Protein AF-0000000074624729 (afdb_homodimer)

Secondary structure (DSSP, 8-state):
------EESSPPPTT--HHHHHTTTS-HHHHHHHHHHHHHHHHHH---TT-----HHHHHHHHHHHHHHHHEEESSGGGGG----SSEEESHHHHS-HHHHHHHHHH--SS-TTS---SS--TTTTTHHHHHHHHHHHHHHEE--SEEEEEEEEEE--S--TT-EE-TTSSS-EEEEEEEEEETTT--EEEEEE-----TT--TTHHHHHHHHHHGGGTTS--EEEE-TTT--HHHHHHHHHTT-EEEEE--TTSTT--GGGSTTT----TT-EEEEEETTEEEEEEESSSEEEEEESS--TT-EEEEEEE-TTS-EEEEEEEHHHHHHHHHTTHHHHHHHHHHTT------SSHHHHHHHHHHHHHHHHHHHHHHHHSHHHHHHH-SSSHHHHHHHHHHHTT---SS----------SS----EEE-TT---EE-HHHHHTT----EESEEETTT--B--GGGHHHHHHHHHH-/------EESSPPPTT--HHHHHTTTS-HHHHHHHHHHHHHHHHHH---TT-----HHHHHHHHHHHHHHHHEEESSGGGGG----SSEEESHHHHS-HHHHHHHHHH--SS-TTS---SS--TTTTTHHHHHHHHHHHHHHEE--SEEEEEEEEEE--S--TT-EE-TTSSS-EEEEEEEEEETTT--EEEEEE-----TT--TTHHHHHHHHHHGGGTTS--EEEE-TTT--HHHHHHHHHTT-EEEEE--TTSTT--GGGSTTT----TT-EEEEEETTEEEEEEESSSEEEEEESS--TT-EEEEEEE-TTS-EEEEEEEHHHHHHHHHTTHHHHHHHHHHTT------SSHHHHHHHHHHHHHHHHHHHHHHHHSHHHHHHH-SSSHHHHHHHHHHHTT---SS----------S-----EEE-TT---EE-HHHHHTT----EESEEETTT--B--GGGHHHHHHHHHH-

Foldseek 3Di:
DQQQPWAFPDFDDLPDALVVLLCLQVPPVQLVLQLVQLQVQCVVVPHDPPDDRDDSLRVLQLVLVQLVCLVPPDPDPCVQVDQQDPPDHHCNCFLPNPVNSVSSVVSGFNADPPPDDPDDPDPCRRCVNVQVSNLVSLQNGTGARAFKEKDKDFQADDADAPQWAACPVDPRGTGWIKIFIFFQPQLRTNHIDTDRDDDPPPPVCVLLVRVCVRCVVPFQVQHEYEYEQVNDADVSQVVCVVRNYKYKYWHDLPGPPDDPCQGPVNDDDDALDKDWDDDQQKIWMWGHHVHIIIMIIRHFDQPAWDWDWDDDPPDDTDIGIGGPSVVVNVRRNCSNVSLNVQLVSRQNDDDDNDRVVSVVSSSSSSSSSNSLSNSCRSNVVSCCVQVVDCVSSNSSSPVSSPPRTYPDDPPSQNLFDLDPPQFDKDFAPVQDWDAAPQCVVVVNPGDTARIAGPRRRGGHDPVCSVVVNVVSNVD/DQQQPWAFPDFDDLPDALVVLLCLQVPPVQLVLQLVQLQVQCVVVPHDPPDDRDDSLRVLLLVLVQLVCLVPPDPDPCVQVDQQDPVDHHCNCFLPNPVNSVSSVVSGFNADPPPDDPDDPDPCRRCVNVQVSNLVSLQNGTGARAFKEKDKDFQADDADAPQWAACPVDPRGTGWIKIFIFFQPQLRTNHIDTDRDDDPPPPVCVLLVRVCVRCVVPFQVQHEYEYEQVNDDDVSQVVCVVRNYKYKYWHDLPGPPDDPCQGPVNDDDDALDKDWDDDQQKIWMWGHHVHIIIMIIRHFDQPAWDWDWDDDPPDDTDIGIGGPSVVVNVRRNCSNVSLCVQLVSRQNDDDDNDRVVSVVSSSSSSSSSNSLSNSCRSNVVSCCVQVVDCVSSNSSSCVSSPPRTDPDDPPSQNLFDLDPDQFDKDFAPVQDWDAAPQCVVVVNPGDTARIAGPRRRGGHDPVCSVVVNVVSNVD

pLDDT: mean 85.06, std 15.03, range [32.66, 98.69]

Sequence (950 aa):
MSTVNGGAAVQHPEDAQPSQYFNLFWTDEWWNHLVMETNRYANVQGPPEKWLPVTVADLKAFMGLILAMGILSTGVLTDYWRTSKRLFQTQFGKVMPRDRFLMIWRYLHLADNAAPQAGNPDRLAKLRPMITHFNEVFNKNYTPYRDVSIDESMVKFKGRLAFRQYMPGKPIKWGVKVWALSESTTGYMSCFQVYTGREAGQEQGLAHRVVKDLVAPFHHTGMRVYMDNFYTGVPLLRDLSALGLGACGTVRSNRKFLPADLLPKKVQLQKHQYKTAQAGHLTFSVWLDTKAVCVLSNFHDPAQTGTVSRRSGLQEQQQIVVPLALADYQSHMMGVDLTDQMIGYYMPNHRSRKWWRRIFTHLTMVSVHNAYVVAKDSNYEFTKKNWPNFKAFEDLADELTFGVKANRDPPLNHAPRPGKEHHRLVKRRDGLSKVCIVCKAKGIKQKVTVYNCIICDLPIHVKCLQDHQQRMLRMMSTVNGGAAVQHPEDAQPSQYFNLFWTDEWWNHLVMETNRYANVQGPPEKWLPVTVADLKAFMGLILAMGILSTGVLTDYWRTSKRLFQTQFGKVMPRDRFLMIWRYLHLADNAAPQAGNPDRLAKLRPMITHFNEVFNKNYTPYRDVSIDESMVKFKGRLAFRQYMPGKPIKWGVKVWALSESTTGYMSCFQVYTGREAGQEQGLAHRVVKDLVAPFHHTGMRVYMDNFYTGVPLLRDLSALGLGACGTVRSNRKFLPADLLPKKVQLQKHQYKTAQAGHLTFSVWLDTKAVCVLSNFHDPAQTGTVSRRSGLQEQQQIVVPLALADYQSHMMGVDLTDQMIGYYMPNHRSRKWWRRIFTHLTMVSVHNAYVVAKDSNYEFTKKNWPNFKAFEDLADELTFGVKANRDPPLNHAPRPGKEHHRLVKRRDGLSKVCIVCKAKGIKQKVTVYNCIICDLPIHVKCLQDHQQRMLRM

Radius of gyration: 32.38 Å; Cα contacts (8 Å, |Δi|>4): 1712; chains: 2; bounding box: 90×72×69 Å

Solvent-accessible surface area (backbone atoms only — not comparable to full-atom values): 51413 Å² total; per-residue (Å²): 124,71,73,48,85,41,42,50,66,67,80,64,63,80,82,59,51,54,54,63,43,34,37,64,62,62,28,72,66,55,45,50,50,37,32,51,25,17,42,50,46,29,60,73,71,57,57,61,88,83,64,68,83,61,44,61,64,51,50,35,28,52,50,13,51,51,49,43,36,18,53,48,36,58,86,46,81,68,56,48,55,44,46,56,49,81,62,44,44,50,40,46,24,44,41,42,42,61,68,57,52,53,48,47,64,69,32,60,34,62,39,66,85,82,55,81,71,80,76,74,83,58,90,49,54,61,47,42,58,55,55,54,49,49,41,50,35,32,47,64,48,36,39,69,56,46,54,25,6,46,42,77,43,66,42,69,46,82,66,94,54,93,39,55,39,80,36,83,92,43,94,54,32,41,10,40,43,28,39,30,35,7,21,22,88,78,15,40,55,38,31,69,47,78,52,71,58,84,58,90,90,53,57,84,51,43,50,50,48,52,51,54,61,60,45,53,91,48,60,62,35,55,38,32,41,23,35,46,46,82,52,40,46,58,68,50,39,52,51,37,45,75,40,35,28,33,35,36,24,34,34,55,82,83,50,71,90,59,65,69,76,62,28,69,92,65,39,89,68,53,79,63,35,68,52,68,48,73,60,89,57,36,21,41,34,33,34,22,60,100,54,75,45,35,37,39,25,44,70,52,61,79,85,40,67,30,61,44,80,45,70,57,82,98,46,70,77,40,80,41,70,39,50,28,64,55,31,49,43,72,69,30,52,46,1,40,59,43,31,52,51,63,38,55,69,42,49,58,80,74,89,65,87,53,69,66,56,46,52,52,51,48,53,50,38,49,43,49,51,38,21,49,52,40,44,37,67,53,32,43,71,54,34,55,70,71,34,68,69,61,45,43,59,54,50,28,22,49,57,35,30,54,90,45,61,28,91,55,72,58,71,72,40,54,54,55,71,49,60,88,65,78,70,42,74,37,73,40,86,82,68,55,67,35,63,12,55,58,43,53,74,70,64,46,84,89,48,61,15,45,22,19,24,73,72,36,67,40,32,32,37,83,85,38,43,64,58,44,47,50,48,38,64,71,88,124,71,74,50,85,41,43,51,66,65,80,63,63,80,82,58,50,54,54,63,43,36,37,63,63,62,28,73,68,53,44,49,48,38,32,52,26,17,41,50,46,31,60,72,72,59,57,61,89,83,64,68,80,61,45,60,65,50,51,34,27,52,50,14,51,50,50,42,35,18,53,44,38,58,84,46,81,70,57,47,52,45,45,60,47,80,63,42,44,53,39,46,24,45,42,41,42,61,68,59,50,53,49,48,65,69,32,59,35,62,39,65,84,80,54,78,71,79,73,74,82,58,90,49,54,60,48,42,59,56,54,54,50,49,42,49,36,32,46,64,48,37,39,70,55,47,54,25,8,47,43,77,43,66,44,68,44,83,63,94,54,93,38,53,40,79,38,83,92,43,94,56,34,42,10,39,42,28,40,32,34,7,21,23,88,79,16,42,56,38,30,69,47,77,52,72,58,84,56,89,88,54,57,84,52,43,49,50,50,51,52,52,62,61,46,53,90,46,62,62,34,54,36,31,40,22,36,46,46,81,53,40,46,58,70,52,40,53,50,36,46,75,40,35,28,33,36,35,24,34,33,54,83,82,51,71,92,58,65,71,76,60,28,70,94,66,40,90,67,53,80,63,34,68,53,69,49,72,61,89,57,35,23,41,34,33,34,23,60,98,54,74,45,36,36,40,25,43,69,52,60,77,85,41,66,29,60,45,79,45,70,57,82,98,45,69,78,39,80,43,70,38,51,29,63,56,32,50,42,71,68,30,52,45,0,39,58,43,30,52,53,62,39,54,69,42,50,58,80,74,89,64,86,53,69,68,57,46,52,51,52,47,55,51,38,48,43,50,50,37,21,50,51,40,44,37,66,56,31,42,72,56,33,55,71,69,33,67,69,63,46,43,59,51,49,29,21,47,58,34,29,55,91,44,60,28,92,54,71,57,72,74,41,55,55,56,70,51,60,86,67,76,70,43,74,38,73,38,88,82,66,55,66,34,60,13,55,59,43,54,73,70,64,48,83,90,50,62,15,44,22,19,24,72,73,38,67,40,33,32,37,82,84,37,42,63,58,43,47,49,48,40,65,73,86

Structure (mmCIF, N/CA/C/O backbone):
data_AF-0000000074624729-model_v1
#
loop_
_entity.id
_entity.type
_entity.pdbx_description
1 polymer 'PiggyBac transposable element-derived protein domain-containing protein'
#
loop_
_atom_site.group_PDB
_atom_site.id
_atom_site.type_symbol
_atom_site.label_atom_id
_atom_site.label_alt_id
_atom_site.label_comp_id
_atom_site.label_asym_id
_atom_site.label_entity_id
_atom_site.label_seq_id
_atom_site.pdbx_PDB_ins_code
_atom_site.Cartn_x
_atom_site.Cartn_y
_atom_site.Cartn_z
_atom_site.occupancy
_atom_site.B_iso_or_equiv
_atom_site.auth_seq_id
_atom_site.auth_comp_id
_atom_site.auth_asym_id
_atom_site.auth_atom_id
_atom_site.pdbx_PDB_model_num
ATOM 1 N N . MET A 1 1 ? 12.352 33.719 28.453 1 33.94 1 MET A N 1
ATOM 2 C CA . MET A 1 1 ? 11.891 33.25 27.156 1 33.94 1 MET A CA 1
ATOM 3 C C . MET A 1 1 ? 10.375 33.094 27.141 1 33.94 1 MET A C 1
ATOM 5 O O . MET A 1 1 ? 9.82 32.406 28.016 1 33.94 1 MET A O 1
ATOM 9 N N . SER A 1 2 ? 9.695 34.031 26.688 1 41.84 2 SER A N 1
ATOM 10 C CA . SER A 1 2 ? 8.234 34.062 26.719 1 41.84 2 SER A CA 1
ATOM 11 C C . SER A 1 2 ? 7.637 32.75 26.219 1 41.84 2 SER A C 1
ATOM 13 O O . SER A 1 2 ? 8.086 32.188 25.219 1 41.84 2 SER A O 1
ATOM 15 N N . THR A 1 3 ? 7.234 31.891 27.094 1 49.84 3 THR A N 1
ATOM 16 C CA . THR A 1 3 ? 6.664 30.562 26.875 1 49.84 3 THR A CA 1
ATOM 17 C C . THR A 1 3 ? 5.477 30.625 25.922 1 49.84 3 THR A C 1
ATOM 19 O O . THR A 1 3 ? 4.594 31.469 26.078 1 49.84 3 THR A O 1
ATOM 22 N N . VAL A 1 4 ? 5.68 30.359 24.672 1 57.16 4 VAL A N 1
ATOM 23 C CA . VAL A 1 4 ? 4.605 30.281 23.688 1 57.16 4 VAL A CA 1
ATOM 24 C C . VAL A 1 4 ? 3.377 29.625 24.312 1 57.16 4 VAL A C 1
ATOM 26 O O . VAL A 1 4 ? 3.49 28.609 25.016 1 57.16 4 VAL A O 1
ATOM 29 N N . ASN A 1 5 ? 2.342 30.375 24.594 1 75 5 ASN A N 1
ATOM 30 C CA . ASN A 1 5 ? 1.051 29.797 24.969 1 75 5 ASN A CA 1
ATOM 31 C C . ASN A 1 5 ? 0.425 29.047 23.797 1 75 5 ASN A C 1
ATOM 33 O O . ASN A 1 5 ? -0.152 29.656 22.891 1 75 5 ASN A O 1
ATOM 37 N N . GLY A 1 6 ? 0.816 27.734 23.609 1 87.12 6 GLY A N 1
ATOM 38 C CA . GLY A 1 6 ? 0.307 26.891 22.547 1 87.12 6 GLY A CA 1
ATOM 39 C C . GLY A 1 6 ? -1.122 26.438 22.766 1 87.12 6 GLY A C 1
ATOM 40 O O . GLY A 1 6 ? -1.669 26.625 23.859 1 87.12 6 GLY A O 1
ATOM 41 N N . GLY A 1 7 ? -1.724 26.125 21.625 1 92.19 7 GLY A N 1
ATOM 42 C CA . GLY A 1 7 ? -3.061 25.547 21.703 1 92.19 7 GLY A CA 1
ATOM 43 C C . GLY A 1 7 ? -4 26.094 20.641 1 92.19 7 GLY A C 1
ATOM 44 O O . GLY A 1 7 ? -3.582 26.844 19.75 1 92.19 7 GLY A O 1
ATOM 45 N N . ALA A 1 8 ? -5.285 25.656 20.812 1 94.69 8 ALA A N 1
ATOM 46 C CA . ALA A 1 8 ? -6.32 26.047 19.859 1 94.69 8 ALA A CA 1
ATOM 47 C C . ALA A 1 8 ? -6.648 27.531 19.984 1 94.69 8 ALA A C 1
ATOM 49 O O . ALA A 1 8 ? -6.703 28.078 21.094 1 94.69 8 ALA A O 1
ATOM 50 N N . ALA A 1 9 ? -6.832 28.234 18.859 1 94.06 9 ALA A N 1
ATOM 51 C CA . ALA A 1 9 ? -7.168 29.656 18.844 1 94.06 9 ALA A CA 1
ATOM 52 C C . ALA A 1 9 ? -8.617 29.891 19.266 1 94.06 9 ALA A C 1
ATOM 54 O O . ALA A 1 9 ? -8.953 30.938 19.812 1 94.06 9 ALA A O 1
ATOM 55 N N . VAL A 1 10 ? -9.484 28.922 18.922 1 90.5 10 VAL A N 1
ATOM 56 C CA . VAL A 1 10 ? -10.906 29.031 19.219 1 90.5 10 VAL A CA 1
ATOM 57 C C . VAL A 1 10 ? -11.336 27.828 20.078 1 90.5 10 VAL A C 1
ATOM 59 O O . VAL A 1 10 ? -10.922 26.703 19.828 1 90.5 10 VAL A O 1
ATOM 62 N N . GLN A 1 11 ? -12.078 28.141 21.094 1 88.62 11 GLN A N 1
ATOM 63 C CA . GLN A 1 11 ? -12.625 27.078 21.938 1 88.62 11 GLN A CA 1
ATOM 64 C C . GLN A 1 11 ? -14.055 26.734 21.531 1 88.62 11 GLN A C 1
ATOM 66 O O . GLN A 1 11 ? -14.914 27.625 21.453 1 88.62 11 GLN A O 1
ATOM 71 N N . HIS A 1 12 ? -14.234 25.516 21.234 1 90.44 12 HIS A N 1
ATOM 72 C CA . HIS A 1 12 ? -15.555 25.016 20.859 1 90.44 12 HIS A CA 1
ATOM 73 C C . HIS A 1 12 ? -16.281 24.438 22.062 1 90.44 12 HIS A C 1
ATOM 75 O O . HIS A 1 12 ? -15.648 24.031 23.031 1 90.44 12 HIS A O 1
ATOM 81 N N . PRO A 1 13 ? -17.641 24.469 21.922 1 88.75 13 PRO A N 1
ATOM 82 C CA . PRO A 1 13 ? -18.391 23.797 22.984 1 88.75 13 PRO A CA 1
ATOM 83 C C . PRO A 1 13 ? -18.125 22.297 23.031 1 88.75 13 PRO A C 1
ATOM 85 O O . PRO A 1 13 ? -17.625 21.719 22.062 1 88.75 13 PRO A O 1
ATOM 88 N N . GLU A 1 14 ? -18.391 21.719 24.125 1 84.19 14 GLU A N 1
ATOM 89 C CA . GLU A 1 14 ? -18.125 20.297 24.344 1 84.19 14 GLU A CA 1
ATOM 90 C C . GLU A 1 14 ? -18.891 19.422 23.375 1 84.19 14 GLU A C 1
ATOM 92 O O . GLU A 1 14 ? -18.406 18.344 22.984 1 84.19 14 GLU A O 1
ATOM 97 N N . ASP A 1 15 ? -19.984 19.875 22.984 1 83 15 ASP A N 1
ATOM 98 C CA . ASP A 1 15 ? -20.828 19.031 22.125 1 83 15 ASP A CA 1
ATOM 99 C C . ASP A 1 15 ? -20.625 19.391 20.656 1 83 15 ASP A C 1
ATOM 101 O O . ASP A 1 15 ? -21.438 19.031 19.797 1 83 15 ASP A O 1
ATOM 105 N N . ALA A 1 16 ? -19.531 20.141 20.453 1 89.88 16 ALA A N 1
ATOM 106 C CA . ALA A 1 16 ? -19.25 20.516 19.078 1 89.88 16 ALA A CA 1
ATOM 107 C C . ALA A 1 16 ? -19.031 19.266 18.219 1 89.88 16 ALA A C 1
ATOM 109 O O . ALA A 1 16 ? -18.422 18.297 18.656 1 89.88 16 ALA A O 1
ATOM 110 N N . GLN A 1 17 ? -19.531 19.359 17.016 1 89.12 17 GLN A N 1
ATOM 111 C CA . GLN A 1 17 ? -19.406 18.266 16.062 1 89.12 17 GLN A CA 1
ATOM 112 C C . GLN A 1 17 ? -18.125 18.391 15.25 1 89.12 17 GLN A C 1
ATOM 114 O O . GLN A 1 17 ? -17.547 19.469 15.148 1 89.12 17 GLN A O 1
ATOM 119 N N . PRO A 1 18 ? -17.688 17.266 14.664 1 91.12 18 PRO A N 1
ATOM 120 C CA . PRO A 1 18 ? -16.453 17.281 13.875 1 91.12 18 PRO A CA 1
ATOM 121 C C . PRO A 1 18 ? -16.484 18.312 12.758 1 91.12 18 PRO A C 1
ATOM 123 O O . PRO A 1 18 ? -15.461 18.938 12.461 1 91.12 18 PRO A O 1
ATOM 126 N N . SER A 1 19 ? -17.609 18.547 12.203 1 92.94 19 SER A N 1
ATOM 127 C CA . SER A 1 19 ? -17.719 19.5 11.102 1 92.94 19 SER A CA 1
ATOM 128 C C . SER A 1 19 ? -17.422 20.922 11.57 1 92.94 19 SER A C 1
ATOM 130 O O . SER A 1 19 ? -16.891 21.734 10.805 1 92.94 19 SER A O 1
ATOM 132 N N . GLN A 1 20 ? -17.734 21.203 12.789 1 93.62 20 GLN A N 1
ATOM 133 C CA . GLN A 1 20 ? -17.469 22.531 13.32 1 93.62 20 GLN A CA 1
ATOM 134 C C . GLN A 1 20 ? -15.977 22.812 13.43 1 93.62 20 GLN A C 1
ATOM 136 O O . GLN A 1 20 ? -15.523 23.922 13.18 1 93.62 20 GLN A O 1
ATOM 141 N N . TYR A 1 21 ? -15.266 21.797 13.828 1 94.88 21 TYR A N 1
ATOM 142 C CA . TYR A 1 21 ? -13.812 21.938 13.859 1 94.88 21 TYR A CA 1
ATOM 143 C C . TYR A 1 21 ? -13.234 21.969 12.445 1 94.88 21 TYR A C 1
ATOM 145 O O . TYR A 1 21 ? -12.305 22.719 12.164 1 94.88 21 TYR A O 1
ATOM 153 N N . PHE A 1 22 ? -13.812 21.141 11.586 1 96.69 22 PHE A N 1
ATOM 154 C CA . PHE A 1 22 ? -13.383 21.062 10.195 1 96.69 22 PHE A CA 1
ATOM 155 C C . PHE A 1 22 ? -13.578 22.406 9.508 1 96.69 22 PHE A C 1
ATOM 157 O O . PHE A 1 22 ? -12.766 22.812 8.68 1 96.69 22 PHE A O 1
ATOM 164 N N . ASN A 1 23 ? -14.516 23.156 9.898 1 96.19 23 ASN A N 1
ATOM 165 C CA . ASN A 1 23 ? -14.867 24.438 9.305 1 96.19 23 ASN A CA 1
ATOM 166 C C . ASN A 1 23 ? -13.828 25.516 9.633 1 96.19 23 ASN A C 1
ATOM 168 O O . ASN A 1 23 ? -13.781 26.562 8.984 1 96.19 23 ASN A O 1
ATOM 172 N N . LEU A 1 24 ? -13.055 25.234 10.57 1 97.19 24 LEU A N 1
ATOM 173 C CA . LEU A 1 24 ? -11.953 26.156 10.852 1 97.19 24 LEU A CA 1
ATOM 174 C C . LEU A 1 24 ? -10.977 26.203 9.68 1 97.19 24 LEU A C 1
ATOM 176 O O . LEU A 1 24 ? -10.312 27.219 9.461 1 97.19 24 LEU A O 1
ATOM 180 N N . PHE A 1 25 ? -10.883 25.141 8.984 1 98.19 25 PHE A N 1
ATOM 181 C CA . PHE A 1 25 ? -9.914 25.016 7.902 1 98.19 25 PHE A CA 1
ATOM 182 C C . PHE A 1 25 ? -10.602 25.109 6.547 1 98.19 25 PHE A C 1
ATOM 184 O O . PHE A 1 25 ? -10.102 25.781 5.633 1 98.19 25 PHE A O 1
ATOM 191 N N . TRP A 1 26 ? -11.625 24.359 6.418 1 98.31 26 TRP A N 1
ATOM 192 C CA . TRP A 1 26 ? -12.461 24.5 5.234 1 98.31 26 TRP A CA 1
ATOM 193 C C . TRP A 1 26 ? -13.539 25.562 5.453 1 98.31 26 TRP A C 1
ATOM 195 O O . TRP A 1 26 ? -14.711 25.234 5.641 1 98.31 26 TRP A O 1
ATOM 205 N N . THR A 1 27 ? -13.141 26.797 5.312 1 98 27 THR A N 1
ATOM 206 C CA . THR A 1 27 ? -13.961 27.969 5.641 1 98 27 THR A CA 1
ATOM 207 C C . THR A 1 27 ? -15.039 28.188 4.578 1 98 27 THR A C 1
ATOM 209 O O . THR A 1 27 ? -14.961 27.625 3.484 1 98 27 THR A O 1
ATOM 212 N N . ASP A 1 28 ? -15.992 29 4.945 1 96.88 28 ASP A N 1
ATOM 213 C CA . ASP A 1 28 ? -17.031 29.359 3.98 1 96.88 28 ASP A CA 1
ATOM 214 C C . ASP A 1 28 ? -16.422 30.031 2.746 1 96.88 28 ASP A C 1
ATOM 216 O O . ASP A 1 28 ? -16.875 29.797 1.624 1 96.88 28 ASP A O 1
ATOM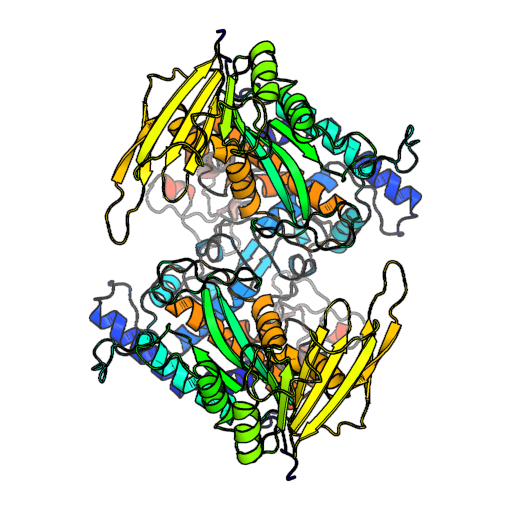 220 N N . GLU A 1 29 ? -15.445 30.812 2.998 1 97.25 29 GLU A N 1
ATOM 221 C CA . GLU A 1 29 ? -14.758 31.469 1.891 1 97.25 29 GLU A CA 1
ATOM 222 C C . GLU A 1 29 ? -14.117 30.453 0.949 1 97.25 29 GLU A C 1
ATOM 224 O O . GLU A 1 29 ? -14.203 30.594 -0.273 1 97.25 29 GLU A O 1
ATOM 229 N N . TRP A 1 30 ? -13.5 29.469 1.503 1 98 30 TRP A N 1
ATOM 230 C CA . TRP A 1 30 ? -12.836 28.469 0.69 1 98 30 TRP A CA 1
ATOM 231 C C . TRP A 1 30 ? -13.852 27.641 -0.085 1 98 30 TRP A C 1
ATOM 233 O O . TRP A 1 30 ? -13.664 27.359 -1.271 1 98 30 TRP A O 1
ATOM 243 N N . TRP A 1 31 ? -14.977 27.234 0.569 1 97.75 31 TRP A N 1
ATOM 244 C CA . TRP A 1 31 ? -16.047 26.516 -0.118 1 97.75 31 TRP A CA 1
ATOM 245 C C . TRP A 1 31 ? -16.562 27.328 -1.307 1 97.75 31 TRP A C 1
ATOM 247 O O . TRP A 1 31 ? -16.703 26.781 -2.41 1 97.75 31 TRP A O 1
ATOM 257 N N . ASN A 1 32 ? -16.781 28.547 -1.042 1 97.69 32 ASN A N 1
ATOM 258 C CA . ASN A 1 32 ? -17.312 29.422 -2.096 1 97.69 32 ASN A CA 1
ATOM 259 C C . ASN A 1 32 ? -16.312 29.578 -3.24 1 97.69 32 ASN A C 1
ATOM 261 O O . ASN A 1 32 ? -16.703 29.609 -4.406 1 97.69 32 ASN A O 1
ATOM 265 N N . HIS A 1 33 ? -15.133 29.719 -2.844 1 97.94 33 HIS A N 1
ATOM 266 C CA . HIS A 1 33 ? -14.086 29.812 -3.857 1 97.94 33 HIS A CA 1
ATOM 267 C C . HIS A 1 33 ? -14.086 28.578 -4.75 1 97.94 33 HIS A C 1
ATOM 269 O O . HIS A 1 33 ? -13.984 28.688 -5.977 1 97.94 33 HIS A O 1
ATOM 275 N N . LEU A 1 34 ? -14.18 27.406 -4.191 1 97.81 34 LEU A N 1
ATOM 276 C CA . LEU A 1 34 ? -14.188 26.156 -4.941 1 97.81 34 LEU A CA 1
ATOM 277 C C . LEU A 1 34 ? -15.391 26.078 -5.867 1 97.81 34 LEU A C 1
ATOM 279 O O . LEU A 1 34 ? -15.281 25.609 -7.004 1 97.81 34 LEU A O 1
ATOM 283 N N . VAL A 1 35 ? -16.516 26.484 -5.32 1 97.75 35 VAL A N 1
ATOM 284 C CA . VAL A 1 35 ? -17.734 26.5 -6.117 1 97.75 35 VAL A CA 1
ATOM 285 C C . VAL A 1 35 ? -17.547 27.391 -7.34 1 97.75 35 VAL A C 1
ATOM 287 O O . VAL A 1 35 ? -17.844 26.984 -8.461 1 97.75 35 VAL A O 1
ATOM 290 N N . MET A 1 36 ? -17.047 28.531 -7.102 1 97.56 36 MET A N 1
ATOM 291 C CA . MET A 1 36 ? -16.875 29.516 -8.164 1 97.56 36 MET A CA 1
ATOM 292 C C . MET A 1 36 ? -15.93 29 -9.242 1 97.56 36 MET A C 1
ATOM 294 O O . MET A 1 36 ? -16.266 29.031 -10.43 1 97.56 36 MET A O 1
ATOM 298 N N . GLU A 1 37 ? -14.781 28.5 -8.898 1 97.25 37 GLU A N 1
ATOM 299 C CA . GLU A 1 37 ? -13.766 28.062 -9.852 1 97.25 37 GLU A CA 1
ATOM 300 C C . GLU A 1 37 ? -14.203 26.797 -10.578 1 97.25 37 GLU A C 1
ATOM 302 O O . GLU A 1 37 ? -13.898 26.625 -11.758 1 97.25 37 GLU A O 1
ATOM 307 N N . THR A 1 38 ? -14.875 25.891 -9.914 1 96.94 38 THR A N 1
ATOM 308 C CA . THR A 1 38 ? -15.375 24.656 -10.531 1 96.94 38 THR A CA 1
ATOM 309 C C . THR A 1 38 ? -16.406 24.984 -11.602 1 96.94 38 THR A C 1
ATOM 311 O O . THR A 1 38 ? -16.344 24.453 -12.719 1 96.94 38 THR A O 1
ATOM 314 N N . ASN A 1 39 ? -17.344 25.844 -11.188 1 96.38 39 ASN A N 1
ATOM 315 C CA . ASN A 1 39 ? -18.375 26.25 -12.148 1 96.38 39 ASN A CA 1
ATOM 316 C C . ASN A 1 39 ? -17.781 27.031 -13.312 1 96.38 39 ASN A C 1
ATOM 318 O O . ASN A 1 39 ? -18.172 26.844 -14.461 1 96.38 39 ASN A O 1
ATOM 322 N N . ARG A 1 40 ? -16.875 27.859 -13.062 1 95.38 40 ARG A N 1
ATOM 323 C CA . ARG A 1 40 ? -16.203 28.609 -14.117 1 95.38 40 ARG A CA 1
ATOM 324 C C . ARG A 1 40 ? -15.508 27.656 -15.102 1 95.38 40 ARG A C 1
ATOM 326 O O . ARG A 1 40 ? -15.625 27.828 -16.312 1 95.38 40 ARG A O 1
ATOM 333 N N . TYR A 1 41 ? -14.797 26.766 -14.594 1 94.31 41 TYR A N 1
ATOM 334 C CA . TYR A 1 41 ? -14.07 25.828 -15.422 1 94.31 41 TYR A CA 1
ATOM 335 C C . TYR A 1 41 ? -15.031 25 -16.281 1 94.31 41 TYR A C 1
ATOM 337 O O . TYR A 1 41 ? -14.781 24.781 -17.469 1 94.31 41 TYR A O 1
ATOM 345 N N . ALA A 1 42 ? -16.062 24.469 -15.617 1 94 42 ALA A N 1
ATOM 346 C CA . ALA A 1 42 ? -17.078 23.719 -16.359 1 94 42 ALA A CA 1
ATOM 347 C C . ALA A 1 42 ? -17.625 24.562 -17.516 1 94 42 ALA A C 1
ATOM 349 O O . ALA A 1 42 ? -17.781 24.047 -18.641 1 94 42 ALA A O 1
ATOM 350 N N . ASN A 1 43 ? -17.891 25.766 -17.266 1 91.31 43 ASN A N 1
ATOM 351 C CA . ASN A 1 43 ? -18.438 26.672 -18.266 1 91.31 43 ASN A CA 1
ATOM 352 C C . ASN A 1 43 ? -17.469 26.875 -19.422 1 91.31 43 ASN A C 1
ATOM 354 O O . ASN A 1 43 ? -17.875 26.938 -20.594 1 91.31 43 ASN A O 1
ATOM 358 N N . VAL A 1 44 ? -16.266 27.047 -19.141 1 90.06 44 VAL A N 1
ATOM 359 C CA . VAL A 1 44 ? -15.242 27.281 -20.141 1 90.06 44 VAL A CA 1
ATOM 360 C C . VAL A 1 44 ? -15.07 26.031 -21 1 90.06 44 VAL A C 1
ATOM 362 O O . VAL A 1 44 ? -14.859 26.125 -22.219 1 90.06 44 VAL A O 1
ATOM 365 N N . GLN A 1 45 ? -15.102 24.859 -20.391 1 88.75 45 GLN A N 1
ATOM 366 C CA . GLN A 1 45 ? -14.883 23.594 -21.094 1 88.75 45 GLN A CA 1
ATOM 367 C C . GLN A 1 45 ? -16.109 23.203 -21.906 1 88.75 45 GLN A C 1
ATOM 369 O O . GLN A 1 45 ? -16.016 22.406 -22.859 1 88.75 45 GLN A O 1
ATOM 374 N N . GLY A 1 46 ? -17.203 23.828 -21.734 1 84.69 46 GLY A N 1
ATOM 375 C CA . GLY A 1 46 ? -18.438 23.438 -22.391 1 84.69 46 GLY A CA 1
ATOM 376 C C . GLY A 1 46 ? -19.016 22.156 -21.844 1 84.69 46 GLY A C 1
ATOM 377 O O . GLY A 1 46 ? -18.922 21.094 -22.484 1 84.69 46 GLY A O 1
ATOM 378 N N . PRO A 1 47 ? -19.625 22.312 -20.703 1 73.56 47 PRO A N 1
ATOM 379 C CA . PRO A 1 47 ? -20.078 21.094 -20.016 1 73.56 47 PRO A CA 1
ATOM 380 C C . PRO A 1 47 ? -21.219 20.406 -20.75 1 73.56 47 PRO A C 1
ATOM 382 O O . PRO A 1 47 ? -21.906 21.031 -21.562 1 73.56 47 PRO A O 1
ATOM 385 N N . PRO A 1 48 ? -21.25 19.109 -20.469 1 81.44 48 PRO A N 1
ATOM 386 C CA . PRO A 1 48 ? -22.391 18.375 -21.047 1 81.44 48 PRO A CA 1
ATOM 387 C C . PRO A 1 48 ? -23.734 18.922 -20.609 1 81.44 48 PRO A C 1
ATOM 389 O O . PRO A 1 48 ? -23.812 19.719 -19.672 1 81.44 48 PRO A O 1
ATOM 392 N N . GLU A 1 49 ? -24.75 18.609 -21.344 1 79.06 49 GLU A N 1
ATOM 393 C CA . GLU A 1 49 ? -26.109 19.078 -21.109 1 79.06 49 GLU A CA 1
ATOM 394 C C . GLU A 1 49 ? -26.578 18.734 -19.703 1 79.06 49 GLU A C 1
ATOM 396 O O . GLU A 1 49 ? -27.312 19.516 -19.078 1 79.06 49 GLU A O 1
ATOM 401 N N . LYS A 1 50 ? -26 17.719 -19.172 1 84.75 50 LYS A N 1
ATOM 402 C CA . LYS A 1 50 ? -26.469 17.25 -17.875 1 84.75 50 LYS A CA 1
ATOM 403 C C . LYS A 1 50 ? -25.734 17.938 -16.734 1 84.75 50 LYS A C 1
ATOM 405 O O . LYS A 1 50 ? -26.062 17.734 -15.562 1 84.75 50 LYS A O 1
ATOM 410 N N . TRP A 1 51 ? -24.953 18.875 -17.031 1 90.62 51 TRP A N 1
ATOM 411 C CA . TRP A 1 51 ? -24.203 19.562 -15.992 1 90.62 51 TRP A CA 1
ATOM 412 C C . TRP A 1 51 ? -25.094 20.547 -15.234 1 90.62 51 TRP A C 1
ATOM 414 O O . TRP A 1 51 ? -25.812 21.344 -15.844 1 90.62 51 TRP A O 1
ATOM 424 N N . LEU A 1 52 ? -25.125 20.438 -13.953 1 91.38 52 LEU A N 1
ATOM 425 C CA . LEU A 1 52 ? -25.734 21.406 -13.039 1 91.38 52 LEU A CA 1
ATOM 426 C C . LEU A 1 52 ? -24.656 22.109 -12.219 1 91.38 52 LEU A C 1
ATOM 428 O O . LEU A 1 52 ? -23.812 21.469 -11.602 1 91.38 52 LEU A O 1
ATOM 432 N N . PRO A 1 53 ? -24.688 23.453 -12.352 1 95 53 PRO A N 1
ATOM 433 C CA . PRO A 1 53 ? -23.703 24.156 -11.523 1 95 53 PRO A CA 1
ATOM 434 C C . PRO A 1 53 ? -23.703 23.656 -10.078 1 95 53 PRO A C 1
ATOM 436 O O . PRO A 1 53 ? -24.766 23.375 -9.508 1 95 53 PRO A O 1
ATOM 439 N N . VAL A 1 54 ? -22.516 23.578 -9.555 1 96.31 54 VAL A N 1
ATOM 440 C CA . VAL A 1 54 ? -22.391 23.016 -8.211 1 96.31 54 VAL A CA 1
ATOM 441 C C . VAL A 1 54 ? -22.656 24.109 -7.172 1 96.31 54 VAL A C 1
ATOM 443 O O . VAL A 1 54 ? -22.391 25.281 -7.41 1 96.31 54 VAL A O 1
ATOM 446 N N . THR A 1 55 ? -23.219 23.734 -6.051 1 95.81 55 THR A N 1
ATOM 447 C CA . THR A 1 55 ? -23.406 24.578 -4.871 1 95.81 55 THR A CA 1
ATOM 448 C C . THR A 1 55 ? -22.469 24.141 -3.748 1 95.81 55 THR A C 1
ATOM 450 O O . THR A 1 55 ? -21.766 23.141 -3.871 1 95.81 55 THR A O 1
ATOM 453 N N . VAL A 1 56 ? -22.469 24.938 -2.719 1 95.56 56 VAL A N 1
ATOM 454 C CA . VAL A 1 56 ? -21.672 24.578 -1.556 1 95.56 56 VAL A CA 1
ATOM 455 C C . VAL A 1 56 ? -22.125 23.234 -1.006 1 95.56 56 VAL A C 1
ATOM 457 O O . VAL A 1 56 ? -21.297 22.406 -0.623 1 95.56 56 VAL A O 1
ATOM 460 N N . ALA A 1 57 ? -23.406 23 -1.003 1 93.69 57 ALA A N 1
ATOM 461 C CA . ALA A 1 57 ? -23.953 21.734 -0.508 1 93.69 57 ALA A CA 1
ATOM 462 C C . ALA A 1 57 ? -23.484 20.562 -1.356 1 93.69 57 ALA A C 1
ATOM 464 O O . ALA A 1 57 ? -23.172 19.5 -0.828 1 93.69 57 ALA A O 1
ATOM 465 N N . ASP A 1 58 ? -23.406 20.797 -2.65 1 94.31 58 ASP A N 1
ATOM 466 C CA . ASP A 1 58 ? -22.922 19.75 -3.561 1 94.31 58 ASP A CA 1
ATOM 467 C C . ASP A 1 58 ? -21.469 19.391 -3.268 1 94.31 58 ASP A C 1
ATOM 469 O O . ASP A 1 58 ? -21.125 18.219 -3.217 1 94.31 58 ASP A O 1
ATOM 473 N N . LEU A 1 59 ? -20.703 20.406 -3.088 1 97 59 LEU A N 1
ATOM 474 C CA . LEU A 1 59 ? -19.266 20.172 -2.883 1 97 59 LEU A CA 1
ATOM 475 C C . LEU A 1 59 ? -19.016 19.562 -1.51 1 97 59 LEU A C 1
ATOM 477 O O . LEU A 1 59 ? -18.094 18.75 -1.349 1 97 59 LEU A O 1
ATOM 481 N N . LYS A 1 60 ? -19.812 19.984 -0.521 1 95.81 60 LYS A N 1
ATOM 482 C CA . LYS A 1 60 ? -19.703 19.344 0.788 1 95.81 60 LYS A CA 1
ATOM 483 C C . LYS A 1 60 ? -20.047 17.859 0.705 1 95.81 60 LYS A C 1
ATOM 485 O O . LYS A 1 60 ? -19.312 17.031 1.25 1 95.81 60 LYS A O 1
ATOM 490 N N . ALA A 1 61 ? -21.062 17.531 0 1 94.81 61 ALA A N 1
ATOM 491 C CA . ALA A 1 61 ? -21.453 16.125 -0.188 1 94.81 61 ALA A CA 1
ATOM 492 C C . ALA A 1 61 ? -20.375 15.367 -0.952 1 94.81 61 ALA A C 1
ATOM 494 O O . ALA A 1 61 ? -20.031 14.234 -0.599 1 94.81 61 ALA A O 1
ATOM 495 N N . PHE A 1 62 ? -19.906 16.047 -1.983 1 96 62 PHE A N 1
ATOM 496 C CA . PHE A 1 62 ? -18.828 15.484 -2.791 1 96 62 PHE A CA 1
ATOM 497 C C . PHE A 1 62 ? -17.625 15.156 -1.927 1 96 62 PHE A C 1
ATOM 499 O O . PHE A 1 62 ? -17.078 14.055 -2 1 96 62 PHE A O 1
ATOM 506 N N . MET A 1 63 ? -17.234 16.062 -1.073 1 95.75 63 MET A N 1
ATOM 507 C CA . MET A 1 63 ? -16.094 15.875 -0.18 1 95.75 63 MET A CA 1
ATOM 508 C C . MET A 1 63 ? -16.391 14.797 0.857 1 95.75 63 MET A C 1
ATOM 510 O O . MET A 1 63 ? -15.508 14.016 1.212 1 95.75 63 MET A O 1
ATOM 514 N N . GLY A 1 64 ? -17.594 14.844 1.39 1 94 64 GLY A N 1
ATOM 515 C CA . GLY A 1 64 ? -18 13.797 2.318 1 94 64 GLY A CA 1
ATOM 516 C C . GLY A 1 64 ? -17.859 12.398 1.741 1 94 64 GLY A C 1
ATOM 517 O O . GLY A 1 64 ? -17.422 11.477 2.43 1 94 64 GLY A O 1
ATOM 518 N N . LEU A 1 65 ? -18.25 12.242 0.493 1 93 65 LEU A N 1
ATOM 519 C CA . LEU A 1 65 ? -18.125 10.953 -0.178 1 93 65 LEU A CA 1
ATOM 520 C C . LEU A 1 65 ? -16.672 10.562 -0.353 1 93 65 LEU A C 1
ATOM 522 O O . LEU A 1 65 ? -16.312 9.391 -0.196 1 93 65 LEU A O 1
ATOM 526 N N . ILE A 1 66 ? -15.852 11.523 -0.651 1 93.62 66 ILE A N 1
ATOM 527 C CA . ILE A 1 66 ? -14.422 11.266 -0.787 1 93.62 66 ILE A CA 1
ATOM 528 C C . ILE A 1 66 ? -13.859 10.766 0.544 1 93.62 66 ILE A C 1
ATOM 530 O O . ILE A 1 66 ? -13.094 9.805 0.582 1 93.62 66 ILE A O 1
ATOM 534 N N . LEU A 1 67 ? -14.203 11.406 1.611 1 92 67 LEU A N 1
ATOM 535 C CA . LEU A 1 67 ? -13.773 10.969 2.934 1 92 67 LEU A CA 1
ATOM 536 C C . LEU A 1 67 ? -14.273 9.562 3.236 1 92 67 LEU A C 1
ATOM 538 O O . LEU A 1 67 ? -13.539 8.742 3.789 1 92 67 LEU A O 1
ATOM 542 N N . ALA A 1 68 ? -15.5 9.305 2.826 1 89.25 68 ALA A N 1
ATOM 543 C CA . ALA A 1 68 ? -16.094 7.988 3.055 1 89.25 68 ALA A CA 1
ATOM 544 C C . ALA A 1 68 ? -15.32 6.902 2.316 1 89.25 68 ALA A C 1
ATOM 546 O O . ALA A 1 68 ? -15.227 5.766 2.791 1 89.25 68 ALA A O 1
ATOM 547 N N . MET A 1 69 ? -14.789 7.266 1.198 1 89.88 69 MET A N 1
ATOM 548 C CA . MET A 1 69 ? -14.008 6.312 0.418 1 89.88 69 MET A CA 1
ATOM 549 C C . MET A 1 69 ? -12.734 5.918 1.163 1 89.88 69 MET A C 1
ATOM 551 O O . MET A 1 69 ? -12.148 4.871 0.883 1 89.88 69 MET A O 1
ATOM 555 N N . GLY A 1 70 ? -12.281 6.727 2.074 1 87.44 70 GLY A N 1
ATOM 556 C CA . GLY A 1 70 ? -11.156 6.383 2.924 1 87.44 70 GLY A CA 1
ATOM 557 C C . GLY A 1 70 ? -11.508 5.383 4.008 1 87.44 70 GLY A C 1
ATOM 558 O O . GLY A 1 70 ? -10.641 4.652 4.492 1 87.44 70 GLY A O 1
ATOM 559 N N . ILE A 1 71 ? -12.734 5.367 4.328 1 82.94 71 ILE A N 1
ATOM 560 C CA . ILE A 1 71 ? -13.219 4.473 5.375 1 82.94 71 ILE A CA 1
ATOM 561 C C . ILE A 1 71 ? -13.508 3.096 4.785 1 82.94 71 ILE A C 1
ATOM 563 O O . ILE A 1 71 ? -13.164 2.072 5.383 1 82.94 71 ILE A O 1
ATOM 567 N N . LEU A 1 72 ? -14.172 3.1 3.66 1 82.62 72 LEU A N 1
ATOM 568 C CA . LEU A 1 72 ? -14.477 1.896 2.891 1 82.62 72 LEU A CA 1
ATOM 569 C C . LEU A 1 72 ? -13.875 1.981 1.493 1 82.62 72 LEU A C 1
ATOM 571 O O . LEU A 1 72 ? -14.273 2.824 0.688 1 82.62 72 LEU A O 1
ATOM 575 N N . SER A 1 73 ? -13.008 1.103 1.29 1 84.38 73 SER A N 1
ATOM 576 C CA . SER A 1 73 ? -12.305 1.199 0.013 1 84.38 73 SER A CA 1
ATOM 577 C C . SER A 1 73 ? -12.703 0.06 -0.921 1 84.38 73 SER A C 1
ATOM 579 O O . SER A 1 73 ? -12.859 -1.083 -0.485 1 84.38 73 SER A O 1
ATOM 581 N N . THR A 1 74 ? -12.953 0.448 -2.141 1 81.88 74 THR A N 1
ATOM 582 C CA . THR A 1 74 ? -13.211 -0.507 -3.213 1 81.88 74 THR A CA 1
ATOM 583 C C . THR A 1 74 ? -12.148 -0.4 -4.301 1 81.88 74 THR A C 1
ATOM 585 O O . THR A 1 74 ? -11.469 0.622 -4.41 1 81.88 74 THR A O 1
ATOM 588 N N . GLY A 1 75 ? -11.969 -1.404 -5.039 1 75.75 75 GLY A N 1
ATOM 589 C CA . GLY A 1 75 ? -10.977 -1.398 -6.102 1 75.75 75 GLY A CA 1
ATOM 590 C C . GLY A 1 75 ? -11.336 -0.469 -7.246 1 75.75 75 GLY A C 1
ATOM 591 O O . GLY A 1 75 ? -10.453 0.113 -7.879 1 75.75 75 GLY A O 1
ATOM 592 N N . VAL A 1 76 ? -12.562 -0.387 -7.473 1 78.06 76 VAL A N 1
ATOM 593 C CA . VAL A 1 76 ? -13.047 0.453 -8.562 1 78.06 76 VAL A CA 1
ATOM 594 C C . VAL A 1 76 ? -13.977 1.531 -8.008 1 78.06 76 VAL A C 1
ATOM 596 O O . VAL A 1 76 ? -14.836 1.25 -7.164 1 78.06 76 VAL A O 1
ATOM 599 N N . LEU A 1 77 ? -13.781 2.76 -8.5 1 84.94 77 LEU A N 1
ATOM 600 C CA . LEU A 1 77 ? -14.516 3.906 -7.988 1 84.94 77 LEU A CA 1
ATOM 601 C C . LEU A 1 77 ? -16.016 3.713 -8.18 1 84.94 77 LEU A C 1
ATOM 603 O O . LEU A 1 77 ? -16.812 4.043 -7.289 1 84.94 77 LEU A O 1
ATOM 607 N N . THR A 1 78 ? -16.5 3.174 -9.297 1 84.06 78 THR A N 1
ATOM 608 C CA . THR A 1 78 ? -17.906 3.09 -9.625 1 84.06 78 THR A CA 1
ATOM 609 C C . THR A 1 78 ? -18.594 2.029 -8.766 1 84.06 78 THR A C 1
ATOM 611 O O . THR A 1 78 ? -19.828 1.991 -8.688 1 84.06 78 THR A O 1
ATOM 614 N N . ASP A 1 79 ? -17.859 1.243 -8.102 1 81.75 79 ASP A N 1
ATOM 615 C CA . ASP A 1 79 ? -18.406 0.177 -7.277 1 81.75 79 ASP A CA 1
ATOM 616 C C . ASP A 1 79 ? -19.141 0.747 -6.059 1 81.75 79 ASP A C 1
ATOM 618 O O . ASP A 1 79 ? -20.016 0.09 -5.484 1 81.75 79 ASP A O 1
ATOM 622 N N . TYR A 1 80 ? -18.766 1.914 -5.73 1 84.62 80 TYR A N 1
ATOM 623 C CA . TYR A 1 80 ? -19.453 2.549 -4.605 1 84.62 80 TYR A CA 1
ATOM 624 C C . TYR A 1 80 ? -20.938 2.748 -4.902 1 84.62 80 TYR A C 1
ATOM 626 O O . TYR A 1 80 ? -21.75 2.826 -3.98 1 84.62 80 TYR A O 1
ATOM 634 N N . TRP A 1 81 ? -21.266 2.848 -6.156 1 86.81 81 TRP A N 1
ATOM 635 C CA . TRP A 1 81 ? -22.656 3.104 -6.551 1 86.81 81 TRP A CA 1
ATOM 636 C C . TRP A 1 81 ? -23.312 1.832 -7.066 1 86.81 81 TRP A C 1
ATOM 638 O O . TRP A 1 81 ? -24.484 1.852 -7.469 1 86.81 81 TRP A O 1
ATOM 648 N N . ARG A 1 82 ? -22.531 0.795 -7.141 1 78.56 82 ARG A N 1
ATOM 649 C CA . ARG A 1 82 ? -23.094 -0.456 -7.637 1 78.56 82 ARG A CA 1
ATOM 650 C C . ARG A 1 82 ? -24.141 -1.001 -6.68 1 78.56 82 ARG A C 1
ATOM 652 O O . ARG A 1 82 ? -23.938 -1.009 -5.465 1 78.56 82 ARG A O 1
ATOM 659 N N . THR A 1 83 ? -25.297 -1.373 -7.137 1 68.19 83 THR A N 1
ATOM 660 C CA . THR A 1 83 ? -26.406 -1.82 -6.301 1 68.19 83 THR A CA 1
ATOM 661 C C . THR A 1 83 ? -26.516 -3.342 -6.328 1 68.19 83 THR A C 1
ATOM 663 O O . THR A 1 83 ? -27.234 -3.93 -5.512 1 68.19 83 THR A O 1
ATOM 666 N N . SER A 1 84 ? -26.094 -3.988 -7.324 1 56.53 84 SER A N 1
ATOM 667 C CA . SER A 1 84 ? -26.281 -5.422 -7.516 1 56.53 84 SER A CA 1
ATOM 668 C C . SER A 1 84 ? -25.422 -6.23 -6.547 1 56.53 84 SER A C 1
ATOM 670 O O . SER A 1 84 ? -25.625 -7.441 -6.402 1 56.53 84 SER A O 1
ATOM 672 N N . LYS A 1 85 ? -24.641 -5.605 -5.617 1 58.62 85 LYS A N 1
ATOM 673 C CA . LYS A 1 85 ? -23.672 -6.492 -4.969 1 58.62 85 LYS A CA 1
ATOM 674 C C . LYS A 1 85 ? -24.219 -7.012 -3.639 1 58.62 85 LYS A C 1
ATOM 676 O O . LYS A 1 85 ? -24.75 -6.242 -2.84 1 58.62 85 LYS A O 1
ATOM 681 N N . ARG A 1 86 ? -24.25 -8.406 -3.555 1 60.25 86 ARG A N 1
ATOM 682 C CA . ARG A 1 86 ? -24.797 -9.117 -2.402 1 60.25 86 ARG A CA 1
ATOM 683 C C . ARG A 1 86 ? -23.938 -8.898 -1.164 1 60.25 86 ARG A C 1
ATOM 685 O O . ARG A 1 86 ? -24.438 -8.883 -0.042 1 60.25 86 ARG A O 1
ATOM 692 N N . LEU A 1 87 ? -22.656 -8.516 -1.407 1 67.06 87 LEU A N 1
ATOM 693 C CA . LEU A 1 87 ? -21.828 -8.57 -0.216 1 67.06 87 LEU A CA 1
ATOM 694 C C . LEU A 1 87 ? -21.844 -7.242 0.533 1 67.06 87 LEU A C 1
ATOM 696 O O . LEU A 1 87 ? -21.641 -7.203 1.746 1 67.06 87 LEU A O 1
ATOM 700 N N . PHE A 1 88 ? -22.125 -6.105 -0.194 1 71.69 88 PHE A N 1
ATOM 701 C CA . PHE A 1 88 ? -22.156 -4.828 0.507 1 71.69 88 PHE A CA 1
ATOM 702 C C . PHE A 1 88 ? -23.062 -3.834 -0.21 1 71.69 88 PHE A C 1
ATOM 704 O O . PHE A 1 88 ? -23.375 -4.012 -1.39 1 71.69 88 PHE A O 1
ATOM 711 N N . GLN A 1 89 ? -23.594 -3.031 0.578 1 73.31 89 GLN A N 1
ATOM 712 C CA . GLN A 1 89 ? -24.359 -1.892 0.064 1 73.31 89 GLN A CA 1
ATOM 713 C C . GLN A 1 89 ? -23.844 -0.583 0.663 1 73.31 89 GLN A C 1
ATOM 715 O O . GLN A 1 89 ? -23.469 -0.536 1.835 1 73.31 89 GLN A O 1
ATOM 720 N N . THR A 1 90 ? -23.719 0.391 -0.299 1 77.81 90 THR A N 1
ATOM 721 C CA . THR A 1 90 ? -23.328 1.708 0.187 1 77.81 90 THR A CA 1
ATOM 722 C C . THR A 1 90 ? -24.453 2.717 0 1 77.81 90 THR A C 1
ATOM 724 O O . THR A 1 90 ? -25.406 2.457 -0.728 1 77.81 90 THR A O 1
ATOM 727 N N . GLN A 1 91 ? -24.344 3.799 0.688 1 79.56 91 GLN A N 1
ATOM 728 C CA . GLN A 1 91 ? -25.344 4.859 0.585 1 79.56 91 GLN A CA 1
ATOM 729 C C . GLN A 1 91 ? -24.891 5.961 -0.364 1 79.56 91 GLN A C 1
ATOM 731 O O . GLN A 1 91 ? -25.469 7.047 -0.389 1 79.56 91 GLN A O 1
ATOM 736 N N . PHE A 1 92 ? -23.906 5.715 -1.138 1 86.38 92 PHE A N 1
ATOM 737 C CA . PHE A 1 92 ? -23.328 6.738 -2.002 1 86.38 92 PHE A CA 1
ATOM 738 C C . PHE A 1 92 ? -24.359 7.246 -3 1 86.38 92 PHE A C 1
ATOM 740 O O . PHE A 1 92 ? -24.469 8.453 -3.225 1 86.38 92 PHE A O 1
ATOM 747 N N . GLY A 1 93 ? -25.125 6.285 -3.521 1 86.31 93 GLY A N 1
ATOM 748 C CA . GLY A 1 93 ? -26.125 6.652 -4.5 1 86.31 93 GLY A CA 1
ATOM 749 C C . GLY A 1 93 ? -27.25 7.492 -3.918 1 86.31 93 GLY A C 1
ATOM 750 O O . GLY A 1 93 ? -27.859 8.297 -4.621 1 86.31 93 GLY A O 1
ATOM 751 N N . LYS A 1 94 ? -27.547 7.324 -2.674 1 83.5 94 LYS A N 1
ATOM 752 C CA . LYS A 1 94 ? -28.578 8.102 -1.993 1 83.5 94 LYS A CA 1
ATOM 753 C C . LYS A 1 94 ? -28.094 9.531 -1.733 1 83.5 94 LYS A C 1
ATOM 755 O O . LYS A 1 94 ? -28.906 10.461 -1.677 1 83.5 94 LYS A O 1
ATOM 760 N N . VAL A 1 95 ? -26.844 9.695 -1.577 1 88.75 95 VAL A N 1
ATOM 761 C CA . VAL A 1 95 ? -26.266 11.008 -1.319 1 88.75 95 VAL A CA 1
ATOM 762 C C . VAL A 1 95 ? -26.109 11.773 -2.633 1 88.75 95 VAL A C 1
ATOM 764 O O . VAL A 1 95 ? -26.516 12.93 -2.744 1 88.75 95 VAL A O 1
ATOM 767 N N . MET A 1 96 ? -25.516 11.117 -3.645 1 91.44 96 MET A N 1
ATOM 768 C CA . MET A 1 96 ? -25.219 11.719 -4.941 1 91.44 96 MET A CA 1
ATOM 769 C C . MET A 1 96 ? -25.141 10.656 -6.031 1 91.44 96 MET A C 1
ATOM 771 O O . MET A 1 96 ? -24.438 9.656 -5.875 1 91.44 96 MET A O 1
ATOM 775 N N . PRO A 1 97 ? -25.906 10.898 -7.109 1 91.38 97 PRO A N 1
ATOM 776 C CA . PRO A 1 97 ? -25.766 9.93 -8.203 1 91.38 97 PRO A CA 1
ATOM 777 C C . PRO A 1 97 ? -24.328 9.812 -8.711 1 91.38 97 PRO A C 1
ATOM 779 O O . PRO A 1 97 ? -23.578 10.781 -8.664 1 91.38 97 PRO A O 1
ATOM 782 N N . ARG A 1 98 ? -24.016 8.625 -9.219 1 92.44 98 ARG A N 1
ATOM 783 C CA . ARG A 1 98 ? -22.688 8.312 -9.711 1 92.44 98 ARG A CA 1
ATOM 784 C C . ARG A 1 98 ? -22.234 9.328 -10.75 1 92.44 98 ARG A C 1
ATOM 786 O O . ARG A 1 98 ? -21.141 9.898 -10.641 1 92.44 98 ARG A O 1
ATOM 793 N N . ASP A 1 99 ? -23.094 9.594 -11.727 1 90.94 99 ASP A N 1
ATOM 794 C CA . ASP A 1 99 ? -22.734 10.469 -12.828 1 90.94 99 ASP A CA 1
ATOM 795 C C . ASP A 1 99 ? -22.5 11.898 -12.344 1 90.94 99 ASP A C 1
ATOM 797 O O . ASP A 1 99 ? -21.641 12.609 -12.867 1 90.94 99 ASP A O 1
ATOM 801 N N . ARG A 1 100 ? -23.312 12.336 -11.422 1 92.81 100 ARG A N 1
ATOM 802 C CA . ARG A 1 100 ? -23.125 13.664 -10.836 1 92.81 100 ARG A CA 1
ATOM 803 C C . ARG A 1 100 ? -21.781 13.758 -10.125 1 92.81 100 ARG A C 1
ATOM 805 O O . ARG A 1 100 ? -21.062 14.742 -10.281 1 92.81 100 ARG A O 1
ATOM 812 N N . PHE A 1 101 ? -21.453 12.773 -9.352 1 94.88 101 PHE A N 1
ATOM 813 C CA . PHE A 1 101 ? -20.172 12.734 -8.664 1 94.88 101 PHE A CA 1
ATOM 814 C C . PHE A 1 101 ? -19.016 12.797 -9.656 1 94.88 101 PHE A C 1
ATOM 816 O O . PHE A 1 101 ? -18.078 13.578 -9.484 1 94.88 101 PHE A O 1
ATOM 823 N N . LEU A 1 102 ? -19.109 11.953 -10.664 1 93.19 102 LEU A N 1
ATOM 824 C CA . LEU A 1 102 ? -18.047 11.883 -11.664 1 93.19 102 LEU A CA 1
ATOM 825 C C . LEU A 1 102 ? -17.922 13.203 -12.414 1 93.19 102 LEU A C 1
ATOM 827 O O . LEU A 1 102 ? -16.812 13.602 -12.781 1 93.19 102 LEU A O 1
ATOM 831 N N . MET A 1 103 ? -18.984 13.844 -12.648 1 93.69 103 MET A N 1
ATOM 832 C CA . MET A 1 103 ? -18.953 15.148 -13.312 1 93.69 103 MET A CA 1
ATOM 833 C C . MET A 1 103 ? -18.266 16.188 -12.43 1 93.69 103 MET A C 1
ATOM 835 O O . MET A 1 103 ? -17.438 16.969 -12.906 1 93.69 103 MET A O 1
ATOM 839 N N . ILE A 1 104 ? -18.625 16.188 -11.18 1 95.06 104 ILE A N 1
ATOM 840 C CA . ILE A 1 104 ? -17.984 17.125 -10.25 1 95.06 104 ILE A CA 1
ATOM 841 C C . ILE A 1 104 ? -16.484 16.844 -10.195 1 95.06 104 ILE A C 1
ATOM 843 O O . ILE A 1 104 ? -15.672 17.781 -10.219 1 95.06 104 ILE A O 1
ATOM 847 N N . TRP A 1 105 ? -16.156 15.602 -10.141 1 93.44 105 TRP A N 1
ATOM 848 C CA . TRP A 1 105 ? -14.75 15.203 -10.125 1 93.44 105 TRP A CA 1
ATOM 849 C C . TRP A 1 105 ? -14.023 15.703 -11.359 1 93.44 105 TRP A C 1
ATOM 851 O O . TRP A 1 105 ? -12.883 16.188 -11.273 1 93.44 105 TRP A O 1
ATOM 861 N N . ARG A 1 106 ? -14.602 15.641 -12.43 1 92.44 106 ARG A N 1
ATOM 862 C CA . ARG A 1 106 ? -14.031 16.047 -13.711 1 92.44 106 ARG A CA 1
ATOM 863 C C . ARG A 1 106 ? -13.805 17.547 -13.758 1 92.44 106 ARG A C 1
ATOM 865 O O . ARG A 1 106 ? -12.789 18.016 -14.273 1 92.44 106 ARG A O 1
ATOM 872 N N . TYR A 1 107 ? -14.703 18.297 -13.234 1 94.25 107 TYR A N 1
ATOM 873 C CA . TYR A 1 107 ? -14.664 19.734 -13.438 1 94.25 107 TYR A CA 1
ATOM 874 C C . TYR A 1 107 ? -14.148 20.453 -12.195 1 94.25 107 TYR A C 1
ATOM 876 O O . TYR A 1 107 ? -13.992 21.672 -12.203 1 94.25 107 TYR A O 1
ATOM 884 N N . LEU A 1 108 ? -13.891 19.688 -11.148 1 95.56 108 LEU A N 1
ATOM 885 C CA . LEU A 1 108 ? -13.312 20.297 -9.953 1 95.56 108 LEU A CA 1
ATOM 886 C C . LEU A 1 108 ? -12.078 21.125 -10.312 1 95.56 108 LEU A C 1
ATOM 888 O O . LEU A 1 108 ? -11.188 20.656 -11.016 1 95.56 108 LEU A O 1
ATOM 892 N N . HIS A 1 109 ? -12.07 22.328 -9.891 1 95.88 109 HIS A N 1
ATOM 893 C CA . HIS A 1 109 ? -10.977 23.266 -10.195 1 95.88 109 HIS A CA 1
ATOM 894 C C . HIS A 1 109 ? -10.734 24.219 -9.031 1 95.88 109 HIS A C 1
ATOM 896 O O . HIS A 1 109 ? -11.672 24.609 -8.344 1 95.88 109 HIS A O 1
ATOM 902 N N . LEU A 1 110 ? -9.5 24.609 -8.875 1 96.06 110 LEU A N 1
ATOM 903 C CA . LEU A 1 110 ? -9.141 25.375 -7.688 1 96.06 110 LEU A CA 1
ATOM 904 C C . LEU A 1 110 ? -8.688 26.781 -8.062 1 96.06 110 LEU A C 1
ATOM 906 O O . LEU A 1 110 ? -8.578 27.656 -7.199 1 96.06 110 LEU A O 1
ATOM 910 N N . ALA A 1 111 ? -8.367 26.953 -9.359 1 93.62 111 ALA A N 1
ATOM 911 C CA . ALA A 1 111 ? -7.828 28.234 -9.781 1 93.62 111 ALA A CA 1
ATOM 912 C C . ALA A 1 111 ? -8.375 28.641 -11.148 1 93.62 111 ALA A C 1
ATOM 914 O O . ALA A 1 111 ? -8.859 27.797 -11.906 1 93.62 111 ALA A O 1
ATOM 915 N N . ASP A 1 112 ? -8.266 29.891 -11.344 1 87.88 112 ASP A N 1
ATOM 916 C CA . ASP A 1 112 ? -8.656 30.422 -12.648 1 87.88 112 ASP A CA 1
ATOM 917 C C . ASP A 1 112 ? -7.555 30.188 -13.68 1 87.88 112 ASP A C 1
ATOM 919 O O . ASP A 1 112 ? -6.457 30.734 -13.562 1 87.88 112 ASP A O 1
ATOM 923 N N . ASN A 1 113 ? -7.867 29.391 -14.672 1 80.81 113 ASN A N 1
ATOM 924 C CA . ASN A 1 113 ? -6.887 29.078 -15.703 1 80.81 113 ASN A CA 1
ATOM 925 C C . ASN A 1 113 ? -6.496 30.328 -16.5 1 80.81 113 ASN A C 1
ATOM 927 O O . ASN A 1 113 ? -5.438 30.359 -17.125 1 80.81 113 ASN A O 1
ATOM 931 N N . ALA A 1 114 ? -7.391 31.281 -16.531 1 73.31 114 ALA A N 1
ATOM 932 C CA . ALA A 1 114 ? -7.164 32.469 -17.328 1 73.31 114 ALA A CA 1
ATOM 933 C C . ALA A 1 114 ? -6.344 33.5 -16.562 1 73.31 114 ALA A C 1
ATOM 935 O O . ALA A 1 114 ? -5.891 34.5 -17.141 1 73.31 114 ALA A O 1
ATOM 936 N N . ALA A 1 115 ? -6.141 33.219 -15.352 1 69.19 115 ALA A N 1
ATOM 937 C CA . ALA A 1 115 ? -5.402 34.188 -14.562 1 69.19 115 ALA A CA 1
ATOM 938 C C . ALA A 1 115 ? -3.951 34.312 -15.031 1 69.19 115 ALA A C 1
ATOM 940 O O . ALA A 1 115 ? -3.32 33.281 -15.328 1 69.19 115 ALA A O 1
ATOM 941 N N . PRO A 1 116 ? -3.539 35.594 -15.438 1 62.25 116 PRO A N 1
ATOM 942 C CA . PRO A 1 116 ? -2.166 35.781 -15.906 1 62.25 116 PRO A CA 1
ATOM 943 C C . PRO A 1 116 ? -1.124 35.219 -14.938 1 62.25 116 PRO A C 1
ATOM 945 O O . PRO A 1 116 ? -1.317 35.312 -13.719 1 62.25 116 PRO A O 1
ATOM 948 N N . GLN A 1 117 ? -0.365 34.281 -15.367 1 59.84 117 GLN A N 1
ATOM 949 C CA . GLN A 1 117 ? 0.718 33.812 -14.508 1 59.84 117 GLN A CA 1
ATOM 950 C C . GLN A 1 117 ? 1.866 34.812 -14.477 1 59.84 117 GLN A C 1
ATOM 952 O O . GLN A 1 117 ? 2.277 35.312 -15.523 1 59.84 117 GLN A O 1
ATOM 957 N N . ALA A 1 118 ? 1.834 35.625 -13.438 1 45.03 118 ALA A N 1
ATOM 958 C CA . ALA A 1 118 ? 2.928 36.594 -13.289 1 45.03 118 ALA A CA 1
ATOM 959 C C . ALA A 1 118 ? 4.281 35.906 -13.312 1 45.03 118 ALA A C 1
ATOM 961 O O . ALA A 1 118 ? 4.562 35.062 -12.461 1 45.03 118 ALA A O 1
ATOM 962 N N . GLY A 1 119 ? 5.172 36.125 -14.367 1 50.16 119 GLY A N 1
ATOM 963 C CA . GLY A 1 119 ? 6.57 35.781 -14.562 1 50.16 119 GLY A CA 1
ATOM 964 C C . GLY A 1 119 ? 6.781 34.312 -14.883 1 50.16 119 GLY A C 1
ATOM 965 O O . GLY A 1 119 ? 5.984 33.719 -15.602 1 50.16 119 GLY A O 1
ATOM 966 N N . ASN A 1 120 ? 7.793 33.656 -14.141 1 58.22 120 ASN A N 1
ATOM 967 C CA . ASN A 1 120 ? 8.234 32.281 -14.273 1 58.22 120 ASN A CA 1
ATOM 968 C C . ASN A 1 120 ? 7.102 31.297 -14 1 58.22 120 ASN A C 1
ATOM 970 O O . ASN A 1 120 ? 6.297 31.5 -13.094 1 58.22 120 ASN A O 1
ATOM 974 N N . PRO A 1 121 ? 6.805 30.406 -14.977 1 69.69 121 PRO A N 1
ATOM 975 C CA . PRO A 1 121 ? 5.648 29.516 -14.891 1 69.69 121 PRO A CA 1
ATOM 976 C C . PRO A 1 121 ? 5.543 28.812 -13.539 1 69.69 121 PRO A C 1
ATOM 978 O O . PRO A 1 121 ? 6.504 28.188 -13.086 1 69.69 121 PRO A O 1
ATOM 981 N N . ASP A 1 122 ? 4.652 29.312 -12.758 1 84.12 122 ASP A N 1
ATOM 982 C CA . ASP A 1 122 ? 4.336 28.656 -11.5 1 84.12 122 ASP A CA 1
ATOM 983 C C . ASP A 1 122 ? 3.805 27.234 -11.734 1 84.12 122 ASP A C 1
ATOM 985 O O . ASP A 1 122 ? 2.658 27.062 -12.156 1 84.12 122 ASP A O 1
ATOM 989 N N . ARG A 1 123 ? 4.625 26.281 -11.461 1 88.06 123 ARG A N 1
ATOM 990 C CA . ARG A 1 123 ? 4.266 24.891 -11.664 1 88.06 123 ARG A CA 1
ATOM 991 C C . ARG A 1 123 ? 3.107 24.484 -10.766 1 88.06 123 ARG A C 1
ATOM 993 O O . ARG A 1 123 ? 2.467 23.453 -10.992 1 88.06 123 ARG A O 1
ATOM 1000 N N . LEU A 1 124 ? 2.855 25.391 -9.766 1 92.62 124 LEU A N 1
ATOM 1001 C CA . LEU A 1 124 ? 1.792 25.078 -8.82 1 92.62 124 LEU A CA 1
ATOM 1002 C C . LEU A 1 124 ? 0.603 26.016 -9 1 92.62 124 LEU A C 1
ATOM 1004 O O . LEU A 1 124 ? -0.207 26.188 -8.086 1 92.62 124 LEU A O 1
ATOM 1008 N N . ALA A 1 125 ? 0.474 26.625 -10.094 1 91 125 ALA A N 1
ATOM 1009 C CA . ALA A 1 125 ? -0.56 27.625 -10.344 1 91 125 ALA A CA 1
ATOM 1010 C C . ALA A 1 125 ? -1.948 27.078 -10.047 1 91 125 ALA A C 1
ATOM 1012 O O . ALA A 1 125 ? -2.783 27.766 -9.453 1 91 125 ALA A O 1
ATOM 1013 N N . LYS A 1 126 ? -2.215 25.891 -10.414 1 90.75 126 LYS A N 1
ATOM 1014 C CA . LYS A 1 126 ? -3.52 25.266 -10.227 1 90.75 126 LYS A CA 1
ATOM 1015 C C . LYS A 1 126 ? -3.85 25.094 -8.75 1 90.75 126 LYS A C 1
ATOM 1017 O O . LYS A 1 126 ? -5.023 25.094 -8.367 1 90.75 126 LYS A O 1
ATOM 1022 N N . LEU A 1 127 ? -2.844 24.969 -7.891 1 94.81 127 LEU A N 1
ATOM 1023 C CA . LEU A 1 127 ? -3.029 24.672 -6.473 1 94.81 127 LEU A CA 1
ATOM 1024 C C . LEU A 1 127 ? -2.752 25.906 -5.621 1 94.81 127 LEU A C 1
ATOM 1026 O O . LEU A 1 127 ? -2.959 25.891 -4.406 1 94.81 127 LEU A O 1
ATOM 1030 N N . ARG A 1 128 ? -2.32 26.969 -6.168 1 94.38 128 ARG A N 1
ATOM 1031 C CA . ARG A 1 128 ? -1.81 28.125 -5.438 1 94.38 128 ARG A CA 1
ATOM 1032 C C . ARG A 1 128 ? -2.852 28.656 -4.461 1 94.38 128 ARG A C 1
ATOM 1034 O O . ARG A 1 128 ? -2.545 28.906 -3.295 1 94.38 128 ARG A O 1
ATOM 1041 N N . PRO A 1 129 ? -4.113 28.797 -4.914 1 96.06 129 PRO A N 1
ATOM 1042 C CA . PRO A 1 129 ? -5.113 29.281 -3.959 1 96.06 129 PRO A CA 1
ATOM 1043 C C . PRO A 1 129 ? -5.266 28.375 -2.748 1 96.06 129 PRO A C 1
ATOM 1045 O O . PRO A 1 129 ? -5.43 28.844 -1.622 1 96.06 129 PRO A O 1
ATOM 1048 N N . MET A 1 130 ? -5.188 27.109 -2.961 1 97.38 130 MET A N 1
ATOM 1049 C CA . MET A 1 130 ? -5.328 26.141 -1.875 1 97.38 130 MET A CA 1
ATOM 1050 C C . MET A 1 130 ? -4.125 26.188 -0.939 1 97.38 130 MET A C 1
ATOM 1052 O O . MET A 1 130 ? -4.281 26.203 0.283 1 97.38 130 MET A O 1
ATOM 1056 N N . ILE A 1 131 ? -2.977 26.25 -1.506 1 97.31 131 ILE A N 1
ATOM 1057 C CA . ILE A 1 131 ? -1.734 26.297 -0.74 1 97.31 131 ILE A CA 1
ATOM 1058 C C . ILE A 1 131 ? -1.717 27.547 0.138 1 97.31 131 ILE A C 1
ATOM 1060 O O . ILE A 1 131 ? -1.41 27.469 1.33 1 97.31 131 ILE A O 1
ATOM 1064 N N . THR A 1 132 ? -2.068 28.625 -0.453 1 96.75 132 THR A N 1
ATOM 1065 C CA . THR A 1 132 ? -2.107 29.891 0.277 1 96.75 132 THR A CA 1
ATOM 1066 C C . THR A 1 132 ? -3.137 29.828 1.402 1 96.75 132 THR A C 1
ATOM 1068 O O . THR A 1 132 ? -2.836 30.188 2.545 1 96.75 132 THR A O 1
ATOM 1071 N N . HIS A 1 133 ? -4.289 29.375 1.07 1 97.94 133 HIS A N 1
ATOM 1072 C CA . HIS A 1 133 ? -5.375 29.297 2.039 1 97.94 133 HIS A CA 1
ATOM 1073 C C . HIS A 1 133 ? -4.992 28.422 3.23 1 97.94 133 HIS A C 1
ATOM 1075 O O . HIS A 1 133 ? -5.113 28.859 4.383 1 97.94 133 HIS A O 1
ATOM 1081 N N . PHE A 1 134 ? -4.504 27.234 2.996 1 98.31 134 PHE A N 1
ATOM 1082 C CA . PHE A 1 134 ? -4.273 26.281 4.082 1 98.31 134 PHE A CA 1
ATOM 1083 C C . PHE A 1 134 ? -3.068 26.703 4.914 1 98.31 134 PHE A C 1
ATOM 1085 O O . PHE A 1 134 ? -3.041 26.484 6.129 1 98.31 134 PHE A O 1
ATOM 1092 N N . ASN A 1 135 ? -2.051 27.281 4.32 1 97.94 135 ASN A N 1
ATOM 1093 C CA . ASN A 1 135 ? -0.948 27.797 5.121 1 97.94 135 ASN A CA 1
ATOM 1094 C C . ASN A 1 135 ? -1.416 28.891 6.07 1 97.94 135 ASN A C 1
ATOM 1096 O O . ASN A 1 135 ? -0.921 29 7.195 1 97.94 135 ASN A O 1
ATOM 1100 N N . GLU A 1 136 ? -2.33 29.641 5.621 1 97.56 136 GLU A N 1
ATOM 1101 C CA . GLU A 1 136 ? -2.871 30.703 6.457 1 97.56 136 GLU A CA 1
ATOM 1102 C C . GLU A 1 136 ? -3.719 30.141 7.594 1 97.56 136 GLU A C 1
ATOM 1104 O O . GLU A 1 136 ? -3.49 30.469 8.758 1 97.56 136 GLU A O 1
ATOM 1109 N N . VAL A 1 137 ? -4.648 29.297 7.273 1 97.94 137 VAL A N 1
ATOM 1110 C CA . VAL A 1 137 ? -5.621 28.844 8.266 1 97.94 137 VAL A CA 1
ATOM 1111 C C . VAL A 1 137 ? -4.965 27.844 9.219 1 97.94 137 VAL A C 1
ATOM 1113 O O . VAL A 1 137 ? -5.352 27.75 10.383 1 97.94 137 VAL A O 1
ATOM 1116 N N . PHE A 1 138 ? -3.986 27.031 8.773 1 98.19 138 PHE A N 1
ATOM 1117 C CA . PHE A 1 138 ? -3.27 26.125 9.656 1 98.19 138 PHE A CA 1
ATOM 1118 C C . PHE A 1 138 ? -2.568 26.875 10.773 1 98.19 138 PHE A C 1
ATOM 1120 O O . PHE A 1 138 ? -2.596 26.453 11.93 1 98.19 138 PHE A O 1
ATOM 1127 N N . ASN A 1 139 ? -2.012 28.031 10.422 1 95.56 139 ASN A N 1
ATOM 1128 C CA . ASN A 1 139 ? -1.3 28.844 11.398 1 95.56 139 ASN A CA 1
ATOM 1129 C C . ASN A 1 139 ? -2.264 29.609 12.297 1 95.56 139 ASN A C 1
ATOM 1131 O O . ASN A 1 139 ? -2.002 29.812 13.484 1 95.56 139 ASN A O 1
ATOM 1135 N N . LYS A 1 140 ? -3.291 30 11.766 1 95.94 140 LYS A N 1
ATOM 1136 C CA . LYS A 1 140 ? -4.242 30.875 12.445 1 95.94 140 LYS A CA 1
ATOM 1137 C C . LYS A 1 140 ? -4.996 30.125 13.539 1 95.94 140 LYS A C 1
ATOM 1139 O O . LYS A 1 140 ? -5.281 30.672 14.602 1 95.94 140 LYS A O 1
ATOM 1144 N N . ASN A 1 141 ? -5.262 28.859 13.336 1 97.06 141 ASN A N 1
ATOM 1145 C CA . ASN A 1 141 ? -6.254 28.172 14.156 1 97.06 141 ASN A CA 1
ATOM 1146 C C . ASN A 1 141 ? -5.602 27.375 15.281 1 97.06 141 ASN A C 1
ATOM 1148 O O . ASN A 1 141 ? -6.281 26.906 16.203 1 97.06 141 ASN A O 1
ATOM 1152 N N . TYR A 1 142 ? -4.312 27.219 15.227 1 96.81 142 TYR A N 1
ATOM 1153 C CA . TYR A 1 142 ? -3.613 26.438 16.25 1 96.81 142 TYR A CA 1
ATOM 1154 C C . TYR A 1 142 ? -2.141 26.828 16.312 1 96.81 142 TYR A C 1
ATOM 1156 O O . TYR A 1 142 ? -1.496 27.031 15.281 1 96.81 142 TYR A O 1
ATOM 1164 N N . THR A 1 143 ? -1.683 27 17.484 1 95.06 143 THR A N 1
ATOM 1165 C CA . THR A 1 143 ? -0.266 27.25 17.734 1 95.06 143 THR A CA 1
ATOM 1166 C C . THR A 1 143 ? 0.367 26.078 18.469 1 95.06 143 THR A C 1
ATOM 1168 O O . THR A 1 143 ? -0.067 25.719 19.562 1 95.06 143 THR A O 1
ATOM 1171 N N . PRO A 1 144 ? 1.366 25.484 17.844 1 95.25 144 PRO A N 1
ATOM 1172 C CA . PRO A 1 144 ? 2.053 24.406 18.547 1 95.25 144 PRO A CA 1
ATOM 1173 C C . PRO A 1 144 ? 2.611 24.844 19.891 1 95.25 144 PRO A C 1
ATOM 1175 O O . PRO A 1 144 ? 2.957 26.016 20.078 1 95.25 144 PRO A O 1
ATOM 1178 N N . TYR A 1 145 ? 2.734 24 20.859 1 91.5 145 TYR A N 1
ATOM 1179 C CA . TYR A 1 145 ? 3.186 24.344 22.203 1 91.5 145 TYR A CA 1
ATOM 1180 C C . TYR A 1 145 ? 4.688 24.594 22.234 1 91.5 145 TYR A C 1
ATOM 1182 O O . TYR A 1 145 ? 5.141 25.625 22.734 1 91.5 145 TYR A O 1
ATOM 1190 N N . ARG A 1 146 ? 5.512 23.656 21.766 1 93.06 146 ARG A N 1
ATOM 1191 C CA . ARG A 1 146 ? 6.926 23.984 21.891 1 93.06 146 ARG A CA 1
ATOM 1192 C C . ARG A 1 146 ? 7.754 23.281 20.828 1 93.06 146 ARG A C 1
ATOM 1194 O O . ARG A 1 146 ? 8.594 23.891 20.172 1 93.06 146 ARG A O 1
ATOM 1201 N N . ASP A 1 147 ? 7.562 22.062 20.719 1 97.12 147 ASP A N 1
ATOM 1202 C CA . ASP A 1 147 ? 8.453 21.234 19.906 1 97.12 147 ASP A CA 1
ATOM 1203 C C . ASP A 1 147 ? 7.812 20.922 18.547 1 97.12 147 ASP A C 1
ATOM 1205 O O . ASP A 1 147 ? 6.699 20.391 18.5 1 97.12 147 ASP A O 1
ATOM 1209 N N . VAL A 1 148 ? 8.469 21.297 17.531 1 98.12 148 VAL A N 1
ATOM 1210 C CA . VAL A 1 148 ? 8.016 21.016 16.172 1 98.12 148 VAL A CA 1
ATOM 1211 C C . VAL A 1 148 ? 9.133 20.328 15.383 1 98.12 148 VAL A C 1
ATOM 1213 O O . VAL A 1 148 ? 10.297 20.391 15.773 1 98.12 148 VAL A O 1
ATOM 1216 N N . SER A 1 149 ? 8.789 19.656 14.367 1 98.5 149 SER A N 1
ATOM 1217 C CA . SER A 1 149 ? 9.773 19.031 13.492 1 98.5 149 SER A CA 1
ATOM 1218 C C . SER A 1 149 ? 9.547 19.422 12.031 1 98.5 149 SER A C 1
ATOM 1220 O O . SER A 1 149 ? 8.414 19.703 11.633 1 98.5 149 SER A O 1
ATOM 1222 N N . ILE A 1 150 ? 10.586 19.531 11.281 1 98.06 150 ILE A N 1
ATOM 1223 C CA . ILE A 1 150 ? 10.555 19.75 9.836 1 98.06 150 ILE A CA 1
ATOM 1224 C C . ILE A 1 150 ? 11.062 18.516 9.102 1 98.06 150 ILE A C 1
ATOM 1226 O O . ILE A 1 150 ? 12.125 17.984 9.445 1 98.06 150 ILE A O 1
ATOM 1230 N N . ASP A 1 151 ? 10.336 18.062 8.227 1 96.5 151 ASP A N 1
ATOM 1231 C CA . ASP A 1 151 ? 10.695 16.906 7.422 1 96.5 151 ASP A CA 1
ATOM 1232 C C . ASP A 1 151 ? 9.914 16.859 6.113 1 96.5 151 ASP A C 1
ATOM 1234 O O . ASP A 1 151 ? 9.117 17.766 5.836 1 96.5 151 ASP A O 1
ATOM 1238 N N . GLU A 1 152 ? 10.25 15.93 5.305 1 94.12 152 GLU A N 1
ATOM 1239 C CA . GLU A 1 152 ? 9.586 15.781 4.016 1 94.12 152 GLU A CA 1
ATOM 1240 C C . GLU A 1 152 ? 8.445 14.758 4.094 1 94.12 152 GLU A C 1
ATOM 1242 O O . GLU A 1 152 ? 8.594 13.711 4.727 1 94.12 152 GLU A O 1
ATOM 1247 N N . SER A 1 153 ? 7.293 15.133 3.609 1 94.5 153 SER A N 1
ATOM 1248 C CA . SER A 1 153 ? 6.18 14.227 3.359 1 94.5 153 SER A CA 1
ATOM 1249 C C . SER A 1 153 ? 6.074 13.875 1.879 1 94.5 153 SER A C 1
ATOM 1251 O O . SER A 1 153 ? 6.32 14.719 1.016 1 94.5 153 SER A O 1
ATOM 1253 N N . MET A 1 154 ? 5.75 12.617 1.549 1 94.06 154 MET A N 1
ATOM 1254 C CA . MET A 1 154 ? 5.602 12.195 0.159 1 94.06 154 MET A CA 1
ATOM 1255 C C . MET A 1 154 ? 4.133 11.977 -0.187 1 94.06 154 MET A C 1
ATOM 1257 O O . MET A 1 154 ? 3.441 11.203 0.478 1 94.06 154 MET A O 1
ATOM 1261 N N . VAL A 1 155 ? 3.645 12.688 -1.176 1 94.5 155 VAL A N 1
ATOM 1262 C CA . VAL A 1 155 ? 2.32 12.453 -1.741 1 94.5 155 VAL A CA 1
ATOM 1263 C C . VAL A 1 155 ? 2.43 11.5 -2.932 1 94.5 155 VAL A C 1
ATOM 1265 O O . VAL A 1 155 ? 3.07 11.828 -3.936 1 94.5 155 VAL A O 1
ATOM 1268 N N . LYS A 1 156 ? 1.789 10.375 -2.779 1 91.75 156 LYS A N 1
ATOM 1269 C CA . LYS A 1 156 ? 1.93 9.312 -3.766 1 91.75 156 LYS A CA 1
ATOM 1270 C C . LYS A 1 156 ? 1.423 9.758 -5.137 1 91.75 156 LYS A C 1
ATOM 1272 O O . LYS A 1 156 ? 0.295 10.242 -5.258 1 91.75 156 LYS A O 1
ATOM 1277 N N . PHE A 1 157 ? 2.27 9.672 -6.168 1 91 157 PHE A N 1
ATOM 1278 C CA . PHE A 1 157 ? 1.93 9.93 -7.562 1 91 157 PHE A CA 1
ATOM 1279 C C . PHE A 1 157 ? 2.949 9.281 -8.492 1 91 157 PHE A C 1
ATOM 1281 O O . PHE A 1 157 ? 4.145 9.57 -8.414 1 91 157 PHE A O 1
ATOM 1288 N N . LYS A 1 158 ? 2.449 8.461 -9.422 1 86.5 158 LYS A N 1
ATOM 1289 C CA . LYS A 1 158 ? 3.369 7.723 -10.289 1 86.5 158 LYS A CA 1
ATOM 1290 C C . LYS A 1 158 ? 3.244 8.18 -11.734 1 86.5 158 LYS A C 1
ATOM 1292 O O . LYS A 1 158 ? 3.967 7.695 -12.609 1 86.5 158 LYS A O 1
ATOM 1297 N N . GLY A 1 159 ? 2.402 9.102 -12 1 84.94 159 GLY A N 1
ATOM 1298 C CA . GLY A 1 159 ? 2.217 9.57 -13.367 1 84.94 159 GLY A CA 1
ATOM 1299 C C . GLY A 1 159 ? 3.332 10.484 -13.844 1 84.94 159 GLY A C 1
ATOM 1300 O O . GLY A 1 159 ? 4.348 10.641 -13.156 1 84.94 159 GLY A O 1
ATOM 1301 N N . ARG A 1 160 ? 3.193 10.93 -14.984 1 84.12 160 ARG A N 1
ATOM 1302 C CA . ARG A 1 160 ? 4.191 11.82 -15.562 1 84.12 160 ARG A CA 1
ATOM 1303 C C . ARG A 1 160 ? 4.105 13.211 -14.945 1 84.12 160 ARG A C 1
ATOM 1305 O O . ARG A 1 160 ? 3.072 13.875 -15.031 1 84.12 160 ARG A O 1
ATOM 1312 N N . LEU A 1 161 ? 5.117 13.648 -14.266 1 89.25 161 LEU A N 1
ATOM 1313 C CA . LEU A 1 161 ? 5.242 14.945 -13.609 1 89.25 161 LEU A CA 1
ATOM 1314 C C . LEU A 1 161 ? 6.707 15.352 -13.484 1 89.25 161 LEU A C 1
ATOM 1316 O O . LEU A 1 161 ? 7.535 14.578 -12.992 1 89.25 161 LEU A O 1
ATOM 1320 N N . ALA A 1 162 ? 6.996 16.484 -13.977 1 86.06 162 ALA A N 1
ATOM 1321 C CA . ALA A 1 162 ? 8.375 16.938 -14.086 1 86.06 162 ALA A CA 1
ATOM 1322 C C . ALA A 1 162 ? 9.062 16.969 -12.727 1 86.06 162 ALA A C 1
ATOM 1324 O O . ALA A 1 162 ? 10.266 16.703 -12.625 1 86.06 162 ALA A O 1
ATOM 1325 N N . PHE A 1 163 ? 8.344 17.266 -11.727 1 91 163 PHE A N 1
ATOM 1326 C CA . PHE A 1 163 ? 8.992 17.406 -10.43 1 91 163 PHE A CA 1
ATOM 1327 C C . PHE A 1 163 ? 8.641 16.234 -9.523 1 91 163 PHE A C 1
ATOM 1329 O O . PHE A 1 163 ? 8.664 16.359 -8.297 1 91 163 PHE A O 1
ATOM 1336 N N . ARG A 1 164 ? 8.211 15.148 -10.102 1 91.19 164 ARG A N 1
ATOM 1337 C CA . ARG A 1 164 ? 8.039 13.922 -9.336 1 91.19 164 ARG A CA 1
ATOM 1338 C C . ARG A 1 164 ? 9.359 13.484 -8.703 1 91.19 164 ARG A C 1
ATOM 1340 O O . ARG A 1 164 ? 10.414 13.594 -9.328 1 91.19 164 ARG A O 1
ATOM 1347 N N . GLN A 1 165 ? 9.312 13.062 -7.48 1 91.12 165 GLN A N 1
ATOM 1348 C CA . GLN A 1 165 ? 10.508 12.648 -6.742 1 91.12 165 GLN A CA 1
ATOM 1349 C C . GLN A 1 165 ? 10.523 11.133 -6.531 1 91.12 165 GLN A C 1
ATOM 1351 O O . GLN A 1 165 ? 9.469 10.5 -6.457 1 91.12 165 GLN A O 1
ATOM 1356 N N . TYR A 1 166 ? 11.664 10.562 -6.59 1 86.12 166 TYR A N 1
ATOM 1357 C CA . TYR A 1 166 ? 11.883 9.164 -6.234 1 86.12 166 TYR A CA 1
ATOM 1358 C C . TYR A 1 166 ? 12.68 9.055 -4.938 1 86.12 166 TYR A C 1
ATOM 1360 O O . TYR A 1 166 ? 13.836 9.477 -4.875 1 86.12 166 TYR A O 1
ATOM 1368 N N . MET A 1 167 ? 12.055 8.57 -3.9 1 84.44 167 MET A N 1
ATOM 1369 C CA . MET A 1 167 ? 12.672 8.383 -2.588 1 84.44 167 MET A CA 1
ATOM 1370 C C . MET A 1 167 ? 12.641 6.922 -2.172 1 84.44 167 MET A C 1
ATOM 1372 O O . MET A 1 167 ? 11.695 6.477 -1.512 1 84.44 167 MET A O 1
ATOM 1376 N N . PRO A 1 168 ? 13.68 6.113 -2.449 1 76.62 168 PRO A N 1
ATOM 1377 C CA . PRO A 1 168 ? 13.672 4.668 -2.213 1 76.62 168 PRO A CA 1
ATOM 1378 C C . PRO A 1 168 ? 13.555 4.309 -0.733 1 76.62 168 PRO A C 1
ATOM 1380 O O . PRO A 1 168 ? 13.039 3.242 -0.39 1 76.62 168 PRO A O 1
ATOM 1383 N N . GLY A 1 169 ? 14.094 5.176 0.168 1 75.38 169 GLY A N 1
ATOM 1384 C CA . GLY A 1 169 ? 14.094 4.891 1.595 1 75.38 169 GLY A CA 1
ATOM 1385 C C . GLY A 1 169 ? 12.742 5.137 2.25 1 75.38 169 GLY A C 1
ATOM 1386 O O . GLY A 1 169 ? 12.531 4.754 3.402 1 75.38 169 GLY A O 1
ATOM 1387 N N . LYS A 1 170 ? 11.812 5.848 1.545 1 77.5 170 LYS A N 1
ATOM 1388 C CA . LYS A 1 170 ? 10.492 6.156 2.098 1 77.5 170 LYS A CA 1
ATOM 1389 C C . LYS A 1 170 ? 9.461 5.129 1.659 1 77.5 170 LYS A C 1
ATOM 1391 O O . LYS A 1 170 ? 9.617 4.477 0.625 1 77.5 170 LYS A O 1
ATOM 1396 N N . PRO A 1 171 ? 8.445 4.914 2.488 1 74.5 171 PRO A N 1
ATOM 1397 C CA . PRO A 1 171 ? 7.383 3.99 2.092 1 74.5 171 PRO A CA 1
ATOM 1398 C C . PRO A 1 171 ? 6.762 4.348 0.744 1 74.5 171 PRO A C 1
ATOM 1400 O O . PRO A 1 171 ? 6.496 3.463 -0.073 1 74.5 171 PRO A O 1
ATOM 1403 N N . ILE A 1 172 ? 6.465 5.602 0.553 1 83.12 172 ILE A N 1
ATOM 1404 C CA . ILE A 1 172 ? 6.055 6.102 -0.755 1 83.12 172 ILE A CA 1
ATOM 1405 C C . ILE A 1 172 ? 7.285 6.5 -1.564 1 83.12 172 ILE A C 1
ATOM 1407 O O . ILE A 1 172 ? 7.91 7.527 -1.287 1 83.12 172 ILE A O 1
ATOM 1411 N N . LYS A 1 173 ? 7.551 5.688 -2.557 1 81.69 173 LYS A N 1
ATOM 1412 C CA . LYS A 1 173 ? 8.82 5.859 -3.264 1 81.69 173 LYS A CA 1
ATOM 1413 C C . LYS A 1 173 ? 8.703 6.934 -4.344 1 81.69 173 LYS A C 1
ATOM 1415 O O . LYS A 1 173 ? 9.656 7.676 -4.59 1 81.69 173 LYS A O 1
ATOM 1420 N N . TRP A 1 174 ? 7.531 6.938 -4.965 1 87.12 174 TRP A N 1
ATOM 1421 C CA . TRP A 1 174 ? 7.312 7.879 -6.055 1 87.12 174 TRP A CA 1
ATOM 1422 C C . TRP A 1 174 ? 6.203 8.867 -5.707 1 87.12 174 TRP A C 1
ATOM 1424 O O . TRP A 1 174 ? 5.141 8.477 -5.219 1 87.12 174 TRP A O 1
ATOM 1434 N N . GLY A 1 175 ? 6.473 10.102 -5.844 1 93.44 175 GLY A N 1
ATOM 1435 C CA . GLY A 1 175 ? 5.414 11.07 -5.613 1 93.44 175 GLY A CA 1
ATOM 1436 C C . GLY A 1 175 ? 5.914 12.5 -5.551 1 93.44 175 GLY A C 1
ATOM 1437 O O . GLY A 1 175 ? 6.969 12.82 -6.109 1 93.44 175 GLY A O 1
ATOM 1438 N N . VAL A 1 176 ? 5.078 13.328 -5.051 1 95.12 176 VAL A N 1
ATOM 1439 C CA . VAL A 1 176 ? 5.395 14.742 -4.867 1 95.12 176 VAL A CA 1
ATOM 1440 C C . VAL A 1 176 ? 5.891 14.977 -3.443 1 95.12 176 VAL A C 1
ATOM 1442 O O . VAL A 1 176 ? 5.293 14.5 -2.48 1 95.12 176 VAL A O 1
ATOM 1445 N N . LYS A 1 177 ? 7.027 15.664 -3.398 1 94.69 177 LYS A N 1
ATOM 1446 C CA . LYS A 1 177 ? 7.629 15.977 -2.105 1 94.69 177 LYS A CA 1
ATOM 1447 C C . LYS A 1 177 ? 7.023 17.25 -1.515 1 94.69 177 LYS A C 1
ATOM 1449 O O . LYS A 1 177 ? 6.906 18.266 -2.203 1 94.69 177 LYS A O 1
ATOM 1454 N N . VAL A 1 178 ? 6.578 17.141 -0.245 1 96.88 178 VAL A N 1
ATOM 1455 C CA . VAL A 1 178 ? 6.062 18.281 0.5 1 96.88 178 VAL A CA 1
ATOM 1456 C C . VAL A 1 178 ? 6.879 18.484 1.775 1 96.88 178 VAL A C 1
ATOM 1458 O O . VAL A 1 178 ? 6.938 17.594 2.627 1 96.88 178 VAL A O 1
ATOM 1461 N N . TRP A 1 179 ? 7.562 19.641 1.9 1 97 179 TRP A N 1
ATOM 1462 C CA . TRP A 1 179 ? 8.195 20 3.168 1 97 179 TRP A CA 1
ATOM 1463 C C . TRP A 1 179 ? 7.156 20.5 4.172 1 97 179 TRP A C 1
ATOM 1465 O O . TRP A 1 179 ? 6.32 21.344 3.844 1 97 179 TRP A O 1
ATOM 1475 N N . ALA A 1 180 ? 7.203 19.938 5.332 1 98.25 180 ALA A N 1
ATOM 1476 C CA . ALA A 1 180 ? 6.164 20.281 6.297 1 98.25 180 ALA A CA 1
ATOM 1477 C C . ALA A 1 180 ? 6.762 20.531 7.68 1 98.25 180 ALA A C 1
ATOM 1479 O O . ALA A 1 180 ? 7.816 19.984 8.016 1 98.25 180 ALA A O 1
ATOM 1480 N N . LEU A 1 181 ? 6.238 21.422 8.406 1 98.62 181 LEU A N 1
ATOM 1481 C CA . LEU A 1 181 ? 6.477 21.656 9.828 1 98.62 181 LEU A CA 1
ATOM 1482 C C . LEU A 1 181 ? 5.293 21.188 10.664 1 98.62 181 LEU A C 1
ATOM 1484 O O . LEU A 1 181 ? 4.172 21.672 10.5 1 98.62 181 LEU A O 1
ATOM 1488 N N . SER A 1 182 ? 5.508 20.172 11.484 1 98.56 182 SER A N 1
ATOM 1489 C CA . SER A 1 182 ? 4.438 19.594 12.297 1 98.56 182 SER A CA 1
ATOM 1490 C C . SER A 1 182 ? 4.824 19.531 13.766 1 98.56 182 SER A C 1
ATOM 1492 O O . SER A 1 182 ? 6.004 19.375 14.094 1 98.56 182 SER A O 1
ATOM 1494 N N . GLU A 1 183 ? 3.85 19.703 14.562 1 98.12 183 GLU A N 1
ATOM 1495 C CA . GLU A 1 183 ? 4.074 19.531 15.992 1 98.12 183 GLU A CA 1
ATOM 1496 C C . GLU A 1 183 ? 4.5 18.094 16.312 1 98.12 183 GLU A C 1
ATOM 1498 O O . GLU A 1 183 ? 3.916 17.141 15.805 1 98.12 183 GLU A O 1
ATOM 1503 N N . SER A 1 184 ? 5.488 17.953 17.172 1 97.44 184 SER A N 1
ATOM 1504 C CA . SER A 1 184 ? 6.141 16.672 17.438 1 97.44 184 SER A CA 1
ATOM 1505 C C . SER A 1 184 ? 5.184 15.695 18.125 1 97.44 184 SER A C 1
ATOM 1507 O O . SER A 1 184 ? 5.191 14.5 17.828 1 97.44 184 SER A O 1
ATOM 1509 N N . THR A 1 185 ? 4.312 16.125 18.984 1 95.19 185 THR A N 1
ATOM 1510 C CA . THR A 1 185 ? 3.529 15.25 19.844 1 95.19 185 THR A CA 1
ATOM 1511 C C . THR A 1 185 ? 2.193 14.906 19.188 1 95.19 185 THR A C 1
ATOM 1513 O O . THR A 1 185 ? 1.641 13.828 19.406 1 95.19 185 THR A O 1
ATOM 1516 N N . THR A 1 186 ? 1.637 15.828 18.359 1 95.12 186 THR A N 1
ATOM 1517 C CA . THR A 1 186 ? 0.28 15.633 17.875 1 95.12 186 THR A CA 1
ATOM 1518 C C . THR A 1 186 ? 0.285 15.414 16.359 1 95.12 186 THR A C 1
ATOM 1520 O O . THR A 1 186 ? -0.701 14.938 15.789 1 95.12 186 THR A O 1
ATOM 1523 N N . GLY A 1 187 ? 1.342 15.844 15.711 1 97.38 187 GLY A N 1
ATOM 1524 C CA . GLY A 1 187 ? 1.383 15.75 14.258 1 97.38 187 GLY A CA 1
ATOM 1525 C C . GLY A 1 187 ? 0.615 16.859 13.57 1 97.38 187 GLY A C 1
ATOM 1526 O O . GLY A 1 187 ? 0.366 16.797 12.367 1 97.38 187 GLY A O 1
ATOM 1527 N N . TYR A 1 188 ? 0.175 17.938 14.352 1 97.94 188 TYR A N 1
ATOM 1528 C CA . TYR A 1 188 ? -0.476 19.094 13.734 1 97.94 188 TYR A CA 1
ATOM 1529 C C . TYR A 1 188 ? 0.454 19.766 12.734 1 97.94 188 TYR A C 1
ATOM 1531 O O . TYR A 1 188 ? 1.548 20.219 13.102 1 97.94 188 TYR A O 1
ATOM 1539 N N . MET A 1 189 ? 0.049 19.828 11.523 1 98.69 189 MET A N 1
ATOM 1540 C CA . MET A 1 189 ? 0.843 20.516 10.508 1 98.69 189 MET A CA 1
ATOM 1541 C C . MET A 1 189 ? 0.547 22.016 10.516 1 98.69 189 MET A C 1
ATOM 1543 O O . MET A 1 189 ? -0.595 22.422 10.297 1 98.69 189 MET A O 1
ATOM 1547 N N . SER A 1 190 ? 1.542 22.812 10.688 1 97.94 190 SER A N 1
ATOM 1548 C CA . SER A 1 190 ? 1.366 24.266 10.766 1 97.94 190 SER A CA 1
ATOM 1549 C C . SER A 1 190 ? 1.657 24.922 9.43 1 97.94 190 SER A C 1
ATOM 1551 O O . SER A 1 190 ? 1.008 25.906 9.062 1 97.94 190 SER A O 1
ATOM 1553 N N . CYS A 1 191 ? 2.688 24.406 8.805 1 97.5 191 CYS A N 1
ATOM 1554 C CA . CYS A 1 191 ? 3.135 24.969 7.539 1 97.5 191 CYS A CA 1
ATOM 1555 C C . CYS A 1 191 ? 3.648 23.891 6.602 1 97.5 191 CYS A C 1
ATOM 1557 O O . CYS A 1 191 ? 4.074 22.828 7.055 1 97.5 191 CYS A O 1
ATOM 1559 N N . PHE A 1 192 ? 3.527 24.219 5.316 1 98.25 192 PHE A N 1
ATOM 1560 C CA . PHE A 1 192 ? 4.059 23.266 4.344 1 98.25 192 PHE A CA 1
ATOM 1561 C C . PHE A 1 192 ? 4.461 23.984 3.057 1 98.25 192 PHE A C 1
ATOM 1563 O O . PHE A 1 192 ? 4.07 25.125 2.826 1 98.25 192 PHE A O 1
ATOM 1570 N N . GLN A 1 193 ? 5.352 23.391 2.293 1 96.56 193 GLN A N 1
ATOM 1571 C CA . GLN A 1 193 ? 5.809 23.844 0.987 1 96.56 193 GLN A CA 1
ATOM 1572 C C . GLN A 1 193 ? 5.973 22.688 0.016 1 96.56 193 GLN A C 1
ATOM 1574 O O . GLN A 1 193 ? 6.629 21.688 0.334 1 96.56 193 GLN A O 1
ATOM 1579 N N . VAL A 1 194 ? 5.328 22.844 -1.176 1 95.62 194 VAL A N 1
ATOM 1580 C CA . VAL A 1 194 ? 5.445 21.797 -2.188 1 95.62 194 VAL A CA 1
ATOM 1581 C C . VAL A 1 194 ? 6.738 21.984 -2.977 1 95.62 194 VAL A C 1
ATOM 1583 O O . VAL A 1 194 ? 7.027 23.078 -3.461 1 95.62 194 VAL A O 1
ATOM 1586 N N . TYR A 1 195 ? 7.516 20.969 -3.055 1 92.62 195 TYR A N 1
ATOM 1587 C CA . TYR A 1 195 ? 8.766 21.016 -3.803 1 92.62 195 TYR A CA 1
ATOM 1588 C C . TYR A 1 195 ? 8.516 20.828 -5.293 1 92.62 195 TYR A C 1
ATOM 1590 O O . TYR A 1 195 ? 7.887 19.859 -5.715 1 92.62 195 TYR A O 1
ATOM 1598 N N . THR A 1 196 ? 8.914 21.75 -6.098 1 89.31 196 THR A N 1
ATOM 1599 C CA . THR A 1 196 ? 8.656 21.703 -7.531 1 89.31 196 THR A CA 1
ATOM 1600 C C . THR A 1 196 ? 9.953 21.531 -8.312 1 89.31 196 THR A C 1
ATOM 1602 O O . THR A 1 196 ? 10.016 21.844 -9.5 1 89.31 196 THR A O 1
ATOM 1605 N N . GLY A 1 197 ? 10.898 21.031 -7.773 1 81.25 197 GLY A N 1
ATOM 1606 C CA . GLY A 1 197 ? 12.172 20.844 -8.445 1 81.25 197 GLY A CA 1
ATOM 1607 C C . GLY A 1 197 ? 13.141 21.984 -8.219 1 81.25 197 GLY A C 1
ATOM 1608 O O . GLY A 1 197 ? 12.781 23 -7.609 1 81.25 197 GLY A O 1
ATOM 1609 N N . ARG A 1 198 ? 14.445 21.766 -8.672 1 70.88 198 ARG A N 1
ATOM 1610 C CA . ARG A 1 198 ? 15.523 22.734 -8.484 1 70.88 198 ARG A CA 1
ATOM 1611 C C . ARG A 1 198 ? 15.305 23.969 -9.359 1 70.88 198 ARG A C 1
ATOM 1613 O O . ARG A 1 198 ? 14.977 23.844 -10.539 1 70.88 198 ARG A O 1
ATOM 1620 N N . GLU A 1 199 ? 14.797 25.016 -8.859 1 58.25 199 GLU A N 1
ATOM 1621 C CA . GLU A 1 199 ? 14.734 26.234 -9.664 1 58.25 199 GLU A CA 1
ATOM 1622 C C . GLU A 1 199 ? 16.125 26.734 -10.016 1 58.25 199 GLU A C 1
ATOM 1624 O O . GLU A 1 199 ? 17.094 26.469 -9.281 1 58.25 199 GLU A O 1
ATOM 1629 N N . ALA A 1 200 ? 16.453 27.109 -11.188 1 49.22 200 ALA A N 1
ATOM 1630 C CA . ALA A 1 200 ? 17.703 27.688 -11.68 1 49.22 200 ALA A CA 1
ATOM 1631 C C . ALA A 1 200 ? 18.359 28.562 -10.609 1 49.22 200 ALA A C 1
ATOM 1633 O O . ALA A 1 200 ? 17.719 29.422 -10.023 1 49.22 200 ALA A O 1
ATOM 1634 N N . GLY A 1 201 ? 19.688 28.297 -10.234 1 49.88 201 GLY A N 1
ATOM 1635 C CA . GLY A 1 201 ? 20.625 29.125 -9.492 1 49.88 201 GLY A CA 1
ATOM 1636 C C . GLY A 1 201 ? 20.547 28.922 -7.992 1 49.88 201 GLY A C 1
ATOM 1637 O O . GLY A 1 201 ? 21.406 29.391 -7.246 1 49.88 201 GLY A O 1
ATOM 1638 N N . GLN A 1 202 ? 19.391 28.562 -7.5 1 50.91 202 GLN A N 1
ATOM 1639 C CA . GLN A 1 202 ? 19.188 28.75 -6.066 1 50.91 202 GLN A CA 1
ATOM 1640 C C . GLN A 1 202 ? 19.312 27.422 -5.316 1 50.91 202 GLN A C 1
ATOM 1642 O O . GLN A 1 202 ? 18.688 27.25 -4.266 1 50.91 202 GLN A O 1
ATOM 1647 N N . GLU A 1 203 ? 20.047 26.438 -5.895 1 54.84 203 GLU A N 1
ATOM 1648 C CA . GLU A 1 203 ? 20.094 25.172 -5.172 1 54.84 203 GLU A CA 1
ATOM 1649 C C . GLU A 1 203 ? 20.906 25.297 -3.885 1 54.84 203 GLU A C 1
ATOM 1651 O O . GLU A 1 203 ? 20.578 24.688 -2.869 1 54.84 203 GLU A O 1
ATOM 1656 N N . GLN A 1 204 ? 22.031 26.109 -4.02 1 58.31 204 GLN A N 1
ATOM 1657 C CA . GLN A 1 204 ? 22.844 26.266 -2.818 1 58.31 204 GLN A CA 1
ATOM 1658 C C . GLN A 1 204 ? 22.047 26.922 -1.697 1 58.31 204 GLN A C 1
ATOM 1660 O O . GLN A 1 204 ? 21.516 28.031 -1.867 1 58.31 204 GLN A O 1
ATOM 1665 N N . GLY A 1 205 ? 21.625 26.078 -0.729 1 79.25 205 GLY A N 1
ATOM 1666 C CA . GLY A 1 205 ? 20.953 26.625 0.443 1 79.25 205 GLY A CA 1
ATOM 1667 C C . GLY A 1 205 ? 19.469 26.297 0.479 1 79.25 205 GLY A C 1
ATOM 1668 O O . GLY A 1 205 ? 18.703 26.953 1.193 1 79.25 205 GLY A O 1
ATOM 1669 N N . LEU A 1 206 ? 19.109 25.375 -0.482 1 84.31 206 LEU A N 1
ATOM 1670 C CA . LEU A 1 206 ? 17.688 25.031 -0.558 1 84.31 206 LEU A CA 1
ATOM 1671 C C . LEU A 1 206 ? 17.156 24.641 0.816 1 84.31 206 LEU A C 1
ATOM 1673 O O . LEU A 1 206 ? 16.125 25.172 1.249 1 84.31 206 LEU A O 1
ATOM 1677 N N . ALA A 1 207 ? 17.906 23.797 1.463 1 88.19 207 ALA A N 1
ATOM 1678 C CA . ALA A 1 207 ? 17.469 23.328 2.777 1 88.19 207 ALA A CA 1
ATOM 1679 C C . ALA A 1 207 ? 17.344 24.5 3.754 1 88.19 207 ALA A C 1
ATOM 1681 O O . ALA A 1 207 ? 16.375 24.594 4.496 1 88.19 207 ALA A O 1
ATOM 1682 N N . HIS A 1 208 ? 18.359 25.359 3.699 1 92.81 208 HIS A N 1
ATOM 1683 C CA . HIS A 1 208 ? 18.375 26.547 4.562 1 92.81 208 HIS A CA 1
ATOM 1684 C C . HIS A 1 208 ? 17.172 27.438 4.293 1 92.81 208 HIS A C 1
ATOM 1686 O O . HIS A 1 208 ? 16.5 27.875 5.23 1 92.81 208 HIS A O 1
ATOM 1692 N N . ARG A 1 209 ? 16.891 27.672 3.137 1 92.12 209 ARG A N 1
ATOM 1693 C CA . ARG A 1 209 ? 15.773 28.531 2.748 1 92.12 209 ARG A CA 1
ATOM 1694 C C . ARG A 1 209 ? 14.438 27.922 3.16 1 92.12 209 ARG A C 1
ATOM 1696 O O . ARG A 1 209 ? 13.57 28.625 3.691 1 92.12 209 ARG A O 1
ATOM 1703 N N . VAL A 1 210 ? 14.258 26.656 2.859 1 94 210 VAL A N 1
ATOM 1704 C CA . VAL A 1 210 ? 13.016 25.969 3.168 1 94 210 VAL A CA 1
ATOM 1705 C C . VAL A 1 210 ? 12.711 26.078 4.66 1 94 210 VAL A C 1
ATOM 1707 O O . VAL A 1 210 ? 11.594 26.406 5.047 1 94 210 VAL A O 1
ATOM 1710 N N . VAL A 1 211 ? 13.758 25.828 5.488 1 96.88 211 VAL A N 1
ATOM 1711 C CA . VAL A 1 211 ? 13.562 25.891 6.934 1 96.88 211 VAL A CA 1
ATOM 1712 C C . VAL A 1 211 ? 13.172 27.297 7.34 1 96.88 211 VAL A C 1
ATOM 1714 O O . VAL A 1 211 ? 12.219 27.5 8.102 1 96.88 211 VAL A O 1
ATOM 1717 N N . LYS A 1 212 ? 13.852 28.25 6.816 1 95.75 212 LYS A N 1
ATOM 1718 C CA . LYS A 1 212 ? 13.57 29.641 7.16 1 95.75 212 LYS A CA 1
ATOM 1719 C C . LYS A 1 212 ? 12.141 30.031 6.766 1 95.75 212 LYS A C 1
ATOM 1721 O O . LYS A 1 212 ? 11.453 30.734 7.512 1 95.75 212 LYS A O 1
ATOM 1726 N N . ASP A 1 213 ? 11.734 29.547 5.598 1 95.06 213 ASP A N 1
ATOM 1727 C CA . ASP A 1 213 ? 10.383 29.828 5.129 1 95.06 213 ASP A CA 1
ATOM 1728 C C . ASP A 1 213 ? 9.336 29.203 6.051 1 95.06 213 ASP A C 1
ATOM 1730 O O . ASP A 1 213 ? 8.344 29.844 6.406 1 95.06 213 ASP A O 1
ATOM 1734 N N . LEU A 1 214 ? 9.555 28.016 6.453 1 96.94 214 LEU A N 1
ATOM 1735 C CA . LEU A 1 214 ? 8.578 27.25 7.227 1 96.94 214 LEU A CA 1
ATOM 1736 C C . LEU A 1 214 ? 8.469 27.797 8.648 1 96.94 214 LEU A C 1
ATOM 1738 O O . LEU A 1 214 ? 7.395 27.734 9.258 1 96.94 214 LEU A O 1
ATOM 1742 N N . VAL A 1 215 ? 9.555 28.375 9.195 1 97.12 215 VAL A N 1
ATOM 1743 C CA . VAL A 1 215 ? 9.531 28.797 10.594 1 97.12 215 VAL A CA 1
ATOM 1744 C C . VAL A 1 215 ? 9.18 30.281 10.68 1 97.12 215 VAL A C 1
ATOM 1746 O O . VAL A 1 215 ? 9.055 30.828 11.773 1 97.12 215 VAL A O 1
ATOM 1749 N N . ALA A 1 216 ? 8.969 30.922 9.594 1 96.25 216 ALA A N 1
ATOM 1750 C CA . ALA A 1 216 ? 8.75 32.375 9.539 1 96.25 216 ALA A CA 1
ATOM 1751 C C . ALA A 1 216 ? 7.621 32.781 10.461 1 96.25 216 ALA A C 1
ATOM 1753 O O . ALA A 1 216 ? 7.75 33.781 11.211 1 96.25 216 ALA A O 1
ATOM 1754 N N . PRO A 1 217 ? 6.527 32.062 10.516 1 94.12 217 PRO A N 1
ATOM 1755 C CA . PRO A 1 217 ? 5.426 32.5 11.383 1 94.12 217 PRO A CA 1
ATOM 1756 C C . PRO A 1 217 ? 5.766 32.375 12.867 1 94.12 217 PRO A C 1
ATOM 1758 O O . PRO A 1 217 ? 5.047 32.906 13.711 1 94.12 217 PRO A O 1
ATOM 1761 N N . PHE A 1 218 ? 6.918 31.781 13.203 1 94.56 218 PHE A N 1
ATOM 1762 C CA . PHE A 1 218 ? 7.191 31.453 14.602 1 94.56 218 PHE A CA 1
ATOM 1763 C C . PHE A 1 218 ? 8.391 32.25 15.109 1 94.56 218 PHE A C 1
ATOM 1765 O O . PHE A 1 218 ? 8.906 31.953 16.203 1 94.56 218 PHE A O 1
ATOM 1772 N N . HIS A 1 219 ? 8.812 33.188 14.398 1 95.25 219 HIS A N 1
ATOM 1773 C CA . HIS A 1 219 ? 9.961 33.969 14.812 1 95.25 219 HIS A CA 1
ATOM 1774 C C . HIS A 1 219 ? 9.75 34.562 16.219 1 95.25 219 HIS A C 1
ATOM 1776 O O . HIS A 1 219 ? 8.656 35.031 16.531 1 95.25 219 HIS A O 1
ATOM 1782 N N . HIS A 1 220 ? 10.75 34.344 17.047 1 94.06 220 HIS A N 1
ATOM 1783 C CA . HIS A 1 220 ? 10.852 34.938 18.375 1 94.06 220 HIS A CA 1
ATOM 1784 C C . HIS A 1 220 ? 9.781 34.375 19.312 1 94.06 220 HIS A C 1
ATOM 1786 O O . HIS A 1 220 ? 9.289 35.094 20.188 1 94.06 220 HIS A O 1
ATOM 1792 N N . THR A 1 221 ? 9.367 33.188 19.062 1 92.69 221 THR A N 1
ATOM 1793 C CA . THR A 1 221 ? 8.383 32.531 19.922 1 92.69 221 THR A CA 1
ATOM 1794 C C . THR A 1 221 ? 9.055 31.609 20.922 1 92.69 221 THR A C 1
ATOM 1796 O O . THR A 1 221 ? 8.43 31.172 21.891 1 92.69 221 THR A O 1
ATOM 1799 N N . GLY A 1 222 ? 10.352 31.312 20.656 1 94.19 222 GLY A N 1
ATOM 1800 C CA . GLY A 1 222 ? 11.039 30.359 21.516 1 94.19 222 GLY A CA 1
ATOM 1801 C C . GLY A 1 222 ? 10.75 28.922 21.141 1 94.19 222 GLY A C 1
ATOM 1802 O O . GLY A 1 222 ? 11.156 28 21.859 1 94.19 222 GLY A O 1
ATOM 1803 N N . MET A 1 223 ? 10.102 28.672 20.062 1 95.5 223 MET A N 1
ATOM 1804 C CA . MET A 1 223 ? 9.805 27.328 19.594 1 95.5 223 MET A CA 1
ATOM 1805 C C . MET A 1 223 ? 11.086 26.547 19.297 1 95.5 223 MET A C 1
ATOM 1807 O O . MET A 1 223 ? 12.102 27.141 18.938 1 95.5 223 MET A O 1
ATOM 1811 N N . ARG A 1 224 ? 11.023 25.297 19.516 1 97.75 224 ARG A N 1
ATOM 1812 C CA . ARG A 1 224 ? 12.148 24.406 19.234 1 97.75 224 ARG A CA 1
ATOM 1813 C C . ARG A 1 224 ? 11.898 23.578 17.984 1 97.75 224 ARG A C 1
ATOM 1815 O O . ARG A 1 224 ? 10.914 22.844 17.906 1 97.75 224 ARG A O 1
ATOM 1822 N N . VAL A 1 225 ? 12.812 23.688 17.078 1 98.38 225 VAL A N 1
ATOM 1823 C CA . VAL A 1 225 ? 12.641 23.047 15.781 1 98.38 225 VAL A CA 1
ATOM 1824 C C . VAL A 1 225 ? 13.617 21.875 15.648 1 98.38 225 VAL A C 1
ATOM 1826 O O . VAL A 1 225 ? 14.828 22.047 15.812 1 98.38 225 VAL A O 1
ATOM 1829 N N . TYR A 1 226 ? 13.117 20.734 15.414 1 98.69 226 TYR A N 1
ATOM 1830 C CA . TYR A 1 226 ? 13.938 19.531 15.195 1 98.69 226 TYR A CA 1
ATOM 1831 C C . TYR A 1 226 ? 13.977 19.156 13.719 1 98.69 226 TYR A C 1
ATOM 1833 O O . TYR A 1 226 ? 12.961 19.234 13.031 1 98.69 226 TYR A O 1
ATOM 1841 N N . MET A 1 227 ? 15.133 18.812 13.188 1 97.31 227 MET A N 1
ATOM 1842 C CA . MET A 1 227 ? 15.297 18.531 11.766 1 97.31 227 MET A CA 1
ATOM 1843 C C . MET A 1 227 ? 16.344 17.453 11.539 1 97.31 227 MET A C 1
ATOM 1845 O O . MET A 1 227 ? 17.141 17.156 12.438 1 97.31 227 MET A O 1
ATOM 1849 N N . ASP A 1 228 ? 16.359 16.875 10.383 1 94.94 228 ASP A N 1
ATOM 1850 C CA . ASP A 1 228 ? 17.312 15.805 10.102 1 94.94 228 ASP A CA 1
ATOM 1851 C C . ASP A 1 228 ? 18.594 16.359 9.469 1 94.94 228 ASP A C 1
ATOM 1853 O O . ASP A 1 228 ? 18.781 17.578 9.391 1 94.94 228 ASP A O 1
ATOM 1857 N N . ASN A 1 229 ? 19.516 15.469 9.055 1 94.44 229 ASN A N 1
ATOM 1858 C CA . ASN A 1 229 ? 20.859 15.852 8.633 1 94.44 229 ASN A CA 1
ATOM 1859 C C . ASN A 1 229 ? 20.844 16.5 7.254 1 94.44 229 ASN A C 1
ATOM 1861 O O . ASN A 1 229 ? 21.844 17.109 6.848 1 94.44 229 ASN A O 1
ATOM 1865 N N . PHE A 1 230 ? 19.703 16.484 6.598 1 91.5 230 PHE A N 1
ATOM 1866 C CA . PHE A 1 230 ? 19.562 17.172 5.324 1 91.5 230 PHE A CA 1
ATOM 1867 C C . PHE A 1 230 ? 19.547 18.688 5.531 1 91.5 230 PHE A C 1
ATOM 1869 O O . PHE A 1 230 ? 20.094 19.438 4.723 1 91.5 230 PHE A O 1
ATOM 1876 N N . TYR A 1 231 ? 18.969 19.062 6.605 1 94.44 231 TYR A N 1
ATOM 1877 C CA . TYR A 1 231 ? 18.734 20.484 6.855 1 94.44 231 TYR A CA 1
ATOM 1878 C C . TYR A 1 231 ? 19.828 21.062 7.754 1 94.44 231 TYR A C 1
ATOM 1880 O O . TYR A 1 231 ? 20.281 22.188 7.539 1 94.44 231 TYR A O 1
ATOM 1888 N N . THR A 1 232 ? 20.297 20.312 8.617 1 96.25 232 THR A N 1
ATOM 1889 C CA . THR A 1 232 ? 21.031 20.797 9.773 1 96.25 232 THR A CA 1
ATOM 1890 C C . THR A 1 232 ? 22.453 21.234 9.375 1 96.25 232 THR A C 1
ATOM 1892 O O . THR A 1 232 ? 23.156 20.5 8.688 1 96.25 232 THR A O 1
ATOM 1895 N N . GLY A 1 233 ? 22.828 22.344 9.805 1 95.5 233 GLY A N 1
ATOM 1896 C CA . GLY A 1 233 ? 24.156 22.922 9.656 1 95.5 233 GLY A CA 1
ATOM 1897 C C . GLY A 1 233 ? 24.406 24.078 10.609 1 95.5 233 GLY A C 1
ATOM 1898 O O . GLY A 1 233 ? 23.469 24.656 11.164 1 95.5 233 GLY A O 1
ATOM 1899 N N . VAL A 1 234 ? 25.672 24.406 10.75 1 95.56 234 VAL A N 1
ATOM 1900 C CA . VAL A 1 234 ? 26.062 25.438 11.703 1 95.56 234 VAL A CA 1
ATOM 1901 C C . VAL A 1 234 ? 25.469 26.781 11.297 1 95.56 234 VAL A C 1
ATOM 1903 O O . VAL A 1 234 ? 24.828 27.453 12.109 1 95.56 234 VAL A O 1
ATOM 1906 N N . PRO A 1 235 ? 25.516 27.156 10.023 1 95.12 235 PRO A N 1
ATOM 1907 C CA . PRO A 1 235 ? 24.938 28.453 9.648 1 95.12 235 PRO A CA 1
ATOM 1908 C C . PRO A 1 235 ? 23.438 28.531 9.914 1 95.12 235 PRO A C 1
ATOM 1910 O O . PRO A 1 235 ? 22.938 29.562 10.383 1 95.12 235 PRO A O 1
ATOM 1913 N N . LEU A 1 236 ? 22.75 27.5 9.625 1 96.25 236 LEU A N 1
ATOM 1914 C CA . LEU A 1 236 ? 21.297 27.5 9.82 1 96.25 236 LEU A CA 1
ATOM 1915 C C . LEU A 1 236 ? 20.953 27.625 11.297 1 96.25 236 LEU A C 1
ATOM 1917 O O . LEU A 1 236 ? 20.078 28.406 11.664 1 96.25 236 LEU A O 1
ATOM 1921 N N . LEU A 1 237 ? 21.641 26.922 12.156 1 97.38 237 LEU A N 1
ATOM 1922 C CA . LEU A 1 237 ? 21.328 26.953 13.586 1 97.38 237 LEU A CA 1
ATOM 1923 C C . LEU A 1 237 ? 21.656 28.312 14.18 1 97.38 237 LEU A C 1
ATOM 1925 O O . LEU A 1 237 ? 20.984 28.781 15.102 1 97.38 237 LEU A O 1
ATOM 1929 N N . ARG A 1 238 ? 22.703 28.922 13.695 1 96.44 238 ARG A N 1
ATOM 1930 C CA . ARG A 1 238 ? 23.016 30.281 14.125 1 96.44 238 ARG A CA 1
ATOM 1931 C C . ARG A 1 238 ? 21.906 31.25 13.727 1 96.44 238 ARG A C 1
ATOM 1933 O O . ARG A 1 238 ? 21.5 32.094 14.531 1 96.44 238 ARG A O 1
ATOM 1940 N N . ASP A 1 239 ? 21.453 31.094 12.523 1 96.38 239 ASP A N 1
ATOM 1941 C CA . ASP A 1 239 ? 20.375 31.953 12.039 1 96.38 239 ASP A CA 1
ATOM 1942 C C . ASP A 1 239 ? 19.109 31.766 12.875 1 96.38 239 ASP A C 1
ATOM 1944 O O . ASP A 1 239 ? 18.438 32.719 13.219 1 96.38 239 ASP A O 1
ATOM 1948 N N . LEU A 1 240 ? 18.812 30.531 13.125 1 97.44 240 LEU A N 1
ATOM 1949 C CA . LEU A 1 240 ? 17.594 30.234 13.883 1 97.44 240 LEU A CA 1
ATOM 1950 C C . LEU A 1 240 ? 17.703 30.781 15.305 1 97.44 240 LEU A C 1
ATOM 1952 O O . LEU A 1 240 ? 16.719 31.234 15.883 1 97.44 240 LEU A O 1
ATOM 1956 N N . SER A 1 241 ? 18.906 30.719 15.852 1 96.88 241 SER A N 1
ATOM 1957 C CA . SER A 1 241 ? 19.125 31.344 17.156 1 96.88 241 SER A CA 1
ATOM 1958 C C . SER A 1 241 ? 18.859 32.844 17.125 1 96.88 241 SER A C 1
ATOM 1960 O O . SER A 1 241 ? 18.234 33.375 18.031 1 96.88 241 SER A O 1
ATOM 1962 N N . ALA A 1 242 ? 19.312 33.469 16.109 1 96.56 242 ALA A N 1
ATOM 1963 C CA . ALA A 1 242 ? 19.109 34.906 15.938 1 96.56 242 ALA A CA 1
ATOM 1964 C C . ALA A 1 242 ? 17.641 35.25 15.781 1 96.56 242 ALA A C 1
ATOM 1966 O O . ALA A 1 242 ? 17.203 36.344 16.141 1 96.56 242 ALA A O 1
ATOM 1967 N N . LEU A 1 243 ? 16.875 34.312 15.328 1 96.75 243 LEU A N 1
ATOM 1968 C CA . LEU A 1 243 ? 15.445 34.5 15.117 1 96.75 243 LEU A CA 1
ATOM 1969 C C . LEU A 1 243 ? 14.648 34.094 16.359 1 96.75 243 LEU A C 1
ATOM 1971 O O . LEU A 1 243 ? 13.422 34.031 16.312 1 96.75 243 LEU A O 1
ATOM 1975 N N . GLY A 1 244 ? 15.367 33.781 17.422 1 96.12 244 GLY A N 1
ATOM 1976 C CA . GLY A 1 244 ? 14.719 33.469 18.672 1 96.12 244 GLY A CA 1
ATOM 1977 C C . GLY A 1 244 ? 14.125 32.062 18.688 1 96.12 244 GLY A C 1
ATOM 1978 O O . GLY A 1 244 ? 13.102 31.828 19.344 1 96.12 244 GLY A O 1
ATOM 1979 N N . LEU A 1 245 ? 14.688 31.156 17.922 1 97.19 245 LEU A N 1
ATOM 1980 C CA . LEU A 1 245 ? 14.195 29.781 17.828 1 97.19 245 LEU A CA 1
ATOM 1981 C C . LEU A 1 245 ? 15.266 28.797 18.297 1 97.19 245 LEU A C 1
ATOM 1983 O O . LEU A 1 245 ? 16.453 28.984 18.031 1 97.19 245 LEU A O 1
ATOM 1987 N N . GLY A 1 246 ? 14.844 27.828 19.094 1 97.69 246 GLY A N 1
ATOM 1988 C CA . GLY A 1 246 ? 15.711 26.688 19.328 1 97.69 246 GLY A CA 1
ATOM 1989 C C . GLY A 1 246 ? 15.734 25.719 18.172 1 97.69 246 GLY A C 1
ATOM 1990 O O . GLY A 1 246 ? 14.711 25.484 17.531 1 97.69 246 GLY A O 1
ATOM 1991 N N . ALA A 1 247 ? 16.906 25.141 17.906 1 98.25 247 ALA A N 1
ATOM 1992 C CA . ALA A 1 247 ? 17.047 24.188 16.812 1 98.25 247 ALA A CA 1
ATOM 1993 C C . ALA A 1 247 ? 17.953 23.016 17.188 1 98.25 247 ALA A C 1
ATOM 1995 O O . ALA A 1 247 ? 18.969 23.219 17.875 1 98.25 247 ALA A O 1
ATOM 1996 N N . CYS A 1 248 ? 17.531 21.891 16.828 1 98.56 248 CYS A N 1
ATOM 1997 C CA . CYS A 1 248 ? 18.297 20.672 17.094 1 98.56 248 CYS A CA 1
ATOM 1998 C C . CYS A 1 248 ? 18.125 19.656 15.961 1 98.56 248 CYS A C 1
ATOM 2000 O O . CYS A 1 248 ? 17.031 19.469 15.445 1 98.56 248 CYS A O 1
ATOM 2002 N N . GLY A 1 249 ? 19.234 19.031 15.508 1 98.06 249 GLY A N 1
ATOM 2003 C CA . GLY A 1 249 ? 19.141 18.047 14.453 1 98.06 249 GLY A CA 1
ATOM 2004 C C . GLY A 1 249 ? 20.406 17.219 14.297 1 98.06 249 GLY A C 1
ATOM 2005 O O . GLY A 1 249 ? 21.469 17.594 14.82 1 98.06 249 GLY A O 1
ATOM 2006 N N . THR A 1 250 ? 20.297 16.109 13.711 1 97.19 250 THR A N 1
ATOM 2007 C CA . THR A 1 250 ? 21.5 15.375 13.32 1 97.19 250 THR A CA 1
ATOM 2008 C C . THR A 1 250 ? 22.234 16.094 12.195 1 97.19 250 THR A C 1
ATOM 2010 O O . THR A 1 250 ? 21.625 16.844 11.43 1 97.19 250 THR A O 1
ATOM 2013 N N . VAL A 1 251 ? 23.5 15.977 12.188 1 96.25 251 VAL A N 1
ATOM 2014 C CA . VAL A 1 251 ? 24.312 16.688 11.195 1 96.25 251 VAL A CA 1
ATOM 2015 C C . VAL A 1 251 ? 25.312 15.727 10.562 1 96.25 251 VAL A C 1
ATOM 2017 O O . VAL A 1 251 ? 25.859 14.859 11.234 1 96.25 251 VAL A O 1
ATOM 2020 N N . ARG A 1 252 ? 25.422 15.844 9.289 1 94.25 252 ARG A N 1
ATOM 2021 C CA . ARG A 1 252 ? 26.422 15.031 8.594 1 94.25 252 ARG A CA 1
ATOM 2022 C C . ARG A 1 252 ? 27.844 15.43 9.008 1 94.25 252 ARG A C 1
ATOM 2024 O O . ARG A 1 252 ? 28.125 16.609 9.211 1 94.25 252 ARG A O 1
ATOM 2031 N N . SER A 1 253 ? 28.672 14.5 9.039 1 91.69 253 SER A N 1
ATOM 2032 C CA . SER A 1 253 ? 30.016 14.719 9.547 1 91.69 253 SER A CA 1
ATOM 2033 C C . SER A 1 253 ? 30.828 15.57 8.578 1 91.69 253 SER A C 1
ATOM 2035 O O . SER A 1 253 ? 31.859 16.141 8.961 1 91.69 253 SER A O 1
ATOM 2037 N N . ASN A 1 254 ? 30.406 15.656 7.379 1 90.69 254 ASN A N 1
ATOM 2038 C CA . ASN A 1 254 ? 31.188 16.375 6.375 1 90.69 254 ASN A CA 1
ATOM 2039 C C . ASN A 1 254 ? 30.703 17.828 6.238 1 90.69 254 ASN A C 1
ATOM 2041 O O . ASN A 1 254 ? 31.172 18.547 5.355 1 90.69 254 ASN A O 1
ATOM 2045 N N . ARG A 1 255 ? 29.781 18.25 7.039 1 91.5 255 ARG A N 1
ATOM 2046 C CA . ARG A 1 255 ? 29.297 19.625 6.984 1 91.5 255 ARG A CA 1
ATOM 2047 C C . ARG A 1 255 ? 30.375 20.609 7.422 1 91.5 255 ARG A C 1
ATOM 2049 O O . ARG A 1 255 ? 31.266 20.25 8.203 1 91.5 255 ARG A O 1
ATOM 2056 N N . LYS A 1 256 ? 30.234 21.781 6.949 1 90 256 LYS A N 1
ATOM 2057 C CA . LYS A 1 256 ? 31.234 22.797 7.25 1 90 256 LYS A CA 1
ATOM 2058 C C . LYS A 1 256 ? 31.078 23.312 8.68 1 90 256 LYS A C 1
ATOM 2060 O O . LYS A 1 256 ? 29.984 23.281 9.242 1 90 256 LYS A O 1
ATOM 2065 N N . PHE A 1 257 ? 32.219 23.797 9.359 1 91.81 257 PHE A N 1
ATOM 2066 C CA . PHE A 1 257 ? 32.281 24.562 10.602 1 91.81 257 PHE A CA 1
ATOM 2067 C C . PHE A 1 257 ? 32.062 23.656 11.805 1 91.81 257 PHE A C 1
ATOM 2069 O O . PHE A 1 257 ? 31.812 24.141 12.906 1 91.81 257 PHE A O 1
ATOM 2076 N N . LEU A 1 258 ? 32.094 22.359 11.523 1 93.06 258 LEU A N 1
ATOM 2077 C CA . LEU A 1 258 ? 32.031 21.422 12.641 1 93.06 258 LEU A CA 1
ATOM 2078 C C . LEU A 1 258 ? 33.438 21.25 13.273 1 93.06 258 LEU A C 1
ATOM 2080 O O . LEU A 1 258 ? 34.438 21.484 12.617 1 93.06 258 LEU A O 1
ATOM 2084 N N . PRO A 1 259 ? 33.438 20.969 14.578 1 92 259 PRO A N 1
ATOM 2085 C CA . PRO A 1 259 ? 34.75 20.75 15.195 1 92 259 PRO A CA 1
ATOM 2086 C C . PRO A 1 259 ? 35.469 19.531 14.617 1 92 259 PRO A C 1
ATOM 2088 O O . PRO A 1 259 ? 35.062 18.391 14.859 1 92 259 PRO A O 1
ATOM 2091 N N . ALA A 1 260 ? 36.562 19.703 14.062 1 88.75 260 ALA A N 1
ATOM 2092 C CA . ALA A 1 260 ? 37.281 18.672 13.32 1 88.75 260 ALA A CA 1
ATOM 2093 C C . ALA A 1 260 ? 37.75 17.547 14.242 1 88.75 260 ALA A C 1
ATOM 2095 O O . ALA A 1 260 ? 37.75 16.375 13.844 1 88.75 260 ALA A O 1
ATOM 2096 N N . ASP A 1 261 ? 38.062 17.906 15.477 1 88.06 261 ASP A N 1
ATOM 2097 C CA . ASP A 1 261 ? 38.656 16.938 16.406 1 88.06 261 ASP A CA 1
ATOM 2098 C C . ASP A 1 261 ? 37.594 15.984 16.938 1 88.06 261 ASP A C 1
ATOM 2100 O O . ASP A 1 261 ? 37.938 14.922 17.469 1 88.06 261 ASP A O 1
ATOM 2104 N N . LEU A 1 262 ? 36.344 16.328 16.703 1 89.19 262 LEU A N 1
ATOM 2105 C CA . LEU A 1 262 ? 35.281 15.508 17.266 1 89.19 262 LEU A CA 1
ATOM 2106 C C . LEU A 1 262 ? 34.562 14.742 16.172 1 89.19 262 LEU A C 1
ATOM 2108 O O . LEU A 1 262 ? 33.562 14.062 16.438 1 89.19 262 LEU A O 1
ATOM 2112 N N . LEU A 1 263 ? 35.062 14.805 15.031 1 89.31 263 LEU A N 1
ATOM 2113 C CA . LEU A 1 263 ? 34.406 14.094 13.922 1 89.31 263 LEU A CA 1
ATOM 2114 C C . LEU A 1 263 ? 34.688 12.594 14.023 1 89.31 263 LEU A C 1
ATOM 2116 O O . LEU A 1 263 ? 35.719 12.172 14.5 1 89.31 263 LEU A O 1
ATOM 2120 N N . PRO A 1 264 ? 33.719 11.781 13.562 1 86.94 264 PRO A N 1
ATOM 2121 C CA . PRO A 1 264 ? 33.812 10.328 13.727 1 86.94 264 PRO A CA 1
ATOM 2122 C C . PRO A 1 264 ? 35.094 9.734 13.156 1 86.94 264 PRO A C 1
ATOM 2124 O O . PRO A 1 264 ? 35.594 8.734 13.68 1 86.94 264 PRO A O 1
ATOM 2127 N N . LYS A 1 265 ? 35.594 10.258 12.094 1 83.44 265 LYS A N 1
ATOM 2128 C CA . LYS A 1 265 ? 36.812 9.742 11.484 1 83.44 265 LYS A CA 1
ATOM 2129 C C . LYS A 1 265 ? 38 9.945 12.406 1 83.44 265 LYS A C 1
ATOM 2131 O O . LYS A 1 265 ? 39 9.203 12.328 1 83.44 265 LYS A O 1
ATOM 2136 N N . LYS A 1 266 ? 37.938 10.859 13.312 1 83.5 266 LYS A N 1
ATOM 2137 C CA . LYS A 1 266 ? 39.062 11.234 14.148 1 83.5 266 LYS A CA 1
ATOM 2138 C C . LYS A 1 266 ? 38.875 10.766 15.586 1 83.5 266 LYS A C 1
ATOM 2140 O O . LYS A 1 266 ? 39.844 10.344 16.234 1 83.5 266 LYS A O 1
ATOM 2145 N N . VAL A 1 267 ? 37.688 10.781 15.984 1 83.12 267 VAL A N 1
ATOM 2146 C CA . VAL A 1 267 ? 37.406 10.477 17.375 1 83.12 267 VAL A CA 1
ATOM 2147 C C . VAL A 1 267 ? 37.188 8.977 17.547 1 83.12 267 VAL A C 1
ATOM 2149 O O . VAL A 1 267 ? 36.5 8.344 16.75 1 83.12 267 VAL A O 1
ATOM 2152 N N . GLN A 1 268 ? 37.875 8.289 18.469 1 86.69 268 GLN A N 1
ATOM 2153 C CA . GLN A 1 268 ? 37.688 6.883 18.797 1 86.69 268 GLN A CA 1
ATOM 2154 C C . GLN A 1 268 ? 36.688 6.711 19.938 1 86.69 268 GLN A C 1
ATOM 2156 O O . GLN A 1 268 ? 36.969 7.125 21.078 1 86.69 268 GLN A O 1
ATOM 2161 N N . LEU A 1 269 ? 35.562 6.246 19.578 1 91.06 269 LEU A N 1
ATOM 2162 C CA . LEU A 1 269 ? 34.531 6.023 20.578 1 91.06 269 LEU A CA 1
ATOM 2163 C C . LEU A 1 269 ? 34.188 4.543 20.688 1 91.06 269 LEU A C 1
ATOM 2165 O O . LEU A 1 269 ? 34.25 3.814 19.688 1 91.06 269 LEU A O 1
ATOM 2169 N N . GLN A 1 270 ? 33.938 4.133 21.938 1 91.94 270 GLN A N 1
ATOM 2170 C CA . GLN A 1 270 ? 33.312 2.822 22.141 1 91.94 270 GLN A CA 1
ATOM 2171 C C . GLN A 1 270 ? 31.797 2.9 22.016 1 91.94 270 GLN A C 1
ATOM 2173 O O . GLN A 1 270 ? 31.219 3.988 22.062 1 91.94 270 GLN A O 1
ATOM 2178 N N . LYS A 1 271 ? 31.234 1.766 21.859 1 90.31 271 LYS A N 1
ATOM 2179 C CA . LYS A 1 271 ? 29.781 1.713 21.703 1 90.31 271 LYS A CA 1
ATOM 2180 C C . LYS A 1 271 ? 29.078 2.393 22.875 1 90.31 271 LYS A C 1
ATOM 2182 O O . LYS A 1 271 ? 29.406 2.135 24.047 1 90.31 271 LYS A O 1
ATOM 2187 N N . HIS A 1 272 ? 28.266 3.334 22.641 1 91.44 272 HIS A N 1
ATOM 2188 C CA . HIS A 1 272 ? 27.406 4.066 23.562 1 91.44 272 HIS A CA 1
ATOM 2189 C C . HIS A 1 272 ? 28.172 5.184 24.266 1 91.44 272 HIS A C 1
ATOM 2191 O O . HIS A 1 272 ? 27.688 5.785 25.219 1 91.44 272 HIS A O 1
ATOM 2197 N N . GLN A 1 273 ? 29.391 5.43 23.844 1 94.12 273 GLN A N 1
ATOM 2198 C CA . GLN A 1 273 ? 30.141 6.59 24.328 1 94.12 273 GLN A CA 1
ATOM 2199 C C . GLN A 1 273 ? 29.875 7.816 23.453 1 94.12 273 GLN A C 1
ATOM 2201 O O . GLN A 1 273 ? 29.5 7.688 22.281 1 94.12 273 GLN A O 1
ATOM 2206 N N . TYR A 1 274 ? 29.984 8.945 24.094 1 95.88 274 TYR A N 1
ATOM 2207 C CA . TYR A 1 274 ? 29.766 10.188 23.344 1 95.88 274 TYR A CA 1
ATOM 2208 C C . TYR A 1 274 ? 30.766 11.258 23.781 1 95.88 274 TYR A C 1
ATOM 2210 O O . TYR A 1 274 ? 31.391 11.141 24.828 1 95.88 274 TYR A O 1
ATOM 2218 N N . LYS A 1 275 ? 31 12.219 22.953 1 95.31 275 LYS A N 1
ATOM 2219 C CA . LYS A 1 275 ? 31.75 13.438 23.234 1 95.31 275 LYS A CA 1
ATOM 2220 C C . LYS A 1 275 ? 30.969 14.672 22.797 1 95.31 275 LYS A C 1
ATOM 2222 O O . LYS A 1 275 ? 30.25 14.641 21.812 1 95.31 275 LYS A O 1
ATOM 2227 N N . THR A 1 276 ? 31.062 15.719 23.562 1 95.38 276 THR A N 1
ATOM 2228 C CA . THR A 1 276 ? 30.328 16.953 23.297 1 95.38 276 THR A CA 1
ATOM 2229 C C . THR A 1 276 ? 31.266 18.156 23.328 1 95.38 276 THR A C 1
ATOM 2231 O O . THR A 1 276 ? 32.25 18.156 24.094 1 95.38 276 THR A O 1
ATOM 2234 N N . ALA A 1 277 ? 31.062 19.016 22.469 1 93.69 277 ALA A N 1
ATOM 2235 C CA . ALA A 1 277 ? 31.781 20.281 22.453 1 93.69 277 ALA A CA 1
ATOM 2236 C C . ALA A 1 277 ? 30.812 21.453 22.281 1 93.69 277 ALA A C 1
ATOM 2238 O O . ALA A 1 277 ? 29.703 21.297 21.75 1 93.69 277 ALA A O 1
ATOM 2239 N N . GLN A 1 278 ? 31.219 22.625 22.781 1 93.88 278 GLN A N 1
ATOM 2240 C CA . GLN A 1 278 ? 30.359 23.812 22.703 1 93.88 278 GLN A CA 1
ATOM 2241 C C . GLN A 1 278 ? 31.141 25 22.141 1 93.88 278 GLN A C 1
ATOM 2243 O O . GLN A 1 278 ? 32.312 25.219 22.484 1 93.88 278 GLN A O 1
ATOM 2248 N N . ALA A 1 279 ? 30.562 25.641 21.234 1 92.25 279 ALA A N 1
ATOM 2249 C CA . ALA A 1 279 ? 31.031 26.922 20.734 1 92.25 279 ALA A CA 1
ATOM 2250 C C . ALA A 1 279 ? 29.922 27.984 20.797 1 92.25 279 ALA A C 1
ATOM 2252 O O . ALA A 1 279 ? 29.047 28.016 19.922 1 92.25 279 ALA A O 1
ATOM 2253 N N . GLY A 1 280 ? 30.016 28.859 21.812 1 90.12 280 GLY A N 1
ATOM 2254 C CA . GLY A 1 280 ? 28.922 29.781 22.016 1 90.12 280 GLY A CA 1
ATOM 2255 C C . GLY A 1 280 ? 27.625 29.094 22.391 1 90.12 280 GLY A C 1
ATOM 2256 O O . GLY A 1 280 ? 27.594 28.328 23.375 1 90.12 280 GLY A O 1
ATOM 2257 N N . HIS A 1 281 ? 26.688 29.328 21.547 1 90.12 281 HIS A N 1
ATOM 2258 C CA . HIS A 1 281 ? 25.375 28.75 21.844 1 90.12 281 HIS A CA 1
ATOM 2259 C C . HIS A 1 281 ? 25.188 27.422 21.125 1 90.12 281 HIS A C 1
ATOM 2261 O O . HIS A 1 281 ? 24.156 26.75 21.281 1 90.12 281 HIS A O 1
ATOM 2267 N N . LEU A 1 282 ? 26.188 27.031 20.422 1 96 282 LEU A N 1
ATOM 2268 C CA . LEU A 1 282 ? 26.078 25.797 19.641 1 96 282 LEU A CA 1
ATOM 2269 C C . LEU A 1 282 ? 26.719 24.625 20.359 1 96 282 LEU A C 1
ATOM 2271 O O . LEU A 1 282 ? 27.844 24.75 20.875 1 96 282 LEU A O 1
ATOM 2275 N N . THR A 1 283 ? 26.016 23.656 20.516 1 97 283 THR A N 1
ATOM 2276 C CA . THR A 1 283 ? 26.5 22.406 21.109 1 97 283 THR A CA 1
ATOM 2277 C C . THR A 1 283 ? 26.578 21.297 20.062 1 97 283 THR A C 1
ATOM 2279 O O . THR A 1 283 ? 25.609 21.062 19.344 1 97 283 THR A O 1
ATOM 2282 N N . PHE A 1 284 ? 27.719 20.688 19.891 1 97.06 284 PHE A N 1
ATOM 2283 C CA . PHE A 1 284 ? 27.938 19.562 18.984 1 97.06 284 PHE A CA 1
ATOM 2284 C C . PHE A 1 284 ? 28.234 18.281 19.781 1 97.06 284 PHE A C 1
ATOM 2286 O O . PHE A 1 284 ? 29.031 18.297 20.719 1 97.06 284 PHE A O 1
ATOM 2293 N N . SER A 1 285 ? 27.531 17.219 19.484 1 96.44 285 SER A N 1
ATOM 2294 C CA . SER A 1 285 ? 27.766 15.938 20.141 1 96.44 285 SER A CA 1
ATOM 2295 C C . SER A 1 285 ? 27.938 14.82 19.125 1 96.44 285 SER A C 1
ATOM 2297 O O . SER A 1 285 ? 27.25 14.812 18.094 1 96.44 285 SER A O 1
ATOM 2299 N N . VAL A 1 286 ? 28.859 13.906 19.359 1 96.25 286 VAL A N 1
ATOM 2300 C CA . VAL A 1 286 ? 29.031 12.688 18.594 1 96.25 286 VAL A CA 1
ATOM 2301 C C . VAL A 1 286 ? 28.844 11.469 19.484 1 96.25 286 VAL A C 1
ATOM 2303 O O . VAL A 1 286 ? 29.438 11.375 20.562 1 96.25 286 VAL A O 1
ATOM 2306 N N . TRP A 1 287 ? 27.906 10.633 19.125 1 95.5 287 TRP A N 1
ATOM 2307 C CA . TRP A 1 287 ? 27.547 9.43 19.859 1 95.5 287 TRP A CA 1
ATOM 2308 C C . TRP A 1 287 ? 27.703 8.188 19 1 95.5 287 TRP A C 1
ATOM 2310 O O . TRP A 1 287 ? 27.281 8.18 17.828 1 95.5 287 TRP A O 1
ATOM 2320 N N . LEU A 1 288 ? 28.359 7.156 19.578 1 94.19 288 LEU A N 1
ATOM 2321 C CA . LEU A 1 288 ? 28.531 5.934 18.797 1 94.19 288 LEU A CA 1
ATOM 2322 C C . LEU A 1 288 ? 27.484 4.895 19.172 1 94.19 288 LEU A C 1
ATOM 2324 O O . LEU A 1 288 ? 27.547 4.301 20.25 1 94.19 288 LEU A O 1
ATOM 2328 N N . ASP A 1 289 ? 26.531 4.762 18.312 1 90.5 289 ASP A N 1
ATOM 2329 C CA . ASP A 1 289 ? 25.594 3.646 18.406 1 90.5 289 ASP A CA 1
ATOM 2330 C C . ASP A 1 289 ? 26.078 2.453 17.594 1 90.5 289 ASP A C 1
ATOM 2332 O O . ASP A 1 289 ? 27.188 1.964 17.797 1 90.5 289 ASP A O 1
ATOM 2336 N N . THR A 1 290 ? 25.344 1.944 16.609 1 85.25 290 THR A N 1
ATOM 2337 C CA . THR A 1 290 ? 25.875 1.042 15.594 1 85.25 290 THR A CA 1
ATOM 2338 C C . THR A 1 290 ? 26.766 1.797 14.609 1 85.25 290 THR A C 1
ATOM 2340 O O . THR A 1 290 ? 27.797 1.284 14.18 1 85.25 290 THR A O 1
ATOM 2343 N N . LYS A 1 291 ? 26.344 3.02 14.422 1 90.06 291 LYS A N 1
ATOM 2344 C CA . LYS A 1 291 ? 27.125 4.004 13.68 1 90.06 291 LYS A CA 1
ATOM 2345 C C . LYS A 1 291 ? 27.25 5.312 14.453 1 90.06 291 LYS A C 1
ATOM 2347 O O . LYS A 1 291 ? 26.5 5.547 15.406 1 90.06 291 LYS A O 1
ATOM 2352 N N . ALA A 1 292 ? 28.188 6.07 14.055 1 94.25 292 ALA A N 1
ATOM 2353 C CA . ALA A 1 292 ? 28.359 7.363 14.711 1 94.25 292 ALA A CA 1
ATOM 2354 C C . ALA A 1 292 ? 27.234 8.32 14.336 1 94.25 292 ALA A C 1
ATOM 2356 O O . ALA A 1 292 ? 26.875 8.445 13.164 1 94.25 292 ALA A O 1
ATOM 2357 N N . VAL A 1 293 ? 26.641 8.914 15.344 1 95.31 293 VAL A N 1
ATOM 2358 C CA . VAL A 1 293 ? 25.578 9.891 15.141 1 95.31 293 VAL A CA 1
ATOM 2359 C C . VAL A 1 293 ? 26.031 11.25 15.672 1 95.31 293 VAL A C 1
ATOM 2361 O O . VAL A 1 293 ? 26.375 11.383 16.844 1 95.31 293 VAL A O 1
ATOM 2364 N N . CYS A 1 294 ? 26.031 12.258 14.828 1 96.75 294 CYS A N 1
ATOM 2365 C CA . CYS A 1 294 ? 26.375 13.625 15.219 1 96.75 294 CYS A CA 1
ATOM 2366 C C . CYS A 1 294 ? 25.109 14.461 15.383 1 96.75 294 CYS A C 1
ATOM 2368 O O . CYS A 1 294 ? 24.203 14.414 14.547 1 96.75 294 CYS A O 1
ATOM 2370 N N . VAL A 1 295 ? 25.062 15.219 16.469 1 97.5 295 VAL A N 1
ATOM 2371 C CA . VAL A 1 295 ? 23.906 16.078 16.734 1 97.5 295 VAL A CA 1
ATOM 2372 C C . VAL A 1 295 ? 24.375 17.5 17 1 97.5 295 VAL A C 1
ATOM 2374 O O . VAL A 1 295 ? 25.406 17.703 17.656 1 97.5 295 VAL A O 1
ATOM 2377 N N . LEU A 1 296 ? 23.734 18.438 16.453 1 97.69 296 LEU A N 1
ATOM 2378 C CA . LEU A 1 296 ? 23.969 19.875 16.641 1 97.69 296 LEU A CA 1
ATOM 2379 C C . LEU A 1 296 ? 22.75 20.547 17.266 1 97.69 296 LEU A C 1
ATOM 2381 O O . LEU A 1 296 ? 21.609 20.25 16.891 1 97.69 296 LEU A O 1
ATOM 2385 N N . SER A 1 297 ? 22.953 21.406 18.234 1 98.25 297 SER A N 1
ATOM 2386 C CA . SER A 1 297 ? 21.875 22.125 18.906 1 98.25 297 SER A CA 1
ATOM 2387 C C . SER A 1 297 ? 22.297 23.547 19.281 1 98.25 297 SER A C 1
ATOM 2389 O O . SER A 1 297 ? 23.469 23.781 19.562 1 98.25 297 SER A O 1
ATOM 2391 N N . ASN A 1 298 ? 21.344 24.469 19.266 1 98.06 298 ASN A N 1
ATOM 2392 C CA . ASN A 1 298 ? 21.672 25.828 19.656 1 98.06 298 ASN A CA 1
ATOM 2393 C C . ASN A 1 298 ? 21.047 26.188 21.016 1 98.06 298 ASN A C 1
ATOM 2395 O O . ASN A 1 298 ? 21.031 27.344 21.406 1 98.06 298 ASN A O 1
ATOM 2399 N N . PHE A 1 299 ? 20.484 25.203 21.734 1 97.06 299 PHE A N 1
ATOM 2400 C CA . PHE A 1 299 ? 19.828 25.594 22.984 1 97.06 299 PHE A CA 1
ATOM 2401 C C . PHE A 1 299 ? 20.094 24.562 24.062 1 97.06 299 PHE A C 1
ATOM 2403 O O . PHE A 1 299 ? 19.688 24.75 25.219 1 97.06 299 PHE A O 1
ATOM 2410 N N . HIS A 1 300 ? 20.797 23.5 23.734 1 97.31 300 HIS A N 1
ATOM 2411 C CA . HIS A 1 300 ? 21.062 22.469 24.734 1 97.31 300 HIS A CA 1
ATOM 2412 C C . HIS A 1 300 ? 22.359 22.75 25.484 1 97.31 300 HIS A C 1
ATOM 2414 O O . HIS A 1 300 ? 23.344 23.203 24.891 1 97.31 300 HIS A O 1
ATOM 2420 N N . ASP A 1 301 ? 22.266 22.438 26.75 1 94.88 301 ASP A N 1
ATOM 2421 C CA . ASP A 1 301 ? 23.453 22.453 27.594 1 94.88 301 ASP A CA 1
ATOM 2422 C C . ASP A 1 301 ? 24.281 21.172 27.406 1 94.88 301 ASP A C 1
ATOM 2424 O O . ASP A 1 301 ? 23.75 20.062 27.562 1 94.88 301 ASP A O 1
ATOM 2428 N N . PRO A 1 302 ? 25.594 21.359 27.078 1 93.25 302 PRO A N 1
ATOM 2429 C CA . PRO A 1 302 ? 26.438 20.188 26.812 1 93.25 302 PRO A CA 1
ATOM 2430 C C . PRO A 1 302 ? 26.547 19.25 28.016 1 93.25 302 PRO A C 1
ATOM 2432 O O . PRO A 1 302 ? 26.859 18.078 27.875 1 93.25 302 PRO A O 1
ATOM 2435 N N . ALA A 1 303 ? 26.281 19.719 29.203 1 93.5 303 ALA A N 1
ATOM 2436 C CA . ALA A 1 303 ? 26.438 18.938 30.422 1 93.5 303 ALA A CA 1
ATOM 2437 C C . ALA A 1 303 ? 25.203 18.094 30.703 1 93.5 303 ALA A C 1
ATOM 2439 O O . ALA A 1 303 ? 25.266 17.141 31.5 1 93.5 303 ALA A O 1
ATOM 2440 N N . GLN A 1 304 ? 24.141 18.422 30.078 1 95.31 304 GLN A N 1
ATOM 2441 C CA . GLN A 1 304 ? 22.891 17.719 30.359 1 95.31 304 GLN A CA 1
ATOM 2442 C C . GLN A 1 304 ? 22.812 16.406 29.578 1 95.31 304 GLN A C 1
ATOM 2444 O O . GLN A 1 304 ? 23.266 16.328 28.438 1 95.31 304 GLN A O 1
ATOM 2449 N N . THR A 1 305 ? 22.234 15.414 30.281 1 96 305 THR A N 1
ATOM 2450 C CA . THR A 1 305 ? 22.141 14.094 29.672 1 96 305 THR A CA 1
ATOM 2451 C C . THR A 1 305 ? 20.688 13.609 29.656 1 96 305 THR A C 1
ATOM 2453 O O . THR A 1 305 ? 19.844 14.141 30.375 1 96 305 THR A O 1
ATOM 2456 N N . GLY A 1 306 ? 20.406 12.781 28.672 1 95.69 306 GLY A N 1
ATOM 2457 C CA . GLY A 1 306 ? 19.156 12.055 28.562 1 95.69 306 GLY A CA 1
ATOM 2458 C C . GLY A 1 306 ? 19.328 10.562 28.359 1 95.69 306 GLY A C 1
ATOM 2459 O O . GLY A 1 306 ? 20.438 10.039 28.562 1 95.69 306 GLY A O 1
ATOM 2460 N N . THR A 1 307 ? 18.172 9.875 28.125 1 94 307 THR A N 1
ATOM 2461 C CA . THR A 1 307 ? 18.25 8.43 27.938 1 94 307 THR A CA 1
ATOM 2462 C C . THR A 1 307 ? 17.5 8.016 26.672 1 94 307 THR A C 1
ATOM 2464 O O . THR A 1 307 ? 16.516 8.664 26.281 1 94 307 THR A O 1
ATOM 2467 N N . VAL A 1 308 ? 18.047 7.031 26.016 1 92.06 308 VAL A N 1
ATOM 2468 C CA . VAL A 1 308 ? 17.375 6.41 24.891 1 92.06 308 VAL A CA 1
ATOM 2469 C C . VAL A 1 308 ? 17.312 4.898 25.078 1 92.06 308 VAL A C 1
ATOM 2471 O O . VAL A 1 308 ? 18.188 4.312 25.719 1 92.06 308 VAL A O 1
ATOM 2474 N N . SER A 1 309 ? 16.234 4.297 24.609 1 87.69 309 SER A N 1
ATOM 2475 C CA . SER A 1 309 ? 16.062 2.852 24.703 1 87.69 309 SER A CA 1
ATOM 2476 C C . SER A 1 309 ? 16.672 2.141 23.5 1 87.69 309 SER A C 1
ATOM 2478 O O . SER A 1 309 ? 16.422 2.523 22.359 1 87.69 309 SER A O 1
ATOM 2480 N N . ARG A 1 310 ? 17.578 1.242 23.688 1 84.31 310 ARG A N 1
ATOM 2481 C CA . ARG A 1 310 ? 18.188 0.438 22.625 1 84.31 310 ARG A CA 1
ATOM 2482 C C . ARG A 1 310 ? 18.094 -1.05 22.953 1 84.31 310 ARG A C 1
ATOM 2484 O O . ARG A 1 310 ? 18.141 -1.441 24.109 1 84.31 310 ARG A O 1
ATOM 2491 N N . ARG A 1 311 ? 17.734 -1.94 21.734 1 73.38 311 ARG A N 1
ATOM 2492 C CA . ARG A 1 311 ? 17.688 -3.391 21.875 1 73.38 311 ARG A CA 1
ATOM 2493 C C . ARG A 1 311 ? 19.016 -4.031 21.484 1 73.38 311 ARG A C 1
ATOM 2495 O O . ARG A 1 311 ? 19.609 -3.658 20.469 1 73.38 311 ARG A O 1
ATOM 2502 N N . SER A 1 312 ? 19.656 -4.594 22.344 1 60.94 312 SER A N 1
ATOM 2503 C CA . SER A 1 312 ? 20.859 -5.344 22.016 1 60.94 312 SER A CA 1
ATOM 2504 C C . SER A 1 312 ? 20.547 -6.82 21.797 1 60.94 312 SER A C 1
ATOM 2506 O O . SER A 1 312 ? 20.203 -7.531 22.734 1 60.94 312 SER A O 1
ATOM 2508 N N . GLY A 1 313 ? 20.562 -7.383 20.516 1 56.38 313 GLY A N 1
ATOM 2509 C CA . GLY A 1 313 ? 20.297 -8.781 20.25 1 56.38 313 GLY A CA 1
ATOM 2510 C C . GLY A 1 313 ? 18.953 -9.25 20.766 1 56.38 313 GLY A C 1
ATOM 2511 O O . GLY A 1 313 ? 17.938 -8.578 20.578 1 56.38 313 GLY A O 1
ATOM 2512 N N . LEU A 1 314 ? 18.844 -10.57 21.188 1 55.5 314 LEU A N 1
ATOM 2513 C CA . LEU A 1 314 ? 17.719 -11.219 21.828 1 55.5 314 LEU A CA 1
ATOM 2514 C C . LEU A 1 314 ? 17.375 -10.555 23.156 1 55.5 314 LEU A C 1
ATOM 2516 O O . LEU A 1 314 ? 16.422 -10.945 23.828 1 55.5 314 LEU A O 1
ATOM 2520 N N . GLN A 1 315 ? 18.156 -9.578 23.5 1 58.06 315 GLN A N 1
ATOM 2521 C CA . GLN A 1 315 ? 18.078 -9.094 24.875 1 58.06 315 GLN A CA 1
ATOM 2522 C C . GLN A 1 315 ? 17.031 -7.992 25.016 1 58.06 315 GLN A C 1
ATOM 2524 O O . GLN A 1 315 ? 16.625 -7.391 24.016 1 58.06 315 GLN A O 1
ATOM 2529 N N . GLU A 1 316 ? 16.547 -7.727 26.234 1 66 316 GLU A N 1
ATOM 2530 C CA . GLU A 1 316 ? 15.617 -6.758 26.828 1 66 316 GLU A CA 1
ATOM 2531 C C . GLU A 1 316 ? 16.016 -5.332 26.469 1 66 316 GLU A C 1
ATOM 2533 O O . GLU A 1 316 ? 17.172 -5.066 26.141 1 66 316 GLU A O 1
ATOM 2538 N N . GLN A 1 317 ? 15.203 -4.43 26.234 1 78.5 317 GLN A N 1
ATOM 2539 C CA . GLN A 1 317 ? 15.367 -2.99 26.047 1 78.5 317 GLN A CA 1
ATOM 2540 C C . GLN A 1 317 ? 16.266 -2.395 27.141 1 78.5 317 GLN A C 1
ATOM 2542 O O . GLN A 1 317 ? 16.078 -2.662 28.328 1 78.5 317 GLN A O 1
ATOM 2547 N N . GLN A 1 318 ? 17.547 -1.889 26.75 1 84.56 318 GLN A N 1
ATOM 2548 C CA . GLN A 1 318 ? 18.438 -1.21 27.688 1 84.56 318 GLN A CA 1
ATOM 2549 C C . GLN A 1 318 ? 18.312 0.306 27.562 1 84.56 318 GLN A C 1
ATOM 2551 O O . GLN A 1 318 ? 18.125 0.831 26.469 1 84.56 318 GLN A O 1
ATOM 2556 N N . GLN A 1 319 ? 18.391 0.966 28.703 1 89.5 319 GLN A N 1
ATOM 2557 C CA . GLN A 1 319 ? 18.438 2.424 28.734 1 89.5 319 GLN A CA 1
ATOM 2558 C C . GLN A 1 319 ? 19.875 2.938 28.672 1 89.5 319 GLN A C 1
ATOM 2560 O O . GLN A 1 319 ? 20.688 2.645 29.547 1 89.5 319 GLN A O 1
ATOM 2565 N N . ILE A 1 320 ? 20.203 3.652 27.656 1 92.94 320 ILE A N 1
ATOM 2566 C CA . ILE A 1 320 ? 21.547 4.16 27.438 1 92.94 320 ILE A CA 1
ATOM 2567 C C . ILE A 1 320 ? 21.578 5.668 27.672 1 92.94 320 ILE A C 1
ATOM 2569 O O . ILE A 1 320 ? 20.719 6.398 27.203 1 92.94 320 ILE A O 1
ATOM 2573 N N . VAL A 1 321 ? 22.594 6.129 28.438 1 94.88 321 VAL A N 1
ATOM 2574 C CA . VAL A 1 321 ? 22.75 7.555 28.703 1 94.88 321 VAL A CA 1
ATOM 2575 C C . VAL A 1 321 ? 23.391 8.242 27.5 1 94.88 321 VAL A C 1
ATOM 2577 O O . VAL A 1 321 ? 24.422 7.793 27 1 94.88 321 VAL A O 1
ATOM 2580 N N . VAL A 1 322 ? 22.75 9.281 26.984 1 96.44 322 VAL A N 1
ATOM 2581 C CA . VAL A 1 322 ? 23.219 10.055 25.828 1 96.44 322 VAL A CA 1
ATOM 2582 C C . VAL A 1 322 ? 23.094 11.547 26.125 1 96.44 322 VAL A C 1
ATOM 2584 O O . VAL A 1 322 ? 22.453 11.938 27.109 1 96.44 322 VAL A O 1
ATOM 2587 N N . PRO A 1 323 ? 23.812 12.391 25.344 1 96.12 323 PRO A N 1
ATOM 2588 C CA . PRO A 1 323 ? 23.547 13.82 25.5 1 96.12 323 PRO A CA 1
ATOM 2589 C C . PRO A 1 323 ? 22.078 14.164 25.375 1 96.12 323 PRO A C 1
ATOM 2591 O O . PRO A 1 323 ? 21.359 13.57 24.547 1 96.12 323 PRO A O 1
ATOM 2594 N N . LEU A 1 324 ? 21.609 15.094 26.156 1 97.19 324 LEU A N 1
ATOM 2595 C CA . LEU A 1 324 ? 20.188 15.469 26.156 1 97.19 324 LEU A CA 1
ATOM 2596 C C . LEU A 1 324 ? 19.719 15.836 24.75 1 97.19 324 LEU A C 1
ATOM 2598 O O . LEU A 1 324 ? 18.578 15.555 24.391 1 97.19 324 LEU A O 1
ATOM 2602 N N . ALA A 1 325 ? 20.625 16.484 24 1 97.31 325 ALA A N 1
ATOM 2603 C CA . ALA A 1 325 ? 20.297 16.875 22.641 1 97.31 325 ALA A CA 1
ATOM 2604 C C . ALA A 1 325 ? 19.844 15.664 21.812 1 97.31 325 ALA A C 1
ATOM 2606 O O . ALA A 1 325 ? 18.891 15.742 21.047 1 97.31 325 ALA A O 1
ATOM 2607 N N . LEU A 1 326 ? 20.5 14.602 22 1 96.88 326 LEU A N 1
ATOM 2608 C CA . LEU A 1 326 ? 20.188 13.391 21.25 1 96.88 326 LEU A CA 1
ATOM 2609 C C . LEU A 1 326 ? 18.875 12.781 21.734 1 96.88 326 LEU A C 1
ATOM 2611 O O . LEU A 1 326 ? 18.078 12.305 20.922 1 96.88 326 LEU A O 1
ATOM 2615 N N . ALA A 1 327 ? 18.688 12.703 23.016 1 96.81 327 ALA A N 1
ATOM 2616 C CA . ALA A 1 327 ? 17.438 12.18 23.578 1 96.81 327 ALA A CA 1
ATOM 2617 C C . ALA A 1 327 ? 16.234 12.984 23.094 1 96.81 327 ALA A C 1
ATOM 2619 O O . ALA A 1 327 ? 15.219 12.406 22.688 1 96.81 327 ALA A O 1
ATOM 2620 N N . ASP A 1 328 ? 16.391 14.297 23.141 1 97 328 ASP A N 1
ATOM 2621 C CA . ASP A 1 328 ? 15.32 15.172 22.688 1 97 328 ASP A CA 1
ATOM 2622 C C . ASP A 1 328 ? 15.055 15 21.203 1 97 328 ASP A C 1
ATOM 2624 O O . ASP A 1 328 ? 13.906 14.977 20.766 1 97 328 ASP A O 1
ATOM 2628 N N . TYR A 1 329 ? 16.125 14.922 20.5 1 97.56 329 TYR A N 1
ATOM 2629 C CA . TYR A 1 329 ? 15.969 14.719 19.062 1 97.56 329 TYR A CA 1
ATOM 2630 C C . TYR A 1 329 ? 15.156 13.469 18.766 1 97.56 329 TYR A C 1
ATOM 2632 O O . TYR A 1 329 ? 14.227 13.5 17.953 1 97.56 329 TYR A O 1
ATOM 2640 N N . GLN A 1 330 ? 15.445 12.391 19.375 1 94.31 330 GLN A N 1
ATOM 2641 C CA . GLN A 1 330 ? 14.75 11.125 19.141 1 94.31 330 GLN A CA 1
ATOM 2642 C C . GLN A 1 330 ? 13.281 11.227 19.531 1 94.31 330 GLN A C 1
ATOM 2644 O O . GLN A 1 330 ? 12.422 10.625 18.875 1 94.31 330 GLN A O 1
ATOM 2649 N N . SER A 1 331 ? 12.992 11.961 20.484 1 95.38 331 SER A N 1
ATOM 2650 C CA . SER A 1 331 ? 11.633 12.062 21.016 1 95.38 331 SER A CA 1
ATOM 2651 C C . SER A 1 331 ? 10.781 13 20.156 1 95.38 331 SER A C 1
ATOM 2653 O O . SER A 1 331 ? 9.562 12.844 20.109 1 95.38 331 SER A O 1
ATOM 2655 N N . HIS A 1 332 ? 11.422 14.016 19.484 1 97 332 HIS A N 1
ATOM 2656 C CA . HIS A 1 332 ? 10.602 15.109 18.969 1 97 332 HIS A CA 1
ATOM 2657 C C . HIS A 1 332 ? 10.734 15.211 17.453 1 97 332 HIS A C 1
ATOM 2659 O O . HIS A 1 332 ? 10.062 16.031 16.828 1 97 332 HIS A O 1
ATOM 2665 N N . MET A 1 333 ? 11.539 14.328 16.812 1 96.88 333 MET A N 1
ATOM 2666 C CA . MET A 1 333 ? 11.781 14.438 15.375 1 96.88 333 MET A CA 1
ATOM 2667 C C . MET A 1 333 ? 10.664 13.75 14.586 1 96.88 333 MET A C 1
ATOM 2669 O O . MET A 1 333 ? 10.633 13.836 13.352 1 96.88 333 MET A O 1
ATOM 2673 N N . MET A 1 334 ? 9.562 13.266 15.188 1 94.75 334 MET A N 1
ATOM 2674 C CA . MET A 1 334 ? 8.656 12.375 14.469 1 94.75 334 MET A CA 1
ATOM 2675 C C . MET A 1 334 ? 7.332 13.078 14.18 1 94.75 334 MET A C 1
ATOM 2677 O O . MET A 1 334 ? 6.332 12.43 13.867 1 94.75 334 MET A O 1
ATOM 2681 N N . GLY A 1 335 ? 7.293 14.398 14.25 1 96.81 335 GLY A N 1
ATOM 2682 C CA . GLY A 1 335 ? 6.047 15.117 14.047 1 96.81 335 GLY A CA 1
ATOM 2683 C C . GLY A 1 335 ? 5.457 14.914 12.664 1 96.81 335 GLY A C 1
ATOM 2684 O O . GLY A 1 335 ? 4.277 14.586 12.531 1 96.81 335 GLY A O 1
ATOM 2685 N N . VAL A 1 336 ? 6.242 15.109 11.617 1 97.25 336 VAL A N 1
ATOM 2686 C CA . VAL A 1 336 ? 5.777 14.977 10.242 1 97.25 336 VAL A CA 1
ATOM 2687 C C . VAL A 1 336 ? 5.418 13.523 9.953 1 97.25 336 VAL A C 1
ATOM 2689 O O . VAL A 1 336 ? 4.414 13.242 9.297 1 97.25 336 VAL A O 1
ATOM 2692 N N . ASP A 1 337 ? 6.215 12.625 10.484 1 94.44 337 ASP A N 1
ATOM 2693 C CA . ASP A 1 337 ? 5.895 11.211 10.359 1 94.44 337 ASP A CA 1
ATOM 2694 C C . ASP A 1 337 ? 4.543 10.891 10.992 1 94.44 337 ASP A C 1
ATOM 2696 O O . ASP A 1 337 ? 3.783 10.07 10.469 1 94.44 337 ASP A O 1
ATOM 2700 N N . LEU A 1 338 ? 4.332 11.469 12.125 1 96.19 338 LEU A N 1
ATOM 2701 C CA . LEU A 1 338 ? 3.059 11.273 12.812 1 96.19 338 LEU A CA 1
ATOM 2702 C C . LEU A 1 338 ? 1.904 11.805 11.969 1 96.19 338 LEU A C 1
ATOM 2704 O O . LEU A 1 338 ? 0.864 11.148 11.852 1 96.19 338 LEU A O 1
ATOM 2708 N N . THR A 1 339 ? 2.053 12.961 11.383 1 96.75 339 THR A N 1
ATOM 2709 C CA . THR A 1 339 ? 1.048 13.492 10.469 1 96.75 339 THR A CA 1
ATOM 2710 C C . THR A 1 339 ? 0.766 12.5 9.344 1 96.75 339 THR A C 1
ATOM 2712 O O . THR A 1 339 ? -0.39 12.156 9.086 1 96.75 339 THR A O 1
ATOM 2715 N N . ASP A 1 340 ? 1.813 12.078 8.68 1 95.19 340 ASP A N 1
ATOM 2716 C CA . ASP A 1 340 ? 1.687 11.164 7.551 1 95.19 340 ASP A CA 1
ATOM 2717 C C . ASP A 1 340 ? 0.979 9.875 7.961 1 95.19 340 ASP A C 1
ATOM 2719 O O . ASP A 1 340 ? 0.155 9.344 7.215 1 95.19 340 ASP A O 1
ATOM 2723 N N . GLN A 1 341 ? 1.346 9.383 9.125 1 91.88 341 GLN A N 1
ATOM 2724 C CA . GLN A 1 341 ? 0.714 8.172 9.633 1 91.88 341 GLN A CA 1
ATOM 2725 C C . GLN A 1 341 ? -0.782 8.383 9.852 1 91.88 341 GLN A C 1
ATOM 2727 O O . GLN A 1 341 ? -1.597 7.559 9.422 1 91.88 341 GLN A O 1
ATOM 2732 N N . MET A 1 342 ? -1.089 9.438 10.477 1 92.31 342 MET A N 1
ATOM 2733 C CA . MET A 1 342 ? -2.479 9.695 10.836 1 92.31 342 MET A CA 1
ATOM 2734 C C . MET A 1 342 ? -3.34 9.883 9.594 1 92.31 342 MET A C 1
ATOM 2736 O O . MET A 1 342 ? -4.445 9.344 9.508 1 92.31 342 MET A O 1
ATOM 2740 N N . ILE A 1 343 ? -2.85 10.609 8.648 1 92.75 343 ILE A N 1
ATOM 2741 C CA . ILE A 1 343 ? -3.67 10.836 7.461 1 92.75 343 ILE A CA 1
ATOM 2742 C C . ILE A 1 343 ? -3.666 9.578 6.586 1 92.75 343 ILE A C 1
ATOM 2744 O O . ILE A 1 343 ? -4.609 9.344 5.832 1 92.75 343 ILE A O 1
ATOM 2748 N N . GLY A 1 344 ? -2.645 8.789 6.691 1 89.12 344 GLY A N 1
ATOM 2749 C CA . GLY A 1 344 ? -2.512 7.582 5.895 1 89.12 344 GLY A CA 1
ATOM 2750 C C . GLY A 1 344 ? -3.557 6.535 6.227 1 89.12 344 GLY A C 1
ATOM 2751 O O . GLY A 1 344 ? -3.926 5.727 5.371 1 89.12 344 GLY A O 1
ATOM 2752 N N . TYR A 1 345 ? -4.086 6.547 7.402 1 84.5 345 TYR A N 1
ATOM 2753 C CA . TYR A 1 345 ? -5.027 5.523 7.848 1 84.5 345 TYR A CA 1
ATOM 2754 C C . TYR A 1 345 ? -6.289 5.539 6.992 1 84.5 345 TYR A C 1
ATOM 2756 O O . TYR A 1 345 ? -6.883 4.488 6.734 1 84.5 345 TYR A O 1
ATOM 2764 N N . TYR A 1 346 ? -6.68 6.684 6.508 1 85.38 346 TYR A N 1
ATOM 2765 C CA . TYR A 1 346 ? -7.957 6.785 5.809 1 85.38 346 TYR A CA 1
ATOM 2766 C C . TYR A 1 346 ? -7.801 7.539 4.492 1 85.38 346 TYR A C 1
ATOM 2768 O O . TYR A 1 346 ? -8.742 8.172 4.016 1 85.38 346 TYR A O 1
ATOM 2776 N N . MET A 1 347 ? -6.602 7.488 4 1 90.38 347 MET A N 1
ATOM 2777 C CA . MET A 1 347 ? -6.344 8.156 2.729 1 90.38 347 MET A CA 1
ATOM 2778 C C . MET A 1 347 ? -7.07 7.453 1.587 1 90.38 347 MET A C 1
ATOM 2780 O O . MET A 1 347 ? -6.891 6.25 1.378 1 90.38 347 MET A O 1
ATOM 2784 N N . PRO A 1 348 ? -7.953 8.195 0.915 1 86.75 348 PRO A N 1
ATOM 2785 C CA . PRO A 1 348 ? -8.539 7.57 -0.272 1 86.75 348 PRO A CA 1
ATOM 2786 C C . PRO A 1 348 ? -7.492 7.188 -1.315 1 86.75 348 PRO A C 1
ATOM 2788 O O . PRO A 1 348 ? -6.523 7.926 -1.521 1 86.75 348 PRO A O 1
ATOM 2791 N N . ASN A 1 349 ? -7.566 6.02 -1.817 1 73.94 349 ASN A N 1
ATOM 2792 C CA . ASN A 1 349 ? -6.488 5.52 -2.662 1 73.94 349 ASN A CA 1
ATOM 2793 C C . ASN A 1 349 ? -6.945 5.336 -4.105 1 73.94 349 ASN A C 1
ATOM 2795 O O . ASN A 1 349 ? -6.484 4.426 -4.797 1 73.94 349 ASN A O 1
ATOM 2799 N N . HIS A 1 350 ? -7.719 6.188 -4.613 1 74.69 350 HIS A N 1
ATOM 2800 C CA . HIS A 1 350 ? -8.062 6.012 -6.02 1 74.69 350 HIS A CA 1
ATOM 2801 C C . HIS A 1 350 ? -7.043 6.699 -6.926 1 74.69 350 HIS A C 1
ATOM 2803 O O . HIS A 1 350 ? -6.559 7.789 -6.609 1 74.69 350 HIS A O 1
ATOM 2809 N N . ARG A 1 351 ? -6.711 5.977 -7.961 1 72.69 351 ARG A N 1
ATOM 2810 C CA . ARG A 1 351 ? -5.719 6.441 -8.93 1 72.69 351 ARG A CA 1
ATOM 2811 C C . ARG A 1 351 ? -6.215 7.672 -9.672 1 72.69 351 ARG A C 1
ATOM 2813 O O . ARG A 1 351 ? -7.41 7.797 -9.953 1 72.69 351 ARG A O 1
ATOM 2820 N N . SER A 1 352 ? -5.352 8.68 -9.727 1 77.81 352 SER A N 1
ATOM 2821 C CA . SER A 1 352 ? -5.668 9.875 -10.5 1 77.81 352 SER A CA 1
ATOM 2822 C C . SER A 1 352 ? -4.57 10.18 -11.516 1 77.81 352 SER A C 1
ATOM 2824 O O . SER A 1 352 ? -3.383 10.047 -11.219 1 77.81 352 SER A O 1
ATOM 2826 N N . ARG A 1 353 ? -4.957 10.484 -12.703 1 79.88 353 ARG A N 1
ATOM 2827 C CA . ARG A 1 353 ? -4.004 10.891 -13.727 1 79.88 353 ARG A CA 1
ATOM 2828 C C . ARG A 1 353 ? -3.533 12.328 -13.508 1 79.88 353 ARG A C 1
ATOM 2830 O O . ARG A 1 353 ? -2.473 12.719 -14 1 79.88 353 ARG A O 1
ATOM 2837 N N . LYS A 1 354 ? -4.379 13.047 -12.859 1 88.31 354 LYS A N 1
ATOM 2838 C CA . LYS A 1 354 ? -4.016 14.43 -12.555 1 88.31 354 LYS A CA 1
ATOM 2839 C C . LYS A 1 354 ? -3.281 14.523 -11.227 1 88.31 354 LYS A C 1
ATOM 2841 O O . LYS A 1 354 ? -3.857 14.258 -10.172 1 88.31 354 LYS A O 1
ATOM 2846 N N . TRP A 1 355 ? -2.074 15.055 -11.289 1 90.94 355 TRP A N 1
ATOM 2847 C CA . TRP A 1 355 ? -1.184 15.062 -10.133 1 90.94 355 TRP A CA 1
ATOM 2848 C C . TRP A 1 355 ? -1.734 15.953 -9.023 1 90.94 355 TRP A C 1
ATOM 2850 O O . TRP A 1 355 ? -1.58 15.648 -7.84 1 90.94 355 TRP A O 1
ATOM 2860 N N . TRP A 1 356 ? -2.332 17.094 -9.383 1 93.31 356 TRP A N 1
ATOM 2861 C CA . TRP A 1 356 ? -2.74 18.078 -8.391 1 93.31 356 TRP A CA 1
ATOM 2862 C C . TRP A 1 356 ? -3.881 17.531 -7.531 1 93.31 356 TRP A C 1
ATOM 2864 O O . TRP A 1 356 ? -4.09 18 -6.406 1 93.31 356 TRP A O 1
ATOM 2874 N N . ARG A 1 357 ? -4.664 16.547 -8 1 93.25 357 ARG A N 1
ATOM 2875 C CA . ARG A 1 357 ? -5.754 15.953 -7.23 1 93.25 357 ARG A CA 1
ATOM 2876 C C . ARG A 1 357 ? -5.219 15.195 -6.02 1 93.25 357 ARG A C 1
ATOM 2878 O O . ARG A 1 357 ? -5.875 15.141 -4.977 1 93.25 357 ARG A O 1
ATOM 2885 N N . ARG A 1 358 ? -4.043 14.617 -6.211 1 94.06 358 ARG A N 1
ATOM 2886 C CA . ARG A 1 358 ? -3.422 13.906 -5.098 1 94.06 358 ARG A CA 1
ATOM 2887 C C . ARG A 1 358 ? -3.02 14.875 -3.986 1 94.06 358 ARG A C 1
ATOM 2889 O O . ARG A 1 358 ? -3.17 14.562 -2.803 1 94.06 358 ARG A O 1
ATOM 2896 N N . ILE A 1 359 ? -2.523 15.961 -4.395 1 95.62 359 ILE A N 1
ATOM 2897 C CA . ILE A 1 359 ? -2.15 16.984 -3.418 1 95.62 359 ILE A CA 1
ATOM 2898 C C . ILE A 1 359 ? -3.406 17.562 -2.77 1 95.62 359 ILE A C 1
ATOM 2900 O O . ILE A 1 359 ? -3.436 17.797 -1.56 1 95.62 359 ILE A O 1
ATOM 2904 N N . PHE A 1 360 ? -4.43 17.766 -3.592 1 95.88 360 PHE A N 1
ATOM 2905 C CA . PHE A 1 360 ? -5.723 18.234 -3.098 1 95.88 360 PHE A CA 1
ATOM 2906 C C . PHE A 1 360 ? -6.246 17.328 -1.997 1 95.88 360 PHE A C 1
ATOM 2908 O O . PHE A 1 360 ? -6.633 17.797 -0.925 1 95.88 360 PHE A O 1
ATOM 2915 N N . THR A 1 361 ? -6.23 16.031 -2.242 1 95.31 361 THR A N 1
ATOM 2916 C CA . THR A 1 361 ? -6.715 15.062 -1.269 1 95.31 361 THR A CA 1
ATOM 2917 C C . THR A 1 361 ? -5.816 15.039 -0.036 1 95.31 361 THR A C 1
ATOM 2919 O O . THR A 1 361 ? -6.305 14.961 1.094 1 95.31 361 THR A O 1
ATOM 2922 N N . HIS A 1 362 ? -4.555 15.117 -0.26 1 96.25 362 HIS A N 1
ATOM 2923 C CA . HIS A 1 362 ? -3.596 15.109 0.838 1 96.25 362 HIS A CA 1
ATOM 2924 C C . HIS A 1 362 ? -3.846 16.266 1.796 1 96.25 362 HIS A C 1
ATOM 2926 O O . HIS A 1 362 ? -3.953 16.062 3.008 1 96.25 362 HIS A O 1
ATOM 2932 N N . LEU A 1 363 ? -3.916 17.422 1.258 1 97.25 363 LEU A N 1
ATOM 2933 C CA . LEU A 1 363 ? -4.105 18.594 2.09 1 97.25 363 LEU A CA 1
ATOM 2934 C C . LEU A 1 363 ? -5.473 18.578 2.766 1 97.25 363 LEU A C 1
ATOM 2936 O O . LEU A 1 363 ? -5.621 19.062 3.889 1 97.25 363 LEU A O 1
ATOM 2940 N N . THR A 1 364 ? -6.441 18.016 2.096 1 96.38 364 THR A N 1
ATOM 2941 C CA . THR A 1 364 ? -7.742 17.812 2.719 1 96.38 364 THR A CA 1
ATOM 2942 C C . THR A 1 364 ? -7.625 16.922 3.947 1 96.38 364 THR A C 1
ATOM 2944 O O . THR A 1 364 ? -8.141 17.25 5.016 1 96.38 364 THR A O 1
ATOM 2947 N N . MET A 1 365 ? -6.914 15.852 3.789 1 96.06 365 MET A N 1
ATOM 2948 C CA . MET A 1 365 ? -6.75 14.914 4.898 1 96.06 365 MET A CA 1
ATOM 2949 C C . MET A 1 365 ? -5.949 15.547 6.031 1 96.06 365 MET A C 1
ATOM 2951 O O . MET A 1 365 ? -6.203 15.273 7.207 1 96.06 365 MET A O 1
ATOM 2955 N N . VAL A 1 366 ? -4.988 16.344 5.652 1 97.75 366 VAL A N 1
ATOM 2956 C CA . VAL A 1 366 ? -4.242 17.078 6.672 1 97.75 366 VAL A CA 1
ATOM 2957 C C . VAL A 1 366 ? -5.188 17.984 7.453 1 97.75 366 VAL A C 1
ATOM 2959 O O . VAL A 1 366 ? -5.098 18.078 8.68 1 97.75 366 VAL A O 1
ATOM 2962 N N . SER A 1 367 ? -6.09 18.625 6.734 1 97.69 367 SER A N 1
ATOM 2963 C CA . SER A 1 367 ? -7.066 19.5 7.379 1 97.69 367 SER A CA 1
ATOM 2964 C C . SER A 1 367 ? -7.938 18.719 8.359 1 97.69 367 SER A C 1
ATOM 2966 O O . SER A 1 367 ? -8.281 19.234 9.43 1 97.69 367 SER A O 1
ATOM 2968 N N . VAL A 1 368 ? -8.297 17.547 7.984 1 96.25 368 VAL A N 1
ATOM 2969 C CA . VAL A 1 368 ? -9.109 16.703 8.859 1 96.25 368 VAL A CA 1
ATOM 2970 C C . VAL A 1 368 ? -8.32 16.359 10.117 1 96.25 368 VAL A C 1
ATOM 2972 O O . VAL A 1 368 ? -8.852 16.438 11.227 1 96.25 368 VAL A O 1
ATOM 2975 N N . HIS A 1 369 ? -7.121 15.977 9.961 1 96 369 HIS A N 1
ATOM 2976 C CA . HIS A 1 369 ? -6.273 15.656 11.109 1 96 369 HIS A CA 1
ATOM 2977 C C . HIS A 1 369 ? -6.082 16.875 12.008 1 96 369 HIS A C 1
ATOM 2979 O O . HIS A 1 369 ? -6.176 16.766 13.234 1 96 369 HIS A O 1
ATOM 2985 N N . ASN A 1 370 ? -5.73 18 11.375 1 97.38 370 ASN A N 1
ATOM 2986 C CA . ASN A 1 370 ? -5.578 19.234 12.141 1 97.38 370 ASN A CA 1
ATOM 2987 C C . ASN A 1 370 ? -6.84 19.562 12.93 1 97.38 370 ASN A C 1
ATOM 2989 O O . ASN A 1 370 ? -6.758 19.984 14.094 1 97.38 370 ASN A O 1
ATOM 2993 N N . ALA A 1 371 ? -7.98 19.375 12.305 1 96.12 371 ALA A N 1
ATOM 2994 C CA . ALA A 1 371 ? -9.25 19.594 12.992 1 96.12 371 ALA A CA 1
ATOM 2995 C C . ALA A 1 371 ? -9.391 18.688 14.211 1 96.12 371 ALA A C 1
ATOM 2997 O O . ALA A 1 371 ? -9.852 19.125 15.266 1 96.12 371 ALA A O 1
ATOM 2998 N N . TYR A 1 372 ? -9.023 17.516 14.055 1 94.44 372 TYR A N 1
ATOM 2999 C CA . TYR A 1 372 ? -9.086 16.547 15.148 1 94.44 372 TYR A CA 1
ATOM 3000 C C . TYR A 1 372 ? -8.164 16.953 16.297 1 94.44 372 TYR A C 1
ATOM 3002 O O . TYR A 1 372 ? -8.531 16.844 17.469 1 94.44 372 TYR A O 1
ATOM 3010 N N . VAL A 1 373 ? -6.953 17.422 15.969 1 95.25 373 VAL A N 1
ATOM 3011 C CA . VAL A 1 373 ? -6.004 17.859 16.984 1 95.25 373 VAL A CA 1
ATOM 3012 C C . VAL A 1 373 ? -6.582 19.047 17.75 1 95.25 373 VAL A C 1
ATOM 3014 O O . VAL A 1 373 ? -6.48 19.109 18.984 1 95.25 373 VAL A O 1
ATOM 3017 N N . VAL A 1 374 ? -7.195 19.953 17.016 1 95.75 374 VAL A N 1
ATOM 3018 C CA . VAL A 1 374 ? -7.816 21.109 17.656 1 95.75 374 VAL A CA 1
ATOM 3019 C C . VAL A 1 374 ? -8.938 20.656 18.578 1 95.75 374 VAL A C 1
ATOM 3021 O O . VAL A 1 374 ? -9.078 21.156 19.703 1 95.75 374 VAL A O 1
ATOM 3024 N N . ALA A 1 375 ? -9.742 19.703 18.156 1 93.5 375 ALA A N 1
ATOM 3025 C CA . ALA A 1 375 ? -10.82 19.172 18.984 1 93.5 375 ALA A CA 1
ATOM 3026 C C . ALA A 1 375 ? -10.281 18.562 20.281 1 93.5 375 ALA A C 1
ATOM 3028 O O . ALA A 1 375 ? -10.828 18.781 21.359 1 93.5 375 ALA A O 1
ATOM 3029 N N . LYS A 1 376 ? -9.258 17.812 20.141 1 91.56 376 LYS A N 1
ATOM 3030 C CA . LYS A 1 376 ? -8.641 17.172 21.297 1 91.56 376 LYS A CA 1
ATOM 3031 C C . LYS A 1 376 ? -8.07 18.188 22.266 1 91.56 376 LYS A C 1
ATOM 3033 O O . LYS A 1 376 ? -8.125 18 23.484 1 91.56 376 LYS A O 1
ATOM 3038 N N . ASP A 1 377 ? -7.469 19.203 21.688 1 92.44 377 ASP A N 1
ATOM 3039 C CA . ASP A 1 377 ? -6.887 20.25 22.516 1 92.44 377 ASP A CA 1
ATOM 3040 C C . ASP A 1 377 ? -7.969 21.047 23.25 1 92.44 377 ASP A C 1
ATOM 3042 O O . ASP A 1 377 ? -7.793 21.422 24.406 1 92.44 377 ASP A O 1
ATOM 3046 N N . SER A 1 378 ? -9.078 21.312 22.562 1 90 378 SER A N 1
ATOM 3047 C CA . SER A 1 378 ? -10.164 22.125 23.109 1 90 378 SER A CA 1
ATOM 3048 C C . SER A 1 378 ? -11.008 21.328 24.109 1 90 378 SER A C 1
ATOM 3050 O O . SER A 1 378 ? -11.438 21.859 25.125 1 90 378 SER A O 1
ATOM 3052 N N . ASN A 1 379 ? -11.297 20.078 23.766 1 88.12 379 ASN A N 1
ATOM 3053 C CA . ASN A 1 379 ? -12.164 19.219 24.562 1 88.12 379 ASN A CA 1
ATOM 3054 C C . ASN A 1 379 ? -11.594 17.797 24.672 1 88.12 379 ASN A C 1
ATOM 3056 O O . ASN A 1 379 ? -12.148 16.859 24.109 1 88.12 379 ASN A O 1
ATOM 3060 N N . TYR A 1 380 ? -10.625 17.688 25.484 1 83.69 380 TYR A N 1
ATOM 3061 C CA . TYR A 1 380 ? -9.852 16.453 25.547 1 83.69 380 TYR A CA 1
ATOM 3062 C C . TYR A 1 380 ? -10.711 15.297 26.031 1 83.69 380 TYR A C 1
ATOM 3064 O O . TYR A 1 380 ? -10.758 14.242 25.375 1 83.69 380 TYR A O 1
ATOM 3072 N N . GLU A 1 381 ? -11.359 15.445 27.109 1 78.06 381 GLU A N 1
ATOM 3073 C CA . GLU A 1 381 ? -12.133 14.359 27.703 1 78.06 381 GLU A CA 1
ATOM 3074 C C . GLU A 1 381 ? -13.266 13.914 26.781 1 78.06 381 GLU A C 1
ATOM 3076 O O . GLU A 1 381 ? -13.477 12.719 26.578 1 78.06 381 GLU A O 1
ATOM 3081 N N . PHE A 1 382 ? -13.922 14.875 26.25 1 77.44 382 PHE A N 1
ATOM 3082 C CA . PHE A 1 382 ? -15.016 14.578 25.344 1 77.44 382 PHE A CA 1
ATOM 3083 C C . PHE A 1 382 ? -14.508 13.852 24.094 1 77.44 382 PHE A C 1
ATOM 3085 O O . PHE A 1 382 ? -15.094 12.844 23.688 1 77.44 382 PHE A O 1
ATOM 3092 N N . THR A 1 383 ? -13.5 14.391 23.5 1 79.38 383 THR A N 1
ATOM 3093 C CA . THR A 1 383 ? -12.961 13.844 22.266 1 79.38 383 THR A CA 1
ATOM 3094 C C . THR A 1 383 ? -12.438 12.422 22.484 1 79.38 383 THR A C 1
ATOM 3096 O O . THR A 1 383 ? -12.664 11.539 21.656 1 79.38 383 THR A O 1
ATOM 3099 N N . LYS A 1 384 ? -11.773 12.195 23.547 1 76.94 384 LYS A N 1
ATOM 3100 C CA . LYS A 1 384 ? -11.242 10.875 23.859 1 76.94 384 LYS A CA 1
ATOM 3101 C C . LYS A 1 384 ? -12.367 9.852 24.016 1 76.94 384 LYS A C 1
ATOM 3103 O O . LYS A 1 384 ? -12.258 8.719 23.547 1 76.94 384 LYS A O 1
ATOM 3108 N N . LYS A 1 385 ? -13.344 10.266 24.578 1 71.88 385 LYS A N 1
ATOM 3109 C CA . LYS A 1 385 ? -14.469 9.383 24.859 1 71.88 385 LYS A CA 1
ATOM 3110 C C . LYS A 1 385 ? -15.297 9.133 23.594 1 71.88 385 LYS A C 1
ATOM 3112 O O . LYS A 1 385 ? -15.664 7.988 23.297 1 71.88 385 LYS A O 1
ATOM 3117 N N . ASN A 1 386 ? -15.539 10.148 22.828 1 70.56 386 ASN A N 1
ATOM 3118 C CA . ASN A 1 386 ? -16.516 10.07 21.75 1 70.56 386 ASN A CA 1
ATOM 3119 C C . ASN A 1 386 ? -15.859 9.812 20.406 1 70.56 386 ASN A C 1
ATOM 3121 O O . ASN A 1 386 ? -16.5 9.328 19.469 1 70.56 386 ASN A O 1
ATOM 3125 N N . TRP A 1 387 ? -14.648 10.195 20.328 1 73.06 387 TRP A N 1
ATOM 3126 C CA . TRP A 1 387 ? -13.945 10.078 19.062 1 73.06 387 TRP A CA 1
ATOM 3127 C C . TRP A 1 387 ? -12.672 9.25 19.203 1 73.06 387 TRP A C 1
ATOM 3129 O O . TRP A 1 387 ? -11.578 9.734 18.906 1 73.06 387 TRP A O 1
ATOM 3139 N N . PRO A 1 388 ? -12.805 8.062 19.828 1 60.81 388 PRO A N 1
ATOM 3140 C CA . PRO A 1 388 ? -11.609 7.258 20.094 1 60.81 388 PRO A CA 1
ATOM 3141 C C . PRO A 1 388 ? -10.828 6.93 18.812 1 60.81 388 PRO A C 1
ATOM 3143 O O . PRO A 1 388 ? -9.602 6.84 18.844 1 60.81 388 PRO A O 1
ATOM 3146 N N . ASN A 1 389 ? -11.359 6.434 17.906 1 60.62 389 ASN A N 1
ATOM 3147 C CA . ASN A 1 389 ? -10.617 5.988 16.734 1 60.62 389 ASN A CA 1
ATOM 3148 C C . ASN A 1 389 ? -11.008 6.781 15.492 1 60.62 389 ASN A C 1
ATOM 3150 O O . ASN A 1 389 ? -10.695 7.969 15.383 1 60.62 389 ASN A O 1
ATOM 3154 N N . PHE A 1 390 ? -11.609 6.312 14.836 1 68.62 390 PHE A N 1
ATOM 3155 C CA . PHE A 1 390 ? -11.945 6.785 13.492 1 68.62 390 PHE A CA 1
ATOM 3156 C C . PHE A 1 390 ? -13.359 7.348 13.453 1 68.62 390 PHE A C 1
ATOM 3158 O O . PHE A 1 390 ? -13.836 7.766 12.398 1 68.62 390 PHE A O 1
ATOM 3165 N N . LYS A 1 391 ? -13.82 7.543 14.625 1 78.38 391 LYS A N 1
ATOM 3166 C CA . LYS A 1 391 ? -15.234 7.91 14.672 1 78.38 391 LYS A CA 1
ATOM 3167 C C . LYS A 1 391 ? -15.438 9.359 14.234 1 78.38 391 LYS A C 1
ATOM 3169 O O . LYS A 1 391 ? -16.422 9.68 13.562 1 78.38 391 LYS A O 1
ATOM 3174 N N . ALA A 1 392 ? -14.484 10.164 14.625 1 83.88 392 ALA A N 1
ATOM 3175 C CA . ALA A 1 392 ? -14.586 11.562 14.219 1 83.88 392 ALA A CA 1
ATOM 3176 C C . ALA A 1 392 ? -14.578 11.688 12.695 1 83.88 392 ALA A C 1
ATOM 3178 O O . ALA A 1 392 ? -15.305 12.508 12.133 1 83.88 392 ALA A O 1
ATOM 3179 N N . PHE A 1 393 ? -13.758 10.883 12.133 1 86.75 393 PHE A N 1
ATOM 3180 C CA . PHE A 1 393 ? -13.633 10.891 10.68 1 86.75 393 PHE A CA 1
ATOM 3181 C C . PHE A 1 393 ? -14.938 10.43 10.031 1 86.75 393 PHE A C 1
ATOM 3183 O O . PHE A 1 393 ? -15.398 11.039 9.062 1 86.75 393 PHE A O 1
ATOM 3190 N N . GLU A 1 394 ? -15.477 9.469 10.484 1 85.5 394 GLU A N 1
ATOM 3191 C CA . GLU A 1 394 ? -16.75 8.953 9.984 1 85.5 394 GLU A CA 1
ATOM 3192 C C . GLU A 1 394 ? -17.875 9.961 10.195 1 85.5 394 GLU A C 1
ATOM 3194 O O . GLU A 1 394 ? -18.703 10.164 9.305 1 85.5 394 GLU A O 1
ATOM 3199 N N . ASP A 1 395 ? -17.922 10.523 11.375 1 87.19 395 ASP A N 1
ATOM 3200 C CA . ASP A 1 395 ? -18.938 11.523 11.68 1 87.19 395 ASP A CA 1
ATOM 3201 C C . ASP A 1 395 ? -18.828 12.734 10.75 1 87.19 395 ASP A C 1
ATOM 3203 O O . ASP A 1 395 ? -19.828 13.281 10.305 1 87.19 395 ASP A O 1
ATOM 3207 N N . LEU A 1 396 ? -17.625 13.078 10.547 1 92.38 396 LEU A N 1
ATOM 3208 C CA . LEU A 1 396 ? -17.406 14.203 9.641 1 92.38 396 LEU A CA 1
ATOM 3209 C C . LEU A 1 396 ? -17.938 13.883 8.242 1 92.38 396 LEU A C 1
ATOM 3211 O O . LEU A 1 396 ? -18.625 14.703 7.633 1 92.38 396 LEU A O 1
ATOM 3215 N N . ALA A 1 397 ? -17.531 12.75 7.727 1 90.69 397 ALA A N 1
ATOM 3216 C CA . ALA A 1 397 ? -18.031 12.336 6.41 1 90.69 397 ALA A CA 1
ATOM 3217 C C . ALA A 1 397 ? -19.547 12.359 6.363 1 90.69 397 ALA A C 1
ATOM 3219 O O . ALA A 1 397 ? -20.141 12.828 5.391 1 90.69 397 ALA A O 1
ATOM 3220 N N . ASP A 1 398 ? -20.125 11.914 7.383 1 87.19 398 ASP A N 1
ATOM 3221 C CA . ASP A 1 398 ? -21.578 11.875 7.48 1 87.19 398 ASP A CA 1
ATOM 3222 C C . ASP A 1 398 ? -22.172 13.281 7.523 1 87.19 398 ASP A C 1
ATOM 3224 O O . ASP A 1 398 ? -23.172 13.562 6.867 1 87.19 398 ASP A O 1
ATOM 3228 N N . GLU A 1 399 ? -21.609 14.094 8.305 1 89.5 399 GLU A N 1
ATOM 3229 C CA . GLU A 1 399 ? -22.094 15.461 8.453 1 89.5 399 GLU A CA 1
ATOM 3230 C C . GLU A 1 399 ? -22.016 16.219 7.129 1 89.5 399 GLU A C 1
ATOM 3232 O O . GLU A 1 399 ? -22.906 17 6.801 1 89.5 399 GLU A O 1
ATOM 3237 N N . LEU A 1 400 ? -20.938 15.984 6.438 1 92.69 400 LEU A N 1
ATOM 3238 C CA . LEU A 1 400 ? -20.75 16.672 5.168 1 92.69 400 LEU A CA 1
ATOM 3239 C C . LEU A 1 400 ? -21.766 16.203 4.133 1 92.69 400 LEU A C 1
ATOM 3241 O O . LEU A 1 400 ? -22.125 16.953 3.225 1 92.69 400 LEU A O 1
ATOM 3245 N N . THR A 1 401 ? -22.172 14.992 4.246 1 88.62 401 THR A N 1
ATOM 3246 C CA . THR A 1 401 ? -23.094 14.422 3.27 1 88.62 401 THR A CA 1
ATOM 3247 C C . THR A 1 401 ? -24.547 14.641 3.705 1 88.62 401 THR A C 1
ATOM 3249 O O . THR A 1 401 ? -25.469 14.32 2.963 1 88.62 401 THR A O 1
ATOM 3252 N N . PHE A 1 402 ? -24.609 15.266 4.844 1 75.75 402 PHE A N 1
ATOM 3253 C CA . PHE A 1 402 ? -25.938 15.406 5.441 1 75.75 402 PHE A CA 1
ATOM 3254 C C . PHE A 1 402 ? -26.781 16.422 4.68 1 75.75 402 PHE A C 1
ATOM 3256 O O . PHE A 1 402 ? -26.281 17.5 4.328 1 75.75 402 PHE A O 1
ATOM 3263 N N . GLY A 1 403 ? -27.984 16.047 4.348 1 64.25 403 GLY A N 1
ATOM 3264 C CA . GLY A 1 403 ? -28.953 16.984 3.775 1 64.25 403 GLY A CA 1
ATOM 3265 C C . GLY A 1 403 ? -29.016 16.922 2.262 1 64.25 403 GLY A C 1
ATOM 3266 O O . GLY A 1 403 ? -29.891 17.531 1.646 1 64.25 403 GLY A O 1
ATOM 3267 N N . VAL A 1 404 ? -27.953 16.328 1.688 1 62.25 404 VAL A N 1
ATOM 3268 C CA . VAL A 1 404 ? -27.984 16.219 0.232 1 62.25 404 VAL A CA 1
ATOM 3269 C C . VAL A 1 404 ? -28.531 14.859 -0.177 1 62.25 404 VAL A C 1
ATOM 3271 O O . VAL A 1 404 ? -28.125 13.836 0.384 1 62.25 404 VAL A O 1
ATOM 3274 N N . LYS A 1 405 ? -29.688 14.836 -0.658 1 61.34 405 LYS A N 1
ATOM 3275 C CA . LYS A 1 405 ? -30.25 13.586 -1.168 1 61.34 405 LYS A CA 1
ATOM 3276 C C . LYS A 1 405 ? -30.328 13.609 -2.691 1 61.34 405 LYS A C 1
ATOM 3278 O O . LYS A 1 405 ? -30.672 14.625 -3.287 1 61.34 405 LYS A O 1
ATOM 3283 N N . ALA A 1 406 ? -29.75 12.477 -3.195 1 60.12 406 ALA A N 1
ATOM 3284 C CA . ALA A 1 406 ? -29.906 12.32 -4.641 1 60.12 406 ALA A CA 1
ATOM 3285 C C . ALA A 1 406 ? -31.391 12.359 -5.031 1 60.12 406 ALA A C 1
ATOM 3287 O O . ALA A 1 406 ? -32.25 11.961 -4.25 1 60.12 406 ALA A O 1
ATOM 3288 N N . ASN A 1 407 ? -31.703 13.062 -5.965 1 46.56 407 ASN A N 1
ATOM 3289 C CA . ASN A 1 407 ? -33.094 13.172 -6.414 1 46.56 407 ASN A CA 1
ATOM 3290 C C . ASN A 1 407 ? -33.719 11.805 -6.676 1 46.56 407 ASN A C 1
ATOM 3292 O O . ASN A 1 407 ? -34.906 11.617 -6.512 1 46.56 407 ASN A O 1
ATOM 3296 N N . ARG A 1 408 ? -32.906 10.773 -7.195 1 42.22 408 ARG A N 1
ATOM 3297 C CA . ARG A 1 408 ? -33.438 9.453 -7.508 1 42.22 408 ARG A CA 1
ATOM 3298 C C . ARG A 1 408 ? -32.812 8.375 -6.641 1 42.22 408 ARG A C 1
ATOM 3300 O O . ARG A 1 408 ? -31.594 8.398 -6.418 1 42.22 408 ARG A O 1
ATOM 3307 N N . ASP A 1 409 ? -33.688 7.754 -5.867 1 44.28 409 ASP A N 1
ATOM 3308 C CA . ASP A 1 409 ? -33.156 6.59 -5.164 1 44.28 409 ASP A CA 1
ATOM 3309 C C . ASP A 1 409 ? -32.531 5.605 -6.137 1 44.28 409 ASP A C 1
ATOM 3311 O O . ASP A 1 409 ? -33.094 5.32 -7.199 1 44.28 409 ASP A O 1
ATOM 3315 N N . PRO A 1 410 ? -31.281 5.312 -5.992 1 45.34 410 PRO A N 1
ATOM 3316 C CA . PRO A 1 410 ? -30.781 4.301 -6.918 1 45.34 410 PRO A CA 1
ATOM 3317 C C . PRO A 1 410 ? -31.625 3.033 -6.938 1 45.34 410 PRO A C 1
ATOM 3319 O O . PRO A 1 410 ? -32.25 2.682 -5.926 1 45.34 410 PRO A O 1
ATOM 3322 N N . PRO A 1 411 ? -31.938 2.514 -8.156 1 38.47 411 PRO A N 1
ATOM 3323 C CA . PRO A 1 411 ? -32.688 1.259 -8.141 1 38.47 411 PRO A CA 1
ATOM 3324 C C . PRO A 1 411 ? -32 0.165 -7.324 1 38.47 411 PRO A C 1
ATOM 3326 O O . PRO A 1 411 ? -30.797 -0.026 -7.434 1 38.47 411 PRO A O 1
ATOM 3329 N N . LEU A 1 412 ? -32.375 -0.006 -6.168 1 40.06 412 LEU A N 1
ATOM 3330 C CA . LEU A 1 412 ? -31.875 -1.162 -5.422 1 40.06 412 LEU A CA 1
ATOM 3331 C C . LEU A 1 412 ? -31.984 -2.432 -6.262 1 40.06 412 LEU A C 1
ATOM 3333 O O . LEU A 1 412 ? -33.094 -2.842 -6.637 1 40.06 412 LEU A O 1
ATOM 3337 N N . ASN A 1 413 ? -31.172 -2.592 -7.215 1 33.59 413 ASN A N 1
ATOM 3338 C CA . ASN A 1 413 ? -31.25 -3.867 -7.918 1 33.59 413 ASN A CA 1
ATOM 3339 C C . ASN A 1 413 ? -30.875 -5.031 -7.008 1 33.59 413 ASN A C 1
ATOM 3341 O O . ASN A 1 413 ? -29.703 -5.16 -6.602 1 33.59 413 ASN A O 1
ATOM 3345 N N . HIS A 1 414 ? -31.734 -5.395 -6.215 1 35.25 414 HIS A N 1
ATOM 3346 C CA . HIS A 1 414 ? -31.5 -6.668 -5.543 1 35.25 414 HIS A CA 1
ATOM 3347 C C . HIS A 1 414 ? -31.156 -7.766 -6.543 1 35.25 414 HIS A C 1
ATOM 3349 O O . HIS A 1 414 ? -31.984 -8.148 -7.363 1 35.25 414 HIS A O 1
ATOM 3355 N N . ALA A 1 415 ? -30.062 -7.848 -7.031 1 35.75 415 ALA A N 1
ATOM 3356 C CA . ALA A 1 415 ? -29.781 -9.008 -7.867 1 35.75 415 ALA A CA 1
ATOM 3357 C C . ALA A 1 415 ? -30.312 -10.289 -7.219 1 35.75 415 ALA A C 1
ATOM 3359 O O . ALA A 1 415 ? -30.031 -10.562 -6.047 1 35.75 415 ALA A O 1
ATOM 3360 N N . PRO A 1 416 ? -31.234 -10.969 -7.793 1 33.16 416 PRO A N 1
ATOM 3361 C CA . PRO A 1 416 ? -31.766 -12.234 -7.254 1 33.16 416 PRO A CA 1
ATOM 3362 C C . PRO A 1 416 ? -30.656 -13.258 -6.992 1 33.16 416 PRO A C 1
ATOM 3364 O O . PRO A 1 416 ? -29.609 -13.234 -7.648 1 33.16 416 PRO A O 1
ATOM 3367 N N . ARG A 1 417 ? -30.609 -13.836 -5.754 1 36.38 417 ARG A N 1
ATOM 3368 C CA . ARG A 1 417 ? -29.766 -14.977 -5.426 1 36.38 417 ARG A CA 1
ATOM 3369 C C . ARG A 1 417 ? -29.844 -16.047 -6.504 1 36.38 417 ARG A C 1
ATOM 3371 O O . ARG A 1 417 ? -30.938 -16.469 -6.879 1 36.38 417 ARG A O 1
ATOM 3378 N N . PRO A 1 418 ? -28.875 -16.344 -7.262 1 34.44 418 PRO A N 1
ATOM 3379 C CA . PRO A 1 418 ? -29.094 -17.438 -8.211 1 34.44 418 PRO A CA 1
ATOM 3380 C C . PRO A 1 418 ? -29.609 -18.719 -7.543 1 34.44 418 PRO A C 1
ATOM 3382 O O . PRO A 1 418 ? -29.75 -19.75 -8.195 1 34.44 418 PRO A O 1
ATOM 3385 N N . GLY A 1 419 ? -29.688 -18.891 -6.289 1 35.28 419 GLY A N 1
ATOM 3386 C CA . GLY A 1 419 ? -29.984 -20.25 -5.895 1 35.28 419 GLY A CA 1
ATOM 3387 C C . GLY A 1 419 ? -31.312 -20.766 -6.434 1 35.28 419 GLY A C 1
ATOM 3388 O O . GLY A 1 419 ? -32.125 -19.969 -6.906 1 35.28 419 GLY A O 1
ATOM 3389 N N . LYS A 1 420 ? -31.438 -22.109 -6.637 1 37.88 420 LYS A N 1
ATOM 3390 C CA . LYS A 1 420 ? -32.656 -22.844 -6.977 1 37.88 420 LYS A CA 1
ATOM 3391 C C . LYS A 1 420 ? -33.844 -22.391 -6.109 1 37.88 420 LYS A C 1
ATOM 3393 O O . LYS A 1 420 ? -34.812 -23.125 -5.969 1 37.88 420 LYS A O 1
ATOM 3398 N N . GLU A 1 421 ? -33.75 -21.375 -5.359 1 42.5 421 GLU A N 1
ATOM 3399 C CA . GLU A 1 421 ? -34.969 -21.141 -4.594 1 42.5 421 GLU A CA 1
ATOM 3400 C C . GLU A 1 421 ? -36.094 -20.703 -5.5 1 42.5 421 GLU A C 1
ATOM 3402 O O . GLU A 1 421 ? -35.875 -20.016 -6.504 1 42.5 421 GLU A O 1
ATOM 3407 N N . HIS A 1 422 ? -37.188 -21.406 -5.473 1 49.19 422 HIS A N 1
ATOM 3408 C CA . HIS A 1 422 ? -38.438 -21.219 -6.172 1 49.19 422 HIS A CA 1
ATOM 3409 C C . HIS A 1 422 ? -38.906 -19.766 -6.102 1 49.19 422 HIS A C 1
ATOM 3411 O O . HIS A 1 422 ? -39.312 -19.297 -5.039 1 49.19 422 HIS A O 1
ATOM 3417 N N . HIS A 1 423 ? -38.438 -19 -7.008 1 60.97 423 HIS A N 1
ATOM 3418 C CA . HIS A 1 423 ? -39.031 -17.703 -7.199 1 60.97 423 HIS A CA 1
ATOM 3419 C C . HIS A 1 423 ? -40.562 -17.812 -7.211 1 60.97 423 HIS A C 1
ATOM 3421 O O . HIS A 1 423 ? -41.125 -18.578 -7.992 1 60.97 423 HIS A O 1
ATOM 3427 N N . ARG A 1 424 ? -41.219 -17.422 -6.082 1 66.69 424 ARG A N 1
ATOM 3428 C CA . ARG A 1 424 ? -42.688 -17.359 -5.98 1 66.69 424 ARG A CA 1
ATOM 3429 C C . ARG A 1 424 ? -43.188 -15.922 -6.012 1 66.69 424 ARG A C 1
ATOM 3431 O O . ARG A 1 424 ? -42.469 -15.008 -5.562 1 66.69 424 ARG A O 1
ATOM 3438 N N . LEU A 1 425 ? -44.188 -15.727 -6.742 1 72.56 425 LEU A N 1
ATOM 3439 C CA . LEU A 1 425 ? -44.781 -14.398 -6.844 1 72.56 425 LEU A CA 1
ATOM 3440 C C . LEU A 1 425 ? -45.781 -14.164 -5.711 1 72.56 425 LEU A C 1
ATOM 3442 O O . LEU A 1 425 ? -46.531 -15.07 -5.34 1 72.56 425 LEU A O 1
ATOM 3446 N N . VAL A 1 426 ? -45.531 -13.055 -5.043 1 76 426 VAL A N 1
ATOM 3447 C CA . VAL A 1 426 ? -46.531 -12.617 -4.078 1 76 426 VAL A CA 1
ATOM 3448 C C . VAL A 1 426 ? -47.094 -11.258 -4.484 1 76 426 VAL A C 1
ATOM 3450 O O . VAL A 1 426 ? -46.406 -10.484 -5.168 1 76 426 VAL A O 1
ATOM 3453 N N . LYS A 1 427 ? -48.312 -11.055 -4.152 1 74.75 427 LYS A N 1
ATOM 3454 C CA . LYS A 1 427 ? -48.906 -9.742 -4.395 1 74.75 427 LYS A CA 1
ATOM 3455 C C . LYS A 1 427 ? -48.188 -8.664 -3.59 1 74.75 427 LYS A C 1
ATOM 3457 O O . LYS A 1 427 ? -47.875 -8.859 -2.416 1 74.75 427 LYS A O 1
ATOM 3462 N N . ARG A 1 428 ? -47.75 -7.668 -4.32 1 70.5 428 ARG A N 1
ATOM 3463 C CA . ARG A 1 428 ? -47.062 -6.547 -3.674 1 70.5 428 ARG A CA 1
ATOM 3464 C C . ARG A 1 428 ? -47.938 -5.965 -2.557 1 70.5 428 ARG A C 1
ATOM 3466 O O . ARG A 1 428 ? -49.125 -5.785 -2.725 1 70.5 428 ARG A O 1
ATOM 3473 N N . ARG A 1 429 ? -47.438 -5.605 -1.541 1 62.5 429 ARG A N 1
ATOM 3474 C CA . ARG A 1 429 ? -48.156 -5.086 -0.381 1 62.5 429 ARG A CA 1
ATOM 3475 C C . ARG A 1 429 ? -48.656 -3.672 -0.636 1 62.5 429 ARG A C 1
ATOM 3477 O O . ARG A 1 429 ? -49.688 -3.268 -0.093 1 62.5 429 ARG A O 1
ATOM 3484 N N . ASP A 1 430 ? -47.875 -2.963 -1.415 1 64.19 430 ASP A N 1
ATOM 3485 C CA . ASP A 1 430 ? -48.281 -1.583 -1.67 1 64.19 430 ASP A CA 1
ATOM 3486 C C . ASP A 1 430 ? -49.406 -1.518 -2.715 1 64.19 430 ASP A C 1
ATOM 3488 O O . ASP A 1 430 ? -49.969 -0.45 -2.961 1 64.19 430 ASP A O 1
ATOM 3492 N N . GLY A 1 431 ? -49.875 -2.574 -3.27 1 65.12 431 GLY A N 1
ATOM 3493 C CA . GLY A 1 431 ? -50.969 -2.656 -4.223 1 65.12 431 GLY A CA 1
ATOM 3494 C C . GLY A 1 431 ? -50.688 -1.919 -5.52 1 65.12 431 GLY A C 1
ATOM 3495 O O . GLY A 1 431 ? -51.562 -1.813 -6.379 1 65.12 431 GLY A O 1
ATOM 3496 N N . LEU A 1 432 ? -49.562 -1.33 -5.609 1 73 432 LEU A N 1
ATOM 3497 C CA . LEU A 1 432 ? -49.25 -0.55 -6.809 1 73 432 LEU A CA 1
ATOM 3498 C C . LEU A 1 432 ? -48.719 -1.444 -7.922 1 73 432 LEU A C 1
ATOM 3500 O O . LEU A 1 432 ? -48 -2.408 -7.652 1 73 432 LEU A O 1
ATOM 3504 N N . SER A 1 433 ? -49.125 -1.174 -9.094 1 76.19 433 SER A N 1
ATOM 3505 C CA . SER A 1 433 ? -48.625 -1.883 -10.273 1 76.19 433 SER A CA 1
ATOM 3506 C C . SER A 1 433 ? -47.281 -1.34 -10.727 1 76.19 433 SER A C 1
ATOM 3508 O O . SER A 1 433 ? -47.062 -0.126 -10.742 1 76.19 433 SER A O 1
ATOM 3510 N N . LYS A 1 434 ? -46.344 -2.225 -10.852 1 78.44 434 LY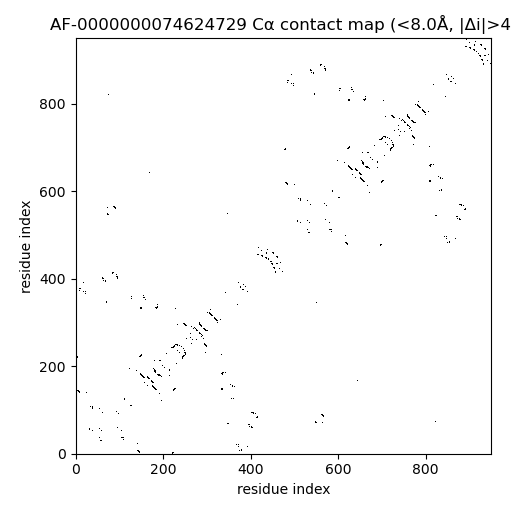S A N 1
ATOM 3511 C CA . LYS A 1 434 ? -45.031 -1.861 -11.367 1 78.44 434 LYS A CA 1
ATOM 3512 C C . LYS A 1 434 ? -44.719 -2.629 -12.648 1 78.44 434 LYS A C 1
ATOM 3514 O O . LYS A 1 434 ? -45.281 -3.686 -12.906 1 78.44 434 LYS A O 1
ATOM 3519 N N . VAL A 1 435 ? -43.906 -2.074 -13.391 1 80 435 VAL A N 1
ATOM 3520 C CA . VAL A 1 435 ? -43.562 -2.682 -14.672 1 80 435 VAL A CA 1
ATOM 3521 C C . VAL A 1 435 ? -42.812 -3.992 -14.445 1 80 435 VAL A C 1
ATOM 3523 O O . VAL A 1 435 ? -41.875 -4.047 -13.641 1 80 435 VAL A O 1
ATOM 3526 N N . CYS A 1 436 ? -43.281 -4.984 -15.031 1 76.88 436 CYS A N 1
ATOM 3527 C CA . CYS A 1 436 ? -42.625 -6.289 -14.977 1 76.88 436 CYS A CA 1
ATOM 3528 C C . CYS A 1 436 ? -41.25 -6.23 -15.602 1 76.88 436 CYS A C 1
ATOM 3530 O O . CYS A 1 436 ? -41.094 -5.84 -16.766 1 76.88 436 CYS A O 1
ATOM 3532 N N . ILE A 1 437 ? -40.281 -6.668 -14.883 1 78.44 437 ILE A N 1
ATOM 3533 C CA . ILE A 1 437 ? -38.906 -6.539 -15.328 1 78.44 437 ILE A CA 1
ATOM 3534 C C . ILE A 1 437 ? -38.656 -7.496 -16.5 1 78.44 437 ILE A C 1
ATOM 3536 O O . ILE A 1 437 ? -37.812 -7.223 -17.359 1 78.44 437 ILE A O 1
ATOM 3540 N N . VAL A 1 438 ? -39.312 -8.594 -16.594 1 77.12 438 VAL A N 1
ATOM 3541 C CA . VAL A 1 438 ? -39.156 -9.57 -17.672 1 77.12 438 VAL A CA 1
ATOM 3542 C C . VAL A 1 438 ? -39.781 -9.023 -18.953 1 77.12 438 VAL A C 1
ATOM 3544 O O . VAL A 1 438 ? -39.188 -9.094 -20.016 1 77.12 438 VAL A O 1
ATOM 3547 N N . CYS A 1 439 ? -40.906 -8.492 -18.797 1 76.62 439 CYS A N 1
ATOM 3548 C CA . CYS A 1 439 ? -41.562 -7.895 -19.953 1 76.62 439 CYS A CA 1
ATOM 3549 C C . CYS A 1 439 ? -40.75 -6.727 -20.5 1 76.62 439 CYS A C 1
ATOM 3551 O O . CYS A 1 439 ? -40.594 -6.594 -21.719 1 76.62 439 CYS A O 1
ATOM 3553 N N . LYS A 1 440 ? -40.25 -5.973 -19.562 1 76 440 LYS A N 1
ATOM 3554 C CA . LYS A 1 440 ? -39.438 -4.844 -19.984 1 76 440 LYS A CA 1
ATOM 3555 C C . LYS A 1 440 ? -38.188 -5.316 -20.766 1 76 440 LYS A C 1
ATOM 3557 O O . LYS A 1 440 ? -37.844 -4.738 -21.797 1 76 440 LYS A O 1
ATOM 3562 N N . ALA A 1 441 ? -37.562 -6.312 -20.312 1 73.62 441 ALA A N 1
ATOM 3563 C CA . ALA A 1 441 ? -36.375 -6.867 -20.938 1 73.62 441 ALA A CA 1
ATOM 3564 C C . ALA A 1 441 ? -36.688 -7.457 -22.312 1 73.62 441 ALA A C 1
ATOM 3566 O O . ALA A 1 441 ? -35.844 -7.441 -23.203 1 73.62 441 ALA A O 1
ATOM 3567 N N . LYS A 1 442 ? -37.875 -8.016 -22.547 1 72.25 442 LYS A N 1
ATOM 3568 C CA . LYS A 1 442 ? -38.344 -8.609 -23.812 1 72.25 442 LYS A CA 1
ATOM 3569 C C . LYS A 1 442 ? -38.906 -7.551 -24.75 1 72.25 442 LYS A C 1
ATOM 3571 O O . LYS A 1 442 ? -39.344 -7.859 -25.859 1 72.25 442 LYS A O 1
ATOM 3576 N N . GLY A 1 443 ? -38.812 -6.32 -24.234 1 72.75 443 GLY A N 1
ATOM 3577 C CA . GLY A 1 443 ? -39.344 -5.246 -25.062 1 72.75 443 GLY A CA 1
ATOM 3578 C C . GLY A 1 443 ? -40.844 -5.285 -25.219 1 72.75 443 GLY A C 1
ATOM 3579 O O . GLY A 1 443 ? -41.406 -4.738 -26.172 1 72.75 443 GLY A O 1
ATOM 3580 N N . ILE A 1 444 ? -41.5 -6.082 -24.547 1 69.19 444 ILE A N 1
ATOM 3581 C CA . ILE A 1 444 ? -42.938 -6.141 -24.609 1 69.19 444 ILE A CA 1
ATOM 3582 C C . ILE A 1 444 ? -43.531 -4.906 -23.938 1 69.19 444 ILE A C 1
ATOM 3584 O O . ILE A 1 444 ? -43.125 -4.527 -22.844 1 69.19 444 ILE A O 1
ATOM 3588 N N . LYS A 1 445 ? -44.281 -4.066 -24.609 1 61.75 445 LYS A N 1
ATOM 3589 C CA . LYS A 1 445 ? -44.969 -2.848 -24.156 1 61.75 445 LYS A CA 1
ATOM 3590 C C . LYS A 1 445 ? -45.781 -3.102 -22.891 1 61.75 445 LYS A C 1
ATOM 3592 O O . LYS A 1 445 ? -46.531 -4.078 -22.812 1 61.75 445 LYS A O 1
ATOM 3597 N N . GLN A 1 446 ? -45.562 -2.041 -21.75 1 59.56 446 GLN A N 1
ATOM 3598 C CA . GLN A 1 446 ? -45.906 -1.504 -20.438 1 59.56 446 GLN A CA 1
ATOM 3599 C C . GLN A 1 446 ? -46.812 -2.451 -19.672 1 59.56 446 GLN A C 1
ATOM 3601 O O . GLN A 1 446 ? -48.031 -2.256 -19.656 1 59.56 446 GLN A O 1
ATOM 3606 N N . LYS A 1 447 ? -46.406 -3.678 -19.531 1 69.19 447 LYS A N 1
ATOM 3607 C CA . LYS A 1 447 ? -47.312 -4.434 -18.688 1 69.19 447 LYS A CA 1
ATOM 3608 C C . LYS A 1 447 ? -46.906 -4.359 -17.219 1 69.19 447 LYS A C 1
A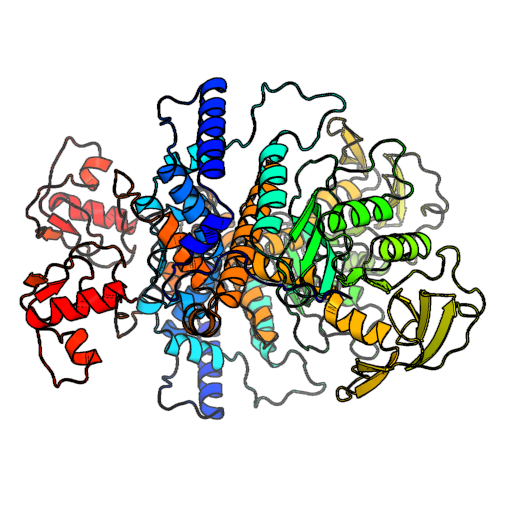TOM 3610 O O . LYS A 1 447 ? -45.719 -4.52 -16.891 1 69.19 447 LYS A O 1
ATOM 3615 N N . VAL A 1 448 ? -47.812 -3.857 -16.438 1 78.75 448 VAL A N 1
ATOM 3616 C CA . VAL A 1 448 ? -47.625 -3.658 -15.008 1 78.75 448 VAL A CA 1
ATOM 3617 C C . VAL A 1 448 ? -48.156 -4.867 -14.242 1 78.75 448 VAL A C 1
ATOM 3619 O O . VAL A 1 448 ? -49.031 -5.566 -14.719 1 78.75 448 VAL A O 1
ATOM 3622 N N . THR A 1 449 ? -47.438 -5.191 -13.25 1 80.19 449 THR A N 1
ATOM 3623 C CA . THR A 1 449 ? -47.844 -6.289 -12.391 1 80.19 449 THR A CA 1
ATOM 3624 C C . THR A 1 449 ? -47.906 -5.84 -10.93 1 80.19 449 THR A C 1
ATOM 3626 O O . THR A 1 449 ? -47.25 -4.879 -10.539 1 80.19 449 THR A O 1
ATOM 3629 N N . VAL A 1 450 ? -48.844 -6.566 -10.289 1 78.69 450 VAL A N 1
ATOM 3630 C CA . VAL A 1 450 ? -48.969 -6.305 -8.859 1 78.69 450 VAL A CA 1
ATOM 3631 C C . VAL A 1 450 ? -48.219 -7.363 -8.062 1 78.69 450 VAL A C 1
ATOM 3633 O O . VAL A 1 450 ? -48.25 -7.363 -6.832 1 78.69 450 VAL A O 1
ATOM 3636 N N . TYR A 1 451 ? -47.562 -8.211 -8.727 1 80 451 TYR A N 1
ATOM 3637 C CA . TYR A 1 451 ? -46.812 -9.281 -8.07 1 80 451 TYR A CA 1
ATOM 3638 C C . TYR A 1 451 ? -45.344 -8.969 -8.016 1 80 451 TYR A C 1
ATOM 3640 O O . TYR A 1 451 ? -44.812 -8.289 -8.891 1 80 451 TYR A O 1
ATOM 3648 N N . ASN A 1 452 ? -44.719 -9.43 -6.914 1 78.19 452 ASN A N 1
ATOM 3649 C CA . ASN A 1 452 ? -43.281 -9.359 -6.73 1 78.19 452 ASN A CA 1
ATOM 3650 C C . ASN A 1 452 ? -42.688 -10.734 -6.398 1 78.19 452 ASN A C 1
ATOM 3652 O O . ASN A 1 452 ? -43.344 -11.562 -5.781 1 78.19 452 ASN A O 1
ATOM 3656 N N . CYS A 1 453 ? -41.531 -10.992 -6.941 1 72.56 453 CYS A N 1
ATOM 3657 C CA . CYS A 1 453 ? -40.812 -12.18 -6.504 1 72.56 453 CYS A CA 1
ATOM 3658 C C . CYS A 1 453 ? -40.344 -12.039 -5.062 1 72.56 453 CYS A C 1
ATOM 3660 O O . CYS A 1 453 ? -39.75 -11.031 -4.699 1 72.56 453 CYS A O 1
ATOM 3662 N N . ILE A 1 454 ? -40.656 -13.023 -4.273 1 67.19 454 ILE A N 1
ATOM 3663 C CA . ILE A 1 454 ? -40.375 -12.961 -2.846 1 67.19 454 ILE A CA 1
ATOM 3664 C C . ILE A 1 454 ? -38.844 -12.969 -2.627 1 67.19 454 ILE A C 1
ATOM 3666 O O . ILE A 1 454 ? -38.375 -12.375 -1.663 1 67.19 454 ILE A O 1
ATOM 3670 N N . ILE A 1 455 ? -38.281 -13.5 -3.576 1 61.66 455 ILE A N 1
ATOM 3671 C CA . ILE A 1 455 ? -36.844 -13.68 -3.404 1 61.66 455 ILE A CA 1
ATOM 3672 C C . ILE A 1 455 ? -36.094 -12.461 -3.957 1 61.66 455 ILE A C 1
ATOM 3674 O O . ILE A 1 455 ? -35.188 -11.914 -3.305 1 61.66 455 ILE A O 1
ATOM 3678 N N . CYS A 1 456 ? -36.469 -11.969 -5.094 1 63.97 456 CYS A N 1
ATOM 3679 C CA . CYS A 1 456 ? -35.719 -10.922 -5.785 1 63.97 456 CYS A CA 1
ATOM 3680 C C . CYS A 1 456 ? -36.375 -9.555 -5.543 1 63.97 456 CYS A C 1
ATOM 3682 O O . CYS A 1 456 ? -35.75 -8.531 -5.867 1 63.97 456 CYS A O 1
ATOM 3684 N N . ASP A 1 457 ? -37.469 -9.531 -5.008 1 68 457 ASP A N 1
ATOM 3685 C CA . ASP A 1 457 ? -38.312 -8.359 -4.793 1 68 457 ASP A CA 1
ATOM 3686 C C . ASP A 1 457 ? -38.469 -7.543 -6.07 1 68 457 ASP A C 1
ATOM 3688 O O . ASP A 1 457 ? -38.375 -6.312 -6.039 1 68 457 ASP A O 1
ATOM 3692 N N . LEU A 1 458 ? -38.594 -8.133 -7.094 1 76.06 458 LEU A N 1
ATOM 3693 C CA . LEU A 1 458 ? -38.781 -7.523 -8.406 1 76.06 458 LEU A CA 1
ATOM 3694 C C . LEU A 1 458 ? -40.188 -7.773 -8.914 1 76.06 458 LEU A C 1
ATOM 3696 O O . LEU A 1 458 ? -40.75 -8.852 -8.695 1 76.06 458 LEU A O 1
ATOM 3700 N N . PRO A 1 459 ? -40.844 -6.762 -9.5 1 79.06 459 PRO A N 1
ATOM 3701 C CA . PRO A 1 459 ? -42.156 -6.973 -10.078 1 79.06 459 PRO A CA 1
ATOM 3702 C C . PRO A 1 459 ? -42.125 -7.891 -11.297 1 79.06 459 PRO A C 1
ATOM 3704 O O . PRO A 1 459 ? -41.406 -7.617 -12.266 1 79.06 459 PRO A O 1
ATOM 3707 N N . ILE A 1 460 ? -42.844 -9.023 -11.195 1 80.19 460 ILE A N 1
ATOM 3708 C CA . ILE A 1 460 ? -42.875 -10.031 -12.25 1 80.19 460 ILE A CA 1
ATOM 3709 C C . ILE A 1 460 ? -44.312 -10.523 -12.445 1 80.19 460 ILE A C 1
ATOM 3711 O O . ILE A 1 460 ? -45.031 -10.805 -11.477 1 80.19 460 ILE A O 1
ATOM 3715 N N . HIS A 1 461 ? -44.812 -10.516 -13.703 1 79.31 461 HIS A N 1
ATOM 3716 C CA . HIS A 1 461 ? -46.094 -11.141 -13.992 1 79.31 461 HIS A CA 1
ATOM 3717 C C . HIS A 1 461 ? -46.062 -12.625 -13.633 1 79.31 461 HIS A C 1
ATOM 3719 O O . HIS A 1 461 ? -45 -13.266 -13.68 1 79.31 461 HIS A O 1
ATOM 3725 N N . VAL A 1 462 ? -47.219 -13.125 -13.281 1 78.75 462 VAL A N 1
ATOM 3726 C CA . VAL A 1 462 ? -47.375 -14.555 -13.008 1 78.75 462 VAL A CA 1
ATOM 3727 C C . VAL A 1 462 ? -46.938 -15.367 -14.211 1 78.75 462 VAL A C 1
ATOM 3729 O O . VAL A 1 462 ? -46.219 -16.375 -14.055 1 78.75 462 VAL A O 1
ATOM 3732 N N . LYS A 1 463 ? -47.188 -14.836 -15.344 1 78.88 463 LYS A N 1
ATOM 3733 C CA . LYS A 1 463 ? -46.812 -15.555 -16.562 1 78.88 463 LYS A CA 1
ATOM 3734 C C . LYS A 1 463 ? -45.344 -15.438 -16.859 1 78.88 463 LYS A C 1
ATOM 3736 O O . LYS A 1 463 ? -44.781 -16.266 -17.578 1 78.88 463 LYS A O 1
ATOM 3741 N N . CYS A 1 464 ? -44.719 -14.461 -16.234 1 76.69 464 CYS A N 1
ATOM 3742 C CA . CYS A 1 464 ? -43.281 -14.211 -16.516 1 76.69 464 CYS A CA 1
ATOM 3743 C C . CYS A 1 464 ? -42.406 -14.883 -15.469 1 76.69 464 CYS A C 1
ATOM 3745 O O . CYS A 1 464 ? -41.188 -14.742 -15.508 1 76.69 464 CYS A O 1
ATOM 3747 N N . LEU A 1 465 ? -43.062 -15.555 -14.562 1 77.44 465 LEU A N 1
ATOM 3748 C CA . LEU A 1 465 ? -42.312 -16.172 -13.461 1 77.44 465 LEU A CA 1
ATOM 3749 C C . LEU A 1 465 ? -41.344 -17.219 -13.984 1 77.44 465 LEU A C 1
ATOM 3751 O O . LEU A 1 465 ? -40.188 -17.266 -13.531 1 77.44 465 LEU A O 1
ATOM 3755 N N . GLN A 1 466 ? -41.812 -18 -14.891 1 72.94 466 GLN A N 1
ATOM 3756 C CA . GLN A 1 466 ? -40.969 -19.047 -15.445 1 72.94 466 GLN A CA 1
ATOM 3757 C C . GLN A 1 466 ? -39.75 -18.438 -16.156 1 72.94 466 GLN A C 1
ATOM 3759 O O . GLN A 1 466 ? -38.625 -18.906 -16 1 72.94 466 GLN A O 1
ATOM 3764 N N . ASP A 1 467 ? -39.938 -17.422 -16.891 1 73.25 467 ASP A N 1
ATOM 3765 C CA . ASP A 1 467 ? -38.875 -16.734 -17.594 1 73.25 467 ASP A CA 1
ATOM 3766 C C . ASP A 1 467 ? -37.906 -16.078 -16.609 1 73.25 467 ASP A C 1
ATOM 3768 O O . ASP A 1 467 ? -36.688 -16.109 -16.812 1 73.25 467 ASP A O 1
ATOM 3772 N N . HIS A 1 468 ? -38.438 -15.586 -15.656 1 72.5 468 HIS A N 1
ATOM 3773 C CA . HIS A 1 468 ? -37.656 -14.977 -14.602 1 72.5 468 HIS A CA 1
ATOM 3774 C C . HIS A 1 468 ? -36.781 -16.016 -13.883 1 72.5 468 HIS A C 1
ATOM 3776 O O . HIS A 1 468 ? -35.594 -15.789 -13.633 1 72.5 468 HIS A O 1
ATOM 3782 N N . GLN A 1 469 ? -37.469 -17.062 -13.594 1 67.25 469 GLN A N 1
ATOM 3783 C CA . GLN A 1 469 ? -36.719 -18.141 -12.953 1 67.25 469 GLN A CA 1
ATOM 3784 C C . GLN A 1 469 ? -35.594 -18.656 -13.852 1 67.25 469 GLN A C 1
ATOM 3786 O O . GLN A 1 469 ? -34.5 -18.922 -13.367 1 67.25 469 GLN A O 1
ATOM 3791 N N . GLN A 1 470 ? -35.938 -18.734 -15.07 1 65.19 470 GLN A N 1
ATOM 3792 C CA . GLN A 1 470 ? -34.906 -19.156 -16.031 1 65.19 470 GLN A CA 1
ATOM 3793 C C . GLN A 1 470 ? -33.812 -18.109 -16.172 1 65.19 470 GLN A C 1
ATOM 3795 O O . GLN A 1 470 ? -32.625 -18.453 -16.281 1 65.19 470 GLN A O 1
ATOM 3800 N N . ARG A 1 471 ? -34.156 -16.906 -16.125 1 61.47 471 ARG A N 1
ATOM 3801 C CA . ARG A 1 471 ? -33.188 -15.805 -16.203 1 61.47 471 ARG A CA 1
ATOM 3802 C C . ARG A 1 471 ? -32.312 -15.773 -14.961 1 61.47 471 ARG A C 1
ATOM 3804 O O . ARG A 1 471 ? -31.109 -15.516 -15.047 1 61.47 471 ARG A O 1
ATOM 3811 N N . MET A 1 472 ? -33.031 -16.031 -13.953 1 57.25 472 MET A N 1
ATOM 3812 C CA . MET A 1 472 ? -32.312 -16 -12.688 1 57.25 472 MET A CA 1
ATOM 3813 C C . MET A 1 472 ? -31.438 -17.25 -12.523 1 57.25 472 MET A C 1
ATOM 3815 O O . MET A 1 472 ? -30.422 -17.219 -11.828 1 57.25 472 MET A O 1
ATOM 3819 N N . LEU A 1 473 ? -31.875 -18.328 -13.164 1 52.47 473 LEU A N 1
ATOM 3820 C CA . LEU A 1 473 ? -31.078 -19.547 -13.258 1 52.47 473 LEU A CA 1
ATOM 3821 C C . LEU A 1 473 ? -29.891 -19.344 -14.203 1 52.47 473 LEU A C 1
ATOM 3823 O O . LEU A 1 473 ? -28.859 -19.984 -14.055 1 52.47 473 LEU A O 1
ATOM 3827 N N . ARG A 1 474 ? -30.031 -18.484 -15.18 1 45.41 474 ARG A N 1
ATOM 3828 C CA . ARG A 1 474 ? -29.016 -18.203 -16.188 1 45.41 474 ARG A CA 1
ATOM 3829 C C . ARG A 1 474 ? -28.125 -17.047 -15.789 1 45.41 474 ARG A C 1
ATOM 3831 O O . ARG A 1 474 ? -27.156 -16.719 -16.469 1 45.41 474 ARG A O 1
ATOM 3838 N N . MET A 1 475 ? -28.391 -16.328 -14.867 1 41.53 475 MET A N 1
ATOM 3839 C CA . MET A 1 475 ? -27.594 -15.211 -14.367 1 41.53 475 MET A CA 1
ATOM 3840 C C . MET A 1 475 ? -26.766 -15.633 -13.164 1 41.53 475 MET A C 1
ATOM 3842 O O . MET A 1 475 ? -27.219 -16.406 -12.32 1 41.53 475 MET A O 1
ATOM 3846 N N . MET B 1 1 ? 10.562 -32.688 -30.797 1 34.34 1 MET B N 1
ATOM 3847 C CA . MET B 1 1 ? 10.312 -32.219 -29.438 1 34.34 1 MET B CA 1
ATOM 3848 C C . MET B 1 1 ? 8.82 -32.25 -29.125 1 34.34 1 MET B C 1
ATOM 3850 O O . MET B 1 1 ? 8.008 -31.703 -29.859 1 34.34 1 MET B O 1
ATOM 3854 N N . SER B 1 2 ? 8.391 -33.281 -28.531 1 41.97 2 SER B N 1
ATOM 3855 C CA . SER B 1 2 ? 6.977 -33.531 -28.25 1 41.97 2 SER B CA 1
ATOM 3856 C C . SER B 1 2 ? 6.309 -32.281 -27.641 1 41.97 2 SER B C 1
ATOM 3858 O O . SER B 1 2 ? 6.879 -31.641 -26.766 1 41.97 2 SER B O 1
ATOM 3860 N N . THR B 1 3 ? 5.594 -31.516 -28.422 1 50 3 THR B N 1
ATOM 3861 C CA . THR B 1 3 ? 4.891 -30.281 -28.078 1 50 3 THR B CA 1
ATOM 3862 C C . THR B 1 3 ? 3.959 -30.5 -26.891 1 50 3 THR B C 1
ATOM 3864 O O . THR B 1 3 ? 3.203 -31.469 -26.859 1 50 3 THR B O 1
ATOM 3867 N N . VAL B 1 4 ? 4.379 -30.141 -25.703 1 57.66 4 VAL B N 1
ATOM 3868 C CA . VAL B 1 4 ? 3.539 -30.188 -24.516 1 57.66 4 VAL B CA 1
ATOM 3869 C C . VAL B 1 4 ? 2.123 -29.734 -24.859 1 57.66 4 VAL B C 1
ATOM 3871 O O . VAL B 1 4 ? 1.938 -28.734 -25.547 1 57.66 4 VAL B O 1
ATOM 3874 N N . ASN B 1 5 ? 1.178 -30.641 -24.906 1 74.62 5 ASN B N 1
ATOM 3875 C CA . ASN B 1 5 ? -0.229 -30.25 -24.984 1 74.62 5 ASN B CA 1
ATOM 3876 C C . ASN B 1 5 ? -0.691 -29.562 -23.703 1 74.62 5 ASN B C 1
ATOM 3878 O O . ASN B 1 5 ? -0.991 -30.234 -22.703 1 74.62 5 ASN B O 1
ATOM 3882 N N . GLY B 1 6 ? -0.463 -28.219 -23.594 1 87 6 GLY B N 1
ATOM 3883 C CA . GLY B 1 6 ? -0.836 -27.422 -22.422 1 87 6 GLY B CA 1
ATOM 3884 C C . GLY B 1 6 ? -2.328 -27.156 -22.328 1 87 6 GLY B C 1
ATOM 3885 O O . GLY B 1 6 ? -3.068 -27.422 -23.281 1 87 6 GLY B O 1
ATOM 3886 N N . GLY B 1 7 ? -2.705 -26.875 -21.078 1 92.06 7 GLY B N 1
ATOM 3887 C CA . GLY B 1 7 ? -4.09 -26.5 -20.859 1 92.06 7 GLY B CA 1
ATOM 3888 C C . GLY B 1 7 ? -4.699 -27.125 -19.625 1 92.06 7 GLY B C 1
ATOM 3889 O O . GLY B 1 7 ? -4.004 -27.797 -18.859 1 92.06 7 GLY B O 1
ATOM 3890 N N . ALA B 1 8 ? -6.039 -26.875 -19.5 1 94.56 8 ALA B N 1
ATOM 3891 C CA . ALA B 1 8 ? -6.785 -27.391 -18.359 1 94.56 8 ALA B CA 1
ATOM 3892 C C . ALA B 1 8 ? -6.93 -28.906 -18.422 1 94.56 8 ALA B C 1
ATOM 3894 O O . ALA B 1 8 ? -7.152 -29.469 -19.5 1 94.56 8 ALA B O 1
ATOM 3895 N N . ALA B 1 9 ? -6.773 -29.609 -17.312 1 94 9 ALA B N 1
ATOM 3896 C CA . ALA B 1 9 ? -6.906 -31.062 -17.234 1 94 9 ALA B CA 1
ATOM 3897 C C . ALA B 1 9 ? -8.367 -31.484 -17.328 1 94 9 ALA B C 1
ATOM 3899 O O . ALA B 1 9 ? -8.672 -32.562 -17.828 1 94 9 ALA B O 1
ATOM 3900 N N . VAL 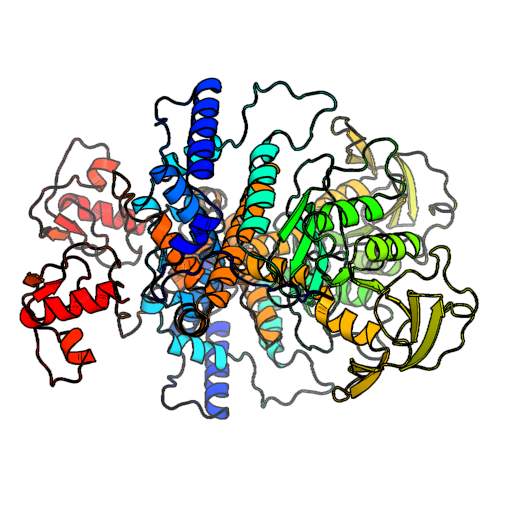B 1 10 ? -9.266 -30.656 -16.797 1 90.5 10 VAL B N 1
ATOM 3901 C CA . VAL B 1 10 ? -10.695 -30.938 -16.781 1 90.5 10 VAL B CA 1
ATOM 3902 C C . VAL B 1 10 ? -11.445 -29.828 -17.516 1 90.5 10 VAL B C 1
ATOM 3904 O O . VAL B 1 10 ? -11.141 -28.641 -17.328 1 90.5 10 VAL B O 1
ATOM 3907 N N . GLN B 1 11 ? -12.344 -30.234 -18.359 1 88.38 11 GLN B N 1
ATOM 3908 C CA . GLN B 1 11 ? -13.188 -29.266 -19.047 1 88.38 11 GLN B CA 1
ATOM 3909 C C . GLN B 1 11 ? -14.531 -29.094 -18.328 1 88.38 11 GLN B C 1
ATOM 3911 O O . GLN B 1 11 ? -15.219 -30.078 -18.062 1 88.38 11 GLN B O 1
ATOM 3916 N N . HIS B 1 12 ? -14.805 -27.922 -18 1 90.44 12 HIS B N 1
ATOM 3917 C CA . HIS B 1 12 ? -16.078 -27.594 -17.344 1 90.44 12 HIS B CA 1
ATOM 3918 C C . HIS B 1 12 ? -17.109 -27.109 -18.359 1 90.44 12 HIS B C 1
ATOM 3920 O O . HIS B 1 12 ? -16.75 -26.656 -19.453 1 90.44 12 HIS B O 1
ATOM 3926 N N . PRO B 1 13 ? -18.391 -27.328 -17.938 1 88.56 13 PRO B N 1
ATOM 3927 C CA . PRO B 1 13 ? -19.438 -26.766 -18.812 1 88.56 13 PRO B CA 1
ATOM 3928 C C . PRO B 1 13 ? -19.375 -25.25 -18.891 1 88.56 13 PRO B C 1
ATOM 3930 O O . PRO B 1 13 ? -18.766 -24.594 -18.047 1 88.56 13 PRO B O 1
ATOM 3933 N N . GLU B 1 14 ? -19.953 -24.734 -19.891 1 83.94 14 GLU B N 1
ATOM 3934 C CA . GLU B 1 14 ? -19.922 -23.297 -20.156 1 83.94 14 GLU B CA 1
ATOM 3935 C C . GLU B 1 14 ? -20.562 -22.5 -19.016 1 83.94 14 GLU B C 1
ATOM 3937 O O . GLU B 1 14 ? -20.172 -21.375 -18.734 1 83.94 14 GLU B O 1
ATOM 3942 N N . ASP B 1 15 ? -21.484 -23.078 -18.406 1 82.81 15 ASP B N 1
ATOM 3943 C CA . ASP B 1 15 ? -22.219 -22.359 -17.375 1 82.81 15 ASP B CA 1
ATOM 3944 C C . ASP B 1 15 ? -21.672 -22.656 -15.984 1 82.81 15 ASP B C 1
ATOM 3946 O O . ASP B 1 15 ? -22.328 -22.406 -14.977 1 82.81 15 ASP B O 1
ATOM 3950 N N . ALA B 1 16 ? -20.469 -23.266 -16.031 1 89.5 16 ALA B N 1
ATOM 3951 C CA . ALA B 1 16 ? -19.844 -23.562 -14.75 1 89.5 16 ALA B CA 1
ATOM 3952 C C . ALA B 1 16 ? -19.625 -22.297 -13.938 1 89.5 16 ALA B C 1
ATOM 3954 O O . ALA B 1 16 ? -19.25 -21.25 -14.484 1 89.5 16 ALA B O 1
ATOM 3955 N N . GLN B 1 17 ? -19.828 -22.438 -12.664 1 89.06 17 GLN B N 1
ATOM 3956 C CA . GLN B 1 17 ? -19.656 -21.312 -11.75 1 89.06 17 GLN B CA 1
ATOM 3957 C C . GLN B 1 17 ? -18.219 -21.25 -11.227 1 89.06 17 GLN B C 1
ATOM 3959 O O . GLN B 1 17 ? -17.5 -22.25 -11.266 1 89.06 17 GLN B O 1
ATOM 3964 N N . PRO B 1 18 ? -17.828 -20.078 -10.734 1 90.88 18 PRO B N 1
ATOM 3965 C CA . PRO B 1 18 ? -16.453 -19.906 -10.227 1 90.88 18 PRO B CA 1
ATOM 3966 C C . PRO B 1 18 ? -16.109 -20.922 -9.141 1 90.88 18 PRO B C 1
ATOM 3968 O O . PRO B 1 18 ? -14.977 -21.406 -9.086 1 90.88 18 PRO B O 1
ATOM 3971 N N . SER B 1 19 ? -17.047 -21.297 -8.359 1 92.88 19 SER B N 1
ATOM 3972 C CA . SER B 1 19 ? -16.781 -22.234 -7.273 1 92.88 19 SER B CA 1
ATOM 3973 C C . SER B 1 19 ? -16.422 -23.609 -7.812 1 92.88 19 SER B C 1
ATOM 3975 O O . SER B 1 19 ? -15.641 -24.344 -7.191 1 92.88 19 SER B O 1
ATOM 3977 N N . GLN B 1 20 ? -16.938 -23.953 -8.953 1 93.5 20 GLN B N 1
ATOM 3978 C CA . GLN B 1 20 ? -16.625 -25.25 -9.539 1 93.5 20 GLN B CA 1
ATOM 3979 C C . GLN B 1 20 ? -15.164 -25.312 -9.969 1 93.5 20 GLN B C 1
ATOM 3981 O O . GLN B 1 20 ? -14.523 -26.359 -9.836 1 93.5 20 GLN B O 1
ATOM 3986 N N . TYR B 1 21 ? -14.688 -24.234 -10.5 1 94.75 21 TYR B N 1
ATOM 3987 C CA . TYR B 1 21 ? -13.266 -24.172 -10.836 1 94.75 21 TYR B CA 1
ATOM 3988 C C . TYR B 1 21 ? -12.406 -24.109 -9.586 1 94.75 21 TYR B C 1
ATOM 3990 O O . TYR B 1 21 ? -11.352 -24.734 -9.516 1 94.75 21 TYR B O 1
ATOM 3998 N N . PHE B 1 22 ? -12.898 -23.344 -8.609 1 96.56 22 PHE B N 1
ATOM 3999 C CA . PHE B 1 22 ? -12.188 -23.203 -7.344 1 96.56 22 PHE B CA 1
ATOM 4000 C C . PHE B 1 22 ? -12.062 -24.547 -6.641 1 96.56 22 PHE B C 1
ATOM 4002 O O . PHE B 1 22 ? -11.039 -24.828 -6.016 1 96.56 22 PHE B O 1
ATOM 4009 N N . ASN B 1 23 ? -12.945 -25.422 -6.824 1 96.12 23 ASN B N 1
ATOM 4010 C CA . ASN B 1 23 ? -12.992 -26.719 -6.188 1 96.12 23 ASN B CA 1
ATOM 4011 C C . ASN B 1 23 ? -11.914 -27.656 -6.742 1 96.12 23 ASN B C 1
ATOM 4013 O O . ASN B 1 23 ? -11.594 -28.672 -6.133 1 96.12 23 ASN B O 1
ATOM 4017 N N . LEU B 1 24 ? -11.398 -27.297 -7.832 1 97.12 24 LEU B N 1
ATOM 4018 C CA . LEU B 1 24 ? -10.273 -28.078 -8.352 1 97.12 24 LEU B CA 1
ATOM 4019 C C . LEU B 1 24 ? -9.07 -27.969 -7.422 1 97.12 24 LEU B C 1
ATOM 4021 O O . LEU B 1 24 ? -8.25 -28.891 -7.359 1 97.12 24 LEU B O 1
ATOM 4025 N N . PHE B 1 25 ? -8.977 -26.906 -6.746 1 98.12 25 PHE B N 1
ATOM 4026 C CA . PHE B 1 25 ? -7.82 -26.625 -5.898 1 98.12 25 PHE B CA 1
ATOM 4027 C C . PHE B 1 25 ? -8.18 -26.781 -4.426 1 98.12 25 PHE B C 1
ATOM 4029 O O . PHE B 1 25 ? -7.414 -27.359 -3.648 1 98.12 25 PHE B O 1
ATOM 4036 N N . TRP B 1 26 ? -9.25 -26.172 -4.066 1 98.25 26 TRP B N 1
ATOM 4037 C CA . TRP B 1 26 ? -9.797 -26.406 -2.732 1 98.25 26 TRP B CA 1
ATOM 4038 C C . TRP B 1 26 ? -10.742 -27.594 -2.73 1 98.25 26 TRP B C 1
ATOM 4040 O O . TRP B 1 26 ? -11.961 -27.438 -2.66 1 98.25 26 TRP B O 1
ATOM 4050 N N . THR B 1 27 ? -10.156 -28.781 -2.688 1 97.94 27 THR B N 1
ATOM 4051 C CA . THR B 1 27 ? -10.867 -30.031 -2.846 1 97.94 27 THR B CA 1
ATOM 4052 C C . THR B 1 27 ? -11.648 -30.375 -1.581 1 97.94 27 THR B C 1
ATOM 4054 O O . THR B 1 27 ? -11.422 -29.797 -0.522 1 97.94 27 THR B O 1
ATOM 4057 N N . ASP B 1 28 ? -12.547 -31.328 -1.736 1 96.81 28 ASP B N 1
ATOM 4058 C CA . ASP B 1 28 ? -13.297 -31.812 -0.577 1 96.81 28 ASP B CA 1
ATOM 4059 C C . ASP B 1 28 ? -12.352 -32.375 0.492 1 96.81 28 ASP B C 1
ATOM 4061 O O . ASP B 1 28 ? -12.586 -32.188 1.688 1 96.81 28 ASP B O 1
ATOM 4065 N N . GLU B 1 29 ? -11.352 -33.031 0.028 1 97.19 29 GLU B N 1
ATOM 4066 C CA . GLU B 1 29 ? -10.367 -33.562 0.953 1 97.19 29 GLU B CA 1
ATOM 4067 C C . GLU B 1 29 ? -9.672 -32.469 1.745 1 97.19 29 GLU B C 1
ATOM 4069 O O . GLU B 1 29 ? -9.469 -32.594 2.953 1 97.19 29 GLU B O 1
ATOM 4074 N N . TRP B 1 30 ? -9.328 -31.422 1.078 1 98 30 TRP B N 1
ATOM 4075 C CA . TRP B 1 30 ? -8.648 -30.312 1.739 1 98 30 TRP B CA 1
ATOM 4076 C C . TRP B 1 30 ? -9.57 -29.609 2.729 1 98 30 TRP B C 1
ATOM 4078 O O . TRP B 1 30 ? -9.172 -29.297 3.85 1 98 30 TRP B O 1
ATOM 4088 N N . TRP B 1 31 ? -10.859 -29.359 2.342 1 97.75 31 TRP B N 1
ATOM 4089 C CA . TRP B 1 31 ? -11.844 -28.781 3.254 1 97.75 31 TRP B CA 1
ATOM 4090 C C . TRP B 1 31 ? -11.977 -29.625 4.516 1 97.75 31 TRP B C 1
ATOM 4092 O O . TRP B 1 31 ? -11.945 -29.109 5.629 1 97.75 31 TRP B O 1
ATOM 4102 N N . ASN B 1 32 ? -12.078 -30.891 4.293 1 97.62 32 ASN B N 1
ATOM 4103 C CA . ASN B 1 32 ? -12.25 -31.797 5.426 1 97.62 32 ASN B CA 1
ATOM 4104 C C . ASN B 1 32 ? -11.016 -31.797 6.324 1 97.62 32 ASN B C 1
ATOM 4106 O O . ASN B 1 32 ? -11.133 -31.875 7.547 1 97.62 32 ASN B O 1
ATOM 4110 N N . HIS B 1 33 ? -9.938 -31.797 5.676 1 97.94 33 HIS B N 1
ATOM 4111 C CA . HIS B 1 33 ? -8.695 -31.719 6.441 1 97.94 33 HIS B CA 1
ATOM 4112 C C . HIS B 1 33 ? -8.664 -30.484 7.324 1 97.94 33 HIS B C 1
ATOM 4114 O O . HIS B 1 33 ? -8.289 -30.562 8.5 1 97.94 33 HIS B O 1
ATOM 4120 N N . LEU B 1 34 ? -9.031 -29.344 6.812 1 97.75 34 LEU B N 1
ATOM 4121 C CA . LEU B 1 34 ? -9.039 -28.094 7.559 1 97.75 34 LEU B CA 1
ATOM 4122 C C . LEU B 1 34 ? -10.016 -28.156 8.727 1 97.75 34 LEU B C 1
ATOM 4124 O O . LEU B 1 34 ? -9.727 -27.672 9.82 1 97.75 34 LEU B O 1
ATOM 4128 N N . VAL B 1 35 ? -11.164 -28.734 8.43 1 97.75 35 VAL B N 1
ATOM 4129 C CA . VAL B 1 35 ? -12.172 -28.891 9.469 1 97.75 35 VAL B CA 1
ATOM 4130 C C . VAL B 1 35 ? -11.609 -29.734 10.609 1 97.75 35 VAL B C 1
ATOM 4132 O O . VAL B 1 35 ? -11.711 -29.359 11.781 1 97.75 35 VAL B O 1
ATOM 4135 N N . MET B 1 36 ? -11.031 -30.797 10.266 1 97.5 36 MET B N 1
ATOM 4136 C CA . MET B 1 36 ? -10.5 -31.734 11.25 1 97.5 36 MET B CA 1
ATOM 4137 C C . MET B 1 36 ? -9.422 -31.078 12.102 1 97.5 36 MET B C 1
ATOM 4139 O O . MET B 1 36 ? -9.477 -31.141 13.336 1 97.5 36 MET B O 1
ATOM 4143 N N . GLU B 1 37 ? -8.453 -30.438 11.523 1 97.25 37 GLU B N 1
ATOM 4144 C CA . GLU B 1 37 ? -7.328 -29.859 12.242 1 97.25 37 GLU B CA 1
ATOM 4145 C C . GLU B 1 37 ? -7.762 -28.641 13.062 1 97.25 37 GLU B C 1
ATOM 4147 O O . GLU B 1 37 ? -7.234 -28.406 14.148 1 97.25 37 GLU B O 1
ATOM 4152 N N . THR B 1 38 ? -8.68 -27.844 12.555 1 96.94 38 THR B N 1
ATOM 4153 C CA . THR B 1 38 ? -9.188 -26.688 13.281 1 96.94 38 THR B CA 1
ATOM 4154 C C . THR B 1 38 ? -9.922 -27.125 14.547 1 96.94 38 THR B C 1
ATOM 4156 O O . THR B 1 38 ? -9.688 -26.578 15.633 1 96.94 38 THR B O 1
ATOM 4159 N N . ASN B 1 39 ? -10.805 -28.109 14.344 1 96.31 39 ASN B N 1
ATOM 4160 C CA . ASN B 1 39 ? -11.539 -28.609 15.5 1 96.31 39 ASN B CA 1
ATOM 4161 C C . ASN B 1 39 ? -10.602 -29.297 16.5 1 96.31 39 ASN B C 1
ATOM 4163 O O . ASN B 1 39 ? -10.766 -29.141 17.719 1 96.31 39 ASN B O 1
ATOM 4167 N N . ARG B 1 40 ? -9.672 -30 16.062 1 95.31 40 ARG B N 1
ATOM 4168 C CA . ARG B 1 40 ? -8.695 -30.641 16.922 1 95.31 40 ARG B CA 1
ATOM 4169 C C . ARG B 1 40 ? -7.934 -29.609 17.75 1 95.31 40 ARG B C 1
ATOM 4171 O O . ARG B 1 40 ? -7.766 -29.766 18.953 1 95.31 40 ARG B O 1
ATOM 4178 N N . TYR B 1 41 ? -7.477 -28.641 17.109 1 94.25 41 TYR B N 1
ATOM 4179 C CA . TYR B 1 41 ? -6.719 -27.578 17.781 1 94.25 41 TYR B CA 1
ATOM 4180 C C . TYR B 1 41 ? -7.574 -26.891 18.844 1 94.25 41 TYR B C 1
ATOM 4182 O O . TYR B 1 41 ? -7.102 -26.609 19.938 1 94.25 41 TYR B O 1
ATOM 4190 N N . ALA B 1 42 ? -8.805 -26.5 18.406 1 93.88 42 ALA B N 1
ATOM 4191 C CA . ALA B 1 42 ? -9.711 -25.891 19.359 1 93.88 42 ALA B CA 1
ATOM 4192 C C . ALA B 1 42 ? -9.891 -26.766 20.594 1 93.88 42 ALA B C 1
ATOM 4194 O O . ALA B 1 42 ? -9.867 -26.266 21.734 1 93.88 42 ALA B O 1
ATOM 4195 N N . ASN B 1 43 ? -10.031 -28 20.391 1 91.19 43 ASN B N 1
ATOM 4196 C CA . ASN B 1 43 ? -10.227 -28.938 21.484 1 91.19 43 ASN B CA 1
ATOM 4197 C C . ASN B 1 43 ? -9.008 -29 22.406 1 91.19 43 ASN B C 1
ATOM 4199 O O . ASN B 1 43 ? -9.141 -29.094 23.625 1 91.19 43 ASN B O 1
ATOM 4203 N N . VAL B 1 44 ? -7.891 -29.031 21.859 1 89.88 44 VAL B N 1
ATOM 4204 C CA . VAL B 1 44 ? -6.648 -29.109 22.625 1 89.88 44 VAL B CA 1
ATOM 4205 C C . VAL B 1 44 ? -6.461 -27.844 23.438 1 89.88 44 VAL B C 1
ATOM 4207 O O . VAL B 1 44 ? -5.984 -27.891 24.578 1 89.88 44 VAL B O 1
ATOM 4210 N N . GLN B 1 45 ? -6.773 -26.672 22.859 1 88.56 45 GLN B N 1
ATOM 4211 C CA . GLN B 1 45 ? -6.574 -25.391 23.516 1 88.56 45 GLN B CA 1
ATOM 4212 C C . GLN B 1 45 ? -7.645 -25.141 24.578 1 88.56 45 GLN B C 1
ATOM 4214 O O . GLN B 1 45 ? -7.449 -24.344 25.484 1 88.56 45 GLN B O 1
ATOM 4219 N N . GLY B 1 46 ? -8.656 -25.938 24.625 1 84.31 46 GLY B N 1
ATOM 4220 C CA . GLY B 1 46 ? -9.758 -25.688 25.547 1 84.31 46 GLY B CA 1
ATOM 4221 C C . GLY B 1 46 ? -10.625 -24.516 25.156 1 84.31 46 GLY B C 1
ATOM 4222 O O . GLY B 1 46 ? -10.531 -23.438 25.75 1 84.31 46 GLY B O 1
ATOM 4223 N N . PRO B 1 47 ? -11.422 -24.75 24.172 1 72.88 47 PRO B N 1
ATOM 4224 C CA . PRO B 1 47 ? -12.188 -23.641 23.609 1 72.88 47 PRO B CA 1
ATOM 4225 C C . PRO B 1 47 ? -13.211 -23.078 24.594 1 72.88 47 PRO B C 1
ATOM 4227 O O . PRO B 1 47 ? -13.625 -23.766 25.531 1 72.88 47 PRO B O 1
ATOM 4230 N N . PRO B 1 48 ? -13.469 -21.797 24.328 1 80.75 48 PRO B N 1
ATOM 4231 C CA . PRO B 1 48 ? -14.523 -21.203 25.156 1 80.75 48 PRO B CA 1
ATOM 4232 C C . PRO B 1 48 ? -15.859 -21.938 25.016 1 80.75 48 PRO B C 1
ATOM 4234 O O . PRO B 1 48 ? -16.031 -22.734 24.094 1 80.75 48 PRO B O 1
ATOM 4237 N N . GLU B 1 49 ? -16.734 -21.734 25.953 1 78.88 49 GLU B N 1
ATOM 4238 C CA . GLU B 1 49 ? -18.031 -22.375 26 1 78.88 49 GLU B CA 1
ATOM 4239 C C . GLU B 1 49 ? -18.828 -22.125 24.734 1 78.88 49 GLU B C 1
ATOM 4241 O O . GLU B 1 49 ? -19.578 -22.984 24.266 1 78.88 49 GLU B O 1
ATOM 4246 N N . LYS B 1 50 ? -18.516 -21.047 24.109 1 84.38 50 LYS B N 1
ATOM 4247 C CA . LYS B 1 50 ? -19.312 -20.641 22.953 1 84.38 50 LYS B CA 1
ATOM 4248 C C . LYS B 1 50 ? -18.75 -21.25 21.672 1 84.38 50 LYS B C 1
ATOM 4250 O O . LYS B 1 50 ? -19.344 -21.094 20.594 1 84.38 50 LYS B O 1
ATOM 4255 N N . TRP B 1 51 ? -17.812 -22.078 21.766 1 90.44 51 TRP B N 1
ATOM 4256 C CA . TRP B 1 51 ? -17.219 -22.688 20.578 1 90.44 51 TRP B CA 1
ATOM 4257 C C . TRP B 1 51 ? -18.109 -23.781 20.031 1 90.44 51 TRP B C 1
ATOM 4259 O O . TRP B 1 51 ? -18.578 -24.656 20.766 1 90.44 51 TRP B O 1
ATOM 4269 N N . LEU B 1 52 ? -18.453 -23.703 18.766 1 91.25 52 LEU B N 1
ATOM 4270 C CA . LEU B 1 52 ? -19.109 -24.734 17.984 1 91.25 52 LEU B CA 1
ATOM 4271 C C . LEU B 1 52 ? -18.156 -25.328 16.953 1 91.25 52 LEU B C 1
ATOM 4273 O O . LEU B 1 52 ? -17.547 -24.578 16.172 1 91.25 52 LEU B O 1
ATOM 4277 N N . PRO B 1 53 ? -17.969 -26.656 17.094 1 95 53 PRO B N 1
ATOM 4278 C CA . PRO B 1 53 ? -17.109 -27.234 16.062 1 95 53 PRO B CA 1
ATOM 4279 C C . PRO B 1 53 ? -17.484 -26.781 14.664 1 95 53 PRO B C 1
ATOM 4281 O O . PRO B 1 53 ? -18.656 -26.641 14.344 1 95 53 PRO B O 1
ATOM 4284 N N . VAL B 1 54 ? -16.453 -26.547 13.875 1 96.25 54 VAL B N 1
ATOM 4285 C CA . VAL B 1 54 ? -16.719 -26 12.547 1 96.25 54 VAL B CA 1
ATOM 4286 C C . VAL B 1 54 ? -17.047 -27.125 11.578 1 96.25 54 VAL B C 1
ATOM 4288 O O . VAL B 1 54 ? -16.578 -28.25 11.742 1 96.25 54 VAL B O 1
ATOM 4291 N N . THR B 1 55 ? -17.891 -26.859 10.625 1 95.81 55 THR B N 1
ATOM 4292 C CA . THR B 1 55 ? -18.219 -27.734 9.508 1 95.81 55 THR B CA 1
ATOM 4293 C C . THR B 1 55 ? -17.609 -27.203 8.211 1 95.81 55 THR B C 1
ATOM 4295 O O . THR B 1 55 ? -17.031 -26.125 8.188 1 95.81 55 THR B O 1
ATOM 4298 N N . VAL B 1 56 ? -17.719 -28.016 7.191 1 95.56 56 VAL B N 1
ATOM 4299 C CA . VAL B 1 56 ? -17.234 -27.578 5.887 1 95.56 56 VAL B CA 1
ATOM 4300 C C . VAL B 1 56 ? -17.969 -26.297 5.465 1 95.56 56 VAL B C 1
ATOM 4302 O O . VAL B 1 56 ? -17.344 -25.375 4.926 1 95.56 56 VAL B O 1
ATOM 4305 N N . ALA B 1 57 ? -19.25 -26.234 5.734 1 93.5 57 ALA B N 1
ATOM 4306 C CA . ALA B 1 57 ? -20.047 -25.062 5.387 1 93.5 57 ALA B CA 1
ATOM 4307 C C . ALA B 1 57 ? -19.562 -23.828 6.129 1 93.5 57 ALA B C 1
ATOM 4309 O O . ALA B 1 57 ? -19.5 -22.734 5.559 1 93.5 57 ALA B O 1
ATOM 4310 N N . ASP B 1 58 ? -19.172 -24.016 7.371 1 94.19 58 ASP B N 1
ATOM 4311 C CA . ASP B 1 58 ? -18.656 -22.906 8.172 1 94.19 58 ASP B CA 1
ATOM 4312 C C . ASP B 1 58 ? -17.359 -22.375 7.574 1 94.19 58 ASP B C 1
ATOM 4314 O O . ASP B 1 58 ? -17.172 -21.156 7.461 1 94.19 58 ASP B O 1
ATOM 4318 N N . LEU B 1 59 ? -16.5 -23.281 7.227 1 96.88 59 LEU B N 1
ATOM 4319 C CA . LEU B 1 59 ? -15.203 -22.859 6.723 1 96.88 59 LEU B CA 1
ATOM 4320 C C . LEU B 1 59 ? -15.328 -22.25 5.332 1 96.88 59 LEU B C 1
ATOM 4322 O O . LEU B 1 59 ? -14.578 -21.328 4.984 1 96.88 59 LEU B O 1
ATOM 4326 N N . LYS B 1 60 ? -16.266 -22.797 4.523 1 95.69 60 LYS B N 1
ATOM 4327 C CA . LYS B 1 60 ? -16.531 -22.172 3.23 1 95.69 60 LYS B CA 1
ATOM 4328 C C . LYS B 1 60 ? -17.031 -20.734 3.402 1 95.69 60 LYS B C 1
ATOM 4330 O O . LYS B 1 60 ? -16.547 -19.812 2.727 1 95.69 60 LYS B O 1
ATOM 4335 N N . ALA B 1 61 ? -17.922 -20.516 4.328 1 94.62 61 ALA B N 1
ATOM 4336 C CA . ALA B 1 61 ? -18.422 -19.172 4.609 1 94.62 61 ALA B CA 1
ATOM 4337 C C . ALA B 1 61 ? -17.312 -18.266 5.129 1 94.62 61 ALA B C 1
ATOM 4339 O O . ALA B 1 61 ? -17.203 -17.109 4.723 1 94.62 61 ALA B O 1
ATOM 4340 N N . PHE B 1 62 ? -16.547 -18.859 6.023 1 95.88 62 PHE B N 1
ATOM 4341 C CA . PHE B 1 62 ? -15.398 -18.156 6.586 1 95.88 62 PHE B CA 1
ATOM 4342 C C . PHE B 1 62 ? -14.453 -17.688 5.48 1 95.88 62 PHE B C 1
ATOM 4344 O O . PHE B 1 62 ? -14.062 -16.516 5.449 1 95.88 62 PHE B O 1
ATOM 4351 N N . MET B 1 63 ? -14.156 -18.562 4.547 1 95.69 63 MET B N 1
ATOM 4352 C CA . MET B 1 63 ? -13.273 -18.25 3.432 1 95.69 63 MET B CA 1
ATOM 4353 C C . MET B 1 63 ? -13.914 -17.234 2.494 1 95.69 63 MET B C 1
ATOM 4355 O O . MET B 1 63 ? -13.242 -16.344 1.968 1 95.69 63 MET B O 1
ATOM 4359 N N . GLY B 1 64 ? -15.195 -17.438 2.24 1 93.94 64 GLY B N 1
ATOM 4360 C CA . GLY B 1 64 ? -15.914 -16.469 1.433 1 93.94 64 GLY B CA 1
ATOM 4361 C C . GLY B 1 64 ? -15.844 -15.055 1.987 1 93.94 64 GLY B C 1
ATOM 4362 O O . GLY B 1 64 ? -15.688 -14.094 1.232 1 93.94 64 GLY B O 1
ATOM 4363 N N . LEU B 1 65 ? -15.969 -14.93 3.289 1 92.88 65 LEU B N 1
ATOM 4364 C CA . LEU B 1 65 ? -15.875 -13.625 3.938 1 92.88 65 LEU B CA 1
ATOM 4365 C C . LEU B 1 65 ? -14.477 -13.039 3.797 1 92.88 65 LEU B C 1
ATOM 4367 O O . LEU B 1 65 ? -14.312 -11.836 3.578 1 92.88 65 LEU B O 1
ATOM 4371 N N . ILE B 1 66 ? -13.492 -13.891 3.9 1 93.75 66 ILE B N 1
ATOM 4372 C CA . ILE B 1 66 ? -12.117 -13.445 3.727 1 93.75 66 ILE B CA 1
ATOM 4373 C C . ILE B 1 66 ? -11.922 -12.898 2.312 1 93.75 66 ILE B C 1
ATOM 4375 O O . ILE B 1 66 ? -11.32 -11.844 2.123 1 93.75 66 ILE B O 1
ATOM 4379 N N . LEU B 1 67 ? -12.398 -13.602 1.333 1 92.06 67 LEU B N 1
ATOM 4380 C CA . LEU B 1 67 ? -12.32 -13.133 -0.047 1 92.06 67 LEU B CA 1
ATOM 4381 C C . LEU B 1 67 ? -13.062 -11.812 -0.217 1 92.06 67 LEU B C 1
ATOM 4383 O O . LEU B 1 67 ? -12.578 -10.906 -0.903 1 92.06 67 LEU B O 1
ATOM 4387 N N . ALA B 1 68 ? -14.195 -11.703 0.443 1 89.44 68 ALA B N 1
ATOM 4388 C CA . ALA B 1 68 ? -15 -10.484 0.368 1 89.44 68 ALA B CA 1
ATOM 4389 C C . ALA B 1 68 ? -14.227 -9.297 0.934 1 89.44 68 ALA B C 1
ATOM 4391 O O . ALA B 1 68 ? -14.383 -8.164 0.46 1 89.44 68 ALA B O 1
ATOM 4392 N N . MET B 1 69 ? -13.43 -9.555 1.906 1 89.94 69 MET B N 1
ATOM 4393 C CA . MET B 1 69 ? -12.633 -8.492 2.51 1 89.94 69 MET B CA 1
ATOM 4394 C C . MET B 1 69 ? -11.609 -7.949 1.513 1 89.94 69 MET B C 1
ATOM 4396 O O . MET B 1 69 ? -11.133 -6.824 1.664 1 89.94 69 MET B O 1
ATOM 4400 N N . GLY B 1 70 ? -11.25 -8.727 0.528 1 87.69 70 GLY B N 1
ATOM 4401 C CA . GLY B 1 70 ? -10.391 -8.25 -0.543 1 87.69 70 GLY B CA 1
ATOM 4402 C C . GLY B 1 70 ? -11.094 -7.32 -1.512 1 87.69 70 GLY B C 1
ATOM 4403 O O . GLY B 1 70 ? -10.461 -6.469 -2.139 1 87.69 70 GLY B O 1
ATOM 4404 N N . ILE B 1 71 ? -12.344 -7.5 -1.575 1 83.31 71 ILE B N 1
ATOM 4405 C CA . ILE B 1 71 ? -13.156 -6.688 -2.475 1 83.31 71 ILE B CA 1
ATOM 4406 C C . ILE B 1 71 ? -13.5 -5.363 -1.803 1 83.31 71 ILE B C 1
ATOM 4408 O O . ILE B 1 71 ? -13.477 -4.309 -2.445 1 83.31 71 ILE B O 1
ATOM 4412 N N . LEU B 1 72 ? -13.836 -5.484 -0.545 1 83.69 72 LEU B N 1
ATOM 4413 C CA . LEU B 1 72 ? -14.156 -4.34 0.308 1 83.69 72 LEU B CA 1
ATOM 4414 C C . LEU B 1 72 ? -13.188 -4.262 1.485 1 83.69 72 LEU B C 1
ATOM 4416 O O . LEU B 1 72 ? -13.102 -5.191 2.289 1 83.69 72 LEU B O 1
ATOM 4420 N N . SER B 1 73 ? -12.531 -3.199 1.522 1 84.38 73 SER B N 1
ATOM 4421 C CA . SER B 1 73 ? -11.547 -3.119 2.592 1 84.38 73 SER B CA 1
ATOM 4422 C C . SER B 1 73 ? -11.922 -2.055 3.615 1 84.38 73 SER B C 1
ATOM 4424 O O . SER B 1 73 ? -12.383 -0.97 3.25 1 84.38 73 SER B O 1
ATOM 4426 N N . THR B 1 74 ? -11.82 -2.455 4.871 1 81.69 74 THR B N 1
ATOM 4427 C CA . THR B 1 74 ? -11.984 -1.541 5.996 1 81.69 74 THR B CA 1
ATOM 4428 C C . THR B 1 74 ? -10.703 -1.458 6.82 1 81.69 74 THR B C 1
ATOM 4430 O O . THR B 1 74 ? -9.859 -2.352 6.754 1 81.69 74 THR B O 1
ATOM 4433 N N . GLY B 1 75 ? -10.539 -0.427 7.512 1 75.5 75 GLY B N 1
ATOM 4434 C CA . GLY B 1 75 ? -9.352 -0.263 8.344 1 75.5 75 GLY B CA 1
ATOM 4435 C C . GLY B 1 75 ? -9.312 -1.225 9.516 1 75.5 75 GLY B C 1
ATOM 4436 O O . GLY B 1 75 ? -8.234 -1.662 9.93 1 75.5 75 GLY B O 1
ATOM 4437 N N . VAL B 1 76 ? -10.445 -1.487 10.016 1 77.94 76 VAL B N 1
ATOM 4438 C CA . VAL B 1 76 ? -10.547 -2.379 11.164 1 77.94 76 VAL B CA 1
ATOM 4439 C C . VAL B 1 76 ? -11.422 -3.58 10.805 1 77.94 76 VAL B C 1
ATOM 4441 O O . VAL B 1 76 ? -12.469 -3.43 10.164 1 77.94 76 VAL B O 1
ATOM 4444 N N . LEU B 1 77 ? -10.961 -4.77 11.234 1 85 77 LEU B N 1
ATOM 4445 C CA . LEU B 1 77 ? -11.641 -6.012 10.883 1 85 77 LEU B CA 1
ATOM 4446 C C . LEU B 1 77 ? -13.078 -6.012 11.391 1 85 77 LEU B C 1
ATOM 4448 O O . LEU B 1 77 ? -13.992 -6.453 10.688 1 85 77 LEU B O 1
ATOM 4452 N N . THR B 1 78 ? -13.352 -5.523 12.594 1 84.06 78 THR B N 1
ATOM 4453 C CA . THR B 1 78 ? -14.672 -5.617 13.219 1 84.06 78 THR B CA 1
ATOM 4454 C C . THR B 1 78 ? -15.656 -4.664 12.547 1 84.06 78 THR B C 1
ATOM 4456 O O . THR B 1 78 ? -16.875 -4.781 12.742 1 84.06 78 THR B O 1
ATOM 4459 N N . ASP B 1 79 ? -15.172 -3.809 11.734 1 81.56 79 ASP B N 1
ATOM 4460 C CA . ASP B 1 79 ? -16.031 -2.834 11.062 1 81.56 79 ASP B CA 1
ATOM 4461 C C . ASP B 1 79 ? -16.922 -3.51 10.023 1 81.56 79 ASP B C 1
ATOM 4463 O O . ASP B 1 79 ? -17.984 -2.98 9.664 1 81.56 79 ASP B O 1
ATOM 4467 N N . TYR B 1 80 ? -16.5 -4.633 9.609 1 84.75 80 TYR B N 1
ATOM 4468 C CA . TYR B 1 80 ? -17.312 -5.363 8.656 1 84.75 80 TYR B CA 1
ATOM 4469 C C . TYR B 1 80 ? -18.656 -5.746 9.266 1 84.75 80 TYR B C 1
ATOM 4471 O O . TYR B 1 80 ? -19.641 -5.93 8.547 1 84.75 80 TYR B O 1
ATOM 4479 N N . TRP B 1 81 ? -18.703 -5.863 10.57 1 86.94 81 TRP B N 1
ATOM 4480 C CA . TRP B 1 81 ? -19.906 -6.301 11.25 1 86.94 81 TRP B CA 1
ATOM 4481 C C . TRP B 1 81 ? -20.609 -5.121 11.93 1 86.94 81 TRP B C 1
ATOM 4483 O O . TRP B 1 81 ? -21.656 -5.293 12.562 1 86.94 81 TRP B O 1
ATOM 4493 N N . ARG B 1 82 ? -19.969 -3.994 11.859 1 78.81 82 ARG B N 1
ATOM 4494 C CA . ARG B 1 82 ? -20.578 -2.828 12.492 1 78.81 82 ARG B CA 1
ATOM 4495 C C . ARG B 1 82 ? -21.875 -2.438 11.797 1 78.81 82 ARG B C 1
ATOM 4497 O O . ARG B 1 82 ? -21.938 -2.4 10.57 1 78.81 82 ARG B O 1
ATOM 4504 N N . THR B 1 83 ? -22.922 -2.203 12.5 1 69.06 83 THR B N 1
ATOM 4505 C CA . THR B 1 83 ? -24.25 -1.931 11.938 1 69.06 83 THR B CA 1
ATOM 4506 C C . THR B 1 83 ? -24.562 -0.44 12.008 1 69.06 83 THR B C 1
ATOM 4508 O O . THR B 1 83 ? -25.5 0.029 11.359 1 69.06 83 THR B O 1
ATOM 4511 N N . SER B 1 84 ? -23.969 0.281 12.852 1 57.34 84 SER B N 1
ATOM 4512 C CA . SER B 1 84 ? -24.297 1.685 13.078 1 57.34 84 SER B CA 1
ATOM 4513 C C . SER B 1 84 ? -23.75 2.566 11.961 1 57.34 84 SER B C 1
ATOM 4515 O O . SER B 1 84 ? -24.016 3.77 11.922 1 57.34 84 SER B O 1
ATOM 4517 N N . LYS B 1 85 ? -23.266 1.952 10.82 1 59.81 85 LYS B N 1
ATOM 4518 C CA . LYS B 1 85 ? -22.594 2.848 9.883 1 59.81 85 LYS B CA 1
ATOM 4519 C C . LYS B 1 85 ? -23.562 3.371 8.828 1 59.81 85 LYS B C 1
ATOM 4521 O O . LYS B 1 85 ? -24.312 2.598 8.219 1 59.81 85 LYS B O 1
ATOM 4526 N N . ARG B 1 86 ? -23.641 4.719 8.812 1 60.59 86 ARG B N 1
ATOM 4527 C CA . ARG B 1 86 ? -24.594 5.324 7.891 1 60.59 86 ARG B CA 1
ATOM 4528 C C . ARG B 1 86 ? -24.125 5.215 6.449 1 60.59 86 ARG B C 1
ATOM 4530 O O . ARG B 1 86 ? -24.922 5.043 5.531 1 60.59 86 ARG B O 1
ATOM 4537 N N . LEU B 1 87 ? -22.828 5.176 6.309 1 69.44 87 LEU B N 1
ATOM 4538 C CA . LEU B 1 87 ? -22.391 5.352 4.926 1 69.44 87 LEU B CA 1
ATOM 4539 C C . LEU B 1 87 ? -22.281 4.008 4.215 1 69.44 87 LEU B C 1
ATOM 4541 O O . LEU B 1 87 ? -22.297 3.951 2.982 1 69.44 87 LEU B O 1
ATOM 4545 N N . PHE B 1 88 ? -22.203 2.883 4.984 1 72.62 88 PHE B N 1
ATOM 4546 C CA . PHE B 1 88 ? -22.141 1.59 4.312 1 72.62 88 PHE B CA 1
ATOM 4547 C C . PHE B 1 88 ? -22.672 0.485 5.219 1 72.62 88 PHE B C 1
ATOM 4549 O O . PHE B 1 88 ? -22.672 0.627 6.441 1 72.62 88 PHE B O 1
ATOM 4556 N N . GLN B 1 89 ? -23.234 -0.445 4.582 1 74.25 89 GLN B N 1
ATOM 4557 C CA . GLN B 1 89 ? -23.641 -1.672 5.254 1 74.25 89 GLN B CA 1
ATOM 4558 C C . GLN B 1 89 ? -23.109 -2.904 4.527 1 74.25 89 GLN B C 1
ATOM 4560 O O . GLN B 1 89 ? -23.062 -2.932 3.297 1 74.25 89 GLN B O 1
ATOM 4565 N N . THR B 1 90 ? -22.609 -3.826 5.41 1 78.19 90 THR B N 1
ATOM 4566 C CA . THR B 1 90 ? -22.141 -5.078 4.82 1 78.19 90 THR B CA 1
ATOM 4567 C C . THR B 1 90 ? -23.047 -6.234 5.223 1 78.19 90 THR B C 1
ATOM 4569 O O . THR B 1 90 ? -23.844 -6.113 6.156 1 78.19 90 THR B O 1
ATOM 4572 N N . GLN B 1 91 ? -22.984 -7.297 4.523 1 79.94 91 GLN B N 1
ATOM 4573 C CA . GLN B 1 91 ? -23.781 -8.477 4.809 1 79.94 91 GLN B CA 1
ATOM 4574 C C . GLN B 1 91 ? -23 -9.5 5.621 1 79.94 91 GLN B C 1
ATOM 4576 O O . GLN B 1 91 ? -23.422 -10.648 5.762 1 79.94 91 GLN B O 1
ATOM 4581 N N . PHE B 1 92 ? -21.906 -9.125 6.172 1 86.56 92 PHE B N 1
ATOM 4582 C CA . PHE B 1 92 ? -21.047 -10.062 6.879 1 86.56 92 PHE B CA 1
ATOM 4583 C C . PHE B 1 92 ? -21.766 -10.68 8.07 1 86.56 92 PHE B C 1
ATOM 4585 O O . PHE B 1 92 ? -21.672 -11.891 8.297 1 86.56 92 PHE B O 1
ATOM 4592 N N . GLY B 1 93 ? -22.516 -9.82 8.75 1 86.31 93 GLY B N 1
ATOM 4593 C CA . GLY B 1 93 ? -23.234 -10.297 9.914 1 86.31 93 GLY B CA 1
ATOM 4594 C C . GLY B 1 93 ? -24.328 -11.281 9.578 1 86.31 93 GLY B C 1
ATOM 4595 O O . GLY B 1 93 ? -24.672 -12.148 10.391 1 86.31 93 GLY B O 1
ATOM 4596 N N . LYS B 1 94 ? -24.906 -11.172 8.422 1 83.5 94 LYS B N 1
ATOM 4597 C CA . LYS B 1 94 ? -25.953 -12.086 7.973 1 83.5 94 LYS B CA 1
ATOM 4598 C C . LYS B 1 94 ? -25.359 -13.445 7.602 1 83.5 94 LYS B C 1
ATOM 4600 O O . LYS B 1 94 ? -26.047 -14.469 7.707 1 83.5 94 LYS B O 1
ATOM 4605 N N . VAL B 1 95 ? -24.156 -13.461 7.188 1 88.62 95 VAL B N 1
ATOM 4606 C CA . VAL B 1 95 ? -23.469 -14.688 6.793 1 88.62 95 VAL B CA 1
ATOM 4607 C C . VAL B 1 95 ? -22.938 -15.406 8.031 1 88.62 95 VAL B C 1
ATOM 4609 O O . VAL B 1 95 ? -23.172 -16.609 8.211 1 88.62 95 VAL B O 1
ATOM 4612 N N . MET B 1 96 ? -22.25 -14.656 8.906 1 91.38 96 MET B N 1
ATOM 4613 C CA . MET B 1 96 ? -21.609 -15.203 10.102 1 91.38 96 MET B CA 1
ATOM 4614 C C . MET B 1 96 ? -21.438 -14.125 11.164 1 91.38 96 MET B C 1
ATOM 4616 O O . MET B 1 96 ? -20.922 -13.039 10.883 1 91.38 96 MET B O 1
ATOM 4620 N N . PRO B 1 97 ? -21.906 -14.445 12.375 1 91.25 97 PRO B N 1
ATOM 4621 C CA . PRO B 1 97 ? -21.672 -13.461 13.43 1 91.25 97 PRO B CA 1
ATOM 4622 C C . PRO B 1 97 ? -20.188 -13.141 13.617 1 91.25 97 PRO B C 1
ATOM 4624 O O . PRO B 1 97 ? -19.344 -14.008 13.406 1 91.25 97 PRO B O 1
ATOM 4627 N N . ARG B 1 98 ? -19.953 -11.922 14.062 1 92.44 98 ARG B N 1
ATOM 4628 C CA . ARG B 1 98 ? -18.594 -11.43 14.266 1 92.44 98 ARG B CA 1
ATOM 4629 C C . ARG B 1 98 ? -17.797 -12.367 15.164 1 92.44 98 ARG B C 1
ATOM 4631 O O . ARG B 1 98 ? -16.688 -12.797 14.82 1 92.44 98 ARG B O 1
ATOM 4638 N N . ASP B 1 99 ? -18.375 -12.727 16.297 1 90.81 99 ASP B N 1
ATOM 4639 C CA . ASP B 1 99 ? -17.672 -13.531 17.297 1 90.81 99 ASP B CA 1
ATOM 4640 C C . ASP B 1 99 ? -17.359 -14.922 16.75 1 90.81 99 ASP B C 1
ATOM 4642 O O . ASP B 1 99 ? -16.328 -15.508 17.062 1 90.81 99 ASP B O 1
ATOM 4646 N N . ARG B 1 100 ? -18.297 -15.477 16.016 1 92.75 100 ARG B N 1
ATOM 4647 C CA . ARG B 1 100 ? -18.062 -16.781 15.391 1 92.75 100 ARG B CA 1
ATOM 4648 C C . ARG B 1 100 ? -16.906 -16.703 14.406 1 92.75 100 ARG B C 1
ATOM 4650 O O . ARG B 1 100 ? -16.031 -17.578 14.398 1 92.75 100 ARG B O 1
ATOM 4657 N N . PHE B 1 101 ? -16.891 -15.703 13.594 1 94.75 101 PHE B N 1
ATOM 4658 C CA . PHE B 1 101 ? -15.805 -15.508 12.641 1 94.75 101 PHE B CA 1
ATOM 4659 C C . PHE B 1 101 ? -14.461 -15.398 13.367 1 94.75 101 PHE B C 1
ATOM 4661 O O . PHE B 1 101 ? -13.492 -16.062 12.992 1 94.75 101 PHE B O 1
ATOM 4668 N N . LEU B 1 102 ? -14.453 -14.57 14.383 1 93.12 102 LEU B N 1
ATOM 4669 C CA . LEU B 1 102 ? -13.219 -14.344 15.125 1 93.12 102 LEU B CA 1
ATOM 4670 C C . LEU B 1 102 ? -12.758 -15.625 15.812 1 93.12 102 LEU B C 1
ATOM 4672 O O . LEU B 1 102 ? -11.555 -15.867 15.93 1 93.12 102 LEU B O 1
ATOM 4676 N N . MET B 1 103 ? -13.648 -16.375 16.266 1 93.56 103 MET B N 1
ATOM 4677 C CA . MET B 1 103 ? -13.297 -17.656 16.891 1 93.56 103 MET B CA 1
ATOM 4678 C C . MET B 1 103 ? -12.688 -18.609 15.867 1 93.56 103 MET B C 1
ATOM 4680 O O . MET B 1 103 ? -11.688 -19.281 16.156 1 93.56 103 MET B O 1
ATOM 4684 N N . ILE B 1 104 ? -13.297 -18.688 14.734 1 95.06 104 ILE B N 1
ATOM 4685 C CA . ILE B 1 104 ? -12.758 -19.547 13.68 1 95.06 104 ILE B CA 1
ATOM 4686 C C . ILE B 1 104 ? -11.359 -19.078 13.305 1 95.06 104 ILE B C 1
ATOM 4688 O O . ILE B 1 104 ? -10.445 -19.891 13.148 1 95.06 104 ILE B O 1
ATOM 4692 N N . TRP B 1 105 ? -11.219 -17.781 13.195 1 93.44 105 TRP B N 1
ATOM 4693 C CA . TRP B 1 105 ? -9.922 -17.203 12.875 1 93.44 105 TRP B CA 1
ATOM 4694 C C . TRP B 1 105 ? -8.883 -17.594 13.922 1 93.44 105 TRP B C 1
ATOM 4696 O O . TRP B 1 105 ? -7.742 -17.922 13.578 1 93.44 105 TRP B O 1
ATOM 4706 N N . ARG B 1 106 ? -9.227 -17.609 15.094 1 92.31 106 ARG B N 1
ATOM 4707 C CA . ARG B 1 106 ? -8.344 -17.922 16.203 1 92.31 106 ARG B CA 1
ATOM 4708 C C . ARG B 1 106 ? -7.922 -19.391 16.188 1 92.31 106 ARG B C 1
ATOM 4710 O O . ARG B 1 106 ? -6.766 -19.703 16.469 1 92.31 106 ARG B O 1
ATOM 4717 N N . TYR B 1 107 ? -8.805 -20.234 15.859 1 94.19 107 TYR B N 1
ATOM 4718 C CA . TYR B 1 107 ? -8.539 -21.656 16.031 1 94.19 107 TYR B CA 1
ATOM 4719 C C . TYR B 1 107 ? -8.211 -22.312 14.703 1 94.19 107 TYR B C 1
ATOM 4721 O O . TYR B 1 107 ? -7.895 -23.5 14.656 1 94.19 107 TYR B O 1
ATOM 4729 N N . LEU B 1 108 ? -8.266 -21.547 13.633 1 95.5 108 LEU B N 1
ATOM 4730 C CA . LEU B 1 108 ? -7.887 -22.094 12.336 1 95.5 108 LEU B CA 1
ATOM 4731 C C . LEU B 1 108 ? -6.512 -22.75 12.398 1 95.5 108 LEU B C 1
ATOM 4733 O O . LEU B 1 108 ? -5.559 -22.141 12.898 1 95.5 108 LEU B O 1
ATOM 4737 N N . HIS B 1 109 ? -6.426 -23.953 11.984 1 95.81 109 HIS B N 1
ATOM 4738 C CA . HIS B 1 109 ? -5.184 -24.719 12.031 1 95.81 109 HIS B CA 1
ATOM 4739 C C . HIS B 1 109 ? -5.074 -25.656 10.836 1 95.81 109 HIS B C 1
ATOM 4741 O O . HIS B 1 109 ? -6.078 -26.188 10.359 1 95.81 109 HIS B O 1
ATOM 4747 N N . LEU B 1 110 ? -3.863 -25.875 10.406 1 96.06 110 LEU B N 1
ATOM 4748 C CA . LEU B 1 110 ? -3.676 -26.609 9.156 1 96.06 110 LEU B CA 1
ATOM 4749 C C . LEU B 1 110 ? -2.969 -27.938 9.414 1 96.06 110 LEU B C 1
ATOM 4751 O O . LEU B 1 110 ? -2.932 -28.797 8.531 1 96.06 110 LEU B O 1
ATOM 4755 N N . ALA B 1 111 ? -2.361 -28.047 10.602 1 93.56 111 ALA B N 1
ATOM 4756 C CA . ALA B 1 111 ? -1.576 -29.25 10.883 1 93.56 111 ALA B CA 1
ATOM 4757 C C . ALA B 1 111 ? -1.763 -29.688 12.328 1 93.56 111 ALA B C 1
ATOM 4759 O O . ALA B 1 111 ? -2.186 -28.906 13.18 1 93.56 111 ALA B O 1
ATOM 4760 N N . ASP B 1 112 ? -1.454 -30.922 12.484 1 87.88 112 ASP B N 1
ATOM 4761 C CA . ASP B 1 112 ? -1.478 -31.469 13.836 1 87.88 112 ASP B CA 1
ATOM 4762 C C . ASP B 1 112 ? -0.226 -31.062 14.617 1 87.88 112 ASP B C 1
ATOM 4764 O O . ASP B 1 112 ? 0.887 -31.453 14.258 1 87.88 112 ASP B O 1
ATOM 4768 N N . ASN B 1 113 ? -0.437 -30.297 15.648 1 81.06 113 ASN B N 1
ATOM 4769 C CA . ASN B 1 113 ? 0.687 -29.844 16.453 1 81.06 113 ASN B CA 1
ATOM 4770 C C . ASN B 1 113 ? 1.411 -31 17.125 1 81.06 113 ASN B C 1
ATOM 4772 O O . ASN B 1 113 ? 2.574 -30.875 17.516 1 81.06 113 ASN B O 1
ATOM 4776 N N . ALA B 1 114 ? 0.679 -32.094 17.344 1 73.56 114 ALA B N 1
ATOM 4777 C CA . ALA B 1 114 ? 1.238 -33.219 18.062 1 73.56 114 ALA B CA 1
ATOM 4778 C C . ALA B 1 114 ? 2.012 -34.125 17.125 1 73.56 114 ALA B C 1
ATOM 4780 O O . ALA B 1 114 ? 2.719 -35.031 17.578 1 73.56 114 ALA B O 1
ATOM 4781 N N . ALA B 1 115 ? 1.916 -33.875 15.898 1 69.19 115 ALA B N 1
ATOM 4782 C CA . ALA B 1 115 ? 2.596 -34.75 14.961 1 69.19 115 ALA B CA 1
ATOM 4783 C C . ALA B 1 115 ? 4.113 -34.625 15.094 1 69.19 115 ALA B C 1
ATOM 4785 O O . ALA B 1 115 ? 4.641 -33.531 15.25 1 69.19 115 ALA B O 1
ATOM 4786 N N . PRO B 1 116 ? 4.785 -35.844 15.383 1 62.03 116 PRO B N 1
ATOM 4787 C CA . PRO B 1 116 ? 6.242 -35.812 15.531 1 62.03 116 PRO B CA 1
ATOM 4788 C C . PRO B 1 116 ? 6.953 -35.156 14.352 1 62.03 116 PRO B C 1
ATOM 4790 O O . PRO B 1 116 ? 6.504 -35.281 13.211 1 62.03 116 PRO B O 1
ATOM 4793 N N . GLN B 1 117 ? 7.648 -34.094 14.617 1 59.59 117 GLN B N 1
ATOM 4794 C CA . GLN B 1 117 ? 8.43 -33.469 13.547 1 59.59 117 GLN B CA 1
ATOM 4795 C C . GLN B 1 117 ? 9.648 -34.344 13.203 1 59.59 117 GLN B C 1
ATOM 4797 O O . GLN B 1 117 ? 10.344 -34.812 14.094 1 59.59 117 GLN B O 1
ATOM 4802 N N . ALA B 1 118 ? 9.477 -35.156 12.156 1 44.78 118 ALA B N 1
ATOM 4803 C CA . ALA B 1 118 ? 10.617 -35.938 11.719 1 44.78 118 ALA B CA 1
ATOM 4804 C C . ALA B 1 118 ? 11.836 -35.062 11.461 1 44.78 118 ALA B C 1
ATOM 4806 O O . ALA B 1 118 ? 11.805 -34.188 10.594 1 44.78 118 ALA B O 1
ATOM 4807 N N . GLY B 1 119 ? 12.977 -35.188 12.273 1 49.62 119 GLY B N 1
ATOM 4808 C CA . GLY B 1 119 ? 14.328 -34.625 12.156 1 49.62 119 GLY B CA 1
ATOM 4809 C C . GLY B 1 119 ? 14.406 -33.156 12.484 1 49.62 119 GLY B C 1
ATOM 4810 O O . GLY B 1 119 ? 13.656 -32.656 13.328 1 49.62 119 GLY B O 1
ATOM 4811 N N . ASN B 1 120 ? 15.219 -32.344 11.656 1 58.22 120 ASN B N 1
ATOM 4812 C CA . ASN B 1 120 ? 15.5 -30.922 11.742 1 58.22 120 ASN B CA 1
ATOM 4813 C C . ASN B 1 120 ? 14.219 -30.094 11.719 1 58.22 120 ASN B C 1
ATOM 4815 O O . ASN B 1 120 ? 13.289 -30.406 10.969 1 58.22 120 ASN B O 1
ATOM 4819 N N . PRO B 1 121 ? 13.992 -29.297 12.773 1 69 121 PRO B N 1
ATOM 4820 C CA . PRO B 1 121 ? 12.719 -28.594 12.953 1 69 121 PRO B CA 1
ATOM 4821 C C . PRO B 1 121 ? 12.227 -27.938 11.664 1 69 121 PRO B C 1
ATOM 4823 O O . PRO B 1 121 ? 12.969 -27.188 11.031 1 69 121 PRO B O 1
ATOM 4826 N N . ASP B 1 122 ? 11.281 -28.578 11.086 1 83.94 122 ASP B N 1
ATOM 4827 C CA . ASP B 1 122 ? 10.609 -27.984 9.93 1 83.94 122 ASP B CA 1
ATOM 4828 C C . ASP B 1 122 ? 9.961 -26.656 10.297 1 83.94 122 ASP B C 1
ATOM 4830 O O . ASP B 1 122 ? 8.922 -26.625 10.961 1 83.94 122 ASP B O 1
ATOM 4834 N N . ARG B 1 123 ? 10.57 -25.609 9.859 1 87.94 123 ARG B N 1
ATOM 4835 C CA . ARG B 1 123 ? 10.086 -24.266 10.148 1 87.94 123 ARG B CA 1
ATOM 4836 C C . ARG B 1 123 ? 8.711 -24.031 9.523 1 87.94 123 ARG B C 1
ATOM 4838 O O . ARG B 1 123 ? 8.008 -23.094 9.898 1 87.94 123 ARG B O 1
ATOM 4845 N N . LEU B 1 124 ? 8.375 -25 8.602 1 92.5 124 LEU B N 1
ATOM 4846 C CA . LEU B 1 124 ? 7.098 -24.859 7.91 1 92.5 124 LEU B CA 1
ATOM 4847 C C . LEU B 1 124 ? 6.113 -25.938 8.336 1 92.5 124 LEU B C 1
ATOM 4849 O O . LEU B 1 124 ? 5.156 -26.234 7.617 1 92.5 124 LEU B O 1
ATOM 4853 N N . ALA B 1 125 ? 6.312 -26.531 9.43 1 90.81 125 ALA B N 1
ATOM 4854 C CA . ALA B 1 125 ? 5.504 -27.656 9.883 1 90.81 125 ALA B CA 1
ATOM 4855 C C . ALA B 1 125 ? 4.02 -27.297 9.891 1 90.81 125 ALA B C 1
ATOM 4857 O O . ALA B 1 125 ? 3.18 -28.109 9.484 1 90.81 125 ALA B O 1
ATOM 4858 N N . LYS B 1 126 ? 3.672 -26.156 10.32 1 90.69 126 LYS B N 1
ATOM 4859 C CA . LYS B 1 126 ? 2.287 -25.719 10.43 1 90.69 126 LYS B CA 1
ATOM 4860 C C . LYS B 1 126 ? 1.627 -25.625 9.055 1 90.69 126 LYS B C 1
ATOM 4862 O O . LYS B 1 126 ? 0.412 -25.797 8.93 1 90.69 126 LYS B O 1
ATOM 4867 N N . LEU B 1 127 ? 2.4 -25.375 8.008 1 94.81 127 LEU B N 1
ATOM 4868 C CA . LEU B 1 127 ? 1.878 -25.125 6.668 1 94.81 127 LEU B CA 1
ATOM 4869 C C . LEU B 1 127 ? 2.125 -26.328 5.762 1 94.81 127 LEU B C 1
ATOM 4871 O O . LEU B 1 127 ? 1.659 -26.359 4.621 1 94.81 127 LEU B O 1
ATOM 4875 N N . ARG B 1 128 ? 2.805 -27.312 6.191 1 94.38 128 ARG B N 1
ATOM 4876 C CA . ARG B 1 128 ? 3.293 -28.406 5.355 1 94.38 128 ARG B CA 1
ATOM 4877 C C . ARG B 1 128 ? 2.145 -29.078 4.621 1 94.38 128 ARG B C 1
ATOM 4879 O O . ARG B 1 128 ? 2.223 -29.312 3.412 1 94.38 128 ARG B O 1
ATOM 4886 N N . PRO B 1 129 ? 1.046 -29.391 5.34 1 96.12 129 PRO B N 1
ATOM 4887 C CA . PRO B 1 129 ? -0.062 -30.016 4.617 1 96.12 129 PRO B CA 1
ATOM 4888 C C . PRO B 1 129 ? -0.595 -29.156 3.48 1 96.12 129 PRO B C 1
ATOM 4890 O O . PRO B 1 129 ? -0.931 -29.656 2.412 1 96.12 129 PRO B O 1
ATOM 4893 N N . MET B 1 130 ? -0.646 -27.875 3.678 1 97.38 130 MET B N 1
ATOM 4894 C CA . MET B 1 130 ? -1.143 -26.953 2.658 1 97.38 130 MET B CA 1
ATOM 4895 C C . MET B 1 130 ? -0.174 -26.875 1.483 1 97.38 130 MET B C 1
ATOM 4897 O O . MET B 1 130 ? -0.59 -26.922 0.325 1 97.38 130 MET B O 1
ATOM 4901 N N . ILE B 1 131 ? 1.067 -26.766 1.784 1 97.31 131 ILE B N 1
ATOM 4902 C CA . ILE B 1 131 ? 2.107 -26.672 0.767 1 97.31 131 ILE B CA 1
ATOM 4903 C C . ILE B 1 131 ? 2.098 -27.922 -0.108 1 97.31 131 ILE B C 1
ATOM 4905 O O . ILE B 1 131 ? 2.123 -27.828 -1.337 1 97.31 131 ILE B O 1
ATOM 4909 N N . THR B 1 132 ? 2.033 -29.031 0.532 1 96.75 132 THR B N 1
ATOM 4910 C CA . THR B 1 132 ? 2.004 -30.297 -0.187 1 96.75 132 THR B CA 1
ATOM 4911 C C . THR B 1 132 ? 0.757 -30.391 -1.062 1 96.75 132 THR B C 1
ATOM 4913 O O . THR B 1 132 ? 0.848 -30.719 -2.246 1 96.75 132 THR B O 1
ATOM 4916 N N . HIS B 1 133 ? -0.344 -30.094 -0.484 1 97.94 133 HIS B N 1
ATOM 4917 C CA . HIS B 1 133 ? -1.616 -30.172 -1.193 1 97.94 133 HIS B CA 1
ATOM 4918 C C . HIS B 1 133 ? -1.616 -29.281 -2.43 1 97.94 133 HIS B C 1
ATOM 4920 O O . HIS B 1 133 ? -1.914 -29.734 -3.533 1 97.94 133 HIS B O 1
ATOM 4926 N N . PHE B 1 134 ? -1.257 -28.031 -2.291 1 98.31 134 PHE B N 1
ATOM 4927 C CA . PHE B 1 134 ? -1.393 -27.078 -3.387 1 98.31 134 PHE B CA 1
ATOM 4928 C C . PHE B 1 134 ? -0.353 -27.344 -4.469 1 98.31 134 PHE B C 1
ATOM 4930 O O . PHE B 1 134 ? -0.621 -27.141 -5.656 1 98.31 134 PHE B O 1
ATOM 4937 N N . ASN B 1 135 ? 0.839 -27.781 -4.113 1 97.88 135 ASN B N 1
ATOM 4938 C CA . ASN B 1 135 ? 1.799 -28.156 -5.145 1 97.88 135 ASN B CA 1
ATOM 4939 C C . ASN B 1 135 ? 1.282 -29.328 -5.984 1 97.88 135 ASN B C 1
ATOM 4941 O O . ASN B 1 135 ? 1.524 -29.375 -7.191 1 97.88 135 ASN B O 1
ATOM 4945 N N . GLU B 1 136 ? 0.606 -30.188 -5.352 1 97.5 136 GLU B N 1
ATOM 4946 C CA . GLU B 1 136 ? 0.043 -31.328 -6.062 1 97.5 136 GLU B CA 1
ATOM 4947 C C . GLU B 1 136 ? -1.095 -30.891 -6.984 1 97.5 136 GLU B C 1
ATOM 4949 O O . GLU B 1 136 ? -1.079 -31.203 -8.18 1 97.5 136 GLU B O 1
ATOM 4954 N N . VAL B 1 137 ? -2.035 -30.172 -6.473 1 97.94 137 VAL B N 1
ATOM 4955 C CA . VAL B 1 137 ? -3.248 -29.875 -7.23 1 97.94 137 VAL B CA 1
ATOM 4956 C C . VAL B 1 137 ? -2.947 -28.812 -8.289 1 97.94 137 VAL B C 1
ATOM 4958 O O . VAL B 1 137 ? -3.586 -28.781 -9.344 1 97.94 137 VAL B O 1
ATOM 4961 N N . PHE B 1 138 ? -2.02 -27.859 -8.055 1 98.19 138 PHE B N 1
ATOM 4962 C CA . PHE B 1 138 ? -1.634 -26.875 -9.055 1 98.19 138 PHE B CA 1
ATOM 4963 C C . PHE B 1 138 ? -1.098 -27.562 -10.312 1 98.19 138 PHE B C 1
ATOM 4965 O O . PHE B 1 138 ? -1.435 -27.172 -11.43 1 98.19 138 PHE B O 1
ATOM 4972 N N . ASN B 1 139 ? -0.33 -28.609 -10.102 1 95.44 139 ASN B N 1
ATOM 4973 C CA . ASN B 1 139 ? 0.256 -29.344 -11.211 1 95.44 139 ASN B CA 1
ATOM 4974 C C . ASN B 1 139 ? -0.769 -30.266 -11.883 1 95.44 139 ASN B C 1
ATOM 4976 O O . ASN B 1 139 ? -0.75 -30.422 -13.109 1 95.44 139 ASN B O 1
ATOM 4980 N N . LYS B 1 140 ? -1.59 -30.781 -11.148 1 95.94 140 LYS B N 1
ATOM 4981 C CA . LYS B 1 140 ? -2.545 -31.781 -11.625 1 95.94 140 LYS B CA 1
ATOM 4982 C C . LYS B 1 140 ? -3.607 -31.141 -12.516 1 95.94 140 LYS B C 1
ATOM 4984 O O . LYS B 1 140 ? -4.039 -31.75 -13.5 1 95.94 140 LYS B O 1
ATOM 4989 N N . ASN B 1 141 ? -3.992 -29.922 -12.258 1 97 141 ASN B N 1
ATOM 4990 C CA . ASN B 1 141 ? -5.219 -29.391 -12.836 1 97 141 ASN B CA 1
ATOM 4991 C C . ASN B 1 141 ? -4.934 -28.531 -14.062 1 97 141 ASN B C 1
ATOM 4993 O O . ASN B 1 141 ? -5.852 -28.172 -14.805 1 97 141 ASN B O 1
ATOM 4997 N N . TYR B 1 142 ? -3.701 -28.203 -14.297 1 96.75 142 TYR B N 1
ATOM 4998 C CA . TYR B 1 142 ? -3.346 -27.344 -15.43 1 96.75 142 TYR B CA 1
ATOM 4999 C C . TYR B 1 142 ? -1.886 -27.547 -15.82 1 96.75 142 TYR B C 1
ATOM 5001 O O . TYR B 1 142 ? -1.012 -27.641 -14.961 1 96.75 142 TYR B O 1
ATOM 5009 N N . THR B 1 143 ? -1.667 -27.688 -17.062 1 94.94 143 THR B N 1
ATOM 5010 C CA . THR B 1 143 ? -0.317 -27.75 -17.609 1 94.94 143 THR B CA 1
ATOM 5011 C C . THR B 1 143 ? -0.019 -26.516 -18.453 1 94.94 143 THR B C 1
ATOM 5013 O O . THR B 1 143 ? -0.722 -26.25 -19.438 1 94.94 143 THR B O 1
ATOM 5016 N N . PRO B 1 144 ? 1.001 -25.797 -18.047 1 95.19 144 PRO B N 1
ATOM 5017 C CA . PRO B 1 144 ? 1.367 -24.641 -18.875 1 95.19 144 PRO B CA 1
ATOM 5018 C C . PRO B 1 144 ? 1.675 -25.016 -20.312 1 95.19 144 PRO B C 1
ATOM 5020 O O . PRO B 1 144 ? 2.129 -26.141 -20.578 1 95.19 144 PRO B O 1
ATOM 5023 N N . TYR B 1 145 ? 1.472 -24.172 -21.281 1 91.25 145 TYR B N 1
ATOM 5024 C CA . TYR B 1 145 ? 1.663 -24.469 -22.703 1 91.25 145 TYR B CA 1
ATOM 5025 C C . TYR B 1 145 ? 3.146 -24.531 -23.047 1 91.25 145 TYR B C 1
ATOM 5027 O O . TYR B 1 145 ? 3.605 -25.5 -23.672 1 91.25 145 TYR B O 1
ATOM 5035 N N . ARG B 1 146 ? 3.92 -23.484 -22.75 1 92.88 146 ARG B N 1
ATOM 5036 C CA . ARG B 1 146 ? 5.305 -23.641 -23.188 1 92.88 146 ARG B CA 1
ATOM 5037 C C . ARG B 1 146 ? 6.242 -22.812 -22.312 1 92.88 146 ARG B C 1
ATOM 5039 O O . ARG B 1 146 ? 7.285 -23.297 -21.875 1 92.88 146 ARG B O 1
ATOM 5046 N N . ASP B 1 147 ? 5.93 -21.625 -22.156 1 97.06 147 ASP B N 1
ATOM 5047 C CA . ASP B 1 147 ? 6.855 -20.688 -21.531 1 97.06 147 ASP B CA 1
ATOM 5048 C C . ASP B 1 147 ? 6.484 -20.438 -20.078 1 97.06 147 ASP B C 1
ATOM 5050 O O . ASP B 1 147 ? 5.348 -20.062 -19.766 1 97.06 147 ASP B O 1
ATOM 5054 N N . VAL B 1 148 ? 7.391 -20.703 -19.219 1 98.06 148 VAL B N 1
ATOM 5055 C CA . VAL B 1 148 ? 7.199 -20.453 -17.797 1 98.06 148 VAL B CA 1
ATOM 5056 C C . VAL B 1 148 ? 8.359 -19.609 -17.25 1 98.06 148 VAL B C 1
ATOM 5058 O O . VAL B 1 148 ? 9.414 -19.516 -17.891 1 98.06 148 VAL B O 1
ATOM 5061 N N . SER B 1 149 ? 8.164 -18.969 -16.188 1 98.5 149 SER B N 1
ATOM 5062 C CA . SER B 1 149 ? 9.227 -18.203 -15.531 1 98.5 149 SER B CA 1
ATOM 5063 C C . SER B 1 149 ? 9.367 -18.594 -14.062 1 98.5 149 SER B C 1
ATOM 5065 O O . SER B 1 149 ? 8.398 -19.031 -13.438 1 98.5 149 SER B O 1
ATOM 5067 N N . ILE B 1 150 ? 10.547 -18.562 -13.547 1 98.06 150 ILE B N 1
ATOM 5068 C CA . ILE B 1 150 ? 10.859 -18.766 -12.141 1 98.06 150 ILE B CA 1
ATOM 5069 C C . ILE B 1 150 ? 11.344 -17.453 -11.523 1 98.06 150 ILE B C 1
ATOM 5071 O O . ILE B 1 150 ? 12.227 -16.797 -12.07 1 98.06 150 ILE B O 1
ATOM 5075 N N . ASP B 1 151 ? 10.766 -17.094 -10.5 1 96.44 151 ASP B N 1
ATOM 5076 C CA . ASP B 1 151 ? 11.141 -15.867 -9.789 1 96.44 151 ASP B CA 1
ATOM 5077 C C . ASP B 1 151 ? 10.664 -15.914 -8.336 1 96.44 151 ASP B C 1
ATOM 5079 O O . ASP B 1 151 ? 10.07 -16.906 -7.906 1 96.44 151 ASP B O 1
ATOM 5083 N N . GLU B 1 152 ? 11.039 -14.93 -7.605 1 94.06 152 GLU B N 1
ATOM 5084 C CA . GLU B 1 152 ? 10.656 -14.844 -6.199 1 94.06 152 GLU B CA 1
ATOM 5085 C C . GLU B 1 152 ? 9.406 -13.984 -6.023 1 94.06 152 GLU B C 1
ATOM 5087 O O . GLU B 1 152 ? 9.266 -12.938 -6.664 1 94.06 152 GLU B O 1
ATOM 5092 N N . SER B 1 153 ? 8.438 -14.492 -5.305 1 94.44 153 SER B N 1
ATOM 5093 C CA . SER B 1 153 ? 7.293 -13.734 -4.812 1 94.44 153 SER B CA 1
ATOM 5094 C C . SER B 1 153 ? 7.465 -13.383 -3.338 1 94.44 153 SER B C 1
ATOM 5096 O O . SER B 1 153 ? 8 -14.172 -2.559 1 94.44 153 SER B O 1
ATOM 5098 N N . MET B 1 154 ? 7.043 -12.172 -2.943 1 93.94 154 MET B N 1
ATOM 5099 C CA . MET B 1 154 ? 7.141 -11.75 -1.549 1 93.94 154 MET B CA 1
ATOM 5100 C C . MET B 1 154 ? 5.766 -11.719 -0.891 1 93.94 154 MET B C 1
ATOM 5102 O O . MET B 1 154 ? 4.848 -11.062 -1.385 1 93.94 154 MET B O 1
ATOM 5106 N N . VAL B 1 155 ? 5.605 -12.477 0.179 1 94.56 155 VAL B N 1
ATOM 5107 C CA . VAL B 1 155 ? 4.418 -12.406 1.022 1 94.56 155 VAL B CA 1
ATOM 5108 C C . VAL B 1 155 ? 4.652 -11.422 2.17 1 94.56 155 VAL B C 1
ATOM 5110 O O . VAL B 1 155 ? 5.535 -11.641 3.006 1 94.56 155 VAL B O 1
ATOM 5113 N N . LYS B 1 156 ? 3.844 -10.383 2.168 1 91.69 156 LYS B N 1
ATOM 5114 C CA . LYS B 1 156 ? 4.051 -9.297 3.113 1 91.69 156 LYS B CA 1
ATOM 5115 C C . LYS B 1 156 ? 3.914 -9.781 4.555 1 91.69 156 LYS B C 1
ATOM 5117 O O . LYS B 1 156 ? 2.914 -10.406 4.91 1 91.69 156 LYS B O 1
ATOM 5122 N N . PHE B 1 157 ? 4.938 -9.562 5.383 1 90.88 157 PHE B N 1
ATOM 5123 C CA . PHE B 1 157 ? 4.945 -9.844 6.812 1 90.88 157 PHE B CA 1
ATOM 5124 C C . PHE B 1 157 ? 6.043 -9.055 7.516 1 90.88 157 PHE B C 1
ATOM 5126 O O . PHE B 1 157 ? 7.219 -9.172 7.172 1 90.88 157 PHE B O 1
ATOM 5133 N N . LYS B 1 158 ? 5.652 -8.273 8.531 1 86.25 158 LYS B N 1
ATOM 5134 C CA . LYS B 1 158 ? 6.629 -7.41 9.188 1 86.25 158 LYS B CA 1
ATOM 5135 C C . LYS B 1 158 ? 6.879 -7.855 10.625 1 86.25 158 LYS B C 1
ATOM 5137 O O . LYS B 1 158 ? 7.691 -7.258 11.336 1 86.25 158 LYS B O 1
ATOM 5142 N N . GLY B 1 159 ? 6.23 -8.891 11.039 1 84.69 159 GLY B N 1
ATOM 5143 C CA . GLY B 1 159 ? 6.41 -9.359 12.406 1 84.69 159 GLY B CA 1
ATOM 5144 C C . GLY B 1 159 ? 7.715 -10.102 12.617 1 84.69 159 GLY B C 1
ATOM 5145 O O . GLY B 1 159 ? 8.57 -10.133 11.727 1 84.69 159 GLY B O 1
ATOM 5146 N N . ARG B 1 160 ? 7.902 -10.539 13.758 1 83.81 160 ARG B N 1
ATOM 5147 C CA . ARG B 1 160 ? 9.117 -11.273 14.094 1 83.81 160 ARG B CA 1
ATOM 5148 C C . ARG B 1 160 ? 9.086 -12.68 13.492 1 83.81 160 ARG B C 1
ATOM 5150 O O . ARG B 1 160 ? 8.188 -13.469 13.789 1 83.81 160 ARG B O 1
ATOM 5157 N N . LEU B 1 161 ? 9.969 -12.984 12.617 1 89.06 161 LEU B N 1
ATOM 5158 C CA . LEU B 1 161 ? 10.125 -14.266 11.938 1 89.06 161 LEU B CA 1
ATOM 5159 C C . LEU B 1 161 ? 11.57 -14.477 11.492 1 89.06 161 LEU B C 1
ATOM 5161 O O . LEU B 1 161 ? 12.156 -13.609 10.852 1 89.06 161 LEU B O 1
ATOM 5165 N N . ALA B 1 162 ? 12.102 -15.547 11.906 1 85.81 162 ALA B N 1
ATOM 5166 C CA . ALA B 1 162 ? 13.523 -15.828 11.711 1 85.81 162 ALA B CA 1
ATOM 5167 C C . ALA B 1 162 ? 13.898 -15.773 10.234 1 85.81 162 ALA B C 1
ATOM 5169 O O . ALA B 1 162 ? 15.008 -15.367 9.883 1 85.81 162 ALA B O 1
ATOM 5170 N N . PHE B 1 163 ? 13.039 -16.188 9.422 1 90.88 163 PHE B N 1
ATOM 5171 C CA . PHE B 1 163 ? 13.398 -16.266 8.008 1 90.88 163 PHE B CA 1
ATOM 5172 C C . PHE B 1 163 ? 12.711 -15.156 7.215 1 90.88 163 PHE B C 1
ATOM 5174 O O . PHE B 1 163 ? 12.484 -15.305 6.012 1 90.88 163 PHE B O 1
ATOM 5181 N N . ARG B 1 164 ? 12.281 -14.133 7.867 1 91 164 ARG B N 1
ATOM 5182 C CA . ARG B 1 164 ? 11.789 -12.945 7.176 1 91 164 ARG B CA 1
ATOM 5183 C C . ARG B 1 164 ? 12.867 -12.352 6.277 1 91 164 ARG B C 1
ATOM 5185 O O . ARG B 1 164 ? 14.039 -12.305 6.66 1 91 164 ARG B O 1
ATOM 5192 N N . GLN B 1 165 ? 12.508 -11.953 5.105 1 91 165 GLN B N 1
ATOM 5193 C CA . GLN B 1 165 ? 13.445 -11.398 4.137 1 91 165 GLN B CA 1
ATOM 5194 C C . GLN B 1 165 ? 13.203 -9.906 3.938 1 91 165 GLN B C 1
ATOM 5196 O O . GLN B 1 165 ? 12.078 -9.422 4.09 1 91 165 GLN B O 1
ATOM 5201 N N . TYR B 1 166 ? 14.234 -9.164 3.76 1 86 166 TYR B N 1
ATOM 5202 C CA . TYR B 1 166 ? 14.188 -7.758 3.373 1 86 166 TYR B CA 1
ATOM 5203 C C . TYR B 1 166 ? 14.656 -7.57 1.937 1 86 166 TYR B C 1
ATOM 5205 O O . TYR B 1 166 ? 15.82 -7.824 1.622 1 86 166 TYR B O 1
ATOM 5213 N N . MET B 1 167 ? 13.766 -7.199 1.059 1 84.5 167 MET B N 1
ATOM 5214 C CA . MET B 1 167 ? 14.055 -6.965 -0.354 1 84.5 167 MET B CA 1
ATOM 5215 C C . MET B 1 167 ? 13.727 -5.527 -0.743 1 84.5 167 MET B C 1
ATOM 5217 O O . MET B 1 167 ? 12.617 -5.23 -1.176 1 84.5 167 MET B O 1
ATOM 5221 N N . PRO B 1 168 ? 14.68 -4.578 -0.681 1 76.62 168 PRO B N 1
ATOM 5222 C CA . PRO B 1 168 ? 14.414 -3.152 -0.896 1 76.62 168 PRO B CA 1
ATOM 5223 C C . PRO B 1 168 ? 13.938 -2.848 -2.314 1 76.62 168 PRO B C 1
ATOM 5225 O O . PRO B 1 168 ? 13.219 -1.869 -2.529 1 76.62 168 PRO B O 1
ATOM 5228 N N . GLY B 1 169 ? 14.383 -3.646 -3.322 1 75.5 169 GLY B N 1
ATOM 5229 C CA . GLY B 1 169 ? 14.039 -3.4 -4.711 1 75.5 169 GLY B CA 1
ATOM 5230 C C . GLY B 1 169 ? 12.625 -3.842 -5.062 1 75.5 169 GLY B C 1
ATOM 5231 O O . GLY B 1 169 ? 12.125 -3.523 -6.145 1 75.5 169 GLY B O 1
ATOM 5232 N N . LYS B 1 170 ? 11.977 -4.652 -4.164 1 77.5 170 LYS B N 1
ATOM 5233 C CA . LYS B 1 170 ? 10.633 -5.152 -4.418 1 77.5 170 LYS B CA 1
ATOM 5234 C C . LYS B 1 170 ? 9.578 -4.262 -3.76 1 77.5 170 LYS B C 1
ATOM 5236 O O . LYS B 1 170 ? 9.867 -3.572 -2.781 1 77.5 170 LYS B O 1
ATOM 5241 N N . PRO B 1 171 ? 8.398 -4.191 -4.359 1 74.5 171 PRO B N 1
ATOM 5242 C CA . PRO B 1 171 ? 7.328 -3.412 -3.734 1 74.5 171 PRO B CA 1
ATOM 5243 C C . PRO B 1 171 ? 7.066 -3.82 -2.285 1 74.5 171 PRO B C 1
ATOM 5245 O O . PRO B 1 171 ? 6.863 -2.959 -1.425 1 74.5 171 PRO B O 1
ATOM 5248 N N . ILE B 1 172 ? 6.992 -5.094 -2.041 1 82.81 172 ILE B N 1
ATOM 5249 C CA . ILE B 1 172 ? 6.945 -5.613 -0.68 1 82.81 172 ILE B CA 1
ATOM 5250 C C . ILE B 1 172 ? 8.367 -5.828 -0.161 1 82.81 172 ILE B C 1
ATOM 5252 O O . ILE B 1 172 ? 9.055 -6.762 -0.581 1 82.81 172 ILE B O 1
ATOM 5256 N N . LYS B 1 173 ? 8.719 -4.969 0.762 1 81.38 173 LYS B N 1
ATOM 5257 C CA . LYS B 1 173 ? 10.117 -4.957 1.177 1 81.38 173 LYS B CA 1
ATOM 5258 C C . LYS B 1 173 ? 10.383 -6.016 2.242 1 81.38 173 LYS B C 1
ATOM 5260 O O . LYS B 1 173 ? 11.453 -6.629 2.262 1 81.38 173 LYS B O 1
ATOM 5265 N N . TRP B 1 174 ? 9.391 -6.172 3.102 1 87 174 TRP B N 1
ATOM 5266 C CA . TRP B 1 174 ? 9.547 -7.117 4.203 1 87 174 TRP B CA 1
ATOM 5267 C C . TRP B 1 174 ? 8.531 -8.25 4.094 1 87 174 TRP B C 1
ATOM 5269 O O . TRP B 1 174 ? 7.344 -8.008 3.854 1 87 174 TRP B O 1
ATOM 5279 N N . GLY B 1 175 ? 9 -9.438 4.164 1 93.44 175 GLY B N 1
ATOM 5280 C CA . GLY B 1 175 ? 8.055 -10.547 4.16 1 93.44 175 GLY B CA 1
ATOM 5281 C C . GLY B 1 175 ? 8.719 -11.898 3.975 1 93.44 175 GLY B C 1
ATOM 5282 O O . GLY B 1 175 ? 9.898 -12.062 4.289 1 93.44 175 GLY B O 1
ATOM 5283 N N . VAL B 1 176 ? 7.91 -12.828 3.656 1 95.12 176 VAL B N 1
ATOM 5284 C CA . VAL B 1 176 ? 8.367 -14.195 3.391 1 95.12 176 VAL B CA 1
ATOM 5285 C C . VAL B 1 176 ? 8.57 -14.383 1.891 1 95.12 176 VAL B C 1
ATOM 5287 O O . VAL B 1 176 ? 7.723 -14 1.085 1 95.12 176 VAL B O 1
ATOM 5290 N N . LYS B 1 177 ? 9.758 -14.93 1.593 1 94.62 177 LYS B N 1
ATOM 5291 C CA . LYS B 1 177 ? 10.102 -15.188 0.197 1 94.62 177 LYS B CA 1
ATOM 5292 C C . LYS B 1 177 ? 9.562 -16.531 -0.265 1 94.62 177 LYS B C 1
ATOM 5294 O O . LYS B 1 177 ? 9.734 -17.547 0.423 1 94.62 177 LYS B O 1
ATOM 5299 N N . VAL B 1 178 ? 8.844 -16.516 -1.415 1 96.81 178 VAL B N 1
ATOM 5300 C CA . VAL B 1 178 ? 8.336 -17.719 -2.043 1 96.81 178 VAL B CA 1
ATOM 5301 C C . VAL B 1 178 ? 8.883 -17.844 -3.467 1 96.81 178 VAL B C 1
ATOM 5303 O O . VAL B 1 178 ? 8.648 -16.953 -4.297 1 96.81 178 VAL B O 1
ATOM 5306 N N . TRP B 1 179 ? 9.656 -18.906 -3.744 1 96.94 179 TRP B N 1
ATOM 5307 C CA . TRP B 1 179 ? 10.047 -19.203 -5.121 1 96.94 179 TRP B CA 1
ATOM 5308 C C . TRP B 1 179 ? 8.891 -19.844 -5.883 1 96.94 179 TRP B C 1
ATOM 5310 O O . TRP B 1 179 ? 8.266 -20.781 -5.395 1 96.94 179 TRP B O 1
ATOM 5320 N N . ALA B 1 180 ? 8.617 -19.312 -7.023 1 98.19 180 ALA B N 1
ATOM 5321 C CA . ALA B 1 180 ? 7.453 -19.812 -7.75 1 98.19 180 ALA B CA 1
ATOM 5322 C C . ALA B 1 180 ? 7.766 -20 -9.227 1 98.19 180 ALA B C 1
ATOM 5324 O O . ALA B 1 180 ? 8.641 -19.328 -9.773 1 98.19 180 ALA B O 1
ATOM 5325 N N . LEU B 1 181 ? 7.215 -20.969 -9.836 1 98.56 181 LEU B N 1
ATOM 5326 C CA . LEU B 1 181 ? 7.172 -21.188 -11.273 1 98.56 181 LEU B CA 1
ATOM 5327 C C . LEU B 1 181 ? 5.785 -20.891 -11.828 1 98.56 181 LEU B C 1
ATOM 5329 O O . LEU B 1 181 ? 4.801 -21.516 -11.438 1 98.56 181 LEU B O 1
ATOM 5333 N N . SER B 1 182 ? 5.688 -19.875 -12.664 1 98.56 182 SER B N 1
ATOM 5334 C CA . SER B 1 182 ? 4.398 -19.453 -13.211 1 98.56 182 SER B CA 1
ATOM 5335 C C . SER B 1 182 ? 4.449 -19.359 -14.734 1 98.56 182 SER B C 1
ATOM 5337 O O . SER B 1 182 ? 5.496 -19.047 -15.305 1 98.56 182 SER B O 1
ATOM 5339 N N . GLU B 1 183 ? 3.354 -19.656 -15.305 1 98.12 183 GLU B N 1
ATOM 5340 C CA . GLU B 1 183 ? 3.24 -19.484 -16.75 1 98.12 183 GLU B CA 1
ATOM 5341 C C . GLU B 1 183 ? 3.395 -18.016 -17.141 1 98.12 183 GLU B C 1
ATOM 5343 O O . GLU B 1 183 ? 2.809 -17.141 -16.516 1 98.12 183 GLU B O 1
ATOM 5348 N N . SER B 1 184 ? 4.152 -17.75 -18.188 1 97.38 184 SER B N 1
ATOM 5349 C CA . SER B 1 184 ? 4.555 -16.406 -18.578 1 97.38 184 SER B CA 1
ATOM 5350 C C . SER B 1 184 ? 3.352 -15.586 -19.031 1 97.38 184 SER B C 1
ATOM 5352 O O . SER B 1 184 ? 3.264 -14.391 -18.734 1 97.38 184 SER B O 1
ATOM 5354 N N . THR B 1 185 ? 2.383 -16.141 -19.688 1 95.06 185 THR B N 1
ATOM 5355 C CA . THR B 1 185 ? 1.32 -15.391 -20.344 1 95.06 185 THR B CA 1
ATOM 5356 C C . THR B 1 185 ? 0.125 -15.219 -19.406 1 95.06 185 THR B C 1
ATOM 5358 O O . THR B 1 185 ? -0.604 -14.227 -19.5 1 95.06 185 THR B O 1
ATOM 5361 N N . THR B 1 186 ? -0.113 -16.188 -18.5 1 95 186 THR B N 1
ATOM 5362 C CA . THR B 1 186 ? -1.344 -16.172 -17.719 1 95 186 THR B CA 1
ATOM 5363 C C . THR B 1 186 ? -1.043 -15.922 -16.25 1 95 186 THR B C 1
ATOM 5365 O O . THR B 1 186 ? -1.938 -15.57 -15.469 1 95 186 THR B O 1
ATOM 5368 N N . GLY B 1 187 ? 0.18 -16.188 -15.844 1 97.31 187 GLY B N 1
ATOM 5369 C CA . GLY B 1 187 ? 0.521 -16.078 -14.43 1 97.31 187 GLY B CA 1
ATOM 5370 C C . GLY B 1 187 ? 0.074 -17.266 -13.609 1 97.31 187 GLY B C 1
ATOM 5371 O O . GLY B 1 187 ? 0.087 -17.219 -12.375 1 97.31 187 GLY B O 1
ATOM 5372 N N . TYR B 1 188 ? -0.385 -18.406 -14.289 1 97.88 188 TYR B N 1
ATOM 5373 C CA . TYR B 1 188 ? -0.73 -19.625 -13.555 1 97.88 188 TYR B CA 1
ATOM 5374 C C . TYR B 1 188 ? 0.475 -20.156 -12.789 1 97.88 188 TYR B C 1
ATOM 5376 O O . TYR B 1 188 ? 1.514 -20.453 -13.383 1 97.88 188 TYR B O 1
ATOM 5384 N N . MET B 1 189 ? 0.344 -20.25 -11.523 1 98.69 189 MET B N 1
ATOM 5385 C CA . MET B 1 189 ? 1.421 -20.812 -10.711 1 98.69 189 MET B CA 1
ATOM 5386 C C . MET B 1 189 ? 1.328 -22.328 -10.664 1 98.69 189 MET B C 1
ATOM 5388 O O . MET B 1 189 ? 0.323 -22.891 -10.211 1 98.69 189 MET B O 1
ATOM 5392 N N . SER B 1 190 ? 2.365 -23.016 -11.055 1 97.94 190 SER B N 1
ATOM 5393 C CA . SER B 1 190 ? 2.367 -24.469 -11.109 1 97.94 190 SER B CA 1
ATOM 5394 C C . SER B 1 190 ? 3.025 -25.062 -9.875 1 97.94 190 SER B C 1
ATOM 5396 O O . SER B 1 190 ? 2.609 -26.125 -9.391 1 97.94 190 SER B O 1
ATOM 5398 N N . CYS B 1 191 ? 4.094 -24.391 -9.477 1 97.5 191 CYS B N 1
ATOM 5399 C CA . CYS B 1 191 ? 4.875 -24.875 -8.352 1 97.5 191 CYS B CA 1
ATOM 5400 C C . CYS B 1 191 ? 5.438 -23.719 -7.535 1 97.5 191 CYS B C 1
ATOM 5402 O O . CYS B 1 191 ? 5.613 -22.625 -8.055 1 97.5 191 CYS B O 1
ATOM 5404 N N . PHE B 1 192 ? 5.645 -24.047 -6.258 1 98.19 192 PHE B N 1
ATOM 5405 C CA . PHE B 1 192 ? 6.238 -23.016 -5.414 1 98.19 192 PHE B CA 1
ATOM 5406 C C . PHE B 1 192 ? 7 -23.641 -4.25 1 98.19 192 PHE B C 1
ATOM 5408 O O . PHE B 1 192 ? 6.82 -24.812 -3.949 1 98.19 192 PHE B O 1
ATOM 5415 N N . GLN B 1 193 ? 7.941 -22.906 -3.684 1 96.5 193 GLN B N 1
ATOM 5416 C CA . GLN B 1 193 ? 8.719 -23.281 -2.51 1 96.5 193 GLN B CA 1
ATOM 5417 C C . GLN B 1 193 ? 8.93 -22.094 -1.586 1 96.5 193 GLN B C 1
ATOM 5419 O O . GLN B 1 193 ? 9.352 -21.016 -2.031 1 96.5 193 GLN B O 1
ATOM 5424 N N . VAL B 1 194 ? 8.586 -22.312 -0.285 1 95.5 194 VAL B N 1
ATOM 5425 C CA . VAL B 1 194 ? 8.781 -21.25 0.688 1 95.5 194 VAL B CA 1
ATOM 5426 C C . VAL B 1 194 ? 10.227 -21.234 1.179 1 95.5 194 VAL B C 1
ATOM 5428 O O . VAL B 1 194 ? 10.75 -22.281 1.581 1 95.5 194 VAL B O 1
ATOM 5431 N N . TYR B 1 195 ? 10.859 -20.141 1.085 1 92.44 195 TYR B N 1
ATOM 5432 C CA . TYR B 1 195 ? 12.234 -20 1.544 1 92.44 195 TYR B CA 1
ATOM 5433 C C . TYR B 1 195 ? 12.289 -19.828 3.057 1 92.44 195 TYR B C 1
ATOM 5435 O O . TYR B 1 195 ? 11.641 -18.938 3.611 1 92.44 195 TYR B O 1
ATOM 5443 N N . THR B 1 196 ? 12.969 -20.672 3.756 1 89.06 196 THR B N 1
ATOM 5444 C CA . THR B 1 196 ? 13.016 -20.609 5.211 1 89.06 196 THR B CA 1
ATOM 5445 C C . THR B 1 196 ? 14.422 -20.266 5.695 1 89.06 196 THR B C 1
ATOM 5447 O O . THR B 1 196 ? 14.781 -20.547 6.84 1 89.06 196 THR B O 1
ATOM 5450 N N . GLY B 1 197 ? 15.164 -19.641 4.953 1 81.19 197 GLY B N 1
ATOM 5451 C CA . GLY B 1 197 ? 16.516 -19.281 5.336 1 81.19 197 GLY B CA 1
ATOM 5452 C C . GLY B 1 197 ? 17.562 -20.281 4.887 1 81.19 197 GLY B C 1
ATOM 5453 O O . GLY B 1 197 ? 17.219 -21.344 4.348 1 81.19 197 GLY B O 1
ATOM 5454 N N . ARG B 1 198 ? 18.891 -19.859 5.039 1 70.25 198 ARG B N 1
ATOM 5455 C CA . ARG B 1 198 ? 20.031 -20.688 4.629 1 70.25 198 ARG B CA 1
ATOM 5456 C C . ARG B 1 198 ? 20.172 -21.906 5.52 1 70.25 198 ARG B C 1
ATOM 5458 O O . ARG B 1 198 ? 20.078 -21.812 6.746 1 70.25 198 ARG B O 1
ATOM 5465 N N . GLU B 1 199 ? 19.688 -23.031 5.145 1 58.78 199 GLU B N 1
ATOM 5466 C CA . GLU B 1 199 ? 19.953 -24.234 5.926 1 58.78 199 GLU B CA 1
ATOM 5467 C C . GLU B 1 199 ? 21.453 -24.562 5.938 1 58.78 199 GLU B C 1
ATOM 5469 O O . GLU B 1 199 ? 22.172 -24.203 5.008 1 58.78 199 GLU B O 1
ATOM 5474 N N . ALA B 1 200 ? 22.094 -24.859 7.074 1 49.91 200 ALA B N 1
ATOM 5475 C CA . ALA B 1 200 ? 23.484 -25.234 7.289 1 49.91 200 ALA B CA 1
ATOM 5476 C C . ALA B 1 200 ? 24.016 -26.062 6.113 1 49.91 200 ALA B C 1
ATOM 5478 O O . ALA B 1 200 ? 23.391 -27.047 5.711 1 49.91 200 ALA B O 1
ATOM 5479 N N . GLY B 1 201 ? 25.141 -25.594 5.426 1 49.28 201 GLY B N 1
ATOM 5480 C CA . GLY B 1 201 ? 25.984 -26.312 4.496 1 49.28 201 GLY B CA 1
ATOM 5481 C C . GLY B 1 201 ? 25.578 -26.141 3.047 1 49.28 201 GLY B C 1
ATOM 5482 O O . GLY B 1 201 ? 26.312 -26.5 2.135 1 49.28 201 GLY B O 1
ATOM 5483 N N . GLN B 1 202 ? 24.234 -25.938 2.791 1 50.53 202 GLN B N 1
ATOM 5484 C CA . GLN B 1 202 ? 23.766 -26.188 1.432 1 50.53 202 GLN B CA 1
ATOM 5485 C C . GLN B 1 202 ? 23.531 -24.875 0.689 1 50.53 202 GLN B C 1
ATOM 5487 O O . GLN B 1 202 ? 22.703 -24.797 -0.221 1 50.53 202 GLN B O 1
ATOM 5492 N N . GLU B 1 203 ? 24.25 -23.75 1.102 1 54.47 203 GLU B N 1
ATOM 5493 C CA . GLU B 1 203 ? 23.969 -22.5 0.39 1 54.47 203 GLU B CA 1
ATOM 5494 C C . GLU B 1 203 ? 24.5 -22.562 -1.038 1 54.47 203 GLU B C 1
ATOM 5496 O O . GLU B 1 203 ? 23.875 -22.016 -1.958 1 54.47 203 GLU B O 1
ATOM 5501 N N . GLN B 1 204 ? 25.734 -23.203 -1.162 1 58.16 204 GLN B N 1
ATOM 5502 C CA . GLN B 1 204 ? 26.297 -23.281 -2.508 1 58.16 204 GLN B CA 1
ATOM 5503 C C . GLN B 1 204 ? 25.391 -24.094 -3.43 1 58.16 204 GLN B C 1
ATOM 5505 O O . GLN B 1 204 ? 25.078 -25.25 -3.15 1 58.16 204 GLN B O 1
ATOM 5510 N N . GLY B 1 205 ? 24.672 -23.375 -4.277 1 78.81 205 GLY B N 1
ATOM 5511 C CA . GLY B 1 205 ? 23.844 -24.047 -5.27 1 78.81 205 GLY B CA 1
ATOM 5512 C C . GLY B 1 205 ? 22.359 -23.938 -4.988 1 78.81 205 GLY B C 1
ATOM 5513 O O . GLY B 1 205 ? 21.562 -24.703 -5.516 1 78.81 205 GLY B O 1
ATOM 5514 N N . LEU B 1 206 ? 22.094 -23.031 -3.959 1 84.12 206 LEU B N 1
ATOM 5515 C CA . LEU B 1 206 ? 20.703 -22.875 -3.574 1 84.12 206 LEU B CA 1
ATOM 5516 C C . LEU B 1 206 ? 19.828 -22.594 -4.797 1 84.12 206 LEU B C 1
ATOM 5518 O O . LEU B 1 206 ? 18.812 -23.266 -5 1 84.12 206 LEU B O 1
ATOM 5522 N N . ALA B 1 207 ? 20.297 -21.656 -5.578 1 87.94 207 ALA B N 1
ATOM 5523 C CA . ALA B 1 207 ? 19.531 -21.297 -6.762 1 87.94 207 ALA B CA 1
ATOM 5524 C C . ALA B 1 207 ? 19.359 -22.484 -7.699 1 87.94 207 ALA B C 1
ATOM 5526 O O . ALA B 1 207 ? 18.266 -22.719 -8.219 1 87.94 207 ALA B O 1
ATOM 5527 N N . HIS B 1 208 ? 20.469 -23.203 -7.875 1 92.56 208 HIS B N 1
ATOM 5528 C CA . HIS B 1 208 ? 20.469 -24.375 -8.734 1 92.56 208 HIS B CA 1
ATOM 5529 C C . HIS B 1 208 ? 19.484 -25.422 -8.227 1 92.56 208 HIS B C 1
ATOM 5531 O O . HIS B 1 208 ? 18.672 -25.953 -8.992 1 92.56 208 HIS B O 1
ATOM 5537 N N . ARG B 1 209 ? 19.484 -25.672 -7.035 1 92.06 209 ARG B N 1
ATOM 5538 C CA . ARG B 1 209 ? 18.609 -26.656 -6.426 1 92.06 209 ARG B CA 1
ATOM 5539 C C . ARG B 1 209 ? 17.141 -26.234 -6.539 1 92.06 209 ARG B C 1
ATOM 5541 O O . ARG B 1 209 ? 16.281 -27.062 -6.875 1 92.06 209 ARG B O 1
ATOM 5548 N N . VAL B 1 210 ? 16.859 -25.016 -6.199 1 93.88 210 VAL B N 1
ATOM 5549 C CA . VAL B 1 210 ? 15.5 -24.484 -6.227 1 93.88 210 VAL B CA 1
ATOM 5550 C C . VAL B 1 210 ? 14.906 -24.672 -7.617 1 93.88 210 VAL B C 1
ATOM 5552 O O . VAL B 1 210 ? 13.781 -25.156 -7.758 1 93.88 210 VAL B O 1
ATOM 5555 N N . VAL B 1 211 ? 15.695 -24.281 -8.641 1 96.81 211 VAL B N 1
ATOM 5556 C CA . VAL B 1 211 ? 15.203 -24.406 -10.016 1 96.81 211 VAL B CA 1
ATOM 5557 C C . VAL B 1 211 ? 14.922 -25.875 -10.344 1 96.81 211 VAL B C 1
ATOM 5559 O O . VAL B 1 211 ? 13.859 -26.203 -10.875 1 96.81 211 VAL B O 1
ATOM 5562 N N . LYS B 1 212 ? 15.836 -26.719 -9.977 1 95.69 212 LYS B N 1
ATOM 5563 C CA . LYS B 1 212 ? 15.672 -28.141 -10.266 1 95.69 212 LYS B CA 1
ATOM 5564 C C . LYS B 1 212 ? 14.422 -28.688 -9.586 1 95.69 212 LYS B C 1
ATOM 5566 O O . LYS B 1 212 ? 13.688 -29.484 -10.172 1 95.69 212 LYS B O 1
ATOM 5571 N N . ASP B 1 213 ? 14.219 -28.25 -8.359 1 95 213 ASP B N 1
ATOM 5572 C CA . ASP B 1 213 ? 13.047 -28.703 -7.613 1 95 213 ASP B CA 1
ATOM 5573 C C . ASP B 1 213 ? 11.758 -28.219 -8.281 1 95 213 ASP B C 1
ATOM 5575 O O . ASP B 1 213 ? 10.805 -29 -8.422 1 95 213 ASP B O 1
ATOM 5579 N N . LEU B 1 214 ? 11.711 -27.031 -8.703 1 96.88 214 LEU B N 1
ATOM 5580 C CA . LEU B 1 214 ? 10.5 -26.422 -9.242 1 96.88 214 LEU B CA 1
ATOM 5581 C C . LEU B 1 214 ? 10.156 -27 -10.609 1 96.88 214 LEU B C 1
ATOM 5583 O O . LEU B 1 214 ? 8.984 -27.094 -10.969 1 96.88 214 LEU B O 1
ATOM 5587 N N . VAL B 1 215 ? 11.172 -27.438 -11.391 1 97.06 215 VAL B N 1
ATOM 5588 C CA . VAL B 1 215 ? 10.906 -27.891 -12.758 1 97.06 215 VAL B CA 1
ATOM 5589 C C . VAL B 1 215 ? 10.742 -29.406 -12.781 1 97.06 215 VAL B C 1
ATOM 5591 O O . VAL B 1 215 ? 10.453 -29.984 -13.828 1 97.06 215 VAL B O 1
ATOM 5594 N N . ALA B 1 216 ? 10.867 -30.047 -11.672 1 96.12 216 ALA B N 1
ATOM 5595 C CA . ALA B 1 216 ? 10.867 -31.5 -11.586 1 96.12 216 ALA B CA 1
ATOM 5596 C C . ALA B 1 216 ? 9.625 -32.094 -12.25 1 96.12 216 ALA B C 1
ATOM 5598 O O . ALA B 1 216 ? 9.719 -33.062 -13.023 1 96.12 216 ALA B O 1
ATOM 5599 N N . PRO B 1 217 ? 8.453 -31.531 -12.062 1 94 217 PRO B N 1
ATOM 5600 C CA . PRO B 1 217 ? 7.254 -32.125 -12.68 1 94 217 PRO B CA 1
ATOM 5601 C C . PRO B 1 217 ? 7.25 -31.984 -14.195 1 94 217 PRO B C 1
ATOM 5603 O O . PRO B 1 217 ? 6.441 -32.625 -14.875 1 94 217 PRO B O 1
ATOM 5606 N N . PHE B 1 218 ? 8.211 -31.25 -14.773 1 94.5 218 PHE B N 1
ATOM 5607 C CA . PHE B 1 218 ? 8.125 -30.922 -16.188 1 94.5 218 PHE B CA 1
ATOM 5608 C C . PHE B 1 218 ? 9.289 -31.547 -16.969 1 94.5 218 PHE B C 1
ATOM 5610 O O . PHE B 1 218 ? 9.508 -31.219 -18.125 1 94.5 218 PHE B O 1
ATOM 5617 N N . HIS B 1 219 ? 9.969 -32.406 -16.375 1 95.12 219 HIS B N 1
ATOM 5618 C CA . HIS B 1 219 ? 11.094 -33.062 -17.031 1 95.12 219 HIS B CA 1
ATOM 5619 C C . HIS B 1 219 ? 10.664 -33.688 -18.359 1 95.12 219 HIS B C 1
ATOM 5621 O O . HIS B 1 219 ? 9.617 -34.312 -18.438 1 95.12 219 HIS B O 1
ATOM 5627 N N . HIS B 1 220 ? 11.445 -33.344 -19.406 1 94 220 HIS B N 1
ATOM 5628 C CA . HIS B 1 220 ? 11.328 -33.938 -20.719 1 94 220 HIS B CA 1
ATOM 5629 C C . HIS B 1 220 ? 10.016 -33.531 -21.391 1 94 220 HIS B C 1
ATOM 5631 O O . HIS B 1 220 ? 9.438 -34.344 -22.141 1 94 220 HIS B O 1
ATOM 5637 N N . THR B 1 221 ? 9.508 -32.406 -21.047 1 92.62 221 THR B N 1
ATOM 5638 C CA . THR B 1 221 ? 8.281 -31.906 -21.672 1 92.62 221 THR B CA 1
ATOM 5639 C C . THR B 1 221 ? 8.594 -30.922 -22.781 1 92.62 221 THR B C 1
ATOM 5641 O O . THR B 1 221 ? 7.719 -30.578 -23.578 1 92.62 221 THR B O 1
ATOM 5644 N N . GLY B 1 222 ? 9.859 -30.453 -22.797 1 94.06 222 GLY B N 1
ATOM 5645 C CA . GLY B 1 222 ? 10.211 -29.422 -23.766 1 94.06 222 GLY B CA 1
ATOM 5646 C C . GLY B 1 222 ? 9.828 -28.031 -23.328 1 94.06 222 GLY B C 1
ATOM 5647 O O . GLY B 1 222 ? 9.945 -27.078 -24.109 1 94.06 222 GLY B O 1
ATOM 5648 N N . MET B 1 223 ? 9.391 -27.844 -22.141 1 95.44 223 MET B N 1
ATOM 5649 C CA . MET B 1 223 ? 9.031 -26.547 -21.594 1 95.44 223 MET B CA 1
ATOM 5650 C C . MET B 1 223 ? 10.234 -25.609 -21.562 1 95.44 223 MET B C 1
ATOM 5652 O O . MET B 1 223 ? 11.375 -26.062 -21.438 1 95.44 223 MET B O 1
ATOM 5656 N N . ARG B 1 224 ? 9.969 -24.359 -21.766 1 97.75 224 ARG B N 1
ATOM 5657 C CA . ARG B 1 224 ? 11.008 -23.344 -21.719 1 97.75 224 ARG B CA 1
ATOM 5658 C C . ARG B 1 224 ? 10.922 -22.531 -20.422 1 97.75 224 ARG B C 1
ATOM 5660 O O . ARG B 1 224 ? 9.883 -21.938 -20.125 1 97.75 224 ARG B O 1
ATOM 5667 N N . VAL B 1 225 ? 12 -22.5 -19.75 1 98.31 225 VAL B N 1
ATOM 5668 C CA . VAL B 1 225 ? 12.031 -21.859 -18.438 1 98.31 225 VAL B CA 1
ATOM 5669 C C . VAL B 1 225 ? 12.852 -20.578 -18.5 1 98.31 225 VAL B C 1
ATOM 5671 O O . VAL B 1 225 ? 14.008 -20.594 -18.922 1 98.31 225 VAL B O 1
ATOM 5674 N N . TYR B 1 226 ? 12.266 -19.484 -18.156 1 98.69 226 TYR B N 1
ATOM 5675 C CA . TYR B 1 226 ? 12.945 -18.188 -18.109 1 98.69 226 TYR B CA 1
ATOM 5676 C C . TYR B 1 226 ? 13.25 -17.781 -16.672 1 98.69 226 TYR B C 1
ATOM 5678 O O . TYR B 1 226 ? 12.422 -17.969 -15.773 1 98.69 226 TYR B O 1
ATOM 5686 N N . MET B 1 227 ? 14.445 -17.281 -16.391 1 97.31 227 MET B N 1
ATOM 5687 C CA . MET B 1 227 ? 14.875 -16.953 -15.039 1 97.31 227 MET B CA 1
ATOM 5688 C C . MET B 1 227 ? 15.805 -15.742 -15.031 1 97.31 227 MET B C 1
ATOM 5690 O O . MET B 1 227 ? 16.328 -15.352 -16.078 1 97.31 227 MET B O 1
ATOM 5694 N N . ASP B 1 228 ? 15.992 -15.148 -13.891 1 94.94 228 ASP B N 1
ATOM 5695 C CA . ASP B 1 228 ? 16.828 -13.961 -13.812 1 94.94 228 ASP B CA 1
ATOM 5696 C C . ASP B 1 228 ? 18.266 -14.328 -13.477 1 94.94 228 ASP B C 1
ATOM 5698 O O . ASP B 1 228 ? 18.625 -15.508 -13.469 1 94.94 228 ASP B O 1
ATOM 5702 N N . ASN B 1 229 ? 19.141 -13.328 -13.25 1 94.44 229 ASN B N 1
ATOM 5703 C CA . ASN B 1 229 ? 20.578 -13.516 -13.133 1 94.44 229 ASN B CA 1
ATOM 5704 C C . ASN B 1 229 ? 20.953 -14.141 -11.797 1 94.44 229 ASN B C 1
ATOM 5706 O O . ASN B 1 229 ? 22.078 -14.602 -11.617 1 94.44 229 ASN B O 1
ATOM 5710 N N . PHE B 1 230 ? 19.969 -14.273 -10.914 1 91.44 230 PHE B N 1
ATOM 5711 C CA . PHE B 1 230 ? 20.219 -14.961 -9.656 1 91.44 230 PHE B CA 1
ATOM 5712 C C . PHE B 1 230 ? 20.359 -16.469 -9.883 1 91.44 230 PHE B C 1
ATOM 5714 O O . PHE B 1 230 ? 21.156 -17.125 -9.219 1 91.44 230 PHE B O 1
ATOM 5721 N N . TYR B 1 231 ? 19.609 -16.922 -10.797 1 94.44 231 TYR B N 1
ATOM 5722 C CA . TYR B 1 231 ? 19.516 -18.359 -11.016 1 94.44 231 TYR B CA 1
ATOM 5723 C C . TYR B 1 231 ? 20.453 -18.812 -12.133 1 94.44 231 TYR B C 1
ATOM 5725 O O . TYR B 1 231 ? 21.078 -19.875 -12.031 1 94.44 231 TYR B O 1
ATOM 5733 N N . THR B 1 232 ? 20.625 -18.031 -13.062 1 96.25 232 THR B N 1
ATOM 5734 C CA . THR B 1 232 ? 21.156 -18.438 -14.359 1 96.25 232 THR B CA 1
ATOM 5735 C C . THR B 1 232 ? 22.656 -18.672 -14.281 1 96.25 232 THR B C 1
ATOM 5737 O O . THR B 1 232 ? 23.391 -17.828 -13.75 1 96.25 232 THR B O 1
ATOM 5740 N N . GLY B 1 233 ? 23.094 -19.719 -14.789 1 95.44 233 GLY B N 1
ATOM 5741 C CA . GLY B 1 233 ? 24.484 -20.125 -14.938 1 95.44 233 GLY B CA 1
ATOM 5742 C C . GLY B 1 233 ? 24.672 -21.25 -15.922 1 95.44 233 GLY B C 1
ATOM 5743 O O . GLY B 1 233 ? 23.719 -21.953 -16.281 1 95.44 233 GLY B O 1
ATOM 5744 N N . VAL B 1 234 ? 25.906 -21.406 -16.344 1 95.5 234 VAL B N 1
ATOM 5745 C CA . VAL B 1 234 ? 26.219 -22.391 -17.359 1 95.5 234 VAL B CA 1
ATOM 5746 C C . VAL B 1 234 ? 25.906 -23.797 -16.844 1 95.5 234 VAL B C 1
ATOM 5748 O O . VAL B 1 234 ? 25.203 -24.562 -17.516 1 95.5 234 VAL B O 1
ATOM 5751 N N . PRO B 1 235 ? 26.281 -24.141 -15.617 1 95.06 235 PRO B N 1
ATOM 5752 C CA . PRO B 1 235 ? 25.969 -25.5 -15.141 1 95.06 235 PRO B CA 1
ATOM 5753 C C . PRO B 1 235 ? 24.469 -25.781 -15.078 1 95.06 235 PRO B C 1
ATOM 5755 O O . PRO B 1 235 ? 24.031 -26.875 -15.445 1 95.06 235 PRO B O 1
ATOM 5758 N N . LEU B 1 236 ? 23.734 -24.844 -14.633 1 96.12 236 LEU B N 1
ATOM 5759 C CA . LEU B 1 236 ? 22.281 -25.031 -14.516 1 96.12 236 LEU B CA 1
ATOM 5760 C C . LEU B 1 236 ? 21.656 -25.234 -15.891 1 96.12 236 LEU B C 1
ATOM 5762 O O . LEU B 1 236 ? 20.828 -26.141 -16.062 1 96.12 236 LEU B O 1
ATOM 5766 N N . LEU B 1 237 ? 22.031 -24.469 -16.875 1 97.38 237 LEU B N 1
ATOM 5767 C CA . LEU B 1 237 ? 21.438 -24.562 -18.188 1 97.38 237 LEU B CA 1
ATOM 5768 C C . LEU B 1 237 ? 21.797 -25.875 -18.859 1 97.38 237 LEU B C 1
ATOM 5770 O O . LEU B 1 237 ? 21.016 -26.438 -19.625 1 97.38 237 LEU B O 1
ATOM 5774 N N . ARG B 1 238 ? 23 -26.328 -18.625 1 96.38 238 ARG B N 1
ATOM 5775 C CA . ARG B 1 238 ? 23.391 -27.641 -19.125 1 96.38 238 ARG B CA 1
ATOM 5776 C C . ARG B 1 238 ? 22.531 -28.734 -18.516 1 96.38 238 ARG B C 1
ATOM 5778 O O . ARG B 1 238 ? 22.062 -29.641 -19.219 1 96.38 238 ARG B O 1
ATOM 5785 N N . ASP B 1 239 ? 22.328 -28.625 -17.234 1 96.31 239 ASP B N 1
ATOM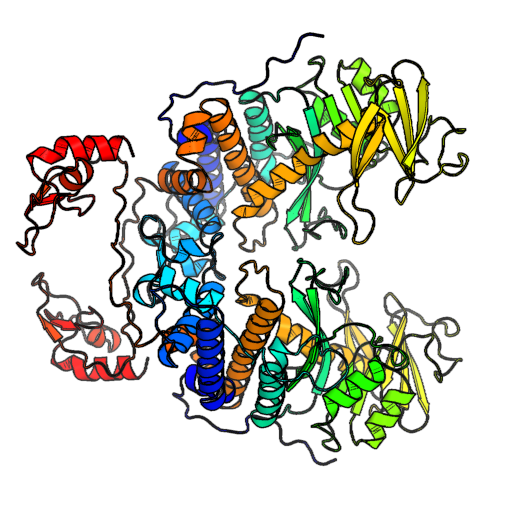 5786 C CA . ASP B 1 239 ? 21.5 -29.609 -16.531 1 96.31 239 ASP B CA 1
ATOM 5787 C C . ASP B 1 239 ? 20.078 -29.594 -17.078 1 96.31 239 ASP B C 1
ATOM 5789 O O . ASP B 1 239 ? 19.484 -30.656 -17.297 1 96.31 239 ASP B O 1
ATOM 5793 N N . LEU B 1 240 ? 19.562 -28.438 -17.234 1 97.44 240 LEU B N 1
ATOM 5794 C CA . LEU B 1 240 ? 18.188 -28.312 -17.703 1 97.44 240 LEU B CA 1
ATOM 5795 C C . LEU B 1 240 ? 18.047 -28.844 -19.125 1 97.44 240 LEU B C 1
ATOM 5797 O O . LEU B 1 240 ? 17.031 -29.438 -19.484 1 97.44 240 LEU B O 1
ATOM 5801 N N . SER B 1 241 ? 19.078 -28.641 -19.922 1 96.88 241 SER B N 1
ATOM 5802 C CA . SER B 1 241 ? 19.109 -29.234 -21.266 1 96.88 241 SER B CA 1
ATOM 5803 C C . SER B 1 241 ? 19.047 -30.75 -21.188 1 96.88 241 SER B C 1
ATOM 5805 O O . SER B 1 241 ? 18.328 -31.391 -21.953 1 96.88 241 SER B O 1
ATOM 5807 N N . ALA B 1 242 ? 19.781 -31.312 -20.312 1 96.44 242 ALA B N 1
ATOM 5808 C CA . ALA B 1 242 ? 19.828 -32.75 -20.125 1 96.44 242 ALA B CA 1
ATOM 5809 C C . ALA B 1 242 ? 18.484 -33.281 -19.656 1 96.44 242 ALA B C 1
ATOM 5811 O O . ALA B 1 242 ? 18.125 -34.438 -19.938 1 96.44 242 ALA B O 1
ATOM 5812 N N . LEU B 1 243 ? 17.719 -32.469 -19.031 1 96.69 243 LEU B N 1
ATOM 5813 C CA . LEU B 1 243 ? 16.406 -32.844 -18.531 1 96.69 243 LEU B CA 1
ATOM 5814 C C . LEU B 1 243 ? 15.328 -32.562 -19.547 1 96.69 243 LEU B C 1
ATOM 5816 O O . LEU B 1 243 ? 14.133 -32.688 -19.25 1 96.69 243 LEU B O 1
ATOM 5820 N N . GLY B 1 244 ? 15.75 -32.188 -20.75 1 96.06 244 GLY B N 1
ATOM 5821 C CA . GLY B 1 244 ? 14.812 -31.953 -21.828 1 96.06 244 GLY B CA 1
ATOM 5822 C C . GLY B 1 244 ? 14.047 -30.656 -21.688 1 96.06 244 GLY B C 1
ATOM 5823 O O . GLY B 1 244 ? 12.891 -30.562 -22.109 1 96.06 244 GLY B O 1
ATOM 5824 N N . LEU B 1 245 ? 14.633 -29.672 -21.047 1 97.12 245 LEU B N 1
ATOM 5825 C CA . LEU B 1 245 ? 13.992 -28.375 -20.844 1 97.12 245 LEU B CA 1
ATOM 5826 C C . LEU B 1 245 ? 14.797 -27.266 -21.516 1 97.12 245 LEU B C 1
ATOM 5828 O O . LEU B 1 245 ? 16.031 -27.281 -21.5 1 97.12 245 LEU B O 1
ATOM 5832 N N . GLY B 1 246 ? 14.094 -26.375 -22.203 1 97.69 246 GLY B N 1
ATOM 5833 C CA . GLY B 1 246 ? 14.734 -25.125 -22.609 1 97.69 246 GLY B CA 1
ATOM 5834 C C . GLY B 1 246 ? 14.875 -24.141 -21.469 1 97.69 246 GLY B C 1
ATOM 5835 O O . GLY B 1 246 ? 13.992 -24.031 -20.609 1 97.69 246 GLY B O 1
ATOM 5836 N N . ALA B 1 247 ? 15.992 -23.406 -21.438 1 98.25 247 ALA B N 1
ATOM 5837 C CA . ALA B 1 247 ? 16.219 -22.422 -20.391 1 98.25 247 ALA B CA 1
ATOM 5838 C C . ALA B 1 247 ? 16.875 -21.172 -20.953 1 98.25 247 ALA B C 1
ATOM 5840 O O . ALA B 1 247 ? 17.719 -21.234 -21.844 1 98.25 247 ALA B O 1
ATOM 5841 N N . CYS B 1 248 ? 16.391 -20.078 -20.5 1 98.56 248 CYS B N 1
ATOM 5842 C CA . CYS B 1 248 ? 16.906 -18.781 -20.922 1 98.56 248 CYS B CA 1
ATOM 5843 C C . CYS B 1 248 ? 16.859 -17.781 -19.766 1 98.56 248 CYS B C 1
ATOM 5845 O O . CYS B 1 248 ? 15.875 -17.734 -19.031 1 98.56 248 CYS B O 1
ATOM 5847 N N . GLY B 1 249 ? 17.938 -17.031 -19.562 1 98.06 249 GLY B N 1
ATOM 5848 C CA . GLY B 1 249 ? 17.953 -16.031 -18.484 1 98.06 249 GLY B CA 1
ATOM 5849 C C . GLY B 1 249 ? 19.094 -15.055 -18.609 1 98.06 249 GLY B C 1
ATOM 5850 O O . GLY B 1 249 ? 20.047 -15.289 -19.344 1 98.06 249 GLY B O 1
ATOM 5851 N N . THR B 1 250 ? 18.969 -13.961 -17.984 1 97.25 250 THR B N 1
ATOM 5852 C CA . THR B 1 250 ? 20.109 -13.062 -17.859 1 97.25 250 THR B CA 1
ATOM 5853 C C . THR B 1 250 ? 21.172 -13.664 -16.938 1 97.25 250 THR B C 1
ATOM 5855 O O . THR B 1 250 ? 20.844 -14.477 -16.062 1 97.25 250 THR B O 1
ATOM 5858 N N . VAL B 1 251 ? 22.391 -13.367 -17.188 1 96.19 251 VAL B N 1
ATOM 5859 C CA . VAL B 1 251 ? 23.484 -13.945 -16.406 1 96.19 251 VAL B CA 1
ATOM 5860 C C . VAL B 1 251 ? 24.453 -12.844 -15.984 1 96.19 251 VAL B C 1
ATOM 5862 O O . VAL B 1 251 ? 24.734 -11.93 -16.766 1 96.19 251 VAL B O 1
ATOM 5865 N N . ARG B 1 252 ? 24.844 -12.922 -14.773 1 94.19 252 ARG B N 1
ATOM 5866 C CA . ARG B 1 252 ? 25.859 -11.977 -14.297 1 94.19 252 ARG B CA 1
ATOM 5867 C C . ARG B 1 252 ? 27.188 -12.195 -15.008 1 94.19 252 ARG B C 1
ATOM 5869 O O . ARG B 1 252 ? 27.578 -13.336 -15.281 1 94.19 252 ARG B O 1
ATOM 5876 N N . SER B 1 253 ? 27.859 -11.156 -15.211 1 91.62 253 SER B N 1
ATOM 5877 C CA . SER B 1 253 ? 29.094 -11.219 -15.992 1 91.62 253 SER B CA 1
ATOM 5878 C C . SER B 1 253 ? 30.203 -11.93 -15.234 1 91.62 253 SER B C 1
ATOM 5880 O O . SER B 1 253 ? 31.188 -12.375 -15.828 1 91.62 253 SER B O 1
ATOM 5882 N N . ASN B 1 254 ? 30.062 -12.062 -13.969 1 90.56 254 ASN B N 1
ATOM 5883 C CA . ASN B 1 254 ? 31.125 -12.664 -13.164 1 90.56 254 ASN B CA 1
ATOM 5884 C C . ASN B 1 254 ? 30.875 -14.156 -12.945 1 90.56 254 ASN B C 1
ATOM 5886 O O . ASN B 1 254 ? 31.609 -14.805 -12.195 1 90.56 254 ASN B O 1
ATOM 5890 N N . ARG B 1 255 ? 29.859 -14.719 -13.531 1 91.62 255 ARG B N 1
ATOM 5891 C CA . ARG B 1 255 ? 29.594 -16.141 -13.391 1 91.62 255 ARG B CA 1
ATOM 5892 C C . ARG B 1 255 ? 30.672 -16.984 -14.07 1 91.62 255 ARG B C 1
ATOM 5894 O O . ARG B 1 255 ? 31.297 -16.531 -15.031 1 91.62 255 ARG B O 1
ATOM 5901 N N . LYS B 1 256 ? 30.812 -18.156 -13.578 1 90.06 256 LYS B N 1
ATOM 5902 C CA . LYS B 1 256 ? 31.844 -19.031 -14.102 1 90.06 256 LYS B CA 1
ATOM 5903 C C . LYS B 1 256 ? 31.453 -19.594 -15.469 1 90.06 256 LYS B C 1
ATOM 5905 O O . LYS B 1 256 ? 30.266 -19.719 -15.773 1 90.06 256 LYS B O 1
ATOM 5910 N N . PHE B 1 257 ? 32.469 -19.938 -16.391 1 91.81 257 PHE B N 1
ATOM 5911 C CA . PHE B 1 257 ? 32.375 -20.703 -17.625 1 91.81 257 PHE B CA 1
ATOM 5912 C C . PHE B 1 257 ? 31.781 -19.844 -18.734 1 91.81 257 PHE B C 1
ATOM 5914 O O . PHE B 1 257 ? 31.375 -20.375 -19.781 1 91.81 257 PHE B O 1
ATOM 5921 N N . LEU B 1 258 ? 31.688 -18.562 -18.453 1 93 258 LEU B N 1
ATOM 5922 C CA . LEU B 1 258 ? 31.281 -17.656 -19.531 1 93 258 LEU B CA 1
ATOM 5923 C C . LEU B 1 258 ? 32.469 -17.328 -20.438 1 93 258 LEU B C 1
ATOM 5925 O O . LEU B 1 258 ? 33.625 -17.406 -20.016 1 93 258 LEU B O 1
ATOM 5929 N N . PRO B 1 259 ? 32.156 -17.047 -21.719 1 92.06 259 PRO B N 1
ATOM 5930 C CA . PRO B 1 259 ? 33.25 -16.672 -22.594 1 92.06 259 PRO B CA 1
ATOM 5931 C C . PRO B 1 259 ? 33.938 -15.359 -22.172 1 92.06 259 PRO B C 1
ATOM 5933 O O . PRO B 1 259 ? 33.344 -14.289 -22.297 1 92.06 259 PRO B O 1
ATOM 5936 N N . ALA B 1 260 ? 35.125 -15.375 -21.859 1 88.75 260 ALA B N 1
ATOM 5937 C CA . ALA B 1 260 ? 35.844 -14.258 -21.281 1 88.75 260 ALA B CA 1
ATOM 5938 C C . ALA B 1 260 ? 35.938 -13.094 -22.266 1 88.75 260 ALA B C 1
ATOM 5940 O O . ALA B 1 260 ? 35.875 -11.93 -21.859 1 88.75 260 ALA B O 1
ATOM 5941 N N . ASP B 1 261 ? 36.031 -13.422 -23.562 1 88.06 261 ASP B N 1
ATOM 5942 C CA . ASP B 1 261 ? 36.281 -12.406 -24.578 1 88.06 261 ASP B CA 1
ATOM 5943 C C . ASP B 1 261 ? 35 -11.602 -24.844 1 88.06 261 ASP B C 1
ATOM 5945 O O . ASP B 1 261 ? 35.062 -10.523 -25.438 1 88.06 261 ASP B O 1
ATOM 5949 N N . LEU B 1 262 ? 33.906 -12.109 -24.359 1 89.06 262 LEU B N 1
ATOM 5950 C CA . LEU B 1 262 ? 32.656 -11.445 -24.672 1 89.06 262 LEU B CA 1
ATOM 5951 C C . LEU B 1 262 ? 32.062 -10.766 -23.438 1 89.06 262 LEU B C 1
ATOM 5953 O O . LEU B 1 262 ? 30.953 -10.227 -23.469 1 89.06 262 LEU B O 1
ATOM 5957 N N . LEU B 1 263 ? 32.812 -10.727 -22.422 1 89.31 263 LEU B N 1
ATOM 5958 C CA . LEU B 1 263 ? 32.344 -10.086 -21.203 1 89.31 263 LEU B CA 1
ATOM 5959 C C . LEU B 1 263 ? 32.375 -8.57 -21.344 1 89.31 263 LEU B C 1
ATOM 5961 O O . LEU B 1 263 ? 33.219 -8.016 -22.031 1 89.31 263 LEU B O 1
ATOM 5965 N N . PRO B 1 264 ? 31.438 -7.875 -20.688 1 87 264 PRO B N 1
ATOM 5966 C CA . PRO B 1 264 ? 31.281 -6.43 -20.844 1 87 264 PRO B CA 1
ATOM 5967 C C . PRO B 1 264 ? 32.562 -5.66 -20.562 1 87 264 PRO B C 1
ATOM 5969 O O . PRO B 1 264 ? 32.812 -4.617 -21.188 1 87 264 PRO B O 1
ATOM 5972 N N . LYS B 1 265 ? 33.344 -6.09 -19.625 1 83.38 265 LYS B N 1
ATOM 5973 C CA . LYS B 1 265 ? 34.594 -5.406 -19.297 1 83.38 265 LYS B CA 1
ATOM 5974 C C . LYS B 1 265 ? 35.594 -5.473 -20.453 1 83.38 265 LYS B C 1
ATOM 5976 O O . LYS B 1 265 ? 36.469 -4.613 -20.578 1 83.38 265 LYS B O 1
ATOM 5981 N N . LYS B 1 266 ? 35.438 -6.406 -21.328 1 83.56 266 LYS B N 1
ATOM 5982 C CA . LYS B 1 266 ? 36.406 -6.648 -22.375 1 83.56 266 LYS B CA 1
ATOM 5983 C C . LYS B 1 266 ? 35.844 -6.238 -23.75 1 83.56 266 LYS B C 1
ATOM 5985 O O . LYS B 1 266 ? 36.594 -5.75 -24.594 1 83.56 266 LYS B O 1
ATOM 5990 N N . VAL B 1 267 ? 34.594 -6.398 -23.875 1 83.12 267 VAL B N 1
ATOM 5991 C CA . VAL B 1 267 ? 34 -6.152 -25.188 1 83.12 267 VAL B CA 1
ATOM 5992 C C . VAL B 1 267 ? 33.562 -4.699 -25.281 1 83.12 267 VAL B C 1
ATOM 5994 O O . VAL B 1 267 ? 32.969 -4.156 -24.344 1 83.12 267 VAL B O 1
ATOM 5997 N N . GLN B 1 268 ? 33.906 -3.943 -26.328 1 86.62 268 GLN B N 1
ATOM 5998 C CA . GLN B 1 268 ? 33.469 -2.578 -26.578 1 86.62 268 GLN B CA 1
ATOM 5999 C C . GLN B 1 268 ? 32.25 -2.564 -27.5 1 86.62 268 GLN B C 1
ATOM 6001 O O . GLN B 1 268 ? 32.312 -2.969 -28.656 1 86.62 268 GLN B O 1
ATOM 6006 N N . LEU B 1 269 ? 31.172 -2.246 -26.891 1 91 269 LEU B N 1
ATOM 6007 C CA . LEU B 1 269 ? 29.922 -2.182 -27.656 1 91 269 LEU B CA 1
ATOM 6008 C C . LEU B 1 269 ? 29.375 -0.762 -27.656 1 91 269 LEU B C 1
ATOM 6010 O O . LEU B 1 269 ? 29.547 -0.013 -26.703 1 91 269 LEU B O 1
ATOM 6014 N N . GLN B 1 270 ? 28.781 -0.408 -28.828 1 91.94 270 GLN B N 1
ATOM 6015 C CA . GLN B 1 270 ? 27.969 0.804 -28.859 1 91.94 270 GLN B CA 1
ATOM 6016 C C . GLN B 1 270 ? 26.547 0.523 -28.422 1 91.94 270 GLN B C 1
ATOM 6018 O O . GLN B 1 270 ? 26.125 -0.634 -28.359 1 91.94 270 GLN B O 1
ATOM 6023 N N . LYS B 1 271 ? 25.875 1.573 -28.125 1 90.19 271 LYS B N 1
ATOM 6024 C CA . LYS B 1 271 ? 24.484 1.432 -27.656 1 90.19 271 LYS B CA 1
ATOM 6025 C C . LYS B 1 271 ? 23.656 0.644 -28.672 1 90.19 271 LYS B C 1
ATOM 6027 O O . LYS B 1 271 ? 23.688 0.929 -29.859 1 90.19 271 LYS B O 1
ATOM 6032 N N . HIS B 1 272 ? 23.062 -0.399 -28.266 1 91.38 272 HIS B N 1
ATOM 6033 C CA . HIS B 1 272 ? 22.125 -1.258 -29 1 91.38 272 HIS B CA 1
ATOM 6034 C C . HIS B 1 272 ? 22.875 -2.271 -29.859 1 91.38 272 HIS B C 1
ATOM 6036 O O . HIS B 1 272 ? 22.281 -2.957 -30.688 1 91.38 272 HIS B O 1
ATOM 6042 N N . GLN B 1 273 ? 24.172 -2.344 -29.719 1 94.12 273 GLN B N 1
ATOM 6043 C CA . GLN B 1 273 ? 24.953 -3.4 -30.359 1 94.12 273 GLN B CA 1
ATOM 6044 C C . GLN B 1 273 ? 25.047 -4.637 -29.469 1 94.12 273 GLN B C 1
ATOM 6046 O O . GLN B 1 273 ? 24.906 -4.535 -28.25 1 94.12 273 GLN B O 1
ATOM 6051 N N . TYR B 1 274 ? 25.188 -5.758 -30.125 1 95.81 274 TYR B N 1
ATOM 6052 C CA . TYR B 1 274 ? 25.297 -6.996 -29.375 1 95.81 274 TYR B CA 1
ATOM 6053 C C . TYR B 1 274 ? 26.297 -7.941 -30.016 1 95.81 274 TYR B C 1
ATOM 6055 O O . TYR B 1 274 ? 26.688 -7.766 -31.172 1 95.81 274 TYR B O 1
ATOM 6063 N N . LYS B 1 275 ? 26.828 -8.844 -29.281 1 95.31 275 LYS B N 1
ATOM 6064 C CA . LYS B 1 275 ? 27.672 -9.953 -29.719 1 95.31 275 LYS B CA 1
ATOM 6065 C C . LYS B 1 275 ? 27.156 -11.281 -29.141 1 95.31 275 LYS B C 1
ATOM 6067 O O . LYS B 1 275 ? 26.672 -11.328 -28.016 1 95.31 275 LYS B O 1
ATOM 6072 N N . THR B 1 276 ? 27.219 -12.328 -29.922 1 95.38 276 THR B N 1
ATOM 6073 C CA . THR B 1 276 ? 26.734 -13.641 -29.516 1 95.38 276 THR B CA 1
ATOM 6074 C C . THR B 1 276 ? 27.797 -14.711 -29.766 1 95.38 276 THR B C 1
ATOM 6076 O O . THR B 1 276 ? 28.578 -14.602 -30.719 1 95.38 276 THR B O 1
ATOM 6079 N N . ALA B 1 277 ? 27.891 -15.57 -28.891 1 93.62 277 ALA B N 1
ATOM 6080 C CA . ALA B 1 277 ? 28.75 -16.734 -29.047 1 93.62 277 ALA B CA 1
ATOM 6081 C C . ALA B 1 277 ? 28.016 -18.016 -28.688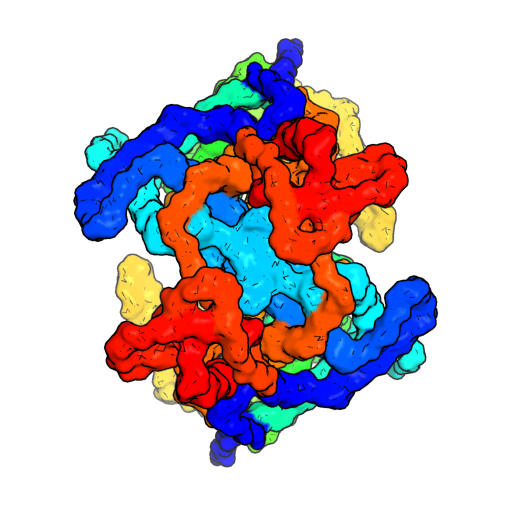 1 93.62 277 ALA B C 1
ATOM 6083 O O . ALA B 1 277 ? 27.047 -17.984 -27.922 1 93.62 277 ALA B O 1
ATOM 6084 N N . GLN B 1 278 ? 28.453 -19.141 -29.281 1 93.81 278 GLN B N 1
ATOM 6085 C CA . GLN B 1 278 ? 27.812 -20.422 -29.031 1 93.81 278 GLN B CA 1
ATOM 6086 C C . GLN B 1 278 ? 28.828 -21.484 -28.656 1 93.81 278 GLN B C 1
ATOM 6088 O O . GLN B 1 278 ? 29.906 -21.547 -29.25 1 93.81 278 GLN B O 1
ATOM 6093 N N . ALA B 1 279 ? 28.562 -22.172 -27.656 1 92.12 279 ALA B N 1
ATOM 6094 C CA . ALA B 1 279 ? 29.297 -23.375 -27.281 1 92.12 279 ALA B CA 1
ATOM 6095 C C . ALA B 1 279 ? 28.344 -24.562 -27.109 1 92.12 279 ALA B C 1
ATOM 6097 O O . ALA B 1 279 ? 27.688 -24.703 -26.078 1 92.12 279 ALA B O 1
ATOM 6098 N N . GLY B 1 280 ? 28.328 -25.453 -28.141 1 90.19 280 GLY B N 1
ATOM 6099 C CA . GLY B 1 280 ? 27.344 -26.516 -28.094 1 90.19 280 GLY B CA 1
ATOM 6100 C C . GLY B 1 280 ? 25.922 -26 -28.203 1 90.19 280 GLY B C 1
ATOM 6101 O O . GLY B 1 280 ? 25.578 -25.281 -29.141 1 90.19 280 GLY B O 1
ATOM 6102 N N . HIS B 1 281 ? 25.203 -26.344 -27.172 1 89.94 281 HIS B N 1
ATOM 6103 C CA . HIS B 1 281 ? 23.812 -25.938 -27.188 1 89.94 281 HIS B CA 1
ATOM 6104 C C . HIS B 1 281 ? 23.609 -24.641 -26.422 1 89.94 281 HIS B C 1
ATOM 6106 O O . HIS B 1 281 ? 22.5 -24.109 -26.359 1 89.94 281 HIS B O 1
ATOM 6112 N N . LEU B 1 282 ? 24.672 -24.109 -25.938 1 96 282 LEU B N 1
ATOM 6113 C CA . LEU B 1 282 ? 24.578 -22.906 -25.125 1 96 282 LEU B CA 1
ATOM 6114 C C . LEU B 1 282 ? 24.891 -21.672 -25.953 1 96 282 LEU B C 1
ATOM 6116 O O . LEU B 1 282 ? 25.875 -21.656 -26.688 1 96 282 LEU B O 1
ATOM 6120 N N . THR B 1 283 ? 24.047 -20.797 -25.953 1 96.94 283 THR B N 1
ATOM 6121 C CA . THR B 1 283 ? 24.234 -19.516 -26.625 1 96.94 283 THR B CA 1
ATOM 6122 C C . THR B 1 283 ? 24.375 -18.375 -25.594 1 96.94 283 THR B C 1
ATOM 6124 O O . THR B 1 283 ? 23.562 -18.266 -24.688 1 96.94 283 THR B O 1
ATOM 6127 N N . PHE B 1 284 ? 25.422 -17.609 -25.672 1 97.06 284 PHE B N 1
ATOM 6128 C CA . PHE B 1 284 ? 25.688 -16.453 -24.828 1 97.06 284 PHE B CA 1
ATOM 6129 C C . PHE B 1 284 ? 25.641 -15.164 -25.641 1 97.06 284 PHE B C 1
ATOM 6131 O O . PHE B 1 284 ? 26.203 -15.094 -26.734 1 97.06 284 PHE B O 1
ATOM 6138 N N . SER B 1 285 ? 24.875 -14.195 -25.203 1 96.44 285 SER B N 1
ATOM 6139 C CA . SER B 1 285 ? 24.797 -12.906 -25.875 1 96.44 285 SER B CA 1
ATOM 6140 C C . SER B 1 285 ? 25.031 -11.758 -24.906 1 96.44 285 SER B C 1
ATOM 6142 O O . SER B 1 285 ? 24.594 -11.82 -23.75 1 96.44 285 SER B O 1
ATOM 6144 N N . VAL B 1 286 ? 25.75 -10.742 -25.328 1 96.19 286 VAL B N 1
ATOM 6145 C CA . VAL B 1 286 ? 25.922 -9.5 -24.578 1 96.19 286 VAL B CA 1
ATOM 6146 C C . VAL B 1 286 ? 25.375 -8.328 -25.406 1 96.19 286 VAL B C 1
ATOM 6148 O O . VAL B 1 286 ? 25.719 -8.172 -26.578 1 96.19 286 VAL B O 1
ATOM 6151 N N . TRP B 1 287 ? 24.453 -7.609 -24.844 1 95.5 287 TRP B N 1
ATOM 6152 C CA . TRP B 1 287 ? 23.781 -6.477 -25.484 1 95.5 287 TRP B CA 1
ATOM 6153 C C . TRP B 1 287 ? 23.953 -5.211 -24.656 1 95.5 287 TRP B C 1
ATOM 6155 O O . TRP B 1 287 ? 23.797 -5.234 -23.422 1 95.5 287 TRP B O 1
ATOM 6165 N N . LEU B 1 288 ? 24.312 -4.109 -25.344 1 94.12 288 LEU B N 1
ATOM 6166 C CA . LEU B 1 288 ? 24.484 -2.857 -24.609 1 94.12 288 LEU B CA 1
ATOM 6167 C C . LEU B 1 288 ? 23.25 -1.975 -24.734 1 94.12 288 LEU B C 1
ATOM 6169 O O . LEU B 1 288 ? 22.984 -1.411 -25.812 1 94.12 288 LEU B O 1
ATOM 6173 N N . ASP B 1 289 ? 22.5 -1.937 -23.688 1 90.62 289 ASP B N 1
ATOM 6174 C CA . ASP B 1 289 ? 21.422 -0.957 -23.562 1 90.62 289 ASP B CA 1
ATOM 6175 C C . ASP B 1 289 ? 21.906 0.308 -22.859 1 90.62 289 ASP B C 1
ATOM 6177 O O . ASP B 1 289 ? 22.875 0.94 -23.312 1 90.62 289 ASP B O 1
ATOM 6181 N N . THR B 1 290 ? 21.344 0.716 -21.734 1 85.56 290 THR B N 1
ATOM 6182 C CA . THR B 1 290 ? 21.953 1.7 -20.844 1 85.56 290 THR B CA 1
ATOM 6183 C C . THR B 1 290 ? 23.125 1.086 -20.078 1 85.56 290 THR B C 1
ATOM 6185 O O . THR B 1 290 ? 24.156 1.74 -19.875 1 85.56 290 THR B O 1
ATOM 6188 N N . LYS B 1 291 ? 22.938 -0.177 -19.828 1 90.25 291 LYS B N 1
ATOM 6189 C CA . LYS B 1 291 ? 23.984 -1.037 -19.281 1 90.25 291 LYS B CA 1
ATOM 6190 C C . LYS B 1 291 ? 24.109 -2.332 -20.078 1 90.25 291 LYS B C 1
ATOM 6192 O O . LYS B 1 291 ? 23.203 -2.682 -20.844 1 90.25 291 LYS B O 1
ATOM 6197 N N . ALA B 1 292 ? 25.188 -2.959 -19.891 1 94.25 292 ALA B N 1
ATOM 6198 C CA . ALA B 1 292 ? 25.391 -4.227 -20.594 1 94.25 292 ALA B CA 1
ATOM 6199 C C . ALA B 1 292 ? 24.516 -5.32 -20 1 94.25 292 ALA B C 1
ATOM 6201 O O . ALA B 1 292 ? 24.438 -5.473 -18.781 1 94.25 292 ALA B O 1
ATOM 6202 N N . VAL B 1 293 ? 23.797 -5.996 -20.859 1 95.38 293 VAL B N 1
ATOM 6203 C CA . VAL B 1 293 ? 22.953 -7.105 -20.453 1 95.38 293 VAL B CA 1
ATOM 6204 C C . VAL B 1 293 ? 23.453 -8.406 -21.078 1 95.38 293 VAL B C 1
ATOM 6206 O O . VAL B 1 293 ? 23.547 -8.508 -22.312 1 95.38 293 VAL B O 1
ATOM 6209 N N . CYS B 1 294 ? 23.766 -9.383 -20.266 1 96.75 294 CYS B N 1
ATOM 6210 C CA . CYS B 1 294 ? 24.188 -10.703 -20.734 1 96.75 294 CYS B CA 1
ATOM 6211 C C . CYS B 1 294 ? 23.047 -11.703 -20.641 1 96.75 294 CYS B C 1
ATOM 6213 O O . CYS B 1 294 ? 22.344 -11.758 -19.625 1 96.75 294 CYS B O 1
ATOM 6215 N N . VAL B 1 295 ? 22.875 -12.477 -21.688 1 97.5 295 VAL B N 1
ATOM 6216 C CA . VAL B 1 295 ? 21.812 -13.484 -21.703 1 97.5 295 VAL B CA 1
ATOM 6217 C C . VAL B 1 295 ? 22.391 -14.844 -22.094 1 97.5 295 VAL B C 1
ATOM 6219 O O . VAL B 1 295 ? 23.281 -14.93 -22.953 1 97.5 295 VAL B O 1
ATOM 6222 N N . LEU B 1 296 ? 22 -15.852 -21.422 1 97.69 296 LEU B N 1
ATOM 6223 C CA . LEU B 1 296 ? 22.375 -17.234 -21.672 1 97.69 296 LEU B CA 1
ATOM 6224 C C . LEU B 1 296 ? 21.156 -18.078 -22.031 1 97.69 296 LEU B C 1
ATOM 6226 O O . LEU B 1 296 ? 20.094 -17.938 -21.422 1 97.69 296 LEU B O 1
ATOM 6230 N N . SER B 1 297 ? 21.266 -18.938 -23.031 1 98.25 297 SER B N 1
ATOM 6231 C CA . SER B 1 297 ? 20.172 -19.797 -23.469 1 98.25 297 SER B CA 1
ATOM 6232 C C . SER B 1 297 ? 20.703 -21.156 -23.938 1 98.25 297 SER B C 1
ATOM 6234 O O . SER B 1 297 ? 21.812 -21.25 -24.469 1 98.25 297 SER B O 1
ATOM 6236 N N . ASN B 1 298 ? 19.891 -22.188 -23.719 1 98 298 ASN B N 1
ATOM 6237 C CA . ASN B 1 298 ? 20.297 -23.5 -24.203 1 98 298 ASN B CA 1
ATOM 6238 C C . ASN B 1 298 ? 19.453 -23.969 -25.375 1 98 298 ASN B C 1
ATOM 6240 O O . ASN B 1 298 ? 19.516 -25.125 -25.766 1 98 298 ASN B O 1
ATOM 6244 N N . PHE B 1 299 ? 18.625 -23.078 -25.969 1 97 299 PHE B N 1
ATOM 6245 C CA . PHE B 1 299 ? 17.781 -23.578 -27.047 1 97 299 PHE B CA 1
ATOM 6246 C C . PHE B 1 299 ? 17.656 -22.531 -28.156 1 97 299 PHE B C 1
ATOM 6248 O O . PHE B 1 299 ? 17.047 -22.797 -29.188 1 97 299 PHE B O 1
ATOM 6255 N N . HIS B 1 300 ? 18.281 -21.391 -27.969 1 97.31 300 HIS B N 1
ATOM 6256 C CA . HIS B 1 300 ? 18.188 -20.344 -28.984 1 97.31 300 HIS B CA 1
ATOM 6257 C C . HIS B 1 300 ? 19.328 -20.484 -30 1 97.31 300 HIS B C 1
ATOM 6259 O O . HIS B 1 300 ? 20.469 -20.781 -29.625 1 97.31 300 HIS B O 1
ATOM 6265 N N . ASP B 1 301 ? 18.938 -20.188 -31.219 1 94.81 301 ASP B N 1
ATOM 6266 C CA . ASP B 1 301 ? 19.906 -20.047 -32.281 1 94.81 301 ASP B CA 1
ATOM 6267 C C . ASP B 1 301 ? 20.562 -18.672 -32.281 1 94.81 301 ASP B C 1
ATOM 6269 O O . ASP B 1 301 ? 19.891 -17.656 -32.281 1 94.81 301 ASP B O 1
ATOM 6273 N N . PRO B 1 302 ? 21.922 -18.672 -32.219 1 93.12 302 PRO B N 1
ATOM 6274 C CA . PRO B 1 302 ? 22.641 -17.406 -32.125 1 93.12 302 PRO B CA 1
ATOM 6275 C C . PRO B 1 302 ? 22.375 -16.484 -33.344 1 93.12 302 PRO B C 1
ATOM 6277 O O . PRO B 1 302 ? 22.547 -15.266 -33.219 1 93.12 302 PRO B O 1
ATOM 6280 N N . ALA B 1 303 ? 21.922 -17 -34.438 1 93.44 303 ALA B N 1
ATOM 6281 C CA . ALA B 1 303 ? 21.719 -16.219 -35.656 1 93.44 303 ALA B CA 1
ATOM 6282 C C . ALA B 1 303 ? 20.344 -15.555 -35.656 1 93.44 303 ALA B C 1
ATOM 6284 O O . ALA B 1 303 ? 20.094 -14.617 -36.406 1 93.44 303 ALA B O 1
ATOM 6285 N N . GLN B 1 304 ? 19.5 -16.016 -34.812 1 95.25 304 GLN B N 1
ATOM 6286 C CA . GLN B 1 304 ? 18.141 -15.492 -34.812 1 95.25 304 GLN B CA 1
ATOM 6287 C C . GLN B 1 304 ? 18.047 -14.188 -34 1 95.25 304 GLN B C 1
ATOM 6289 O O . GLN B 1 304 ? 18.734 -14.031 -33 1 95.25 304 GLN B O 1
ATOM 6294 N N . THR B 1 305 ? 17.203 -13.289 -34.562 1 96 305 THR B N 1
ATOM 6295 C CA . THR B 1 305 ? 17.078 -11.984 -33.938 1 96 305 THR B CA 1
ATOM 6296 C C . THR B 1 305 ? 15.609 -11.695 -33.594 1 96 305 THR B C 1
ATOM 6298 O O . THR B 1 305 ? 14.703 -12.352 -34.125 1 96 305 THR B O 1
ATOM 6301 N N . GLY B 1 306 ? 15.422 -10.891 -32.594 1 95.62 306 GLY B N 1
ATOM 6302 C CA . GLY B 1 306 ? 14.133 -10.344 -32.219 1 95.62 306 GLY B CA 1
ATOM 6303 C C . GLY B 1 306 ? 14.156 -8.836 -32.031 1 95.62 306 GLY B C 1
ATOM 6304 O O . GLY B 1 306 ? 15.102 -8.172 -32.438 1 95.62 306 GLY B O 1
ATOM 6305 N N . THR B 1 307 ? 12.992 -8.297 -31.547 1 93.94 307 THR B N 1
ATOM 6306 C CA . THR B 1 307 ? 12.898 -6.848 -31.375 1 93.94 307 THR B CA 1
ATOM 6307 C C . THR B 1 307 ? 12.391 -6.512 -29.969 1 93.94 307 THR B C 1
ATOM 6309 O O . THR B 1 307 ? 11.609 -7.27 -29.391 1 93.94 307 THR B O 1
ATOM 6312 N N . VAL B 1 308 ? 12.945 -5.453 -29.453 1 92 308 VAL B N 1
ATOM 6313 C CA . VAL B 1 308 ? 12.453 -4.906 -28.188 1 92 308 VAL B CA 1
ATOM 6314 C C . VAL B 1 308 ? 12.156 -3.418 -28.344 1 92 308 VAL B C 1
ATOM 6316 O O . VAL B 1 308 ? 12.789 -2.736 -29.156 1 92 308 VAL B O 1
ATOM 6319 N N . SER B 1 309 ? 11.117 -2.945 -27.641 1 87.75 309 SER B N 1
ATOM 6320 C CA . SER B 1 309 ? 10.742 -1.535 -27.688 1 87.75 309 SER B CA 1
ATOM 6321 C C . SER B 1 309 ? 11.492 -0.73 -26.625 1 87.75 309 SER B C 1
ATOM 6323 O O . SER B 1 309 ? 11.531 -1.117 -25.453 1 87.75 309 SER B O 1
ATOM 6325 N N . ARG B 1 310 ? 12.227 0.279 -26.969 1 84.5 310 ARG B N 1
ATOM 6326 C CA . ARG B 1 310 ? 12.93 1.17 -26.047 1 84.5 310 ARG B CA 1
ATOM 6327 C C . ARG B 1 310 ? 12.586 2.629 -26.328 1 84.5 310 ARG B C 1
ATOM 6329 O O . ARG B 1 310 ? 12.336 3.006 -27.469 1 84.5 310 ARG B O 1
ATOM 6336 N N . ARG B 1 311 ? 12.375 3.484 -25.047 1 73.56 311 ARG B N 1
ATOM 6337 C CA . ARG B 1 311 ? 12.109 4.914 -25.156 1 73.56 311 ARG B CA 1
ATOM 6338 C C . ARG B 1 311 ? 13.398 5.727 -25.031 1 73.56 311 ARG B C 1
ATOM 6340 O O . ARG B 1 311 ? 14.219 5.449 -24.156 1 73.56 311 ARG B O 1
ATOM 6347 N N . SER B 1 312 ? 13.766 6.348 -26 1 61.41 312 SER B N 1
ATOM 6348 C CA . SER B 1 312 ? 14.906 7.254 -25.906 1 61.41 312 SER B CA 1
ATOM 6349 C C . SER B 1 312 ? 14.461 8.68 -25.625 1 61.41 312 SER B C 1
ATOM 6351 O O . SER B 1 312 ? 13.836 9.328 -26.469 1 61.41 312 SER B O 1
ATOM 6353 N N . GLY B 1 313 ? 14.672 9.242 -24.375 1 56.75 313 GLY B N 1
ATOM 6354 C CA . GLY B 1 313 ? 14.289 10.609 -24.047 1 56.75 313 GLY B CA 1
ATOM 6355 C C . GLY B 1 313 ? 12.828 10.906 -24.328 1 56.75 313 GLY B C 1
ATOM 6356 O O . GLY B 1 313 ? 11.945 10.148 -23.922 1 56.75 313 GLY B O 1
ATOM 6357 N N . LEU B 1 314 ? 12.516 12.18 -24.75 1 56.12 314 LEU B N 1
ATOM 6358 C CA . LEU B 1 314 ? 11.219 12.688 -25.188 1 56.12 314 LEU B CA 1
ATOM 6359 C C . LEU B 1 314 ? 10.719 11.945 -26.422 1 56.12 314 LEU B C 1
ATOM 6361 O O . LEU B 1 314 ? 9.609 12.18 -26.891 1 56.12 314 LEU B O 1
ATOM 6365 N N . GLN B 1 315 ? 11.555 11.07 -26.844 1 58.06 315 GLN B N 1
ATOM 6366 C CA . GLN B 1 315 ? 11.266 10.523 -28.156 1 58.06 315 GLN B CA 1
ATOM 6367 C C . GLN B 1 315 ? 10.328 9.32 -28.062 1 58.06 315 GLN B C 1
ATOM 6369 O O . GLN B 1 315 ? 10.203 8.711 -27 1 58.06 315 GLN B O 1
ATOM 6374 N N . GLU B 1 316 ? 9.602 9.008 -29.141 1 66.25 316 GLU B N 1
ATOM 6375 C CA . GLU B 1 316 ? 8.672 7.934 -29.484 1 66.25 316 GLU B CA 1
ATOM 6376 C C . GLU B 1 316 ? 9.305 6.562 -29.25 1 66.25 316 GLU B C 1
ATOM 6378 O O . GLU B 1 316 ? 10.523 6.438 -29.188 1 66.25 316 GLU B O 1
ATOM 6383 N N . GLN B 1 317 ? 8.672 5.57 -28.891 1 78.56 317 GLN B N 1
ATOM 6384 C CA . GLN B 1 317 ? 9.047 4.164 -28.766 1 78.56 317 GLN B CA 1
ATOM 6385 C C . GLN B 1 317 ? 9.758 3.67 -30.031 1 78.56 317 GLN B C 1
ATOM 6387 O O . GLN B 1 317 ? 9.281 3.895 -31.141 1 78.56 317 GLN B O 1
ATOM 6392 N N . GLN B 1 318 ? 11.148 3.32 -29.922 1 84.5 318 GLN B N 1
ATOM 6393 C CA . GLN B 1 318 ? 11.898 2.748 -31.031 1 84.5 318 GLN B CA 1
ATOM 6394 C C . GLN B 1 318 ? 12 1.23 -30.906 1 84.5 318 GLN B C 1
ATOM 6396 O O . GLN B 1 318 ? 12.117 0.703 -29.797 1 84.5 318 GLN B O 1
ATOM 6401 N N . GLN B 1 319 ? 11.93 0.568 -32.062 1 89.56 319 GLN B N 1
ATOM 6402 C CA . GLN B 1 319 ? 12.148 -0.874 -32.125 1 89.56 319 GLN B CA 1
ATOM 6403 C C . GLN B 1 319 ? 13.625 -1.195 -32.375 1 89.56 319 GLN B C 1
ATOM 6405 O O . GLN B 1 319 ? 14.188 -0.808 -33.375 1 89.56 319 GLN B O 1
ATOM 6410 N N . ILE B 1 320 ? 14.25 -1.851 -31.469 1 92.88 320 ILE B N 1
ATOM 6411 C CA . ILE B 1 320 ? 15.672 -2.176 -31.531 1 92.88 320 ILE B CA 1
ATOM 6412 C C . ILE B 1 320 ? 15.844 -3.672 -31.797 1 92.88 320 ILE B C 1
ATOM 6414 O O . ILE B 1 320 ? 15.203 -4.496 -31.141 1 92.88 320 ILE B O 1
ATOM 6418 N N . VAL B 1 321 ? 16.719 -4.008 -32.75 1 94.81 321 VAL B N 1
ATOM 6419 C CA . VAL B 1 321 ? 17 -5.406 -33.062 1 94.81 321 VAL B CA 1
ATOM 6420 C C . VAL B 1 321 ? 17.969 -5.977 -32.031 1 94.81 321 VAL B C 1
ATOM 6422 O O . VAL B 1 321 ? 19.016 -5.391 -31.75 1 94.81 321 VAL B O 1
ATOM 6425 N N . VAL B 1 322 ? 17.594 -7.082 -31.406 1 96.44 322 VAL B N 1
ATOM 6426 C CA . VAL B 1 322 ? 18.391 -7.766 -30.391 1 96.44 322 VAL B CA 1
ATOM 6427 C C . VAL B 1 322 ? 18.406 -9.266 -30.672 1 96.44 322 VAL B C 1
ATOM 6429 O O . VAL B 1 322 ? 17.641 -9.758 -31.484 1 96.44 322 VAL B O 1
ATOM 6432 N N . PRO B 1 323 ? 19.391 -10 -30.047 1 96.06 323 PRO B N 1
ATOM 6433 C CA . PRO B 1 323 ? 19.297 -11.453 -30.156 1 96.06 323 PRO B CA 1
ATOM 6434 C C . PRO B 1 323 ? 17.938 -11.992 -29.719 1 96.06 323 PRO B C 1
ATOM 6436 O O . PRO B 1 323 ? 17.344 -11.484 -28.766 1 96.06 323 PRO B O 1
ATOM 6439 N N . LEU B 1 324 ? 17.438 -12.984 -30.406 1 97.12 324 LEU B N 1
ATOM 6440 C CA . LEU B 1 324 ? 16.125 -13.539 -30.109 1 97.12 324 LEU B CA 1
ATOM 6441 C C . LEU B 1 324 ? 16.016 -13.938 -28.641 1 97.12 324 LEU B C 1
ATOM 6443 O O . LEU B 1 324 ? 14.945 -13.805 -28.031 1 97.12 324 LEU B O 1
ATOM 6447 N N . ALA B 1 325 ? 17.141 -14.445 -28.109 1 97.25 325 ALA B N 1
ATOM 6448 C CA . ALA B 1 325 ? 17.156 -14.859 -26.703 1 97.25 325 ALA B CA 1
ATOM 6449 C C . ALA B 1 325 ? 16.75 -13.703 -25.781 1 97.25 325 ALA B C 1
ATOM 6451 O O . ALA B 1 325 ? 15.984 -13.898 -24.844 1 97.25 325 ALA B O 1
ATOM 6452 N N . LEU B 1 326 ? 17.203 -12.57 -26.094 1 96.88 326 LEU B N 1
ATOM 6453 C CA . LEU B 1 326 ? 16.891 -11.391 -25.281 1 96.88 326 LEU B CA 1
ATOM 6454 C C . LEU B 1 326 ? 15.438 -10.969 -25.469 1 96.88 326 LEU B C 1
ATOM 6456 O O . LEU B 1 326 ? 14.773 -10.586 -24.5 1 96.88 326 LEU B O 1
ATOM 6460 N N . ALA B 1 327 ? 14.969 -10.953 -26.672 1 96.75 327 ALA B N 1
ATOM 6461 C CA . ALA B 1 327 ? 13.578 -10.602 -26.953 1 96.75 327 ALA B CA 1
ATOM 6462 C C . ALA B 1 327 ? 12.617 -11.547 -26.234 1 96.75 327 ALA B C 1
ATOM 6464 O O . ALA B 1 327 ? 11.648 -11.109 -25.609 1 96.75 327 ALA B O 1
ATOM 6465 N N . ASP B 1 328 ? 12.93 -12.828 -26.328 1 96.94 328 ASP B N 1
ATOM 6466 C CA . ASP B 1 328 ? 12.094 -13.836 -25.672 1 96.94 328 ASP B CA 1
ATOM 6467 C C . ASP B 1 328 ? 12.148 -13.672 -24.156 1 96.94 328 ASP B C 1
ATOM 6469 O O . ASP B 1 328 ? 11.117 -13.797 -23.484 1 96.94 328 ASP B O 1
ATOM 6473 N N . TYR B 1 329 ? 13.32 -13.438 -23.703 1 97.56 329 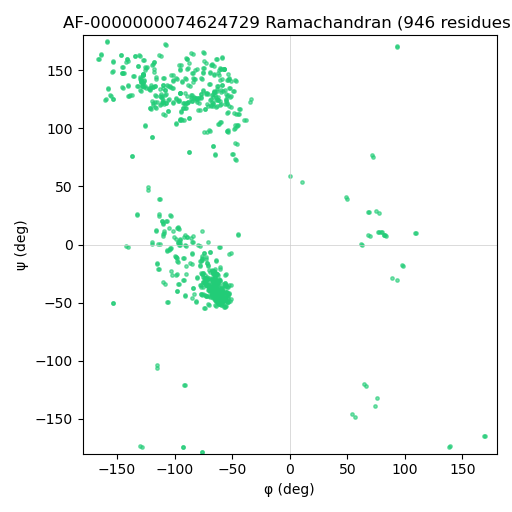TYR B N 1
ATOM 6474 C CA . TYR B 1 329 ? 13.453 -13.234 -22.266 1 97.56 329 TYR B CA 1
ATOM 6475 C C . TYR B 1 329 ? 12.562 -12.094 -21.781 1 97.56 329 TYR B C 1
ATOM 6477 O O . TYR B 1 329 ? 11.836 -12.234 -20.797 1 97.56 329 TYR B O 1
ATOM 6485 N N . GLN B 1 330 ? 12.57 -10.992 -22.422 1 94.31 330 GLN B N 1
ATOM 6486 C CA . GLN B 1 330 ? 11.781 -9.828 -22.031 1 94.31 330 GLN B CA 1
ATOM 6487 C C . GLN B 1 330 ? 10.289 -10.125 -22.094 1 94.31 330 GLN B C 1
ATOM 6489 O O . GLN B 1 330 ? 9.516 -9.633 -21.266 1 94.31 330 GLN B O 1
ATOM 6494 N N . SER B 1 331 ? 9.906 -10.914 -22.984 1 95.38 331 SER B N 1
ATOM 6495 C CA . SER B 1 331 ? 8.492 -11.195 -23.203 1 95.38 331 SER B CA 1
ATOM 6496 C C . SER B 1 331 ? 7.969 -12.227 -22.203 1 95.38 331 SER B C 1
ATOM 6498 O O . SER B 1 331 ? 6.777 -12.234 -21.891 1 95.38 331 SER B O 1
ATOM 6500 N N . HIS B 1 332 ? 8.867 -13.141 -21.703 1 97 332 HIS B N 1
ATOM 6501 C CA . HIS B 1 332 ? 8.336 -14.32 -21.016 1 97 332 HIS B CA 1
ATOM 6502 C C . HIS B 1 332 ? 8.805 -14.383 -19.578 1 97 332 HIS B C 1
ATOM 6504 O O . HIS B 1 332 ? 8.406 -15.273 -18.828 1 97 332 HIS B O 1
ATOM 6510 N N . MET B 1 333 ? 9.586 -13.383 -19.094 1 96.94 333 MET B N 1
ATOM 6511 C CA . MET B 1 333 ? 10.141 -13.43 -17.75 1 96.94 333 MET B CA 1
ATOM 6512 C C . MET B 1 333 ? 9.148 -12.891 -16.734 1 96.94 333 MET B C 1
ATOM 6514 O O . MET B 1 333 ? 9.391 -12.961 -15.523 1 96.94 333 MET B O 1
ATOM 6518 N N . MET B 1 334 ? 7.902 -12.555 -17.078 1 94.81 334 MET B N 1
ATOM 6519 C CA . MET B 1 334 ? 7.055 -11.789 -16.156 1 94.81 334 MET B CA 1
ATOM 6520 C C . MET B 1 334 ? 5.93 -12.648 -15.602 1 94.81 334 MET B C 1
ATOM 6522 O O . MET B 1 334 ? 4.945 -12.133 -15.078 1 94.81 334 MET B O 1
ATOM 6526 N N . GLY B 1 335 ? 6.055 -13.961 -15.68 1 96.81 335 GLY B N 1
ATOM 6527 C CA . GLY B 1 335 ? 4.988 -14.836 -15.219 1 96.81 335 GLY B CA 1
ATOM 6528 C C . GLY B 1 335 ? 4.688 -14.68 -13.742 1 96.81 335 GLY B C 1
ATOM 6529 O O . GLY B 1 335 ? 3.529 -14.5 -13.352 1 96.81 335 GLY B O 1
ATOM 6530 N N . VAL B 1 336 ? 5.695 -14.758 -12.891 1 97.19 336 VAL B N 1
ATOM 6531 C CA . VAL B 1 336 ? 5.52 -14.656 -11.445 1 97.19 336 VAL B CA 1
ATOM 6532 C C . VAL B 1 336 ? 5.043 -13.258 -11.07 1 97.19 336 VAL B C 1
ATOM 6534 O O . VAL B 1 336 ? 4.18 -13.102 -10.203 1 97.19 336 VAL B O 1
ATOM 6537 N N . ASP B 1 337 ? 5.578 -12.273 -11.75 1 94.38 337 ASP B N 1
ATOM 6538 C CA . ASP B 1 337 ? 5.113 -10.906 -11.539 1 94.38 337 ASP B CA 1
ATOM 6539 C C . ASP B 1 337 ? 3.627 -10.781 -11.867 1 94.38 337 ASP B C 1
ATOM 6541 O O . ASP B 1 337 ? 2.898 -10.055 -11.18 1 94.38 337 ASP B O 1
ATOM 6545 N N . LEU B 1 338 ? 3.264 -11.398 -12.93 1 96.12 338 LEU B N 1
ATOM 6546 C CA . LEU B 1 338 ? 1.858 -11.383 -13.32 1 96.12 338 LEU B CA 1
ATOM 6547 C C . LEU B 1 338 ? 0.99 -12.047 -12.258 1 96.12 338 LEU B C 1
ATOM 6549 O O . LEU B 1 338 ? -0.077 -11.531 -11.914 1 96.12 338 LEU B O 1
ATOM 6553 N N . THR B 1 339 ? 1.413 -13.156 -11.727 1 96.62 339 THR B N 1
ATOM 6554 C CA . THR B 1 339 ? 0.707 -13.797 -10.625 1 96.62 339 THR B CA 1
ATOM 6555 C C . THR B 1 339 ? 0.543 -12.836 -9.453 1 96.62 339 THR B C 1
ATOM 6557 O O . THR B 1 339 ? -0.566 -12.648 -8.953 1 96.62 339 THR B O 1
ATOM 6560 N N . ASP B 1 340 ? 1.639 -12.266 -9.023 1 95 340 ASP B N 1
ATOM 6561 C CA . ASP B 1 340 ? 1.638 -11.359 -7.883 1 95 340 ASP B CA 1
ATOM 6562 C C . ASP B 1 340 ? 0.696 -10.18 -8.125 1 95 340 ASP B C 1
ATOM 6564 O O . ASP B 1 340 ? -0.015 -9.75 -7.211 1 95 340 ASP B O 1
ATOM 6568 N N . GLN B 1 341 ? 0.735 -9.664 -9.336 1 91.75 341 GLN B N 1
ATOM 6569 C CA . GLN B 1 341 ? -0.145 -8.555 -9.688 1 91.75 341 GLN B CA 1
ATOM 6570 C C . GLN B 1 341 ? -1.612 -8.961 -9.586 1 91.75 341 GLN B C 1
ATOM 6572 O O . GLN B 1 341 ? -2.418 -8.25 -8.984 1 91.75 341 GLN B O 1
ATOM 6577 N N . MET B 1 342 ? -1.904 -10.062 -10.133 1 92.31 342 MET B N 1
ATOM 6578 C CA . MET B 1 342 ? -3.293 -10.516 -10.195 1 92.31 342 MET B CA 1
ATOM 6579 C C . MET B 1 342 ? -3.836 -10.781 -8.797 1 92.31 342 MET B C 1
ATOM 6581 O O . MET B 1 342 ? -4.961 -10.391 -8.469 1 92.31 342 MET B O 1
ATOM 6585 N N . ILE B 1 343 ? -3.064 -11.43 -7.984 1 92.75 343 ILE B N 1
ATOM 6586 C CA . ILE B 1 343 ? -3.574 -11.734 -6.652 1 92.75 343 ILE B CA 1
ATOM 6587 C C . ILE B 1 343 ? -3.547 -10.477 -5.789 1 92.75 343 ILE B C 1
ATOM 6589 O O . ILE B 1 343 ? -4.332 -10.344 -4.844 1 92.75 343 ILE B O 1
ATOM 6593 N N . GLY B 1 344 ? -2.695 -9.555 -6.105 1 89.19 344 GLY B N 1
ATOM 6594 C CA . GLY B 1 344 ? -2.555 -8.32 -5.344 1 89.19 344 GLY B CA 1
ATOM 6595 C C . GLY B 1 344 ? -3.773 -7.426 -5.43 1 89.19 344 GLY B C 1
ATOM 6596 O O . GLY B 1 344 ? -4.055 -6.656 -4.508 1 89.19 344 GLY B O 1
ATOM 6597 N N . TYR B 1 345 ? -4.535 -7.527 -6.469 1 84.56 345 TYR B N 1
ATOM 6598 C CA . TYR B 1 345 ? -5.676 -6.645 -6.684 1 84.56 345 TYR B CA 1
ATOM 6599 C C . TYR B 1 345 ? -6.711 -6.812 -5.578 1 84.56 345 TYR B C 1
ATOM 6601 O O . TYR B 1 345 ? -7.367 -5.844 -5.184 1 84.56 345 TYR B O 1
ATOM 6609 N N . TYR B 1 346 ? -6.824 -7.984 -5.039 1 85.5 346 TYR B N 1
ATOM 6610 C CA . TYR B 1 346 ? -7.895 -8.242 -4.082 1 85.5 346 TYR B CA 1
ATOM 6611 C C . TYR B 1 346 ? -7.355 -8.953 -2.844 1 85.5 346 TYR B C 1
ATOM 6613 O O . TYR B 1 346 ? -8.078 -9.711 -2.191 1 85.5 346 TYR B O 1
ATOM 6621 N N . MET B 1 347 ? -6.105 -8.727 -2.615 1 90.38 347 MET B N 1
ATOM 6622 C CA . MET B 1 347 ? -5.488 -9.336 -1.441 1 90.38 347 MET B CA 1
ATOM 6623 C C . MET B 1 347 ? -6.043 -8.734 -0.157 1 90.38 347 MET B C 1
ATOM 6625 O O . MET B 1 347 ? -5.988 -7.52 0.036 1 90.38 347 MET B O 1
ATOM 6629 N N . PRO B 1 348 ? -6.664 -9.594 0.674 1 86.94 348 PRO B N 1
ATOM 6630 C CA . PRO B 1 348 ? -7.062 -9.047 1.974 1 86.94 348 PRO B CA 1
ATOM 6631 C C . PRO B 1 348 ? -5.875 -8.523 2.781 1 86.94 348 PRO B C 1
ATOM 6633 O O . PRO B 1 348 ? -4.805 -9.141 2.783 1 86.94 348 PRO B O 1
ATOM 6636 N N . ASN B 1 349 ? -5.969 -7.355 3.307 1 73.88 349 ASN B N 1
ATOM 6637 C CA . ASN B 1 349 ? -4.805 -6.715 3.912 1 73.88 349 ASN B CA 1
ATOM 6638 C C . ASN B 1 349 ? -4.965 -6.57 5.422 1 73.88 349 ASN B C 1
ATOM 6640 O O . ASN B 1 349 ? -4.465 -5.609 6.016 1 73.88 349 ASN B O 1
ATOM 6644 N N . HIS B 1 350 ? -5.5 -7.504 6.066 1 74.69 350 HIS B N 1
ATOM 6645 C CA . HIS B 1 350 ? -5.559 -7.348 7.516 1 74.69 350 HIS B CA 1
ATOM 6646 C C . HIS B 1 350 ? -4.285 -7.863 8.18 1 74.69 350 HIS B C 1
ATOM 6648 O O . HIS B 1 350 ? -3.734 -8.883 7.758 1 74.69 350 HIS B O 1
ATOM 6654 N N . ARG B 1 351 ? -3.846 -7.066 9.117 1 72.19 351 ARG B N 1
ATOM 6655 C CA . ARG B 1 351 ? -2.619 -7.367 9.852 1 72.19 351 ARG B CA 1
ATOM 6656 C C . ARG B 1 351 ? -2.771 -8.641 10.672 1 72.19 351 ARG B C 1
ATOM 6658 O O . ARG B 1 351 ? -3.848 -8.914 11.211 1 72.19 351 ARG B O 1
ATOM 6665 N N . SER B 1 352 ? -1.779 -9.508 10.523 1 77.69 352 SER B N 1
ATOM 6666 C CA . SER B 1 352 ? -1.759 -10.719 11.336 1 77.69 352 SER B CA 1
ATOM 6667 C C . SER B 1 352 ? -0.441 -10.852 12.094 1 77.69 352 SER B C 1
ATOM 6669 O O . SER B 1 352 ? 0.625 -10.555 11.547 1 77.69 352 SER B O 1
ATOM 6671 N N . ARG B 1 353 ? -0.517 -11.211 13.336 1 79.44 353 ARG B N 1
ATOM 6672 C CA . ARG B 1 353 ? 0.677 -11.469 14.133 1 79.44 353 ARG B CA 1
ATOM 6673 C C . ARG B 1 353 ? 1.274 -12.828 13.805 1 79.44 353 ARG B C 1
ATOM 6675 O O . ARG B 1 353 ? 2.457 -13.07 14.055 1 79.44 353 ARG B O 1
ATOM 6682 N N . LYS B 1 354 ? 0.405 -13.664 13.32 1 88.12 354 LYS B N 1
ATOM 6683 C CA . LYS B 1 354 ? 0.873 -14.992 12.938 1 88.12 354 LYS B CA 1
ATOM 6684 C C . LYS B 1 354 ? 1.312 -15.016 11.477 1 88.12 354 LYS B C 1
ATOM 6686 O O . LYS B 1 354 ? 0.493 -14.836 10.57 1 88.12 354 LYS B O 1
ATOM 6691 N N . TRP B 1 355 ? 2.559 -15.383 11.273 1 90.81 355 TRP B N 1
ATOM 6692 C CA . TRP B 1 355 ? 3.172 -15.297 9.953 1 90.81 355 TRP B CA 1
ATOM 6693 C C . TRP B 1 355 ? 2.52 -16.266 8.977 1 90.81 355 TRP B C 1
ATOM 6695 O O . TRP B 1 355 ? 2.371 -15.969 7.793 1 90.81 355 TRP B O 1
ATOM 6705 N N . TRP B 1 356 ? 2.178 -17.469 9.445 1 93.31 356 TRP B N 1
ATOM 6706 C CA . TRP B 1 356 ? 1.696 -18.516 8.555 1 93.31 356 TRP B CA 1
ATOM 6707 C C . TRP B 1 356 ? 0.337 -18.141 7.965 1 93.31 356 TRP B C 1
ATOM 6709 O O . TRP B 1 356 ? -0.046 -18.656 6.906 1 93.31 356 TRP B O 1
ATOM 6719 N N . ARG B 1 357 ? -0.455 -17.25 8.602 1 93.12 357 ARG B N 1
ATOM 6720 C CA . ARG B 1 357 ? -1.751 -16.812 8.094 1 93.12 357 ARG B CA 1
ATOM 6721 C C . ARG B 1 357 ? -1.592 -16.016 6.805 1 93.12 357 ARG B C 1
ATOM 6723 O O . ARG B 1 357 ? -2.457 -16.062 5.93 1 93.12 357 ARG B O 1
ATOM 6730 N N . ARG B 1 358 ? -0.49 -15.289 6.738 1 94.12 358 ARG B N 1
ATOM 6731 C CA . ARG B 1 358 ? -0.221 -14.523 5.523 1 94.12 358 ARG B CA 1
ATOM 6732 C C . ARG B 1 358 ? 0.062 -15.453 4.344 1 94.12 358 ARG B C 1
ATOM 6734 O O . ARG B 1 358 ? -0.381 -15.188 3.225 1 94.12 358 ARG B O 1
ATOM 6741 N N . ILE B 1 359 ? 0.764 -16.453 4.633 1 95.62 359 ILE B N 1
ATOM 6742 C CA . ILE B 1 359 ? 1.052 -17.422 3.588 1 95.62 359 ILE B CA 1
ATOM 6743 C C . ILE B 1 359 ? -0.226 -18.172 3.215 1 95.62 359 ILE B C 1
ATOM 6745 O O . ILE B 1 359 ? -0.479 -18.438 2.037 1 95.62 359 ILE B O 1
ATOM 6749 N N . PHE B 1 360 ? -1.005 -18.516 4.23 1 95.88 360 PHE B N 1
ATOM 6750 C CA . PHE B 1 360 ? -2.297 -19.156 4.016 1 95.88 360 PHE B CA 1
ATOM 6751 C C . PHE B 1 360 ? -3.16 -18.344 3.066 1 95.88 360 PHE B C 1
ATOM 6753 O O . PHE B 1 360 ? -3.705 -18.875 2.098 1 95.88 360 PHE B O 1
ATOM 6760 N N . THR B 1 361 ? -3.271 -17.047 3.322 1 95.31 361 THR B N 1
ATOM 6761 C CA . THR B 1 361 ? -4.074 -16.156 2.486 1 95.31 361 THR B CA 1
ATOM 6762 C C . THR B 1 361 ? -3.471 -16.047 1.09 1 95.31 361 THR B C 1
ATOM 6764 O O . THR B 1 361 ? -4.195 -16.047 0.092 1 95.31 361 THR B O 1
ATOM 6767 N N . HIS B 1 362 ? -2.193 -15.961 1.032 1 96.19 362 HIS B N 1
ATOM 6768 C CA . HIS B 1 362 ? -1.502 -15.844 -0.247 1 96.19 362 HIS B CA 1
ATOM 6769 C C . HIS B 1 362 ? -1.796 -17.047 -1.141 1 96.19 362 HIS B C 1
ATOM 6771 O O . HIS B 1 362 ? -2.189 -16.891 -2.297 1 96.19 362 HIS B O 1
ATOM 6777 N N . LEU B 1 363 ? -1.593 -18.172 -0.607 1 97.25 363 LEU B N 1
ATOM 6778 C CA . LEU B 1 363 ? -1.796 -19.391 -1.393 1 97.25 363 LEU B CA 1
ATOM 6779 C C . LEU B 1 363 ? -3.268 -19.562 -1.759 1 97.25 363 LEU B C 1
ATOM 6781 O O . LEU B 1 363 ? -3.588 -20.078 -2.83 1 97.25 363 LEU B O 1
ATOM 6785 N N . THR B 1 364 ? -4.133 -19.125 -0.887 1 96.38 364 THR B N 1
ATOM 6786 C CA . THR B 1 364 ? -5.555 -19.109 -1.214 1 96.38 364 THR B CA 1
ATOM 6787 C C . THR B 1 364 ? -5.824 -18.219 -2.428 1 96.38 364 THR B C 1
ATOM 6789 O O . THR B 1 364 ? -6.508 -18.641 -3.365 1 96.38 364 THR B O 1
ATOM 6792 N N . MET B 1 365 ? -5.242 -17.078 -2.422 1 96.12 365 MET B N 1
ATOM 6793 C CA . MET B 1 365 ? -5.449 -16.141 -3.529 1 96.12 365 MET B CA 1
ATOM 6794 C C . MET B 1 365 ? -4.832 -16.688 -4.816 1 96.12 365 MET B C 1
ATOM 6796 O O . MET B 1 365 ? -5.367 -16.469 -5.902 1 96.12 365 MET B O 1
ATOM 6800 N N . VAL B 1 366 ? -3.717 -17.344 -4.66 1 97.75 366 VAL B N 1
ATOM 6801 C CA . VAL B 1 366 ? -3.119 -17.984 -5.824 1 97.75 366 VAL B CA 1
ATOM 6802 C C . VAL B 1 366 ? -4.082 -19.031 -6.391 1 97.75 366 VAL B C 1
ATOM 6804 O O . VAL B 1 366 ? -4.25 -19.125 -7.609 1 97.75 366 VAL B O 1
ATOM 6807 N N . SER B 1 367 ? -4.711 -19.766 -5.508 1 97.62 367 SER B N 1
ATOM 6808 C CA . SER B 1 367 ? -5.68 -20.781 -5.938 1 97.62 367 SER B CA 1
ATOM 6809 C C . SER B 1 367 ? -6.836 -20.141 -6.699 1 97.62 367 SER B C 1
ATOM 6811 O O . SER B 1 367 ? -7.332 -20.703 -7.672 1 97.62 367 SER B O 1
ATOM 6813 N N . VAL B 1 368 ? -7.262 -19.016 -6.23 1 96.25 368 VAL B N 1
ATOM 6814 C CA . VAL B 1 368 ? -8.344 -18.297 -6.902 1 96.25 368 VAL B CA 1
ATOM 6815 C C . VAL B 1 368 ? -7.898 -17.875 -8.297 1 96.25 368 VAL B C 1
ATOM 6817 O O . VAL B 1 368 ? -8.641 -18.047 -9.273 1 96.25 368 VAL B O 1
ATOM 6820 N N . HIS B 1 369 ? -6.75 -17.344 -8.406 1 96 369 HIS B N 1
ATOM 6821 C CA . HIS B 1 369 ? -6.219 -16.922 -9.703 1 96 369 HIS B CA 1
ATOM 6822 C C . HIS B 1 369 ? -6.066 -18.125 -10.641 1 96 369 HIS B C 1
ATOM 6824 O O . HIS B 1 369 ? -6.441 -18.047 -11.812 1 96 369 HIS B O 1
ATOM 6830 N N . ASN B 1 370 ? -5.438 -19.188 -10.109 1 97.31 370 ASN B N 1
ATOM 6831 C CA . ASN B 1 370 ? -5.293 -20.406 -10.898 1 97.31 370 ASN B CA 1
ATOM 6832 C C . ASN B 1 370 ? -6.641 -20.906 -11.414 1 97.31 370 ASN B C 1
ATOM 6834 O O . ASN B 1 370 ? -6.762 -21.328 -12.562 1 97.31 370 ASN B O 1
ATOM 6838 N N . ALA B 1 371 ? -7.637 -20.859 -10.547 1 96.12 371 ALA B N 1
ATOM 6839 C CA . ALA B 1 371 ? -8.984 -21.266 -10.945 1 96.12 371 ALA B CA 1
ATOM 6840 C C . ALA B 1 371 ? -9.5 -20.391 -12.094 1 96.12 371 ALA B C 1
ATOM 6842 O O . ALA B 1 371 ? -10.109 -20.906 -13.031 1 96.12 371 ALA B O 1
ATOM 6843 N N . TYR B 1 372 ? -9.266 -19.172 -12.008 1 94.38 372 TYR B N 1
ATOM 6844 C CA . TYR B 1 372 ? -9.688 -18.25 -13.047 1 94.38 372 TYR B CA 1
ATOM 6845 C C . TYR B 1 372 ? -8.992 -18.547 -14.367 1 94.38 372 TYR B C 1
ATOM 6847 O O . TYR B 1 372 ? -9.609 -18.5 -15.43 1 94.38 372 TYR B O 1
ATOM 6855 N N . VAL B 1 373 ? -7.695 -18.844 -14.32 1 95.12 373 VAL B N 1
ATOM 6856 C CA . VAL B 1 373 ? -6.934 -19.172 -15.523 1 95.12 373 VAL B CA 1
ATOM 6857 C C . VAL B 1 373 ? -7.504 -20.438 -16.156 1 95.12 373 VAL B C 1
ATOM 6859 O O . VAL B 1 373 ? -7.66 -20.516 -17.375 1 95.12 373 VAL B O 1
ATOM 6862 N N . VAL B 1 374 ? -7.809 -21.406 -15.328 1 95.62 374 VAL B N 1
ATOM 6863 C CA . VAL B 1 374 ? -8.398 -22.641 -15.828 1 95.62 374 VAL B CA 1
ATOM 6864 C C . VAL B 1 374 ? -9.742 -22.344 -16.484 1 95.62 374 VAL B C 1
ATOM 6866 O O . VAL B 1 374 ? -10.055 -22.891 -17.547 1 95.62 374 VAL B O 1
ATOM 6869 N N . ALA B 1 375 ? -10.555 -21.516 -15.891 1 93.31 375 ALA B N 1
ATOM 6870 C CA . ALA B 1 375 ? -11.852 -21.125 -16.453 1 93.31 375 ALA B CA 1
ATOM 6871 C C . ALA B 1 375 ? -11.68 -20.469 -17.828 1 93.31 375 ALA B C 1
ATOM 6873 O O . ALA B 1 375 ? -12.414 -20.797 -18.766 1 93.31 375 ALA B O 1
ATOM 6874 N N . LYS B 1 376 ? -10.766 -19.594 -17.906 1 91.38 376 LYS B N 1
ATOM 6875 C CA . LYS B 1 376 ? -10.508 -18.891 -19.156 1 91.38 376 LYS B CA 1
ATOM 6876 C C . LYS B 1 376 ? -10.023 -19.859 -20.25 1 91.38 376 LYS B C 1
ATOM 6878 O O . LYS B 1 376 ? -10.359 -19.688 -21.422 1 91.38 376 LYS B O 1
ATOM 6883 N N . ASP B 1 377 ? -9.188 -20.766 -19.812 1 92.19 377 ASP B N 1
ATOM 6884 C CA . ASP B 1 377 ? -8.656 -21.75 -20.766 1 92.19 377 ASP B CA 1
ATOM 6885 C C . ASP B 1 377 ? -9.758 -22.688 -21.266 1 92.19 377 ASP B C 1
ATOM 6887 O O . ASP B 1 377 ? -9.789 -23.047 -22.438 1 92.19 377 ASP B O 1
ATOM 6891 N N . SER B 1 378 ? -10.648 -23.094 -20.344 1 89.69 378 SER B N 1
ATOM 6892 C CA . SER B 1 378 ? -11.711 -24.047 -20.656 1 89.69 378 SER B CA 1
ATOM 6893 C C . SER B 1 378 ? -12.836 -23.375 -21.453 1 89.69 378 SER B C 1
ATOM 6895 O O . SER B 1 378 ? -13.406 -23.984 -22.359 1 89.69 378 SER B O 1
ATOM 6897 N N . ASN B 1 379 ? -13.203 -22.156 -21.047 1 87.75 379 ASN B N 1
ATOM 6898 C CA . ASN B 1 379 ? -14.32 -21.422 -21.625 1 87.75 379 ASN B CA 1
ATOM 6899 C C . ASN B 1 379 ? -13.969 -19.953 -21.844 1 87.75 379 ASN B C 1
ATOM 6901 O O . ASN B 1 379 ? -14.523 -19.078 -21.172 1 87.75 379 ASN B O 1
ATOM 6905 N N . TYR B 1 380 ? -13.219 -19.734 -22.844 1 83.06 380 TYR B N 1
ATOM 6906 C CA . TYR B 1 380 ? -12.633 -18.406 -23.062 1 83.06 380 TYR B CA 1
ATOM 6907 C C . TYR B 1 380 ? -13.719 -17.375 -23.328 1 83.06 380 TYR B C 1
ATOM 6909 O O . TYR B 1 380 ? -13.766 -16.328 -22.672 1 83.06 380 TYR B O 1
ATOM 6917 N N . GLU B 1 381 ? -14.57 -17.625 -24.266 1 77.12 381 GLU B N 1
ATOM 6918 C CA . GLU B 1 381 ? -15.586 -16.656 -24.656 1 77.12 381 GLU B CA 1
ATOM 6919 C C . GLU B 1 381 ? -16.531 -16.344 -23.5 1 77.12 381 GLU B C 1
ATOM 6921 O O . GLU B 1 381 ? -16.859 -15.18 -23.25 1 77.12 381 GLU B O 1
ATOM 6926 N N . PHE B 1 382 ? -16.938 -17.375 -22.844 1 75.94 382 PHE B N 1
ATOM 6927 C CA . PHE B 1 382 ? -17.844 -17.203 -21.719 1 75.94 382 PHE B CA 1
ATOM 6928 C C . PHE B 1 382 ? -17.188 -16.391 -20.609 1 75.94 382 PHE B C 1
ATOM 6930 O O . PHE B 1 382 ? -17.781 -15.469 -20.062 1 75.94 382 PHE B O 1
ATOM 6937 N N . THR B 1 383 ? -16 -16.797 -20.266 1 77.69 383 THR B N 1
ATOM 6938 C CA . THR B 1 383 ? -15.297 -16.156 -19.156 1 77.69 383 THR B CA 1
ATOM 6939 C C . THR B 1 383 ? -15.016 -14.688 -19.453 1 77.69 383 THR B C 1
ATOM 6941 O O . THR B 1 383 ? -15.164 -13.828 -18.594 1 77.69 383 THR B O 1
ATOM 6944 N N . LYS B 1 384 ? -14.617 -14.391 -20.641 1 76.56 384 LYS B N 1
ATOM 6945 C CA . LYS B 1 384 ? -14.344 -13.016 -21.047 1 76.56 384 LYS B CA 1
ATOM 6946 C C . LYS B 1 384 ? -15.594 -12.148 -20.938 1 76.56 384 LYS B C 1
ATOM 6948 O O . LYS B 1 384 ? -15.531 -11.008 -20.5 1 76.56 384 LYS B O 1
ATOM 6953 N N . LYS B 1 385 ? -16.625 -12.695 -21.281 1 71.75 385 LYS B N 1
ATOM 6954 C CA . LYS B 1 385 ? -17.891 -11.969 -21.297 1 71.75 385 LYS B CA 1
ATOM 6955 C C . LYS B 1 385 ? -18.438 -11.805 -19.875 1 71.75 385 LYS B C 1
ATOM 6957 O O . LYS B 1 385 ? -18.875 -10.719 -19.5 1 71.75 385 LYS B O 1
ATOM 6962 N N . ASN B 1 386 ? -18.375 -12.828 -19.094 1 70.31 386 ASN B N 1
ATOM 6963 C CA . ASN B 1 386 ? -19.109 -12.867 -17.828 1 70.31 386 ASN B CA 1
ATOM 6964 C C . ASN B 1 386 ? -18.203 -12.508 -16.656 1 70.31 386 ASN B C 1
ATOM 6966 O O . ASN B 1 386 ? -18.688 -12.102 -15.594 1 70.31 386 ASN B O 1
ATOM 6970 N N . TRP B 1 387 ? -16.969 -12.742 -16.844 1 72.31 387 TRP B N 1
ATOM 6971 C CA . TRP B 1 387 ? -16.047 -12.531 -15.742 1 72.31 387 TRP B CA 1
ATOM 6972 C C . TRP B 1 387 ? -14.938 -11.547 -16.141 1 72.31 387 TRP B C 1
ATOM 6974 O O . TRP B 1 387 ? -13.75 -11.875 -16.062 1 72.31 387 TRP B O 1
ATOM 6984 N N . PRO B 1 388 ? -15.359 -10.414 -16.766 1 60.41 388 PRO B N 1
ATOM 6985 C CA . PRO B 1 388 ? -14.344 -9.469 -17.25 1 60.41 388 PRO B CA 1
ATOM 6986 C C . PRO B 1 388 ? -13.391 -9.008 -16.141 1 60.41 388 PRO B C 1
ATOM 6988 O O . PRO B 1 388 ? -12.211 -8.766 -16.406 1 60.41 388 PRO B O 1
ATOM 6991 N N . ASN B 1 389 ? -13.812 -8.555 -15.156 1 59.88 389 ASN B N 1
ATOM 6992 C CA . ASN B 1 389 ? -12.938 -7.969 -14.148 1 59.88 389 ASN B CA 1
ATOM 6993 C C . ASN B 1 389 ? -12.984 -8.758 -12.844 1 59.88 389 ASN B C 1
ATOM 6995 O O . ASN B 1 389 ? -12.539 -9.906 -12.789 1 59.88 389 ASN B O 1
ATOM 6999 N N . PHE B 1 390 ? -13.469 -8.367 -12.07 1 68.19 390 PHE B N 1
ATOM 7000 C CA . PHE B 1 390 ? -13.477 -8.797 -10.672 1 68.19 390 PHE B CA 1
ATOM 7001 C C . PHE B 1 390 ? -14.742 -9.578 -10.359 1 68.19 390 PHE B C 1
ATOM 7003 O O . PHE B 1 390 ? -14.906 -10.086 -9.25 1 68.19 390 PHE B O 1
ATOM 7010 N N . LYS B 1 391 ? -15.383 -9.891 -11.414 1 78.31 391 LYS B N 1
ATOM 7011 C CA . LYS B 1 391 ? -16.703 -10.453 -11.164 1 78.31 391 LYS B CA 1
ATOM 7012 C C . LYS B 1 391 ? -16.609 -11.914 -10.719 1 78.31 391 LYS B C 1
ATOM 7014 O O . LYS B 1 391 ? -17.375 -12.352 -9.852 1 78.31 391 LYS B O 1
ATOM 7019 N N . ALA B 1 392 ? -15.656 -12.594 -11.312 1 83.94 392 ALA B N 1
ATOM 7020 C CA . ALA B 1 392 ? -15.477 -13.984 -10.906 1 83.94 392 ALA B CA 1
ATOM 7021 C C . ALA B 1 392 ? -15.125 -14.086 -9.422 1 83.94 392 ALA B C 1
ATOM 7023 O O . ALA B 1 392 ? -15.602 -14.984 -8.727 1 83.94 392 ALA B O 1
ATOM 7024 N N . PHE B 1 393 ? -14.328 -13.18 -9.031 1 86.81 393 PHE B N 1
ATOM 7025 C CA . PHE B 1 393 ? -13.898 -13.148 -7.637 1 86.81 393 PHE B CA 1
ATOM 7026 C C . PHE B 1 393 ? -15.078 -12.852 -6.719 1 86.81 393 PHE B C 1
ATOM 7028 O O . PHE B 1 393 ? -15.242 -13.5 -5.684 1 86.81 393 PHE B O 1
ATOM 7035 N N . GLU B 1 394 ? -15.828 -11.969 -7.043 1 85.44 394 GLU B N 1
ATOM 7036 C CA . GLU B 1 394 ? -17.016 -11.609 -6.273 1 85.44 394 GLU B CA 1
ATOM 7037 C C . GLU B 1 394 ? -18.016 -12.758 -6.246 1 85.44 394 GLU B C 1
ATOM 7039 O O . GLU B 1 394 ? -18.594 -13.062 -5.203 1 85.44 394 GLU B O 1
ATOM 7044 N N . ASP B 1 395 ? -18.234 -13.367 -7.402 1 87.12 395 ASP B N 1
ATOM 7045 C CA . ASP B 1 395 ? -19.156 -14.492 -7.488 1 87.12 395 ASP B CA 1
ATOM 7046 C C . ASP B 1 395 ? -18.688 -15.656 -6.621 1 87.12 395 ASP B C 1
ATOM 7048 O O . ASP B 1 395 ? -19.484 -16.328 -5.973 1 87.12 395 ASP B O 1
ATOM 7052 N N . LEU B 1 396 ? -17.438 -15.852 -6.676 1 92.25 396 LEU B N 1
ATOM 7053 C CA . LEU B 1 396 ? -16.875 -16.922 -5.855 1 92.25 396 LEU B CA 1
ATOM 7054 C C . LEU B 1 396 ? -17.125 -16.641 -4.375 1 92.25 396 LEU B C 1
ATOM 7056 O O . LEU B 1 396 ? -17.562 -17.531 -3.639 1 92.25 396 LEU B O 1
ATOM 7060 N N . ALA B 1 397 ? -16.781 -15.445 -3.943 1 90.56 397 ALA B N 1
ATOM 7061 C CA . ALA B 1 397 ? -17.016 -15.078 -2.549 1 90.56 397 ALA B CA 1
ATOM 7062 C C . ALA B 1 397 ? -18.484 -15.297 -2.174 1 90.56 397 ALA B C 1
ATOM 7064 O O . ALA B 1 397 ? -18.781 -15.82 -1.099 1 90.56 397 ALA B O 1
ATOM 7065 N N . ASP B 1 398 ? -19.328 -14.961 -3.045 1 86.88 398 ASP B N 1
ATOM 7066 C CA . ASP B 1 398 ? -20.75 -15.109 -2.822 1 86.88 398 ASP B CA 1
ATOM 7067 C C . ASP B 1 398 ? -21.156 -16.578 -2.752 1 86.88 398 ASP B C 1
ATOM 7069 O O . ASP B 1 398 ? -21.938 -16.984 -1.89 1 86.88 398 ASP B O 1
ATOM 7073 N N . GLU B 1 399 ? -20.672 -17.328 -3.645 1 89.25 399 GLU B N 1
ATOM 7074 C CA . GLU B 1 399 ? -21 -18.75 -3.693 1 89.25 399 GLU B CA 1
ATOM 7075 C C . GLU B 1 399 ? -20.531 -19.469 -2.428 1 89.25 399 GLU B C 1
ATOM 7077 O O . GLU B 1 399 ? -21.219 -20.359 -1.924 1 89.25 399 GLU B O 1
ATOM 7082 N N . LEU B 1 400 ? -19.375 -19.078 -1.981 1 92.44 400 LEU B N 1
ATOM 7083 C CA . LEU B 1 400 ? -18.828 -19.719 -0.79 1 92.44 400 LEU B CA 1
ATOM 7084 C C . LEU B 1 400 ? -19.656 -19.359 0.445 1 92.44 400 LEU B C 1
ATOM 7086 O O . LEU B 1 400 ? -19.719 -20.141 1.4 1 92.44 400 LEU B O 1
ATOM 7090 N N . THR B 1 401 ? -20.219 -18.203 0.429 1 88.38 401 THR B N 1
ATOM 7091 C CA . THR B 1 401 ? -20.984 -17.75 1.587 1 88.38 401 THR B CA 1
ATOM 7092 C C . THR B 1 401 ? -22.438 -18.156 1.468 1 88.38 401 THR B C 1
ATOM 7094 O O . THR B 1 401 ? -23.234 -17.953 2.398 1 88.38 401 THR B O 1
ATOM 7097 N N . PHE B 1 402 ? -22.688 -18.797 0.35 1 75.19 402 PHE B N 1
ATOM 7098 C CA . PHE B 1 402 ? -24.078 -19.109 0.046 1 75.19 402 PHE B CA 1
ATOM 7099 C C . PHE B 1 402 ? -24.594 -20.219 0.957 1 75.19 402 PHE B C 1
ATOM 7101 O O . PHE B 1 402 ? -23.906 -21.219 1.177 1 75.19 402 PHE B O 1
ATOM 7108 N N . GLY B 1 403 ? -25.734 -20 1.565 1 63.81 403 GLY B N 1
ATOM 7109 C CA . GLY B 1 403 ? -26.422 -21.047 2.312 1 63.81 403 GLY B CA 1
ATOM 7110 C C . GLY B 1 403 ? -26.156 -20.969 3.807 1 63.81 403 GLY B C 1
ATOM 7111 O O . GLY B 1 403 ? -26.812 -21.672 4.586 1 63.81 403 GLY B O 1
ATOM 7112 N N . VAL B 1 404 ? -25.062 -20.234 4.148 1 62.34 404 VAL B N 1
ATOM 7113 C CA . VAL B 1 404 ? -24.797 -20.125 5.578 1 62.34 404 VAL B CA 1
ATOM 7114 C C . VAL B 1 404 ? -25.406 -18.844 6.121 1 62.34 404 VAL B C 1
ATOM 7116 O O . VAL B 1 404 ? -25.281 -17.781 5.508 1 62.34 404 VAL B O 1
ATOM 7119 N N . LYS B 1 405 ? -26.438 -18.938 6.836 1 62 405 LYS B N 1
ATOM 7120 C CA . LYS B 1 405 ? -27.031 -17.766 7.48 1 62 405 LYS B CA 1
ATOM 7121 C C . LYS B 1 405 ? -26.781 -17.781 8.984 1 62 405 LYS B C 1
ATOM 7123 O O . LYS B 1 405 ? -26.859 -18.844 9.625 1 62 405 LYS B O 1
ATOM 7128 N N . ALA B 1 406 ? -26.281 -16.578 9.359 1 59.59 406 ALA B N 1
ATOM 7129 C CA . ALA B 1 406 ? -26.156 -16.438 10.805 1 59.59 406 ALA B CA 1
ATOM 7130 C C . ALA B 1 406 ? -27.5 -16.641 11.5 1 59.59 406 ALA B C 1
ATOM 7132 O O . ALA B 1 406 ? -28.547 -16.359 10.922 1 59.59 406 ALA B O 1
ATOM 7133 N N . ASN B 1 407 ? -27.5 -17.406 12.469 1 47.16 407 ASN B N 1
ATOM 7134 C CA . ASN B 1 407 ? -28.734 -17.688 13.203 1 47.16 407 ASN B CA 1
ATOM 7135 C C . ASN B 1 407 ? -29.453 -16.406 13.609 1 47.16 407 ASN B C 1
ATOM 7137 O O . ASN B 1 407 ? -30.672 -16.375 13.703 1 47.16 407 ASN B O 1
ATOM 7141 N N . ARG B 1 408 ? -28.703 -15.281 13.953 1 43.06 408 ARG B N 1
ATOM 7142 C CA . ARG B 1 408 ? -29.328 -14.047 14.398 1 43.06 408 ARG B CA 1
ATOM 7143 C C . ARG B 1 408 ? -29.031 -12.898 13.438 1 43.06 408 ARG B C 1
ATOM 7145 O O . ARG B 1 408 ? -27.891 -12.75 12.984 1 43.06 408 ARG B O 1
ATOM 7152 N N . ASP B 1 409 ? -30.125 -12.391 12.867 1 45.03 409 ASP B N 1
ATOM 7153 C CA . ASP B 1 409 ? -29.906 -11.18 12.086 1 45.03 409 ASP B CA 1
ATOM 7154 C C . ASP B 1 409 ? -29.219 -10.102 12.922 1 45.03 409 ASP B C 1
ATOM 7156 O O . ASP B 1 409 ? -29.578 -9.883 14.078 1 45.03 409 ASP B O 1
ATOM 7160 N N . PRO B 1 410 ? -28.094 -9.625 12.523 1 45.81 410 PRO B N 1
ATOM 7161 C CA . PRO B 1 410 ? -27.547 -8.531 13.336 1 45.81 410 PRO B CA 1
ATOM 7162 C C . PRO B 1 410 ? -28.547 -7.398 13.547 1 45.81 410 PRO B C 1
ATOM 7164 O O . PRO B 1 410 ? -29.406 -7.152 12.695 1 45.81 410 PRO B O 1
ATOM 7167 N N . PRO B 1 411 ? -28.656 -6.914 14.82 1 38.94 411 PRO B N 1
ATOM 7168 C CA . PRO B 1 411 ? -29.578 -5.785 14.992 1 38.94 411 PRO B CA 1
ATOM 7169 C C . PRO B 1 411 ? -29.266 -4.621 14.055 1 38.94 411 PRO B C 1
ATOM 7171 O O . PRO B 1 411 ? -28.094 -4.246 13.898 1 38.94 411 PRO B O 1
ATOM 7174 N N . LEU B 1 412 ? -29.906 -4.504 13.008 1 40.31 412 LEU B N 1
ATOM 7175 C CA . LEU B 1 412 ? -29.766 -3.301 12.195 1 40.31 412 LEU B CA 1
ATOM 7176 C C . LEU B 1 412 ? -29.859 -2.047 13.055 1 40.31 412 LEU B C 1
ATOM 7178 O O . LEU B 1 412 ? -30.906 -1.772 13.648 1 40.31 412 LEU B O 1
ATOM 7182 N N . ASN B 1 413 ? -28.875 -1.771 13.82 1 34.38 413 ASN B N 1
ATOM 7183 C CA . ASN B 1 413 ? -28.969 -0.502 14.531 1 34.38 413 ASN B CA 1
ATOM 7184 C C . ASN B 1 413 ? -28.953 0.683 13.57 1 34.38 413 ASN B C 1
ATOM 7186 O O . ASN B 1 413 ? -27.938 0.959 12.938 1 34.38 413 ASN B O 1
ATOM 7190 N N . HIS B 1 414 ? -30 0.894 12.977 1 34.88 414 HIS B N 1
ATOM 7191 C CA . HIS B 1 414 ? -30.062 2.17 12.273 1 34.88 414 HIS B CA 1
ATOM 7192 C C . HIS B 1 414 ? -29.625 3.318 13.172 1 34.88 414 HIS B C 1
ATOM 7194 O O . HIS B 1 414 ? -30.297 3.629 14.164 1 34.88 414 HIS B O 1
ATOM 7200 N N . ALA B 1 415 ? -28.453 3.539 13.406 1 35.81 415 ALA B N 1
ATOM 7201 C CA . ALA B 1 415 ? -28.141 4.734 14.18 1 35.81 415 ALA B CA 1
ATOM 7202 C C . ALA B 1 415 ? -28.969 5.93 13.695 1 35.81 415 ALA B C 1
ATOM 7204 O O . ALA B 1 415 ? -28.984 6.23 12.5 1 35.81 415 ALA B O 1
ATOM 7205 N N . PRO B 1 416 ? -29.812 6.461 14.523 1 32.66 416 PRO B N 1
ATOM 7206 C CA . PRO B 1 416 ? -30.609 7.633 14.148 1 32.66 416 PRO B CA 1
ATOM 7207 C C . PRO B 1 416 ? -29.734 8.805 13.68 1 32.66 416 PRO B C 1
ATOM 7209 O O . PRO B 1 416 ? -28.594 8.93 14.109 1 32.66 416 PRO B O 1
ATOM 7212 N N . ARG B 1 417 ? -30 9.32 12.461 1 36.88 417 ARG B N 1
ATOM 7213 C CA . ARG B 1 417 ? -29.391 10.555 11.977 1 36.88 417 ARG B CA 1
ATOM 7214 C C . ARG B 1 417 ? -29.406 11.633 13.047 1 36.88 417 ARG B C 1
ATOM 7216 O O . ARG B 1 417 ? -30.453 11.914 13.641 1 36.88 417 ARG B O 1
ATOM 7223 N N . PRO B 1 418 ? -28.328 12.078 13.609 1 35.06 418 PRO B N 1
ATOM 7224 C CA . PRO B 1 418 ? -28.5 13.141 14.602 1 35.06 418 PRO B CA 1
ATOM 7225 C C . PRO B 1 418 ? -29.344 14.305 14.078 1 35.06 418 PRO B C 1
ATOM 7227 O O . PRO B 1 418 ? -29.484 15.32 14.766 1 35.06 418 PRO B O 1
ATOM 7230 N N . GLY B 1 419 ? -29.734 14.422 12.875 1 34.97 419 GLY B N 1
ATOM 7231 C CA . GLY B 1 419 ? -30.312 15.719 12.539 1 34.97 419 GLY B CA 1
ATOM 7232 C C . GLY B 1 419 ? -31.547 16.047 13.352 1 34.97 419 GLY B C 1
ATOM 7233 O O . GLY B 1 419 ? -32.125 15.172 13.984 1 34.97 419 GLY B O 1
ATOM 7234 N N . LYS B 1 420 ? -31.812 17.359 13.609 1 37.53 420 LYS B N 1
ATOM 7235 C CA . LYS B 1 420 ? -33 17.953 14.211 1 37.53 420 LYS B CA 1
ATOM 7236 C C . LYS B 1 420 ? -34.281 17.359 13.609 1 37.53 420 LYS B C 1
ATOM 7238 O O . LYS B 1 420 ? -35.344 17.953 13.695 1 37.53 420 LYS B O 1
ATOM 7243 N N . GLU B 1 421 ? -34.219 16.375 12.828 1 42.69 421 GLU B N 1
ATOM 7244 C CA . GLU B 1 421 ? -35.531 15.977 12.32 1 42.69 421 GLU B CA 1
ATOM 7245 C C . GLU B 1 421 ? -36.406 15.391 13.438 1 42.69 421 GLU B C 1
ATOM 7247 O O . GLU B 1 421 ? -35.875 14.766 14.359 1 42.69 421 GLU B O 1
ATOM 7252 N N . HIS B 1 422 ? -37.562 15.938 13.617 1 49.19 422 HIS B N 1
ATOM 7253 C CA . HIS B 1 422 ? -38.594 15.609 14.57 1 49.19 422 HIS B CA 1
ATOM 7254 C C . HIS B 1 422 ? -38.875 14.109 14.594 1 49.19 422 HIS B C 1
ATOM 7256 O O . HIS B 1 422 ? -39.406 13.555 13.633 1 49.19 422 HIS B O 1
ATOM 7262 N N . HIS B 1 423 ? -38.156 13.438 15.367 1 60.78 423 HIS B N 1
ATOM 7263 C CA . HIS B 1 423 ? -38.531 12.07 15.695 1 60.78 423 HIS B CA 1
ATOM 7264 C C . HIS B 1 423 ? -40.031 11.977 16.031 1 60.78 423 HIS B C 1
ATOM 7266 O O . HIS B 1 423 ? -40.5 12.68 16.922 1 60.78 423 HIS B O 1
ATOM 7272 N N . ARG B 1 424 ? -40.844 11.477 15.055 1 66.44 424 ARG B N 1
ATOM 7273 C CA . ARG B 1 424 ? -42.25 11.234 15.258 1 66.44 424 ARG B CA 1
ATOM 7274 C C . ARG B 1 424 ? -42.562 9.742 15.367 1 66.44 424 ARG B C 1
ATOM 7276 O O . ARG B 1 424 ? -41.844 8.922 14.766 1 66.44 424 ARG B O 1
ATOM 7283 N N . LEU B 1 425 ? -43.375 9.422 16.266 1 72.44 425 LEU B N 1
ATOM 7284 C CA . LEU B 1 425 ? -43.781 8.031 16.469 1 72.44 425 LEU B CA 1
ATOM 7285 C C . LEU B 1 425 ? -44.938 7.652 15.555 1 72.44 425 LEU B C 1
ATOM 7287 O O . LEU B 1 425 ? -45.844 8.445 15.359 1 72.44 425 LEU B O 1
ATOM 7291 N N . VAL B 1 426 ? -44.656 6.578 14.82 1 75.69 426 VAL B N 1
ATOM 7292 C CA . VAL B 1 426 ? -45.781 6.004 14.07 1 75.69 426 VAL B CA 1
ATOM 7293 C C . VAL B 1 426 ? -46.031 4.578 14.547 1 75.69 426 VAL B C 1
ATOM 7295 O O . VAL B 1 426 ? -45.156 3.91 15.062 1 75.69 426 VAL B O 1
ATOM 7298 N N . LYS B 1 427 ? -47.281 4.184 14.43 1 75.25 427 LYS B N 1
ATOM 7299 C CA . LYS B 1 427 ? -47.625 2.807 14.766 1 75.25 427 LYS B CA 1
ATOM 7300 C C . LYS B 1 427 ? -46.938 1.822 13.828 1 75.25 427 LYS B C 1
ATOM 7302 O O . LYS B 1 427 ? -46.906 2.041 12.609 1 75.25 427 LYS B O 1
ATOM 7307 N N . ARG B 1 428 ? -46.219 0.939 14.445 1 69.44 428 ARG B N 1
ATOM 7308 C CA . ARG B 1 428 ? -45.562 -0.089 13.656 1 69.44 428 ARG B CA 1
ATOM 7309 C C . ARG B 1 428 ? -46.531 -0.792 12.719 1 69.44 428 ARG B C 1
ATOM 7311 O O . ARG B 1 428 ? -47.656 -1.133 13.125 1 69.44 428 ARG B O 1
ATOM 7318 N N . ARG B 1 429 ? -46.188 -1.085 11.609 1 62.41 429 ARG B N 1
ATOM 7319 C CA . ARG B 1 429 ? -47.062 -1.705 10.609 1 62.41 429 ARG B CA 1
ATOM 7320 C C . ARG B 1 429 ? -47.312 -3.172 10.938 1 62.41 429 ARG B C 1
ATOM 7322 O O . ARG B 1 429 ? -48.375 -3.713 10.609 1 62.41 429 ARG B O 1
ATOM 7329 N N . ASP B 1 430 ? -46.312 -3.779 11.547 1 64.69 430 ASP B N 1
ATOM 7330 C CA . ASP B 1 430 ? -46.469 -5.195 11.859 1 64.69 430 ASP B CA 1
ATOM 7331 C C . ASP B 1 430 ? -47.312 -5.391 13.109 1 64.69 430 ASP B C 1
ATOM 7333 O O . ASP B 1 430 ? -47.688 -6.52 13.445 1 64.69 430 ASP B O 1
ATOM 7337 N N . GLY B 1 431 ? -47.781 -4.402 13.75 1 65.56 431 GLY B N 1
ATOM 7338 C CA . GLY B 1 431 ? -48.656 -4.445 14.906 1 65.56 431 GLY B CA 1
ATOM 7339 C C . GLY B 1 431 ? -48.031 -5.129 16.109 1 65.56 431 GLY B C 1
ATOM 7340 O O . GLY B 1 431 ? -48.719 -5.34 17.125 1 65.56 431 GLY B O 1
ATOM 7341 N N . LEU B 1 432 ? -46.844 -5.562 15.953 1 73.38 432 LEU B N 1
ATOM 7342 C CA . LEU B 1 432 ? -46.219 -6.289 17.062 1 73.38 432 LEU B CA 1
ATOM 7343 C C . LEU B 1 432 ? -45.594 -5.324 18.062 1 73.38 432 LEU B C 1
ATOM 7345 O O . LEU B 1 432 ? -45.094 -4.273 17.672 1 73.38 432 LEU B O 1
ATOM 7349 N N . SER B 1 433 ? -45.688 -5.656 19.266 1 76.62 433 SER B N 1
ATOM 7350 C CA . SER B 1 433 ? -45.094 -4.879 20.344 1 76.62 433 SER B CA 1
ATOM 7351 C C . SER B 1 433 ? -43.625 -5.227 20.5 1 76.62 433 SER B C 1
ATOM 7353 O O . SER B 1 433 ? -43.25 -6.398 20.453 1 76.62 433 SER B O 1
ATOM 7355 N N . LYS B 1 434 ? -42.812 -4.234 20.453 1 78.75 434 LYS B N 1
ATOM 7356 C CA . LYS B 1 434 ? -41.375 -4.402 20.688 1 78.75 434 LYS B CA 1
ATOM 7357 C C . LYS B 1 434 ? -40.906 -3.584 21.891 1 78.75 434 LYS B C 1
ATOM 7359 O O . LYS B 1 434 ? -41.562 -2.613 22.281 1 78.75 434 LYS B O 1
ATOM 7364 N N . VAL B 1 435 ? -39.906 -4.012 22.438 1 80.19 435 VAL B N 1
ATOM 7365 C CA . VAL B 1 435 ? -39.406 -3.354 23.641 1 80.19 435 VAL B CA 1
ATOM 7366 C C . VAL B 1 435 ? -38.906 -1.951 23.281 1 80.19 435 VAL B C 1
ATOM 7368 O O . VAL B 1 435 ? -38.156 -1.773 22.328 1 80.19 435 VAL B O 1
ATOM 7371 N N . CYS B 1 436 ? -39.344 -1.028 23.984 1 76.88 436 CYS B N 1
ATOM 7372 C CA . CYS B 1 436 ? -38.906 0.353 23.828 1 76.88 436 CYS B CA 1
ATOM 7373 C C . CYS B 1 436 ? -37.438 0.497 24.156 1 76.88 436 CYS B C 1
ATOM 7375 O O . CYS B 1 436 ? -37 0.143 25.25 1 76.88 436 CYS B O 1
ATOM 7377 N N . ILE B 1 437 ? -36.719 1.062 23.266 1 78.62 437 ILE B N 1
ATOM 7378 C CA . ILE B 1 437 ? -35.281 1.138 23.422 1 78.62 437 ILE B CA 1
ATOM 7379 C C . ILE B 1 437 ? -34.906 2.137 24.516 1 78.62 437 ILE B C 1
ATOM 7381 O O . ILE B 1 437 ? -33.875 2 25.188 1 78.62 437 ILE B O 1
ATOM 7385 N N . VAL B 1 438 ? -35.688 3.125 24.766 1 77.19 438 VAL B N 1
ATOM 7386 C CA . VAL B 1 438 ? -35.469 4.125 25.797 1 77.19 438 VAL B CA 1
ATOM 7387 C C . VAL B 1 438 ? -35.75 3.514 27.172 1 77.19 438 VAL B C 1
ATOM 7389 O O . VAL B 1 438 ? -34.938 3.678 28.094 1 77.19 438 VAL B O 1
ATOM 7392 N N . CYS B 1 439 ? -36.781 2.811 27.234 1 76.5 439 CYS B N 1
ATOM 7393 C CA . CYS B 1 439 ? -37.094 2.145 28.5 1 76.5 439 CYS B CA 1
ATOM 7394 C C . CYS B 1 439 ? -36.031 1.114 28.844 1 76.5 439 CYS B C 1
ATOM 7396 O O . CYS B 1 439 ? -35.625 1.02 30 1 76.5 439 CYS B O 1
ATOM 7398 N N . LYS B 1 440 ? -35.656 0.411 27.828 1 76.38 440 LYS B N 1
ATOM 7399 C CA . LYS B 1 440 ? -34.594 -0.586 28.062 1 76.38 440 LYS B CA 1
ATOM 7400 C C . LYS B 1 440 ? -33.312 0.064 28.594 1 76.38 440 LYS B C 1
ATOM 7402 O O . LYS B 1 440 ? -32.688 -0.448 29.516 1 76.38 440 LYS B O 1
ATOM 7407 N N . ALA B 1 441 ? -32.969 1.134 28.031 1 73.81 441 ALA B N 1
ATOM 7408 C CA . ALA B 1 441 ? -31.75 1.856 28.422 1 73.81 441 ALA B CA 1
ATOM 7409 C C . ALA B 1 441 ? -31.875 2.414 29.828 1 73.81 441 ALA B C 1
ATOM 7411 O O . ALA B 1 441 ? -30.875 2.527 30.547 1 73.81 441 ALA B O 1
ATOM 7412 N N . LYS B 1 442 ? -33.062 2.812 30.312 1 72.62 442 LYS B N 1
ATOM 7413 C CA . LYS B 1 442 ? -33.312 3.355 31.641 1 72.62 442 LYS B CA 1
ATOM 7414 C C . LYS B 1 442 ? -33.531 2.238 32.656 1 72.62 442 LYS B C 1
ATOM 7416 O O . LYS B 1 442 ? -33.75 2.504 33.844 1 72.62 442 LYS B O 1
ATOM 7421 N N . GLY B 1 443 ? -33.406 1.027 32.125 1 72.5 443 GLY B N 1
ATOM 7422 C CA . GLY B 1 443 ? -33.594 -0.098 33.031 1 72.5 443 GLY B CA 1
ATOM 7423 C C . GLY B 1 443 ? -35.031 -0.266 33.5 1 72.5 443 GLY B C 1
ATOM 7424 O O . GLY B 1 443 ? -35.281 -0.874 34.531 1 72.5 443 GLY B O 1
ATOM 7425 N N . ILE B 1 444 ? -35.906 0.428 33 1 68.94 444 ILE B N 1
ATOM 7426 C CA . ILE B 1 444 ? -37.281 0.286 33.375 1 68.94 444 ILE B CA 1
ATOM 7427 C C . ILE B 1 444 ? -37.844 -1.026 32.812 1 68.94 444 ILE B C 1
ATOM 7429 O O . ILE B 1 444 ? -37.594 -1.37 31.656 1 68.94 444 ILE B O 1
ATOM 7433 N N . LYS B 1 445 ? -38.344 -1.964 33.594 1 61.53 445 LYS B N 1
ATOM 7434 C CA . LYS B 1 445 ? -38.938 -3.262 33.281 1 61.53 445 LYS B CA 1
ATOM 7435 C C . LYS B 1 445 ? -39.969 -3.137 32.188 1 61.53 445 LYS B C 1
ATOM 7437 O O . LYS B 1 445 ? -40.844 -2.254 32.219 1 61.53 445 LYS B O 1
ATOM 7442 N N . GLN B 1 446 ? -39.844 -4.191 31.016 1 59.44 446 GLN B N 1
ATOM 7443 C CA . GLN B 1 446 ? -40.312 -4.746 29.734 1 59.44 446 GLN B CA 1
ATOM 7444 C C . GLN B 1 446 ? -41.5 -3.986 29.203 1 59.44 446 GLN B C 1
ATOM 7446 O O . GLN B 1 446 ? -42.656 -4.387 29.422 1 59.44 446 GLN B O 1
ATOM 7451 N N . LYS B 1 447 ? -41.312 -2.715 28.984 1 69.06 447 LYS B N 1
ATOM 7452 C CA . LYS B 1 447 ? -42.5 -2.104 28.359 1 69.06 447 LYS B CA 1
ATOM 7453 C C . LYS B 1 447 ? -42.3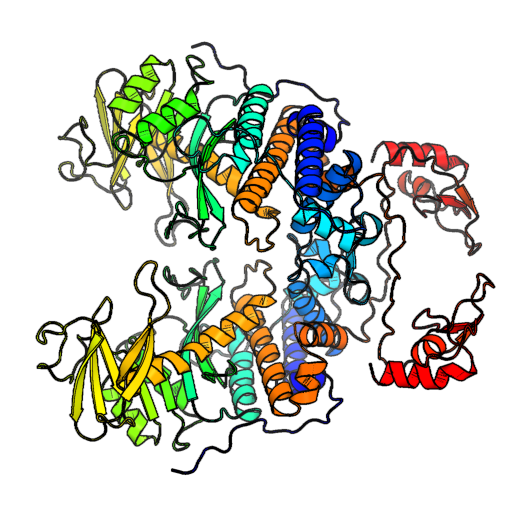75 -2.141 26.844 1 69.06 447 LYS B C 1
ATOM 7455 O O . LYS B 1 447 ? -41.312 -1.825 26.281 1 69.06 447 LYS B O 1
ATOM 7460 N N . VAL B 1 448 ? -43.344 -2.768 26.25 1 78.62 448 VAL B N 1
ATOM 7461 C CA . VAL B 1 448 ? -43.438 -2.957 24.812 1 78.62 448 VAL B CA 1
ATOM 7462 C C . VAL B 1 448 ? -44.281 -1.844 24.188 1 78.62 448 VAL B C 1
ATOM 7464 O O . VAL B 1 448 ? -45.125 -1.265 24.844 1 78.62 448 VAL B O 1
ATOM 7467 N N . THR B 1 449 ? -43.812 -1.423 23.062 1 80.25 449 THR B N 1
ATOM 7468 C CA . THR B 1 449 ? -44.562 -0.396 22.328 1 80.25 449 THR B CA 1
ATOM 7469 C C . THR B 1 449 ? -44.844 -0.861 20.906 1 80.25 449 THR B C 1
ATOM 7471 O O . THR B 1 449 ? -44.156 -1.724 20.359 1 80.25 449 THR B O 1
ATOM 7474 N N . VAL B 1 450 ? -45.969 -0.267 20.469 1 78.56 450 VAL B N 1
ATOM 7475 C CA . VAL B 1 450 ? -46.344 -0.558 19.094 1 78.56 450 VAL B CA 1
ATOM 7476 C C . VAL B 1 450 ? -45.938 0.594 18.188 1 78.56 450 VAL B C 1
ATOM 7478 O O . VAL B 1 450 ? -46.219 0.582 16.984 1 78.56 450 VAL B O 1
ATOM 7481 N N . TYR B 1 451 ? -45.25 1.516 18.734 1 79.81 451 TYR B N 1
ATOM 7482 C CA . TYR B 1 451 ? -44.812 2.676 17.969 1 79.81 451 TYR B CA 1
ATOM 7483 C C . TYR B 1 451 ? -43.344 2.574 17.609 1 79.81 451 TYR B C 1
ATOM 7485 O O . TYR B 1 451 ? -42.531 1.985 18.359 1 79.81 451 TYR B O 1
ATOM 7493 N N . ASN B 1 452 ? -43 3.105 16.406 1 78.25 452 ASN B N 1
ATOM 7494 C CA . ASN B 1 452 ? -41.625 3.242 15.945 1 78.25 452 ASN B CA 1
ATOM 7495 C C . ASN B 1 452 ? -41.312 4.676 15.523 1 78.25 452 ASN B C 1
ATOM 7497 O O . ASN B 1 452 ? -42.219 5.398 15.062 1 78.25 452 ASN B O 1
ATOM 7501 N N . CYS B 1 453 ? -40.156 5.109 15.836 1 72.44 453 CYS B N 1
ATOM 7502 C CA . CYS B 1 453 ? -39.688 6.383 15.289 1 72.44 453 CYS B CA 1
ATOM 7503 C C . CYS B 1 453 ? -39.531 6.293 13.773 1 72.44 453 CYS B C 1
ATOM 7505 O O . CYS B 1 453 ? -38.875 5.375 13.273 1 72.44 453 CYS B O 1
ATOM 7507 N N . ILE B 1 454 ? -40.125 7.227 13.094 1 67.25 454 ILE B N 1
ATOM 7508 C CA . ILE B 1 454 ? -40.125 7.188 11.633 1 67.25 454 ILE B CA 1
ATOM 7509 C C . ILE B 1 454 ? -38.688 7.395 11.109 1 67.25 454 ILE B C 1
ATOM 7511 O O . ILE B 1 454 ? -38.344 6.871 10.055 1 67.25 454 ILE B O 1
ATOM 7515 N N . ILE B 1 455 ? -38 8.008 11.922 1 61.53 455 ILE B N 1
ATOM 7516 C CA . ILE B 1 455 ? -36.656 8.375 11.461 1 61.53 455 ILE B CA 1
ATOM 7517 C C . ILE B 1 455 ? -35.688 7.27 11.828 1 61.53 455 ILE B C 1
ATOM 7519 O O . ILE B 1 455 ? -34.875 6.848 11 1 61.53 455 ILE B O 1
ATOM 7523 N N . CYS B 1 456 ? -35.75 6.758 13 1 64.25 456 CYS B N 1
ATOM 7524 C CA . CYS B 1 456 ? -34.75 5.828 13.5 1 64.25 456 CYS B CA 1
ATOM 7525 C C . CYS B 1 456 ? -35.219 4.387 13.375 1 64.25 456 CYS B C 1
ATOM 7527 O O . CYS B 1 456 ? -34.438 3.451 13.547 1 64.25 456 CYS B O 1
ATOM 7529 N N . ASP B 1 457 ? -36.406 4.199 13.086 1 68.25 457 ASP B N 1
ATOM 7530 C CA . ASP B 1 457 ? -37.125 2.922 13.023 1 68.25 457 ASP B CA 1
ATOM 7531 C C . ASP B 1 457 ? -36.875 2.104 14.297 1 68.25 457 ASP B C 1
ATOM 7533 O O . ASP B 1 457 ? -36.656 0.893 14.227 1 68.25 457 ASP B O 1
ATOM 7537 N N . LEU B 1 458 ? -36.875 2.674 15.32 1 76.12 458 LEU B N 1
ATOM 7538 C CA . LEU B 1 458 ? -36.719 2.057 16.625 1 76.12 458 LEU B CA 1
ATOM 7539 C C . LEU B 1 458 ? -38.031 2.117 17.422 1 76.12 458 LEU B C 1
ATOM 7541 O O . LEU B 1 458 ? -38.75 3.109 17.359 1 76.12 458 LEU B O 1
ATOM 7545 N N . PRO B 1 459 ? -38.375 1.028 18.094 1 79.12 459 PRO B N 1
ATOM 7546 C CA . PRO B 1 459 ? -39.562 1.06 18.938 1 79.12 459 PRO B CA 1
ATOM 7547 C C . PRO B 1 459 ? -39.406 1.988 20.141 1 79.12 459 PRO B C 1
ATOM 7549 O O . PRO B 1 459 ? -38.469 1.831 20.938 1 79.12 459 PRO B O 1
ATOM 7552 N N . ILE B 1 460 ? -40.312 2.996 20.203 1 80.5 460 ILE B N 1
ATOM 7553 C CA . ILE B 1 460 ? -40.25 4.004 21.266 1 80.5 460 ILE B CA 1
ATOM 7554 C C . ILE B 1 460 ? -41.656 4.297 21.75 1 80.5 460 ILE B C 1
ATOM 7556 O O . ILE B 1 460 ? -42.594 4.469 20.953 1 80.5 460 ILE B O 1
ATOM 7560 N N . HIS B 1 461 ? -41.875 4.234 23.078 1 79.44 461 HIS B N 1
ATOM 7561 C CA . HIS B 1 461 ? -43.156 4.684 23.641 1 79.44 461 HIS B CA 1
ATOM 7562 C C . HIS B 1 461 ? -43.406 6.148 23.312 1 79.44 461 HIS B C 1
ATOM 7564 O O . HIS B 1 461 ? -42.469 6.934 23.156 1 79.44 461 HIS B O 1
ATOM 7570 N N . VAL B 1 462 ? -44.656 6.5 23.219 1 78.88 462 VAL B N 1
ATOM 7571 C CA . VAL B 1 462 ? -45.062 7.887 23.016 1 78.88 462 VAL B CA 1
ATOM 7572 C C . VAL B 1 462 ? -44.5 8.766 24.109 1 78.88 462 VAL B C 1
ATOM 7574 O O . VAL B 1 462 ? -44 9.859 23.844 1 78.88 462 VAL B O 1
ATOM 7577 N N . LYS B 1 463 ? -44.438 8.203 25.25 1 78.94 463 LYS B N 1
ATOM 7578 C CA . LYS B 1 463 ? -43.938 8.969 26.391 1 78.94 463 LYS B CA 1
ATOM 7579 C C . LYS B 1 463 ? -42.438 9.07 26.375 1 78.94 463 LYS B C 1
ATOM 7581 O O . LYS B 1 463 ? -41.844 9.969 27 1 78.94 463 LYS B O 1
ATOM 7586 N N . CYS B 1 464 ? -41.812 8.172 25.609 1 77 464 CYS B N 1
ATOM 7587 C CA . CYS B 1 464 ? -40.344 8.133 25.594 1 77 464 CYS B CA 1
ATOM 7588 C C . CYS B 1 464 ? -39.781 8.906 24.406 1 77 464 CYS B C 1
ATOM 7590 O O . CYS B 1 464 ? -38.594 8.945 24.203 1 77 464 CYS B O 1
ATOM 7592 N N . LEU B 1 465 ? -40.719 9.484 23.672 1 77.44 465 LEU B N 1
ATOM 7593 C CA . LEU B 1 465 ? -40.312 10.188 22.453 1 77.44 465 LEU B CA 1
ATOM 7594 C C . LEU B 1 465 ? -39.375 11.359 22.781 1 77.44 465 LEU B C 1
ATOM 7596 O O . LEU B 1 465 ? -38.375 11.562 22.109 1 77.44 465 LEU B O 1
ATOM 7600 N N . GLN B 1 466 ? -39.781 12.086 23.781 1 72.81 466 GLN B N 1
ATOM 7601 C CA . GLN B 1 466 ? -38.969 13.234 24.172 1 72.81 466 GLN B CA 1
ATOM 7602 C C . GLN B 1 466 ? -37.562 12.805 24.609 1 72.81 466 GLN B C 1
ATOM 7604 O O . GLN B 1 466 ? -36.562 13.414 24.234 1 72.81 466 GLN B O 1
ATOM 7609 N N . ASP B 1 467 ? -37.469 11.758 25.328 1 73.44 467 ASP B N 1
ATOM 7610 C CA . ASP B 1 467 ? -36.188 11.242 25.797 1 73.44 467 ASP B CA 1
ATOM 7611 C C . ASP B 1 467 ? -35.344 10.727 24.609 1 73.44 467 ASP B C 1
ATOM 7613 O O . ASP B 1 467 ? -34.125 10.922 24.578 1 73.44 467 ASP B O 1
ATOM 7617 N N . HIS B 1 468 ? -36.031 10.141 23.781 1 72.56 468 HIS B N 1
ATOM 7618 C CA . HIS B 1 468 ? -35.375 9.648 22.578 1 72.56 468 HIS B CA 1
ATOM 7619 C C . HIS B 1 468 ? -34.844 10.789 21.719 1 72.56 468 HIS B C 1
ATOM 7621 O O . HIS B 1 468 ? -33.719 10.727 21.234 1 72.56 468 HIS B O 1
ATOM 7627 N N . GLN B 1 469 ? -35.688 11.719 21.594 1 67.19 469 GLN B N 1
ATOM 7628 C CA . GLN B 1 469 ? -35.25 12.891 20.844 1 67.19 469 GLN B CA 1
ATOM 7629 C C . GLN B 1 469 ? -34.062 13.562 21.5 1 67.19 469 GLN B C 1
ATOM 7631 O O . GLN B 1 469 ? -33.125 13.977 20.797 1 67.19 469 GLN B O 1
ATOM 7636 N N . GLN B 1 470 ? -34.125 13.594 22.734 1 65.12 470 GLN B N 1
ATOM 7637 C CA . GLN B 1 470 ? -33 14.164 23.484 1 65.12 470 GLN B CA 1
ATOM 7638 C C . GLN B 1 470 ? -31.75 13.281 23.375 1 65.12 470 GLN B C 1
ATOM 7640 O O . GLN B 1 470 ? -30.641 13.789 23.25 1 65.12 470 GLN B O 1
ATOM 7645 N N . ARG B 1 471 ? -31.953 12.031 23.391 1 61.91 471 ARG B N 1
ATOM 7646 C CA . ARG B 1 471 ? -30.844 11.086 23.25 1 61.91 471 ARG B CA 1
ATOM 7647 C C . ARG B 1 471 ? -30.25 11.156 21.844 1 61.91 471 ARG B C 1
ATOM 7649 O O . ARG B 1 471 ? -29.031 11.07 21.688 1 61.91 471 ARG B O 1
ATOM 7656 N N . MET B 1 472 ? -31.172 11.297 21.016 1 57.69 472 MET B N 1
ATOM 7657 C CA . MET B 1 472 ? -30.734 11.359 19.625 1 57.69 472 MET B CA 1
ATOM 7658 C C . MET B 1 472 ? -30.094 12.711 19.312 1 57.69 472 MET B C 1
ATOM 7660 O O . MET B 1 472 ? -29.25 12.812 18.422 1 57.69 472 MET B O 1
ATOM 7664 N N . LEU B 1 473 ? -30.562 13.727 20.047 1 52.69 473 LEU B N 1
ATOM 7665 C CA . LEU B 1 473 ? -29.922 15.039 20 1 52.69 473 LEU B CA 1
ATOM 7666 C C . LEU B 1 473 ? -28.562 15.016 20.672 1 52.69 473 LEU B C 1
ATOM 7668 O O . LEU B 1 473 ? -27.672 15.789 20.312 1 52.69 473 LEU B O 1
ATOM 7672 N N . ARG B 1 474 ? -28.391 14.156 21.641 1 45.88 474 ARG B N 1
ATOM 7673 C CA . ARG B 1 474 ? -27.172 14.047 22.422 1 45.88 474 ARG B CA 1
ATOM 7674 C C . ARG B 1 474 ? -26.219 13.008 21.828 1 45.88 474 ARG B C 1
ATOM 7676 O O . ARG B 1 474 ? -25.094 12.852 22.297 1 45.88 474 ARG B O 1
ATOM 7683 N N . MET B 1 475 ? -26.578 12.258 20.969 1 41.91 475 MET B N 1
ATOM 7684 C CA . MET B 1 475 ? -25.75 11.258 20.312 1 41.91 475 MET B CA 1
ATOM 7685 C C . MET B 1 475 ? -25.25 11.773 18.969 1 41.91 475 MET B C 1
ATOM 7687 O O . MET B 1 475 ? -25.984 12.461 18.25 1 41.91 475 MET B O 1
#

InterPro domains:
  IPR029526 PiggyBac transposable element-derived protein [PF13843] (18-372)
  IPR046349 C1-like domain superfamily [SSF57889] (422-466)

Nearest PDB structures (foldseek):
  6x68-assembly1_C  TM=7.679E-01  e=1.538E-26  Trichoplusia ni
  5lly-assembly1_D  TM=6.279E-01  e=2.345E+00  Idiomarina sp. A28L
  6et7-assembly1_B  TM=6.824E-01  e=3.437E+00  Idiomarina sp. A28L
  5lly-assembly1_C  TM=6.242E-01  e=5.037E+00  Idiomarina sp. A28L
  6nor-assembly1_A  TM=1.720E-01  e=1.218E+00  Micromonospora echinospora

Organism: NCBI:txid231223